Protein 5DQP (pdb70)

Sequence (838 aa):
RRMYLVSWWLNSSGVLPNSWNEGRGNRARIFDLENYIRSAEIARRGRIDAFFLADQPQLTPNPKVRPEYPFDPIVLAAAITGRVPDIGGIVTASTSFSLPYTLARQIASVNLLSGGRIGWNAVTTANPAVAANYGAAIATHDNRYERAEEFLEVVHGLWNSWKFPWDEAIGPNPNPFGEVMPINHEGKYFKVAGPLNVPLPPYGPPVVVQAGGSDQGKRLASRFGEIIYAFLGSKPAGRRFVAEARAAARAQGRPEGSTLVLPSFVPLIGSTEAEVKRLVAEYEAGLDPAEQRIEALSKQLGIDLERINVDQVLQEKDFNLPKESATPIGILKSMVDVALDEKLSLRQLALRMRLIAGTPDQVADRLIDWWQDEAADGFVINAPLLPDALEIFVDQVVPILQSRGVFPRSYTESTLRERLGLPRNPLGRRMYLVSWLNSSGVLPNSWNEGRGNRARIFDLENYIRSAEIARRGRIDAFFLADQPQLTPNPKVRPEYPFDPIVLAAAITGRVPDIGGIVTASTSFSLPYTLARQIASVNLLSGGRIGWNAVTTANPAVAANYGAAIATHDNRYERAEEFLEVVHGLWNSWKFPWDEAIGPNPNPFGEVMPINHEGKYFKVAGPLNVPLPPYGPPVVVQAGGSDQGKRLASRFGEIIYAFLGSKPAGRRFVAEARAAARAQGRPEGSTLVLPSFVPLIGSTEAEVKRLVAEYEAGLDPAQRIEALSKQLVLQEKDFNLPKTPIGILKSMVDVALDELSLRQLALRMRLIAGTPDQVADRLIDWWQDEAADGFVINAPLLPDALEIFVDQVVPILQSRGVFPRSYTESTLRERLGLPRNPLG

Structure (mmCIF, N/CA/C/O backbone):
data_5DQP
#
_entry.id   5DQP
#
_cell.length_a   87.332
_cell.length_b   87.332
_cell.length_c   262.704
_cell.angle_alpha   90.00
_cell.angle_beta   90.00
_cell.angle_gamma   90.00
#
_symmetry.space_group_name_H-M   'P 43 2 2'
#
loop_
_entity.id
_entity.type
_entity.pdbx_description
1 polymer 'EDTA monooxygenase'
2 non-polymer 2-{2-[2-(2-{2-[2-(2-ETHOXY-ETHOXY)-ETHOXY]-ETHOXY}-ETHOXY)-ETHOXY]-ETHOXY}-ETHANOL
3 non-polymer 'SULFATE ION'
4 water water
#
loop_
_atom_site.group_PDB
_atom_site.id
_atom_site.type_symbol
_atom_site.label_atom_id
_atom_site.label_alt_id
_atom_site.label_comp_id
_atom_site.label_asym_id
_atom_site.label_entity_id
_atom_site.label_seq_id
_atom_site.pdbx_PDB_ins_code
_atom_site.Cartn_x
_atom_site.Cartn_y
_atom_site.Cartn_z
_atom_site.occupancy
_atom_site.B_iso_or_equiv
_atom_site.auth_seq_id
_atom_site.auth_comp_id
_atom_site.auth_asym_id
_atom_site.auth_atom_id
_atom_site.pdbx_PDB_model_num
ATOM 1 N N . ARG A 1 4 ? 3.590 173.282 21.473 1.00 35.96 4 ARG A N 1
ATOM 2 C CA . ARG A 1 4 ? 4.630 173.582 20.494 1.00 38.64 4 ARG A CA 1
ATOM 3 C C . ARG A 1 4 ? 4.491 175.028 19.997 1.00 38.97 4 ARG A C 1
ATOM 4 O O . ARG A 1 4 ? 3.393 175.486 19.642 1.00 36.13 4 ARG A O 1
ATOM 12 N N . ARG A 1 5 ? 5.603 175.758 19.985 1.00 29.80 5 ARG A N 1
ATOM 13 C CA . ARG A 1 5 ? 5.608 177.127 19.495 1.00 26.90 5 ARG A CA 1
ATOM 14 C C . ARG A 1 5 ? 6.845 177.343 18.620 1.00 22.45 5 ARG A C 1
ATOM 15 O O . ARG A 1 5 ? 7.773 176.535 18.609 1.00 23.33 5 ARG A O 1
ATOM 23 N N . MET A 1 6 ? 6.837 178.444 17.875 1.00 23.77 6 MET A N 1
ATOM 24 C CA . MET A 1 6 ? 7.906 178.791 16.942 1.00 27.90 6 MET A CA 1
ATOM 25 C C . MET A 1 6 ? 9.086 179.435 17.673 1.00 21.61 6 MET A C 1
ATOM 26 O O . MET A 1 6 ? 8.889 180.284 18.547 1.00 22.30 6 MET A O 1
ATOM 31 N N . TYR A 1 7 ? 10.307 179.055 17.294 1.00 18.15 7 TYR A N 1
ATOM 32 C CA . TYR A 1 7 ? 11.517 179.678 17.838 1.00 21.57 7 TYR A CA 1
ATOM 33 C C . TYR A 1 7 ? 12.123 180.633 16.812 1.00 20.10 7 TYR A C 1
ATOM 34 O O . TYR A 1 7 ? 12.041 180.399 15.607 1.00 21.80 7 TYR A O 1
ATOM 43 N N . LEU A 1 8 ? 12.729 181.717 17.297 1.00 17.38 8 LEU A N 1
ATOM 44 C CA . LEU A 1 8 ? 13.336 182.726 16.434 1.00 17.86 8 LEU A CA 1
ATOM 45 C C . LEU A 1 8 ? 14.725 183.105 16.929 1.00 19.15 8 LEU A C 1
ATOM 46 O O . LEU A 1 8 ? 14.918 183.367 18.122 1.00 18.43 8 LEU A O 1
ATOM 51 N N . VAL A 1 9 ? 15.679 183.167 16.009 1.00 17.60 9 VAL A N 1
ATOM 52 C CA . VAL A 1 9 ? 17.047 183.576 16.306 1.00 17.11 9 VAL A CA 1
ATOM 53 C C . VAL A 1 9 ? 17.443 184.665 15.321 1.00 21.79 9 VAL A C 1
ATOM 54 O O . VAL A 1 9 ? 17.095 184.587 14.139 1.00 19.65 9 VAL A O 1
ATOM 58 N N . SER A 1 10 ? 18.181 185.673 15.789 1.00 19.83 10 SER A N 1
ATOM 59 C CA . SER A 1 10 ? 18.528 186.823 14.954 1.00 19.44 10 SER A CA 1
ATOM 60 C C . SER A 1 10 ? 20.038 186.914 14.766 1.00 20.04 10 SER A C 1
ATOM 61 O O . SER A 1 10 ? 20.776 187.048 15.747 1.00 18.87 10 SER A O 1
ATOM 64 N N A TRP A 1 11 ? 20.483 186.866 13.510 0.44 21.42 11 TRP A N 1
ATOM 65 N N B TRP A 1 11 ? 20.490 186.835 13.514 0.56 22.42 11 TRP A N 1
ATOM 66 C CA A TRP A 1 11 ? 21.873 187.138 13.139 0.44 30.87 11 TRP A CA 1
ATOM 67 C CA B TRP A 1 11 ? 21.880 187.155 13.226 0.56 25.88 11 TRP A CA 1
ATOM 68 C C A TRP A 1 11 ? 22.258 188.554 13.576 0.44 22.60 11 TRP A C 1
ATOM 69 C C B TRP A 1 11 ? 22.188 188.537 13.768 0.56 22.56 11 TRP A C 1
ATOM 70 O O A TRP A 1 11 ? 21.547 189.516 13.269 0.44 21.98 11 TRP A O 1
ATOM 71 O O B TRP A 1 11 ? 21.371 189.459 13.676 0.56 22.19 11 TRP A O 1
ATOM 92 N N . LEU A 1 12 ? 23.388 188.697 14.289 1.00 23.89 12 LEU A N 1
ATOM 93 C CA . LEU A 1 12 ? 23.779 189.983 14.850 1.00 22.26 12 LEU A CA 1
ATOM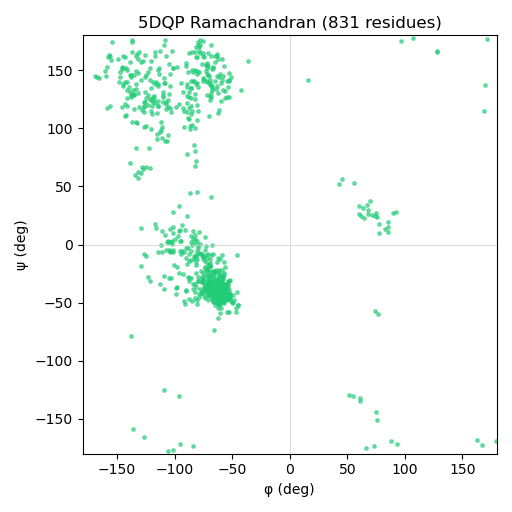 94 C C . LEU A 1 12 ? 25.097 190.541 14.324 1.00 18.91 12 LEU A C 1
ATOM 95 O O . LEU A 1 12 ? 25.512 191.615 14.772 1.00 22.32 12 LEU A O 1
ATOM 100 N N . ASN A 1 13 ? 25.734 189.889 13.362 1.00 19.05 13 ASN A N 1
ATOM 101 C CA . ASN A 1 13 ? 27.065 190.317 12.925 1.00 21.35 13 ASN A CA 1
ATOM 102 C C . ASN A 1 13 ? 27.081 191.710 12.301 1.00 22.28 13 ASN A C 1
ATOM 103 O O . ASN A 1 13 ? 26.271 192.036 11.423 1.00 19.30 13 ASN A O 1
ATOM 108 N N . SER A 1 14 ? 28.054 192.509 12.722 1.00 18.73 14 SER A N 1
ATOM 109 C CA . SER A 1 14 ? 28.535 193.675 11.955 1.00 20.43 14 SER A CA 1
ATOM 110 C C . SER A 1 14 ? 27.362 194.597 11.630 1.00 19.06 14 SER A C 1
ATOM 111 O O . SER A 1 14 ? 26.598 194.960 12.538 1.00 22.91 14 SER A O 1
ATOM 114 N N . SER A 1 15 ? 27.187 195.023 10.373 1.00 22.99 15 SER A N 1
ATOM 115 C CA . SER A 1 15 ? 26.229 196.063 10.018 1.00 20.47 15 SER A CA 1
ATOM 116 C C . SER A 1 15 ? 24.983 195.514 9.346 1.00 19.82 15 SER A C 1
ATOM 117 O O . SER A 1 15 ? 24.099 196.289 8.978 1.00 19.89 15 SER A O 1
ATOM 120 N N . GLY A 1 16 ? 24.882 194.203 9.202 1.00 17.32 16 GLY A N 1
ATOM 121 C CA . GLY A 1 16 ? 23.855 193.589 8.383 1.00 23.20 16 GLY A CA 1
ATOM 122 C C . GLY A 1 16 ? 24.470 192.625 7.388 1.00 25.74 16 GLY A C 1
ATOM 123 O O . GLY A 1 16 ? 25.674 192.626 7.145 1.00 22.19 16 GLY A O 1
ATOM 124 N N . VAL A 1 17 ? 23.589 191.798 6.795 1.00 23.25 17 VAL A N 1
ATOM 125 C CA . VAL A 1 17 ? 24.041 190.782 5.850 1.00 25.07 17 VAL A CA 1
ATOM 126 C C . VAL A 1 17 ? 24.385 191.384 4.485 1.00 25.07 17 VAL A C 1
ATOM 127 O O . VAL A 1 17 ? 25.266 190.869 3.792 1.00 26.03 17 VAL A O 1
ATOM 131 N N . LEU A 1 18 ? 23.743 192.472 4.069 1.00 23.42 18 LEU A N 1
ATOM 132 C CA . LEU A 1 18 ? 24.075 193.016 2.760 1.00 21.92 18 LEU A CA 1
ATOM 133 C C . LEU A 1 18 ? 25.484 193.623 2.762 1.00 23.29 18 LEU A C 1
ATOM 134 O O . LEU A 1 18 ? 25.884 194.281 3.729 1.00 21.36 18 LEU A O 1
ATOM 139 N N . PRO A 1 19 ? 26.249 193.450 1.675 1.00 20.39 19 PRO A N 1
ATOM 140 C CA . PRO A 1 19 ? 27.662 193.874 1.694 1.00 20.09 19 PRO A CA 1
ATOM 141 C C . PRO A 1 19 ? 27.872 195.371 1.865 1.00 23.43 19 PRO A C 1
ATOM 142 O O . PRO A 1 19 ? 28.902 195.784 2.418 1.00 20.61 19 PRO A O 1
ATOM 146 N N . ASN A 1 20 ? 26.959 196.206 1.385 1.00 22.71 20 ASN A N 1
ATOM 147 C CA . ASN A 1 20 ? 27.107 197.638 1.580 1.00 23.60 20 ASN A CA 1
ATOM 148 C C . ASN A 1 20 ? 26.420 198.145 2.855 1.00 22.41 20 ASN A C 1
ATOM 149 O O . ASN A 1 20 ? 26.266 199.358 3.018 1.00 21.25 20 ASN A O 1
ATOM 154 N N . SER A 1 21 ? 26.003 197.245 3.756 1.00 22.65 21 SER A N 1
ATOM 155 C CA . SER A 1 21 ? 25.145 197.659 4.861 1.00 21.67 21 SER A CA 1
ATOM 156 C C . SER A 1 21 ? 25.834 198.677 5.752 1.00 23.48 21 SER A C 1
ATOM 157 O O . SER A 1 21 ? 25.162 199.512 6.362 1.00 16.99 21 SER A O 1
ATOM 160 N N . TRP A 1 22 ? 27.170 198.667 5.814 1.00 18.72 22 TRP A N 1
ATOM 161 C CA . TRP A 1 22 ? 27.794 199.608 6.734 1.00 19.31 22 TRP A CA 1
ATOM 162 C C . TRP A 1 22 ? 27.785 201.041 6.228 1.00 20.27 22 TRP A C 1
ATOM 163 O O . TRP A 1 22 ? 28.122 201.949 6.997 1.00 19.63 22 TRP A O 1
ATOM 174 N N . ASN A 1 23 ? 27.438 201.266 4.964 1.00 23.15 23 ASN A N 1
ATOM 175 C CA . ASN A 1 23 ? 27.206 202.596 4.428 1.00 19.46 23 ASN A CA 1
ATOM 176 C C . ASN A 1 23 ? 25.723 203.003 4.453 1.00 23.87 23 ASN A C 1
ATOM 177 O O . ASN A 1 23 ? 25.395 204.098 3.998 1.00 20.67 23 ASN A O 1
ATOM 182 N N . GLU A 1 24 ? 24.835 202.163 4.993 1.00 23.26 24 GLU A N 1
ATOM 183 C CA . GLU A 1 24 ? 23.402 202.413 5.061 1.00 26.82 24 GLU A CA 1
ATOM 184 C C . GLU A 1 24 ? 23.025 202.889 6.467 1.00 25.82 24 GLU A C 1
ATOM 185 O O . GLU A 1 24 ? 23.876 203.032 7.346 1.00 27.43 24 GLU A O 1
ATOM 191 N N . GLY A 1 25 ? 21.724 203.099 6.692 1.00 25.54 25 GLY A N 1
ATOM 192 C CA . GLY A 1 25 ? 21.313 203.693 7.951 1.00 30.56 25 GLY A CA 1
ATOM 193 C C . GLY A 1 25 ? 21.938 205.071 8.074 1.00 28.15 25 GLY A C 1
ATOM 194 O O . GLY A 1 25 ? 21.902 205.875 7.141 1.00 27.88 25 GLY A O 1
ATOM 195 N N . ARG A 1 26 ? 22.533 205.365 9.229 1.00 28.29 26 ARG A N 1
ATOM 196 C CA . ARG A 1 26 ? 23.183 206.662 9.364 1.00 26.59 26 ARG A CA 1
ATOM 197 C C . ARG A 1 26 ? 24.566 206.702 8.702 1.00 27.97 26 ARG A C 1
ATOM 198 O O . ARG A 1 26 ? 25.212 207.756 8.700 1.00 24.16 26 ARG A O 1
ATOM 206 N N . GLY A 1 27 ? 25.037 205.585 8.148 1.00 25.30 27 GLY A N 1
ATOM 207 C CA . GLY A 1 27 ? 26.195 205.587 7.272 1.00 20.69 27 GLY A CA 1
ATOM 208 C C . GLY A 1 27 ? 27.554 205.696 7.931 1.00 26.15 27 GLY A C 1
ATOM 209 O O . GLY A 1 27 ? 28.525 206.028 7.249 1.00 25.72 27 GLY A O 1
ATOM 210 N N . ASN A 1 28 ? 27.662 205.436 9.236 1.00 19.53 28 ASN A N 1
ATOM 211 C CA . ASN A 1 28 ? 28.948 205.498 9.937 1.00 22.46 28 ASN A CA 1
ATOM 212 C C . ASN A 1 28 ? 29.579 204.111 9.914 1.00 17.00 28 ASN A C 1
ATOM 213 O O . ASN A 1 28 ? 29.231 203.235 10.707 1.00 20.37 28 ASN A O 1
ATOM 218 N N . ARG A 1 29 ? 30.536 203.901 9.020 1.00 20.36 29 ARG A N 1
ATOM 219 C CA . ARG A 1 29 ? 31.106 202.566 8.909 1.00 18.93 29 ARG A CA 1
ATOM 220 C C . ARG A 1 29 ? 31.731 202.102 10.219 1.00 20.52 29 ARG A C 1
ATOM 221 O O . ARG A 1 29 ? 31.799 200.894 10.479 1.00 18.80 29 ARG A O 1
ATOM 229 N N . ALA A 1 30 ? 32.213 203.033 11.044 1.00 18.18 30 ALA A N 1
ATOM 230 C CA . ALA A 1 30 ? 32.911 202.666 12.273 1.00 20.57 30 ALA A CA 1
ATOM 231 C C . ALA A 1 30 ? 31.978 202.139 13.371 1.00 22.47 30 ALA A C 1
ATOM 232 O O . ALA A 1 30 ? 32.476 201.724 14.426 1.00 19.89 30 ALA A O 1
ATOM 234 N N . ARG A 1 31 ? 30.652 202.141 13.175 1.00 20.93 31 ARG A N 1
ATOM 235 C CA . ARG A 1 31 ? 29.770 201.630 14.222 1.00 19.71 31 ARG A CA 1
ATOM 236 C C . ARG A 1 31 ? 29.881 200.124 14.399 1.00 23.61 31 ARG A C 1
ATOM 237 O O . ARG A 1 31 ? 29.454 199.617 15.439 1.00 23.10 31 ARG A O 1
ATOM 245 N N . ILE A 1 32 ? 30.424 199.387 13.422 1.00 15.14 32 ILE A N 1
ATOM 246 C CA . ILE A 1 32 ? 30.579 197.950 13.637 1.00 18.95 32 ILE A CA 1
ATOM 247 C C . ILE A 1 32 ? 31.671 197.634 14.646 1.00 19.83 32 ILE A C 1
ATOM 248 O O . ILE A 1 32 ? 31.827 196.470 15.044 1.00 20.94 32 ILE A O 1
ATOM 253 N N . PHE A 1 33 ? 32.435 198.634 15.071 1.00 22.50 33 PHE A N 1
ATOM 254 C CA . PHE A 1 33 ? 33.447 198.453 16.098 1.00 18.84 33 PHE A CA 1
ATOM 255 C C . PHE A 1 33 ? 33.020 199.010 17.449 1.00 18.65 33 PHE A C 1
ATOM 256 O O . PHE A 1 33 ? 33.854 199.140 18.350 1.00 20.96 33 PHE A O 1
ATOM 264 N N . ASP A 1 34 ? 31.740 199.321 17.615 1.00 20.53 34 ASP A N 1
ATOM 265 C CA . ASP A 1 34 ? 31.217 199.945 18.820 1.00 22.86 34 ASP A CA 1
ATOM 266 C C . ASP A 1 34 ? 30.277 198.967 19.518 1.00 21.55 34 ASP A C 1
ATOM 267 O O . ASP A 1 34 ? 29.299 198.508 18.921 1.00 20.82 34 ASP A O 1
ATOM 272 N N . LEU A 1 35 ? 30.565 198.661 20.781 1.00 20.77 35 LEU A N 1
ATOM 273 C CA . LEU A 1 35 ? 29.715 197.747 21.533 1.00 23.24 35 LEU A CA 1
ATOM 274 C C . LEU A 1 35 ? 28.250 198.187 21.495 1.00 24.21 35 LEU A C 1
ATOM 275 O O . LEU A 1 35 ? 27.340 197.349 21.391 1.00 18.94 35 LEU A O 1
ATOM 280 N N . GLU A 1 36 ? 28.000 199.496 21.574 1.00 21.87 36 GLU A N 1
ATOM 281 C CA . GLU A 1 36 ? 26.622 199.980 21.599 1.00 24.23 36 GLU A CA 1
ATOM 282 C C . GLU A 1 36 ? 25.873 199.626 20.323 1.00 24.90 36 GLU A C 1
ATOM 283 O O . GLU A 1 36 ? 24.650 199.447 20.356 1.00 26.96 36 GLU A O 1
ATOM 289 N N . ASN A 1 37 ? 26.575 199.508 19.195 1.00 22.68 37 ASN A N 1
ATOM 290 C CA . ASN A 1 37 ? 25.931 199.008 17.987 1.00 22.68 37 ASN A CA 1
ATOM 291 C C . ASN A 1 37 ? 25.302 197.639 18.231 1.00 21.59 37 ASN A C 1
ATOM 292 O O . ASN A 1 37 ? 24.224 197.344 17.714 1.00 23.79 37 ASN A O 1
ATOM 297 N N . TYR A 1 38 ? 25.972 196.778 18.989 1.00 19.47 38 TYR A N 1
ATOM 298 C CA . TYR A 1 38 ? 25.420 195.449 19.236 1.00 21.82 38 TYR A CA 1
ATOM 299 C C . TYR A 1 38 ? 24.429 195.457 20.387 1.00 21.89 38 TYR A C 1
ATOM 300 O O . TYR A 1 38 ? 23.442 194.718 20.349 1.00 19.91 38 TYR A O 1
ATOM 309 N N . ILE A 1 39 ? 24.654 196.297 21.400 1.00 20.59 39 ILE A N 1
ATOM 310 C CA . ILE A 1 39 ? 23.665 196.426 22.466 1.00 24.83 39 ILE A CA 1
ATOM 311 C C . ILE A 1 39 ? 22.330 196.843 21.873 1.00 22.82 39 ILE A C 1
ATOM 312 O O . ILE A 1 39 ? 21.280 196.276 22.201 1.00 22.05 39 ILE A O 1
ATOM 317 N N . ARG A 1 40 ? 22.352 197.865 21.008 1.00 22.17 40 ARG A N 1
ATOM 318 C CA . ARG A 1 40 ? 21.122 198.338 20.392 1.00 26.17 40 ARG A CA 1
ATOM 319 C C . ARG A 1 40 ? 20.378 197.190 19.716 1.00 25.73 40 ARG A C 1
ATOM 320 O O . ARG A 1 40 ? 19.169 197.015 19.912 1.00 21.20 40 ARG A O 1
ATOM 328 N N . SER A 1 41 ? 21.095 196.369 18.946 1.00 19.51 41 SER A N 1
ATOM 329 C CA . SER A 1 41 ? 20.423 195.278 18.249 1.00 20.83 41 SER A CA 1
ATOM 330 C C . SER A 1 41 ? 19.960 194.203 19.212 1.00 21.00 41 SER A C 1
ATOM 331 O O . SER A 1 41 ? 18.896 193.602 19.011 1.00 19.96 41 SER A O 1
ATOM 334 N N . ALA A 1 42 ? 20.756 193.914 20.252 1.00 20.06 42 ALA A N 1
ATOM 335 C CA . ALA A 1 42 ? 20.341 192.849 21.159 1.00 20.76 42 ALA A CA 1
ATOM 336 C C . ALA A 1 42 ? 19.141 193.286 21.992 1.00 20.76 42 ALA A C 1
ATOM 337 O O . ALA A 1 42 ? 18.275 192.463 22.300 1.00 17.19 42 ALA A O 1
ATOM 339 N N . GLU A 1 43 ? 19.079 194.573 22.360 1.00 20.67 43 GLU A N 1
ATOM 340 C CA . GLU A 1 43 ? 17.922 195.099 23.091 1.00 21.68 43 GLU A CA 1
ATOM 341 C C . GLU A 1 43 ? 16.670 195.146 22.208 1.00 22.27 43 GLU A C 1
ATOM 342 O O . GLU A 1 43 ? 15.551 194.984 22.709 1.00 22.05 43 GLU A O 1
ATOM 348 N N . ILE A 1 44 ? 16.824 195.365 20.899 1.00 15.66 44 ILE A N 1
ATOM 349 C CA . ILE A 1 44 ? 15.675 195.235 20.006 1.00 20.22 44 ILE A CA 1
ATOM 350 C C . ILE A 1 44 ? 15.180 193.788 19.977 1.00 18.63 44 ILE A C 1
ATOM 351 O O . ILE A 1 44 ? 13.978 193.527 20.082 1.00 20.13 44 ILE A O 1
ATOM 356 N N . ALA A 1 45 ? 16.093 192.824 19.832 1.00 19.37 45 ALA A N 1
ATOM 357 C CA . ALA A 1 45 ? 15.668 191.425 19.831 1.00 19.92 45 ALA A CA 1
ATOM 358 C C . ALA A 1 45 ? 15.048 191.041 21.173 1.00 17.69 45 ALA A C 1
ATOM 359 O O . ALA A 1 45 ? 14.066 190.290 21.223 1.00 20.27 45 ALA A O 1
ATOM 361 N N . ARG A 1 46 ? 15.593 191.562 22.273 1.00 20.39 46 ARG A N 1
ATOM 362 C CA . ARG A 1 46 ? 15.026 191.274 23.594 1.00 22.70 46 ARG A CA 1
ATOM 363 C C . ARG A 1 46 ? 13.593 191.784 23.709 1.00 21.75 46 ARG A C 1
ATOM 364 O O . ARG A 1 46 ? 12.710 191.079 24.219 1.00 19.35 46 ARG A O 1
ATOM 372 N N . ARG A 1 47 ? 13.345 193.003 23.223 1.00 18.49 47 ARG A N 1
ATOM 373 C CA . ARG A 1 47 ? 11.988 193.554 23.207 1.00 24.97 47 ARG A CA 1
ATOM 374 C C . ARG A 1 47 ? 11.027 192.681 22.390 1.00 23.37 47 ARG A C 1
ATOM 375 O O . ARG A 1 47 ? 9.855 192.540 22.761 1.00 23.52 47 ARG A O 1
ATOM 383 N N . GLY A 1 48 ? 11.506 192.051 21.318 1.00 18.63 48 GLY A N 1
ATOM 384 C CA . GLY A 1 48 ? 10.702 191.097 20.578 1.00 17.51 48 GLY A CA 1
ATOM 385 C C . GLY A 1 48 ? 10.591 189.711 21.171 1.00 23.19 48 GLY A C 1
ATOM 386 O O . GLY A 1 48 ? 9.880 188.868 20.606 1.00 21.03 48 GLY A O 1
ATOM 387 N N . ARG A 1 49 ? 11.252 189.448 22.304 1.00 18.32 49 ARG A N 1
ATOM 388 C CA . ARG A 1 49 ? 11.354 188.097 22.870 1.00 18.81 49 ARG A CA 1
ATOM 389 C C . ARG A 1 49 ? 12.038 187.109 21.924 1.00 20.61 49 ARG A C 1
ATOM 390 O O . ARG A 1 49 ? 11.776 185.901 21.972 1.00 14.22 49 ARG A O 1
ATOM 398 N N . ILE A 1 50 ? 12.902 187.592 21.031 1.00 20.62 50 ILE A N 1
ATOM 399 C CA . ILE A 1 50 ? 13.701 186.660 20.248 1.00 17.04 50 ILE A CA 1
ATOM 400 C C . ILE A 1 50 ? 14.404 185.716 21.211 1.00 19.44 50 ILE A C 1
ATOM 401 O O . ILE A 1 50 ? 14.817 186.118 22.303 1.00 17.74 50 ILE A O 1
ATOM 406 N N . ASP A 1 51 ? 14.510 184.434 20.835 1.00 17.76 51 ASP A N 1
ATOM 407 C CA . ASP A 1 51 ? 15.086 183.477 21.771 1.00 19.59 51 ASP A CA 1
ATOM 408 C C . ASP A 1 51 ? 16.588 183.683 21.941 1.00 19.71 51 ASP A C 1
ATOM 409 O O . ASP A 1 51 ? 17.100 183.577 23.060 1.00 18.50 51 ASP A O 1
ATOM 414 N N . ALA A 1 52 ? 17.311 183.987 20.862 1.00 16.72 52 ALA A N 1
ATOM 415 C CA . ALA A 1 52 ? 18.751 184.211 20.984 1.00 16.74 52 ALA A CA 1
ATOM 416 C C . ALA A 1 52 ? 19.248 185.030 19.799 1.00 18.78 52 ALA A C 1
ATOM 417 O O . ALA A 1 52 ? 18.651 184.996 18.719 1.00 21.07 52 ALA A O 1
ATOM 419 N N . PHE A 1 53 ? 20.342 185.772 20.010 1.00 14.78 53 PHE A N 1
ATOM 420 C CA . PHE A 1 53 ? 21.065 186.291 18.866 1.00 16.30 53 PHE A CA 1
ATOM 421 C C . PHE A 1 53 ? 22.077 185.239 18.416 1.00 18.44 53 PHE A C 1
ATOM 422 O O . PHE A 1 53 ? 22.367 184.267 19.118 1.00 16.02 53 PHE A O 1
ATOM 430 N N . PHE A 1 54 ? 22.596 185.427 17.214 1.00 16.46 54 PHE A N 1
ATOM 431 C CA . PHE A 1 54 ? 23.594 184.533 16.665 1.00 19.25 54 PHE A CA 1
ATOM 432 C C . PHE A 1 54 ? 24.730 185.340 16.053 1.00 15.96 54 PHE A C 1
ATOM 433 O O . PHE A 1 54 ? 24.499 186.337 15.359 1.00 19.74 54 PHE A O 1
ATOM 441 N N . LEU A 1 55 ? 25.950 184.886 16.295 1.00 14.63 55 LEU A N 1
ATOM 442 C CA . LEU A 1 55 ? 27.151 185.473 15.726 1.00 20.58 55 LEU A CA 1
ATOM 443 C C . LEU A 1 55 ? 27.867 184.412 14.907 1.00 17.86 55 LEU A C 1
ATOM 444 O O . LEU A 1 55 ? 28.311 183.397 15.449 1.00 19.23 55 LEU A O 1
ATOM 449 N N . ALA A 1 56 ? 27.941 184.629 13.602 1.00 21.46 56 ALA A N 1
ATOM 450 C CA . ALA A 1 56 ? 28.813 183.838 12.748 1.00 18.42 56 ALA A CA 1
ATOM 451 C C . ALA A 1 56 ? 30.253 184.285 12.980 1.00 21.42 56 ALA A C 1
ATOM 452 O O . ALA A 1 56 ? 30.506 185.362 13.523 1.00 19.09 56 ALA A O 1
ATOM 454 N N . ASP A 1 57 ? 31.206 183.441 12.593 1.00 19.70 57 ASP A N 1
ATOM 455 C CA . ASP A 1 57 ? 32.597 183.842 12.735 1.00 22.41 57 ASP A CA 1
ATOM 456 C C . ASP A 1 57 ? 33.507 183.034 11.817 1.00 26.32 57 ASP A C 1
ATOM 457 O O . ASP A 1 57 ? 33.278 181.851 11.573 1.00 26.90 57 ASP A O 1
ATOM 462 N N . GLN A 1 58 ? 34.549 183.700 11.320 1.00 25.41 58 GLN A N 1
ATOM 463 C CA . GLN A 1 58 ? 35.713 183.056 10.732 1.00 23.61 58 GLN A CA 1
ATOM 464 C C . GLN A 1 58 ? 36.888 183.897 11.202 1.00 25.96 58 GLN A C 1
ATOM 465 O O . GLN A 1 58 ? 36.812 185.133 11.148 1.00 23.67 58 GLN A O 1
ATOM 471 N N . PRO A 1 59 ? 37.954 183.281 11.687 1.00 24.82 59 PRO A N 1
ATOM 472 C CA . PRO A 1 59 ? 39.166 184.060 12.043 1.00 21.45 59 PRO A CA 1
ATOM 473 C C . PRO A 1 59 ? 40.025 184.369 10.817 1.00 22.75 59 PRO A C 1
ATOM 474 O O . PRO A 1 59 ? 41.084 183.784 10.592 1.00 20.88 59 PRO A O 1
ATOM 478 N N . GLN A 1 60 ? 39.522 185.279 9.983 1.00 20.47 60 GLN A N 1
ATOM 479 C CA . GLN A 1 60 ? 40.267 185.912 8.898 1.00 25.07 60 GLN A CA 1
ATOM 480 C C . GLN A 1 60 ? 39.626 187.264 8.591 1.00 23.81 60 GLN A C 1
ATOM 481 O O . GLN A 1 60 ? 38.460 187.504 8.924 1.00 19.95 60 GLN A O 1
ATOM 487 N N . LEU A 1 61 ? 40.412 188.148 7.970 1.00 13.88 61 LEU A N 1
ATOM 488 C CA . LEU A 1 61 ? 39.928 189.397 7.399 1.00 20.74 61 LEU A CA 1
ATOM 489 C C . LEU A 1 61 ? 39.865 189.301 5.876 1.00 25.12 61 LEU A C 1
ATOM 490 O O . LEU A 1 61 ? 40.848 188.925 5.231 1.00 18.12 61 LEU A O 1
ATOM 495 N N . THR A 1 62 ? 38.723 189.674 5.297 1.00 25.25 62 THR A N 1
ATOM 496 C CA . THR A 1 62 ? 38.615 189.788 3.843 1.00 24.37 62 THR A CA 1
ATOM 497 C C . THR A 1 62 ? 38.422 191.247 3.472 1.00 24.63 62 THR A C 1
ATOM 498 O O . THR A 1 62 ? 37.290 191.754 3.500 1.00 31.69 62 THR A O 1
ATOM 502 N N . PRO A 1 63 ? 39.465 191.950 3.108 1.00 23.34 63 PRO A N 1
ATOM 503 C CA . PRO A 1 63 ? 39.359 193.404 2.966 1.00 24.66 63 PRO A CA 1
ATOM 504 C C . PRO A 1 63 ? 38.875 193.852 1.587 1.00 25.95 63 PRO A C 1
ATOM 505 O O . PRO A 1 63 ? 39.410 194.798 1.000 1.00 25.21 63 PRO A O 1
ATOM 509 N N . ASN A 1 64 ? 37.855 193.186 1.077 1.00 26.53 64 ASN A N 1
ATOM 510 C CA . ASN A 1 64 ? 37.156 193.576 -0.145 1.00 24.81 64 ASN A CA 1
ATOM 511 C C . ASN A 1 64 ? 36.507 194.946 0.059 1.00 24.89 64 ASN A C 1
ATOM 512 O O . ASN A 1 64 ? 35.565 195.070 0.847 1.00 27.72 64 ASN A O 1
ATOM 517 N N . PRO A 1 65 ? 36.963 195.989 -0.643 1.00 28.28 65 PRO A N 1
ATOM 518 C CA . PRO A 1 65 ? 36.379 197.332 -0.444 1.00 27.61 65 PRO A CA 1
ATOM 519 C C . PRO A 1 65 ? 34.873 197.403 -0.659 1.00 32.84 65 PRO A C 1
ATOM 520 O O . PRO A 1 65 ? 34.238 198.365 -0.212 1.00 32.91 65 PRO A O 1
ATOM 524 N N . LYS A 1 66 ? 34.283 196.449 -1.354 1.00 26.68 66 LYS A N 1
ATOM 525 C CA . LYS A 1 66 ? 32.854 196.476 -1.611 1.00 32.75 66 LYS A CA 1
ATOM 526 C C . LYS A 1 66 ? 32.040 195.673 -0.601 1.00 31.34 66 LYS A C 1
ATOM 527 O O . LYS A 1 66 ? 30.822 195.548 -0.777 1.00 30.02 66 LYS A O 1
ATOM 533 N N . VAL A 1 67 ? 32.666 195.096 0.425 1.00 26.77 67 VAL A N 1
ATOM 534 C CA . VAL A 1 67 ? 31.962 194.180 1.325 1.00 24.18 67 VAL A CA 1
ATOM 535 C C . VAL A 1 67 ? 32.328 194.507 2.761 1.00 25.08 67 VAL A C 1
ATOM 536 O O . VAL A 1 67 ? 33.493 194.387 3.156 1.00 22.65 67 VAL A O 1
ATOM 540 N N . ARG A 1 68 ? 31.339 194.916 3.536 1.00 23.83 68 ARG A N 1
ATOM 541 C CA . ARG A 1 68 ? 31.570 195.149 4.946 1.00 16.53 68 ARG A CA 1
ATOM 542 C C . ARG A 1 68 ? 32.250 193.926 5.569 1.00 24.45 68 ARG A C 1
ATOM 543 O O . ARG A 1 68 ? 31.982 192.782 5.155 1.00 21.88 68 ARG A O 1
ATOM 551 N N . PRO A 1 69 ? 33.164 194.123 6.526 1.00 20.57 69 PRO A N 1
ATOM 552 C CA . PRO A 1 69 ? 33.742 192.969 7.238 1.00 20.15 69 PRO A CA 1
ATOM 553 C C . PRO A 1 69 ? 32.678 192.315 8.112 1.00 23.37 69 PRO A C 1
ATOM 554 O O . PRO A 1 69 ? 32.003 192.987 8.889 1.00 23.30 69 PRO A O 1
ATOM 558 N N . GLU A 1 70 ? 32.502 191.007 7.946 1.00 20.92 70 GLU A N 1
ATOM 559 C CA . GLU A 1 70 ? 31.420 190.311 8.637 1.00 26.83 70 GLU A CA 1
ATOM 560 C C . GLU A 1 70 ? 31.767 189.993 10.087 1.00 23.33 70 GLU A C 1
ATOM 561 O O . GLU A 1 70 ? 30.872 189.924 10.937 1.00 25.09 70 GLU A O 1
ATOM 567 N N . TYR A 1 71 ? 33.055 189.823 10.386 1.00 20.78 71 TYR A N 1
ATOM 568 C CA . TYR A 1 71 ? 33.523 189.340 11.678 1.00 24.79 71 TYR A CA 1
ATOM 569 C C . TYR A 1 71 ? 34.452 190.357 12.337 1.00 23.32 71 TYR A C 1
ATOM 570 O O . TYR A 1 71 ? 35.642 190.085 12.541 1.00 25.87 71 TYR A O 1
ATOM 579 N N . PRO A 1 72 ? 33.944 191.536 12.711 1.00 27.46 72 PRO A N 1
ATOM 580 C CA . PRO A 1 72 ? 34.846 192.540 13.301 1.00 31.68 72 PRO A CA 1
ATOM 581 C C . PRO A 1 72 ? 35.378 192.168 14.697 1.00 25.66 72 PRO A C 1
ATOM 582 O O . PRO A 1 72 ? 36.371 192.772 15.125 1.00 26.33 72 PRO A O 1
ATOM 586 N N . PHE A 1 73 ? 34.786 191.194 15.399 1.00 20.89 73 PHE A N 1
ATOM 587 C CA . PHE A 1 73 ? 35.189 190.836 16.757 1.00 20.72 73 PHE A CA 1
ATOM 588 C C . PHE A 1 73 ? 35.113 189.331 16.975 1.00 25.14 73 PHE A C 1
ATOM 589 O O . PHE A 1 73 ? 34.277 188.639 16.381 1.00 21.40 73 PHE A O 1
ATOM 597 N N . ASP A 1 74 ? 35.954 188.838 17.882 1.00 22.51 74 ASP A N 1
ATOM 598 C CA . ASP A 1 74 ? 35.785 187.481 18.383 1.00 17.77 74 ASP A CA 1
ATOM 599 C C . ASP A 1 74 ? 34.384 187.324 18.963 1.00 20.21 74 ASP A C 1
ATOM 600 O O . ASP A 1 74 ? 33.945 188.173 19.751 1.00 20.02 74 ASP A O 1
ATOM 605 N N . PRO A 1 75 ? 33.664 186.271 18.612 1.00 22.37 75 PRO A N 1
ATOM 606 C CA . PRO A 1 75 ? 32.247 186.182 18.994 1.00 20.56 75 PRO A CA 1
ATOM 607 C C . PRO A 1 75 ? 32.040 185.819 20.454 1.00 19.12 75 PRO A C 1
ATOM 608 O O . PRO A 1 75 ? 31.054 186.255 21.049 1.00 22.14 75 PRO A O 1
ATOM 612 N N . ILE A 1 76 ? 32.940 185.028 21.041 1.00 23.77 76 ILE A N 1
ATOM 613 C CA . ILE A 1 76 ? 32.834 184.707 22.467 1.00 21.73 76 ILE A CA 1
ATOM 614 C C . ILE A 1 76 ? 32.971 185.980 23.299 1.00 22.78 76 ILE A C 1
ATOM 615 O O . ILE A 1 76 ? 32.168 186.237 24.204 1.00 20.72 76 ILE A O 1
ATOM 620 N N . VAL A 1 77 ? 33.968 186.819 22.973 1.00 21.95 77 VAL A N 1
ATOM 621 C CA . VAL A 1 77 ? 34.167 188.108 23.657 1.00 18.06 77 VAL A CA 1
ATOM 622 C C . VAL A 1 77 ? 32.952 189.018 23.479 1.00 19.26 77 VAL A C 1
ATOM 623 O O . VAL A 1 77 ? 32.411 189.564 24.453 1.00 16.62 77 VAL A O 1
ATOM 627 N N . LEU A 1 78 ? 32.497 189.192 22.229 1.00 17.66 78 LEU A N 1
ATOM 628 C CA . LEU A 1 78 ? 31.310 190.014 21.980 1.00 15.75 78 LEU A CA 1
ATOM 629 C C . LEU A 1 78 ? 30.096 189.485 22.750 1.00 17.29 78 LEU A C 1
ATOM 630 O O . LEU A 1 78 ? 29.380 190.254 23.399 1.00 17.13 78 LEU A O 1
ATOM 635 N N . ALA A 1 79 ? 29.840 188.173 22.700 1.00 17.88 79 ALA A N 1
ATOM 636 C CA . ALA A 1 79 ? 28.672 187.655 23.411 1.00 19.05 79 ALA A CA 1
ATOM 637 C C . ALA A 1 79 ? 28.781 187.858 24.930 1.00 20.11 79 ALA A C 1
ATOM 638 O O . ALA A 1 79 ? 27.764 188.053 25.612 1.00 19.34 79 ALA A O 1
ATOM 640 N N . ALA A 1 80 ? 29.996 187.811 25.478 1.00 16.05 80 ALA A N 1
ATOM 641 C CA . ALA A 1 80 ? 30.176 188.099 26.903 1.00 19.48 80 ALA A CA 1
ATOM 642 C C . ALA A 1 80 ? 29.838 189.549 27.234 1.00 17.14 80 ALA A C 1
ATOM 643 O O . ALA A 1 80 ? 29.229 189.826 28.272 1.00 16.86 80 ALA A O 1
ATOM 645 N N . ALA A 1 81 ? 30.258 190.495 26.387 1.00 19.93 81 ALA A N 1
ATOM 646 C CA . ALA A 1 81 ? 29.993 191.909 26.670 1.00 17.98 81 ALA A CA 1
ATOM 647 C C . ALA A 1 81 ? 28.519 192.230 26.489 1.00 20.01 81 ALA A C 1
ATOM 648 O O . ALA A 1 81 ? 27.908 192.890 27.338 1.00 20.89 81 ALA A O 1
ATOM 650 N N . ILE A 1 82 ? 27.922 191.742 25.405 1.00 15.96 82 ILE A N 1
ATOM 651 C CA . ILE A 1 82 ? 26.486 191.925 25.197 1.00 17.14 82 ILE A CA 1
ATOM 652 C C . ILE A 1 82 ? 25.689 191.418 26.396 1.00 23.18 82 ILE A C 1
ATOM 653 O O . ILE A 1 82 ? 24.859 192.140 26.961 1.00 21.60 82 ILE A O 1
ATOM 658 N N . THR A 1 83 ? 25.852 190.137 26.741 1.00 19.95 83 THR A N 1
ATOM 659 C CA . THR A 1 83 ? 24.992 189.578 27.782 1.00 22.89 83 THR A CA 1
ATOM 660 C C . THR A 1 83 ? 25.368 190.068 29.171 1.00 23.97 83 THR A C 1
ATOM 661 O O . THR A 1 83 ? 24.523 190.018 30.073 1.00 26.33 83 THR A O 1
ATOM 665 N N . GLY A 1 84 ? 26.586 190.583 29.358 1.00 26.36 84 GLY A N 1
ATOM 666 C CA . GLY A 1 84 ? 26.867 191.313 30.582 1.00 21.27 84 GLY A CA 1
ATOM 667 C C . GLY A 1 84 ? 25.928 192.484 30.783 1.00 28.02 84 GLY A C 1
ATOM 668 O O . GLY A 1 84 ? 25.665 192.881 31.917 1.00 29.83 84 GLY A O 1
ATOM 669 N N . ARG A 1 85 ? 25.390 193.029 29.689 1.00 24.98 85 ARG A N 1
ATOM 670 C CA . ARG A 1 85 ? 24.601 194.253 29.672 1.00 27.77 85 ARG A CA 1
ATOM 671 C C . ARG A 1 85 ? 23.121 194.026 29.389 1.00 27.80 85 ARG A C 1
ATOM 672 O O . ARG A 1 85 ? 22.272 194.698 29.977 1.00 35.06 85 ARG A O 1
ATOM 680 N N . VAL A 1 86 ? 22.779 193.105 28.504 1.00 22.30 86 VAL A N 1
ATOM 681 C CA . VAL A 1 86 ? 21.401 192.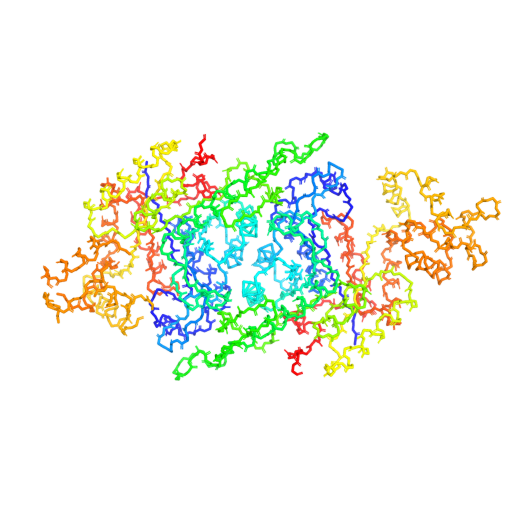859 28.088 1.00 25.66 86 VAL A CA 1
ATOM 682 C C . VAL A 1 86 ? 20.935 191.554 28.731 1.00 21.98 86 VAL A C 1
ATOM 683 O O . VAL A 1 86 ? 21.511 190.500 28.450 1.00 22.16 86 VAL A O 1
ATOM 687 N N . PRO A 1 87 ? 19.906 191.573 29.575 1.00 26.04 87 PRO A N 1
ATOM 688 C CA . PRO A 1 87 ? 19.392 190.333 30.172 1.00 25.21 87 PRO A CA 1
ATOM 689 C C . PRO A 1 87 ? 18.511 189.539 29.208 1.00 22.59 87 PRO A C 1
ATOM 690 O O . PRO A 1 87 ? 18.200 189.975 28.102 1.00 23.17 87 PRO A O 1
ATOM 694 N N . ASP A 1 88 ? 18.158 188.322 29.642 1.00 17.99 88 ASP A N 1
ATOM 695 C CA . ASP A 1 88 ? 17.123 187.493 29.025 1.00 25.74 88 ASP A CA 1
ATOM 696 C C . ASP A 1 88 ? 17.552 186.814 27.728 1.00 21.40 88 ASP A C 1
ATOM 697 O O . ASP A 1 88 ? 17.492 185.594 27.609 1.00 19.05 88 ASP A O 1
ATOM 702 N N . ILE A 1 89 ? 17.936 187.590 26.725 1.00 21.65 89 ILE A N 1
ATOM 703 C CA . ILE A 1 89 ? 18.093 187.005 25.408 1.00 19.49 89 ILE A CA 1
ATOM 704 C C . ILE A 1 89 ? 19.293 186.076 25.390 1.00 16.11 89 ILE A C 1
ATOM 705 O O . ILE A 1 89 ? 20.352 186.382 25.953 1.00 22.32 89 ILE A O 1
ATOM 710 N N . GLY A 1 90 ? 19.129 184.926 24.753 1.00 18.78 90 GLY A N 1
ATOM 711 C CA . GLY A 1 90 ? 20.238 184.021 24.567 1.00 18.23 90 GLY A CA 1
ATOM 712 C C . GLY A 1 90 ? 21.198 184.496 23.492 1.00 19.86 90 GLY A C 1
ATOM 713 O O . GLY A 1 90 ? 20.976 185.486 22.788 1.00 20.41 90 GLY A O 1
ATOM 714 N N . GLY A 1 91 ? 22.290 183.755 23.360 1.00 19.21 91 GLY A N 1
ATOM 715 C CA . GLY A 1 91 ? 23.269 184.048 22.340 1.00 14.27 91 GLY A CA 1
ATOM 716 C C . GLY A 1 91 ? 23.904 182.766 21.860 1.00 22.21 91 GLY A C 1
ATOM 717 O O . GLY A 1 91 ? 24.089 181.832 22.639 1.00 21.45 91 GLY A O 1
ATOM 718 N N . ILE A 1 92 ? 24.214 182.702 20.571 1.00 15.31 92 ILE A N 1
ATOM 719 C CA . ILE A 1 92 ? 24.839 181.544 19.957 1.00 14.40 92 ILE A CA 1
ATOM 720 C C . ILE A 1 92 ? 26.080 182.055 19.263 1.00 18.67 92 ILE A C 1
ATOM 721 O O . ILE A 1 92 ? 25.985 182.940 18.405 1.00 20.94 92 ILE A O 1
ATOM 726 N N . VAL A 1 93 ? 27.235 181.505 19.621 1.00 15.89 93 VAL A N 1
ATOM 727 C CA . VAL A 1 93 ? 28.513 181.961 19.088 1.00 18.37 93 VAL A CA 1
ATOM 728 C C . VAL A 1 93 ? 29.173 180.854 18.267 1.00 16.01 93 VAL A C 1
ATOM 729 O O . VAL A 1 93 ? 29.123 179.670 18.624 1.00 19.82 93 VAL A O 1
ATOM 733 N N . THR A 1 94 ? 29.771 181.247 17.151 1.00 18.31 94 THR A N 1
ATOM 734 C CA . THR A 1 94 ? 30.485 180.328 16.281 1.00 19.21 94 THR A CA 1
ATOM 735 C C . THR A 1 94 ? 31.932 180.191 16.726 1.00 21.24 94 THR A C 1
ATOM 736 O O . THR A 1 94 ? 32.626 181.198 16.909 1.00 20.62 94 THR A O 1
ATOM 740 N N . ALA A 1 95 ? 32.402 178.948 16.852 1.00 14.75 95 ALA A N 1
ATOM 741 C CA . ALA A 1 95 ? 33.841 178.742 16.945 1.00 17.67 95 ALA A CA 1
ATOM 742 C C . ALA A 1 95 ? 34.212 177.408 16.300 1.00 22.89 95 ALA A C 1
ATOM 743 O O . ALA A 1 95 ? 33.445 176.444 16.352 1.00 20.10 95 ALA A O 1
ATOM 745 N N . SER A 1 96 ? 35.416 177.360 15.731 1.00 25.21 96 SER A N 1
ATOM 746 C CA . SER A 1 96 ? 35.850 176.260 14.880 1.00 24.98 96 SER A CA 1
ATOM 747 C C . SER A 1 96 ? 36.435 175.100 15.684 1.00 25.17 96 SER A C 1
ATOM 748 O O . SER A 1 96 ? 37.179 175.300 16.643 1.00 26.38 96 SER A O 1
ATOM 751 N N . THR A 1 97 ? 36.127 173.876 15.271 1.00 21.21 97 THR A N 1
ATOM 752 C CA . THR A 1 97 ? 36.837 172.734 15.839 1.00 24.47 97 THR A CA 1
ATOM 753 C C . THR A 1 97 ? 38.200 172.513 15.181 1.00 29.37 97 THR A C 1
ATOM 754 O O . THR A 1 97 ? 38.991 171.690 15.666 1.00 21.06 97 THR A O 1
ATOM 758 N N . SER A 1 98 ? 38.480 173.213 14.081 1.00 22.27 98 SER A N 1
ATOM 759 C CA . SER A 1 98 ? 39.709 172.983 13.327 1.00 28.59 98 SER A CA 1
ATOM 760 C C . SER A 1 98 ? 40.885 173.724 13.937 1.00 27.23 98 SER A C 1
ATOM 761 O O . SER A 1 98 ? 42.000 173.200 13.975 1.00 29.27 98 SER A O 1
ATOM 764 N N . PHE A 1 99 ? 40.656 174.933 14.374 1.00 23.85 99 PHE A N 1
ATOM 765 C CA . PHE A 1 99 ? 41.680 175.774 14.913 1.00 31.85 99 PHE A CA 1
ATOM 766 C C . PHE A 1 99 ? 41.209 176.383 16.218 1.00 43.02 99 PHE A C 1
ATOM 767 O O . PHE A 1 99 ? 41.101 177.571 16.371 1.00 33.76 99 PHE A O 1
ATOM 775 N N . SER A 1 100 ? 40.953 175.516 17.154 1.00 28.42 100 SER A N 1
ATOM 776 C CA . SER A 1 100 ? 40.747 175.860 18.545 1.00 30.68 100 SER A CA 1
ATOM 777 C C . SER A 1 100 ? 41.411 174.781 19.391 1.00 24.20 100 SER A C 1
ATOM 778 O O . SER A 1 100 ? 41.532 173.632 18.965 1.00 29.56 100 SER A O 1
ATOM 781 N N . LEU A 1 101 ? 41.870 175.166 20.569 1.00 22.77 101 LEU A N 1
ATOM 782 C CA . LEU A 1 101 ? 42.267 174.184 21.574 1.00 23.07 101 LEU A CA 1
ATOM 783 C C . LEU A 1 101 ? 41.041 173.757 22.383 1.00 20.30 101 LEU A C 1
ATOM 784 O O . LEU A 1 101 ? 40.344 174.619 22.928 1.00 21.17 101 LEU A O 1
ATOM 789 N N . PRO A 1 102 ? 40.748 172.451 22.475 1.00 19.73 102 PRO A N 1
ATOM 790 C CA . PRO A 1 102 ? 39.510 172.009 23.154 1.00 16.48 102 PRO A CA 1
ATOM 791 C C . PRO A 1 102 ? 39.373 172.466 24.594 1.00 22.56 102 PRO A C 1
ATOM 792 O O . PRO A 1 102 ? 38.252 172.692 25.072 1.00 16.87 102 PRO A O 1
ATOM 796 N N . TYR A 1 103 ? 40.465 172.513 25.348 1.00 21.63 103 TYR A N 1
ATOM 797 C CA . TYR A 1 103 ? 40.302 172.893 26.744 1.00 19.58 103 TYR A CA 1
ATOM 798 C C . TYR A 1 103 ? 39.968 174.373 26.842 1.00 22.11 103 TYR A C 1
ATOM 799 O O . TYR A 1 103 ? 39.072 174.776 27.598 1.00 18.45 103 TYR A O 1
ATOM 808 N N . THR A 1 104 ? 40.636 175.188 26.029 1.00 20.70 104 THR A N 1
ATOM 809 C CA . THR A 1 104 ? 40.315 176.604 25.971 1.00 22.11 104 THR A CA 1
ATOM 810 C C . THR A 1 104 ? 38.875 176.831 25.518 1.00 21.08 104 THR A C 1
ATOM 811 O O . THR A 1 104 ? 38.118 177.563 26.165 1.00 23.98 104 THR A O 1
ATOM 815 N N . LEU A 1 105 ? 38.465 176.194 24.427 1.00 17.59 105 LEU A N 1
ATOM 816 C CA . LEU A 1 105 ? 37.104 176.403 23.936 1.00 21.78 105 LEU A CA 1
ATOM 817 C C . LEU A 1 105 ? 36.061 175.918 24.941 1.00 18.43 105 LEU A C 1
ATOM 818 O O . LEU A 1 105 ? 35.076 176.617 25.212 1.00 20.63 105 LEU A O 1
ATOM 823 N N . ALA A 1 106 ? 36.245 174.712 25.495 1.00 22.10 106 ALA A N 1
ATOM 824 C CA . ALA A 1 106 ? 35.307 174.206 26.505 1.00 19.48 106 ALA A CA 1
ATOM 825 C C . ALA A 1 106 ? 35.134 175.217 27.640 1.00 22.99 106 ALA A C 1
ATOM 826 O O . ALA A 1 106 ? 34.015 175.524 28.083 1.00 20.24 106 ALA A O 1
ATOM 828 N N . ARG A 1 107 ? 36.258 175.750 28.104 1.00 18.64 107 ARG A N 1
ATOM 829 C CA . ARG A 1 107 ? 36.297 176.641 29.247 1.00 20.16 107 ARG A CA 1
ATOM 830 C C . ARG A 1 107 ? 35.703 178.013 28.924 1.00 21.63 107 ARG A C 1
ATOM 831 O O . ARG A 1 107 ? 35.033 178.624 29.766 1.00 18.47 107 ARG A O 1
ATOM 839 N N . GLN A 1 108 ? 35.917 178.503 27.704 1.00 21.32 108 GLN A N 1
ATOM 840 C CA . GLN A 1 108 ? 35.410 179.822 27.352 1.00 21.88 108 GLN A CA 1
ATOM 841 C C . GLN A 1 108 ? 33.904 179.794 27.072 1.00 16.87 108 GLN A C 1
ATOM 842 O O . GLN A 1 108 ? 33.173 180.676 27.532 1.00 20.13 108 GLN A O 1
ATOM 848 N N . ILE A 1 109 ? 33.410 178.775 26.372 1.00 18.67 109 ILE A N 1
ATOM 849 C CA . ILE A 1 109 ? 31.957 178.651 26.214 1.00 19.94 109 ILE A CA 1
ATOM 850 C C . ILE A 1 109 ? 31.286 178.386 27.566 1.00 17.66 109 ILE A C 1
ATOM 851 O O . ILE A 1 109 ? 30.209 178.918 27.853 1.00 17.55 109 ILE A O 1
ATOM 856 N N . ALA A 1 110 ? 31.888 177.537 28.397 1.00 16.45 110 ALA A N 1
ATOM 857 C CA . ALA A 1 110 ? 31.277 177.226 29.690 1.00 20.39 110 ALA A CA 1
ATOM 858 C C . ALA A 1 110 ? 31.287 178.438 30.604 1.00 18.33 110 ALA A C 1
ATOM 859 O O . ALA A 1 110 ? 30.344 178.645 31.379 1.00 23.45 110 ALA A O 1
ATOM 861 N N . SER A 1 111 ? 32.333 179.261 30.518 1.00 19.59 111 SER A N 1
ATOM 862 C CA . SER A 1 111 ? 32.377 180.477 31.315 1.00 17.53 111 SER A CA 1
ATOM 863 C C . SER A 1 111 ? 31.288 181.439 30.886 1.00 18.90 111 SER A C 1
ATOM 864 O O . SER A 1 111 ? 30.614 182.033 31.729 1.00 21.06 111 SER A O 1
ATOM 867 N N . VAL A 1 112 ? 31.141 181.662 29.575 1.00 16.71 112 VAL A N 1
ATOM 868 C CA . VAL A 1 112 ? 30.215 182.698 29.172 1.00 19.34 112 VAL A CA 1
ATOM 869 C C . VAL A 1 112 ? 28.800 182.224 29.429 1.00 21.78 112 VAL A C 1
ATOM 870 O O . VAL A 1 112 ? 27.918 183.025 29.778 1.00 21.81 112 VAL A O 1
ATOM 874 N N . ASN A 1 113 ? 28.567 180.917 29.303 1.00 18.75 113 ASN A N 1
ATOM 875 C CA . ASN A 1 113 ? 27.249 180.366 29.593 1.00 14.77 113 ASN A CA 1
ATOM 876 C C . ASN A 1 113 ? 26.886 180.588 31.053 1.00 22.41 113 ASN A C 1
ATOM 877 O O . ASN A 1 113 ? 25.831 181.161 31.373 1.00 22.92 113 ASN A O 1
ATOM 882 N N . LEU A 1 114 ? 27.765 180.131 31.949 1.00 16.72 114 LEU A N 1
ATOM 883 C CA . LEU A 1 114 ? 27.559 180.259 33.389 1.00 23.39 114 LEU A CA 1
ATOM 884 C C . LEU A 1 114 ? 27.470 181.726 33.804 1.00 21.99 114 LEU A C 1
ATOM 885 O O . LEU A 1 114 ? 26.547 182.123 34.526 1.00 21.11 114 LEU A O 1
ATOM 890 N N . LEU A 1 115 ? 28.389 182.561 33.310 1.00 22.50 115 LEU A N 1
ATOM 891 C CA . LEU A 1 115 ? 28.360 183.972 33.673 1.00 20.03 115 LEU A CA 1
ATOM 892 C C . LEU A 1 115 ? 27.085 184.658 33.219 1.00 23.41 115 LEU A C 1
ATOM 893 O O . LEU A 1 115 ? 26.632 185.606 33.878 1.00 24.21 115 LEU A O 1
ATOM 898 N N . SER A 1 116 ? 26.502 184.239 32.086 1.00 21.14 116 SER A N 1
ATOM 899 C CA . SER A 1 116 ? 25.283 184.884 31.616 1.00 24.23 116 SER A CA 1
ATOM 900 C C . SER A 1 116 ? 24.024 184.311 32.255 1.00 21.98 116 SER A C 1
ATOM 901 O O . SER A 1 116 ? 22.925 184.753 31.919 1.00 23.23 116 SER A O 1
ATOM 904 N N . GLY A 1 117 ? 24.143 183.327 33.135 1.00 24.13 117 GLY A N 1
ATOM 905 C CA . GLY A 1 117 ? 22.953 182.676 33.640 1.00 20.57 117 GLY A CA 1
ATOM 906 C C . GLY A 1 117 ? 22.432 181.556 32.769 1.00 20.68 117 GLY A C 1
ATOM 907 O O . GLY A 1 117 ? 21.266 181.171 32.911 1.00 22.54 117 GLY A O 1
ATOM 908 N N . GLY A 1 118 ? 23.259 180.997 31.888 1.00 16.79 118 GLY A N 1
ATOM 909 C CA . GLY A 1 118 ? 22.831 179.881 31.053 1.00 15.64 118 GLY A CA 1
ATOM 910 C C . GLY A 1 118 ? 22.272 180.292 29.712 1.00 19.12 118 GLY A C 1
ATOM 911 O O . GLY A 1 118 ? 21.432 179.573 29.135 1.00 16.45 118 GLY A O 1
ATOM 912 N N . ARG A 1 119 ? 22.715 181.429 29.187 1.00 17.84 119 ARG A N 1
ATOM 913 C CA . ARG A 1 119 ? 22.131 181.993 27.987 1.00 16.09 119 ARG A CA 1
ATOM 914 C C . ARG A 1 119 ? 22.943 181.779 26.705 1.00 14.83 119 ARG A C 1
ATOM 915 O O . ARG A 1 119 ? 22.522 182.271 25.665 1.00 19.80 119 ARG A O 1
ATOM 923 N N . ILE A 1 120 ? 24.071 181.059 26.720 1.00 21.57 120 ILE A N 1
ATOM 924 C CA . ILE A 1 120 ? 24.989 181.031 25.573 1.00 20.15 120 ILE A CA 1
ATOM 925 C C . ILE A 1 120 ? 25.101 179.614 25.002 1.00 22.40 120 ILE A C 1
ATOM 926 O O . ILE A 1 120 ? 25.417 178.673 25.734 1.00 25.21 120 ILE A O 1
ATOM 931 N N . GLY A 1 121 ? 24.886 179.472 23.689 1.00 13.17 121 GLY A N 1
ATOM 932 C CA . GLY A 1 121 ? 25.191 178.252 22.971 1.00 16.75 121 GLY A CA 1
ATOM 933 C C . GLY A 1 121 ? 26.404 178.398 22.039 1.00 23.58 121 GLY A C 1
ATOM 934 O O . GLY A 1 121 ? 26.983 179.474 21.866 1.00 20.73 121 GLY A O 1
ATOM 935 N N . TRP A 1 122 ? 26.775 177.279 21.420 1.00 18.24 122 TRP A N 1
ATOM 936 C CA . TRP A 1 122 ? 27.973 177.211 20.594 1.00 21.41 122 TRP A CA 1
ATOM 937 C C . TRP A 1 122 ? 27.636 176.567 19.256 1.00 21.56 122 TRP A C 1
ATOM 938 O O . TRP A 1 122 ? 27.214 175.410 19.212 1.00 18.95 122 TRP A O 1
ATOM 949 N N . ASN A 1 123 ? 27.817 177.323 18.172 1.00 21.90 123 ASN A N 1
ATOM 950 C CA . ASN A 1 123 ? 27.718 176.808 16.805 1.00 18.64 123 ASN A CA 1
ATOM 951 C C . ASN A 1 123 ? 29.075 176.209 16.449 1.00 21.57 123 ASN A C 1
ATOM 952 O O . ASN A 1 123 ? 30.030 176.932 16.181 1.00 21.06 123 ASN A O 1
ATOM 957 N N . ALA A 1 124 ? 29.188 174.885 16.473 1.00 24.29 124 ALA A N 1
ATOM 958 C CA . ALA A 1 124 ? 30.481 174.233 16.297 1.00 19.82 124 ALA A CA 1
ATOM 959 C C . ALA A 1 124 ? 30.693 173.986 14.809 1.00 24.46 124 ALA A C 1
ATOM 960 O O . ALA A 1 124 ? 29.949 173.223 14.200 1.00 27.47 124 ALA A O 1
ATOM 962 N N . VAL A 1 125 ? 31.677 174.651 14.210 1.00 24.03 125 VAL A N 1
ATOM 963 C CA . VAL A 1 125 ? 31.884 174.552 12.770 1.00 23.42 125 VAL A CA 1
ATOM 964 C C . VAL A 1 125 ? 33.252 173.923 12.502 1.00 22.86 125 VAL A C 1
ATOM 965 O O . VAL A 1 125 ? 34.087 173.796 13.392 1.00 20.68 125 VAL A O 1
ATOM 969 N N . THR A 1 126 ? 33.456 173.493 11.263 1.00 26.59 126 THR A N 1
ATOM 970 C CA . THR A 1 126 ? 34.790 173.155 10.794 1.00 31.07 126 THR A CA 1
ATOM 971 C C . THR A 1 126 ? 35.254 174.231 9.828 1.00 30.89 126 THR A C 1
ATOM 972 O O . THR A 1 126 ? 34.454 175.001 9.295 1.00 31.90 126 THR A O 1
ATOM 976 N N . THR A 1 127 ? 36.556 174.278 9.589 1.00 31.54 127 THR A N 1
ATOM 977 C CA . THR A 1 127 ? 37.134 175.332 8.771 1.00 32.68 127 THR A CA 1
ATOM 978 C C . THR A 1 127 ? 37.546 174.770 7.421 1.00 32.41 127 THR A C 1
ATOM 979 O O . THR A 1 127 ? 38.368 173.853 7.345 1.00 34.04 127 THR A O 1
ATOM 983 N N . ALA A 1 128 ? 37.000 175.343 6.364 1.00 34.27 128 ALA A N 1
ATOM 984 C CA . ALA A 1 128 ? 37.443 175.035 5.021 1.00 33.05 128 ALA A CA 1
ATOM 985 C C . ALA A 1 128 ? 38.097 176.222 4.331 1.00 32.71 128 ALA A C 1
ATOM 986 O O . ALA A 1 128 ? 38.632 176.056 3.231 1.00 32.58 128 ALA A O 1
ATOM 988 N N . ASN A 1 129 ? 38.078 177.407 4.935 1.00 31.96 129 ASN A N 1
ATOM 989 C CA . ASN A 1 129 ? 38.668 178.576 4.296 1.00 28.47 129 ASN A CA 1
ATOM 990 C C . ASN A 1 129 ? 40.190 178.558 4.478 1.00 27.61 129 ASN A C 1
ATOM 991 O O . ASN A 1 129 ? 40.683 178.666 5.610 1.00 27.59 129 ASN A O 1
ATOM 996 N N . PRO A 1 130 ? 40.969 178.421 3.399 1.00 28.48 130 PRO A N 1
ATOM 997 C CA . PRO A 1 130 ? 42.438 178.365 3.560 1.00 27.30 130 PRO A CA 1
ATOM 998 C C . PRO A 1 130 ? 43.064 179.644 4.106 1.00 27.25 130 PRO A C 1
ATOM 999 O O . PRO A 1 130 ? 44.189 179.579 4.618 1.00 24.94 130 PRO A O 1
ATOM 1003 N N . ALA A 1 131 ? 42.397 180.798 3.980 1.00 23.21 131 ALA A N 1
ATOM 1004 C CA . ALA A 1 131 ? 42.863 182.014 4.646 1.00 26.86 131 ALA A CA 1
ATOM 1005 C C . ALA A 1 131 ? 42.861 181.851 6.168 1.00 26.22 131 ALA A C 1
ATOM 1006 O O . ALA A 1 131 ? 43.789 182.299 6.859 1.00 20.31 131 ALA A O 1
ATOM 1008 N N . VAL A 1 132 ? 41.829 181.200 6.705 1.00 23.74 132 VAL A N 1
ATOM 1009 C CA . VAL A 1 132 ? 41.802 180.900 8.130 1.00 23.46 132 VAL A CA 1
ATOM 1010 C C . VAL A 1 132 ? 42.959 179.982 8.498 1.00 26.22 132 VAL A C 1
ATOM 1011 O O . VAL A 1 132 ? 43.718 180.257 9.436 1.00 22.96 132 VAL A O 1
ATOM 1015 N N . ALA A 1 133 ? 43.113 178.873 7.765 1.00 24.54 133 ALA A N 1
ATOM 1016 C CA . ALA A 1 133 ? 44.152 177.901 8.110 1.00 19.60 133 ALA A CA 1
ATOM 1017 C C . ALA A 1 133 ? 45.544 178.528 8.096 1.00 23.09 133 ALA A C 1
ATOM 1018 O O . ALA A 1 133 ? 46.398 178.145 8.904 1.00 25.35 133 ALA A O 1
ATOM 1020 N N . ALA A 1 134 ? 45.775 179.540 7.244 1.00 22.55 134 ALA A N 1
ATOM 1021 C CA . ALA A 1 134 ? 47.085 180.193 7.179 1.00 23.13 134 ALA A CA 1
ATOM 1022 C C . ALA A 1 134 ? 47.369 181.078 8.390 1.00 22.80 134 ALA A C 1
ATOM 1023 O O . ALA A 1 134 ? 48.539 181.373 8.680 1.00 18.37 134 ALA A O 1
ATOM 1025 N N . ASN A 1 135 ? 46.332 181.535 9.082 1.00 19.02 135 ASN A N 1
ATOM 1026 C CA . ASN A 1 135 ? 46.512 182.286 10.322 1.00 18.53 135 ASN A CA 1
ATOM 1027 C C . ASN A 1 135 ? 46.904 181.386 11.478 1.00 17.05 135 ASN A C 1
ATOM 1028 O O . ASN A 1 135 ? 47.338 181.891 12.517 1.00 19.44 135 ASN A O 1
ATOM 1033 N N . TYR A 1 136 ? 46.804 180.065 11.299 1.00 19.96 136 TYR A N 1
ATOM 1034 C CA . TYR A 1 136 ? 47.250 179.082 12.278 1.00 23.01 136 TYR A CA 1
ATOM 1035 C C . TYR A 1 136 ? 48.374 178.211 11.750 1.00 23.80 136 TYR A C 1
ATOM 1036 O O . TYR A 1 136 ? 48.618 177.135 12.295 1.00 27.09 136 TYR A O 1
ATOM 1045 N N . GLY A 1 137 ? 49.048 178.644 10.689 1.00 24.78 137 GLY A N 1
ATOM 1046 C CA . GLY A 1 137 ? 50.195 177.909 10.203 1.00 26.94 137 GLY A CA 1
ATOM 1047 C C . GLY A 1 137 ? 49.877 176.562 9.610 1.00 33.99 137 GLY A C 1
ATOM 1048 O O . GLY A 1 137 ? 50.724 175.665 9.655 1.00 36.82 137 GLY A O 1
ATOM 1049 N N . ALA A 1 138 ? 48.683 176.389 9.030 1.00 30.08 138 ALA A N 1
ATOM 1050 C CA . ALA A 1 138 ? 48.285 175.076 8.538 1.00 30.15 138 ALA A CA 1
ATOM 1051 C C . ALA A 1 138 ? 47.626 175.191 7.169 1.00 32.77 138 ALA A C 1
ATOM 1052 O O . ALA A 1 138 ? 47.431 176.278 6.613 1.00 30.80 138 ALA A O 1
ATOM 1054 N N . ALA A 1 139 ? 47.303 174.038 6.609 1.00 35.97 139 ALA A N 1
ATOM 1055 C CA . ALA A 1 139 ? 46.480 173.980 5.420 1.00 32.61 139 ALA A CA 1
ATOM 1056 C C . ALA A 1 139 ? 45.150 173.332 5.788 1.00 31.78 139 ALA A C 1
ATOM 1057 O O . ALA A 1 139 ? 44.978 172.786 6.881 1.00 36.23 139 ALA A O 1
ATOM 1059 N N . ILE A 1 140 ? 44.185 173.450 4.880 1.00 32.35 140 ILE A N 1
ATOM 1060 C CA . ILE A 1 140 ? 42.891 172.828 5.094 1.00 30.90 140 ILE A CA 1
ATOM 1061 C C . ILE A 1 140 ? 43.039 171.314 5.008 1.00 31.89 140 ILE A C 1
ATOM 1062 O O . ILE A 1 140 ? 43.770 170.790 4.157 1.00 38.44 140 ILE A O 1
ATOM 1067 N N . ALA A 1 141 ? 42.366 170.605 5.904 1.00 28.91 141 ALA A N 1
ATOM 1068 C CA . ALA A 1 141 ? 42.301 169.156 5.823 1.00 31.75 141 ALA A CA 1
ATOM 1069 C C . ALA A 1 141 ? 41.214 168.731 4.833 1.00 31.54 141 ALA A C 1
ATOM 1070 O O . ALA A 1 141 ? 40.359 169.520 4.426 1.00 33.66 141 ALA A O 1
ATOM 1072 N N . THR A 1 142 ? 41.239 167.461 4.446 1.00 32.49 142 THR A N 1
ATOM 1073 C CA . THR A 1 142 ? 40.149 166.959 3.623 1.00 32.08 142 THR A CA 1
ATOM 1074 C C . THR A 1 142 ? 38.833 167.033 4.389 1.00 36.75 142 THR A C 1
ATOM 1075 O O . THR A 1 142 ? 38.798 167.101 5.622 1.00 35.35 142 THR A O 1
ATOM 1079 N N . HIS A 1 143 ? 37.739 166.963 3.632 1.00 35.89 143 HIS A N 1
ATOM 1080 C CA . HIS A 1 143 ? 36.397 166.941 4.204 1.00 38.44 143 HIS A CA 1
ATOM 1081 C C . HIS A 1 143 ? 36.245 165.862 5.284 1.00 39.84 143 HIS A C 1
ATOM 1082 O O . HIS A 1 143 ? 35.696 166.118 6.363 1.00 38.75 143 HIS A O 1
ATOM 1089 N N . ASP A 1 144 ? 36.735 164.649 5.018 1.00 39.01 144 ASP A N 1
ATOM 1090 C CA . ASP A 1 144 ? 36.565 163.565 5.981 1.00 37.45 144 ASP A CA 1
ATOM 1091 C C . ASP A 1 144 ? 37.379 163.792 7.251 1.00 37.46 144 ASP A C 1
ATOM 1092 O O . ASP A 1 144 ? 36.930 163.436 8.346 1.00 39.23 144 ASP A O 1
ATOM 1097 N N . ASN A 1 145 ? 38.592 164.344 7.135 1.00 36.42 145 ASN A N 1
ATOM 1098 C CA . ASN A 1 145 ? 39.412 164.527 8.336 1.00 36.72 145 ASN A CA 1
ATOM 1099 C C . ASN A 1 145 ? 38.899 165.689 9.175 1.00 30.58 145 ASN A C 1
ATOM 1100 O O . ASN A 1 145 ? 38.945 165.634 10.406 1.00 30.15 145 ASN A O 1
ATOM 1105 N N . ARG A 1 146 ? 38.443 166.757 8.521 1.00 31.39 146 ARG A N 1
ATOM 1106 C CA . ARG A 1 146 ? 37.728 167.838 9.194 1.00 33.68 146 ARG A CA 1
ATOM 1107 C C . ARG A 1 146 ? 36.683 167.309 10.159 1.00 27.65 146 ARG A C 1
ATOM 1108 O O . ARG A 1 146 ? 36.625 167.707 11.326 1.00 24.69 146 ARG A O 1
ATOM 1116 N N . TYR A 1 147 ? 35.824 166.427 9.672 1.00 29.61 147 TYR A N 1
ATOM 1117 C CA . TYR A 1 147 ? 34.696 165.996 10.469 1.00 31.41 147 TYR A CA 1
ATOM 1118 C C . TYR A 1 147 ? 35.095 164.939 11.489 1.00 30.97 147 TYR A C 1
ATOM 1119 O O . TYR A 1 147 ? 34.546 164.912 12.598 1.00 29.84 147 TYR A O 1
ATOM 1128 N N . GLU A 1 148 ? 36.084 164.111 11.173 1.00 29.37 148 GLU A N 1
ATOM 1129 C CA . GLU A 1 148 ? 36.585 163.184 12.178 1.00 30.72 148 GLU A CA 1
ATOM 1130 C C . GLU A 1 148 ? 37.252 163.934 13.330 1.00 30.26 148 GLU A C 1
ATOM 1131 O O . GLU A 1 148 ? 37.107 163.563 14.501 1.00 28.47 148 GLU A O 1
ATOM 1137 N N . ARG A 1 149 ? 38.002 164.984 13.016 1.00 27.97 149 ARG A N 1
ATOM 1138 C CA . ARG A 1 149 ? 38.558 165.822 14.070 1.00 28.45 149 ARG A CA 1
ATOM 1139 C C . ARG A 1 149 ? 37.451 166.475 14.881 1.00 24.41 149 ARG A C 1
ATOM 1140 O O . ARG A 1 149 ? 37.511 166.507 16.119 1.00 21.78 149 ARG A O 1
ATOM 1148 N N . ALA A 1 150 ? 36.431 167.013 14.191 1.00 25.82 150 ALA A N 1
ATOM 1149 C CA . ALA A 1 150 ? 35.340 167.693 14.875 1.00 26.61 150 ALA A CA 1
ATOM 1150 C C . ALA A 1 150 ? 34.636 166.753 15.835 1.00 28.03 150 ALA A C 1
ATOM 1151 O O . ALA A 1 150 ? 34.229 167.159 16.931 1.00 24.93 150 ALA A O 1
ATOM 1153 N N . GLU A 1 151 ? 34.458 165.500 15.419 1.00 24.31 151 GLU A N 1
ATOM 1154 C CA . GLU A 1 151 ? 33.798 164.522 16.255 1.00 25.80 151 GLU A CA 1
ATOM 1155 C C . GLU A 1 151 ? 34.596 164.272 17.535 1.00 29.86 151 GLU A C 1
ATOM 1156 O O . GLU A 1 151 ? 34.025 164.219 18.626 1.00 25.01 151 GLU A O 1
ATOM 1162 N N . GLU A 1 152 ? 35.917 164.148 17.431 1.00 30.59 152 GLU A N 1
ATOM 1163 C CA . GLU A 1 152 ? 36.723 163.950 18.634 1.00 25.84 152 GLU A CA 1
ATOM 1164 C C . GLU A 1 152 ? 36.736 165.203 19.508 1.00 23.91 152 GLU A C 1
ATOM 1165 O O . GLU A 1 152 ? 36.663 165.118 20.743 1.00 25.93 152 GLU A O 1
ATOM 1171 N N . PHE A 1 153 ? 36.824 166.373 18.877 1.00 21.38 153 PHE A N 1
ATOM 1172 C CA . PHE A 1 153 ? 36.745 167.646 19.585 1.00 24.89 153 PHE A CA 1
ATOM 1173 C C . PHE A 1 153 ? 35.466 167.739 20.421 1.00 22.35 153 PHE A C 1
ATOM 1174 O O . PHE A 1 153 ? 35.493 168.176 21.573 1.00 24.39 153 PHE A O 1
ATOM 1182 N N . LEU A 1 154 ? 34.329 167.364 19.837 1.00 21.31 154 LEU A N 1
ATOM 1183 C CA . LEU A 1 154 ? 33.064 167.449 20.554 1.00 23.65 154 LEU A CA 1
ATOM 1184 C C . LEU A 1 154 ? 33.015 166.467 21.714 1.00 25.62 154 LEU A C 1
ATOM 1185 O O . LEU A 1 154 ? 32.475 166.793 22.778 1.00 26.02 154 LEU A O 1
ATOM 1190 N N . GLU A 1 155 ? 33.579 165.261 21.539 1.00 24.88 155 GLU A N 1
ATOM 1191 C CA . GLU A 1 155 ? 33.675 164.331 22.662 1.00 28.98 155 GLU A CA 1
ATOM 1192 C C . GLU A 1 155 ? 34.525 164.912 23.790 1.00 25.62 155 GLU A C 1
ATOM 1193 O O . GLU A 1 155 ? 34.177 164.783 24.970 1.00 26.31 155 GLU A O 1
ATOM 1199 N N . VAL A 1 156 ? 35.669 165.505 23.453 1.00 21.71 156 VAL A N 1
ATOM 1200 C CA . VAL A 1 156 ? 36.503 166.097 24.485 1.00 24.42 156 VAL A CA 1
ATOM 1201 C C . VAL A 1 156 ? 35.720 167.175 25.207 1.00 24.12 156 VAL A C 1
ATOM 1202 O O . VAL A 1 156 ? 35.608 167.168 26.434 1.00 19.93 156 VAL A O 1
ATOM 1206 N N . VAL A 1 157 ? 35.097 168.076 24.445 1.00 23.51 157 VAL A N 1
ATOM 1207 C CA . VAL A 1 157 ? 34.419 169.204 25.065 1.00 20.56 157 VAL A CA 1
ATOM 1208 C C . VAL A 1 157 ? 33.290 168.726 25.979 1.00 23.78 157 VAL A C 1
ATOM 1209 O O . VAL A 1 157 ? 33.174 169.179 27.120 1.00 24.18 157 VAL A O 1
ATOM 1213 N N . HIS A 1 158 ? 32.433 167.811 25.501 1.00 22.27 158 HIS A N 1
ATOM 1214 C CA . HIS A 1 158 ? 31.367 167.323 26.375 1.00 24.28 158 HIS A CA 1
ATOM 1215 C C . HIS A 1 158 ? 31.941 166.643 27.612 1.00 24.97 158 HIS A C 1
ATOM 1216 O O . HIS A 1 158 ? 31.441 166.836 28.730 1.00 24.61 158 HIS A O 1
ATOM 1223 N N . GLY A 1 159 ? 33.013 165.865 27.435 1.00 22.18 159 GLY A N 1
ATOM 1224 C CA . GLY A 1 159 ? 33.692 165.282 28.579 1.00 21.53 159 GLY A CA 1
ATOM 1225 C C . GLY A 1 159 ? 34.183 166.324 29.569 1.00 22.85 159 GLY A C 1
ATOM 1226 O O . GLY A 1 159 ? 34.028 166.158 30.779 1.00 22.05 159 GLY A O 1
ATOM 1227 N N . LEU A 1 160 ? 34.753 167.425 29.069 1.00 20.76 160 LEU A N 1
ATOM 1228 C CA . LEU A 1 160 ? 35.212 168.498 29.952 1.00 18.13 160 LEU A CA 1
ATOM 1229 C C . LEU A 1 160 ? 34.057 169.163 30.682 1.00 19.22 160 LEU A C 1
ATOM 1230 O O . LEU A 1 160 ? 34.147 169.445 31.884 1.00 19.22 160 LEU A O 1
ATOM 1235 N N . TRP A 1 161 ? 32.981 169.477 29.966 1.00 19.79 161 TRP A N 1
ATOM 1236 C CA . TRP A 1 161 ? 31.837 170.088 30.626 1.00 23.02 161 TRP A CA 1
ATOM 1237 C C . TRP A 1 161 ? 31.346 169.245 31.801 1.00 24.71 161 TRP A C 1
ATOM 1238 O O . TRP A 1 161 ? 30.939 169.790 32.830 1.00 23.71 161 TRP A O 1
ATOM 1249 N N . ASN A 1 162 ? 31.405 167.917 31.687 1.00 21.04 162 ASN A N 1
ATOM 1250 C CA . ASN A 1 162 ? 30.859 167.070 32.739 1.00 21.91 162 ASN A CA 1
ATOM 1251 C C . ASN A 1 162 ? 31.847 166.747 33.828 1.00 20.25 162 ASN A C 1
ATOM 1252 O O . ASN A 1 162 ? 31.461 166.079 34.785 1.00 25.49 162 ASN A O 1
ATOM 1257 N N . SER A 1 163 ? 33.103 167.198 33.712 1.00 24.67 163 SER A N 1
ATOM 1258 C CA . SER A 1 163 ? 34.171 166.730 34.585 1.00 24.09 163 SER A CA 1
ATOM 1259 C C . SER A 1 163 ? 34.216 167.442 35.937 1.00 27.42 163 SER A C 1
ATOM 1260 O O . SER A 1 163 ? 34.973 166.998 36.812 1.00 26.94 163 SER A O 1
ATOM 1263 N N . TRP A 1 164 ? 33.462 168.534 36.129 1.00 25.20 164 TRP A N 1
ATOM 1264 C CA . TRP A 1 164 ? 33.380 169.204 37.429 1.00 21.60 164 TRP A CA 1
ATOM 1265 C C . TRP A 1 164 ? 31.916 169.490 37.715 1.00 24.75 164 TRP A C 1
ATOM 1266 O O . TRP A 1 164 ? 31.338 170.406 37.128 1.00 27.35 164 TRP A O 1
ATOM 1277 N N . LYS A 1 165 ? 31.325 168.711 38.618 1.00 24.53 165 LYS A N 1
ATOM 1278 C CA . LYS A 1 165 ? 29.953 168.919 39.061 1.00 28.76 165 LYS A CA 1
ATOM 1279 C C . LYS A 1 165 ? 30.021 169.512 40.469 1.00 28.75 165 LYS A C 1
ATOM 1280 O O . LYS A 1 165 ? 30.151 168.791 41.453 1.00 26.55 165 LYS A O 1
ATOM 1286 N N . PHE A 1 166 ? 29.978 170.844 40.534 1.00 26.60 166 PHE A N 1
ATOM 1287 C CA . PHE A 1 166 ? 30.029 171.569 41.799 1.00 26.23 166 PHE A CA 1
ATOM 1288 C C . PHE A 1 166 ? 28.685 171.439 42.523 1.00 24.41 166 PHE A C 1
ATOM 1289 O O . PHE A 1 166 ? 27.636 171.425 41.883 1.00 26.85 166 PHE A O 1
ATOM 1297 N N . PRO A 1 167 ? 28.682 171.305 43.976 1.00 24.03 167 PRO A N 1
ATOM 1298 C CA . PRO A 1 167 ? 27.412 171.073 44.725 1.00 33.21 167 PRO A CA 1
ATOM 1299 C C . PRO A 1 167 ? 26.596 172.334 45.021 1.00 23.03 167 PRO A C 1
ATOM 1300 O O . PRO A 1 167 ? 26.608 172.918 46.102 1.00 24.13 167 PRO A O 1
ATOM 1304 N N . TRP A 1 168 ? 25.844 172.770 44.006 1.00 22.71 168 TRP A N 1
ATOM 1305 C CA . TRP A 1 168 ? 25.085 174.018 44.088 1.00 26.93 168 TRP A CA 1
ATOM 1306 C C . TRP A 1 168 ? 24.168 174.079 45.303 1.00 25.32 168 TRP A C 1
ATOM 1307 O O . TRP A 1 168 ? 23.925 175.165 45.836 1.00 28.70 168 TRP A O 1
ATOM 1318 N N . ASP A 1 169 ? 23.633 172.941 45.748 1.00 28.37 169 ASP A N 1
ATOM 1319 C CA . ASP A 1 169 ? 22.767 172.911 46.930 1.00 28.53 169 ASP A CA 1
ATOM 1320 C C . ASP A 1 169 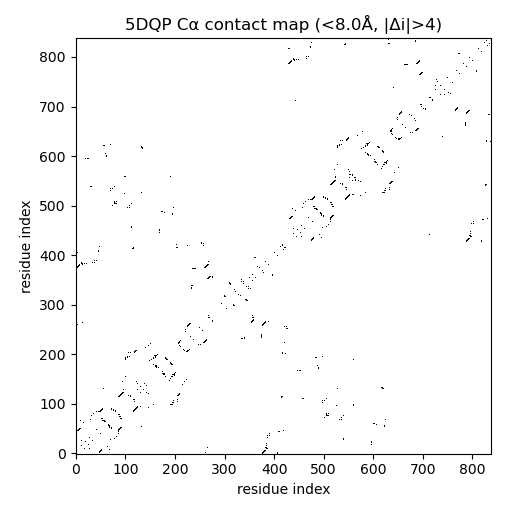? 23.538 172.796 48.251 1.00 31.54 169 ASP A C 1
ATOM 1321 O O . ASP A 1 169 ? 22.917 172.811 49.317 1.00 30.07 169 ASP A O 1
ATOM 1323 N N . GLU A 1 170 ? 24.840 172.628 48.202 1.00 30.52 170 GLU A N 1
ATOM 1324 C CA . GLU A 1 170 ? 25.640 172.561 49.395 1.00 29.99 170 GLU A CA 1
ATOM 1325 C C . GLU A 1 170 ? 26.848 173.457 49.302 1.00 24.97 170 GLU A C 1
ATOM 1326 O O . GLU A 1 170 ? 27.950 173.048 49.482 1.00 25.45 170 GLU A O 1
ATOM 1332 N N . ALA A 1 171 ? 26.583 174.715 49.073 1.00 21.22 171 ALA A N 1
ATOM 1333 C CA . ALA A 1 171 ? 27.625 175.713 48.882 1.00 25.22 171 ALA A CA 1
ATOM 1334 C C . ALA A 1 171 ? 27.805 176.632 50.085 1.00 24.15 171 ALA A C 1
ATOM 1335 O O . ALA A 1 171 ? 28.633 177.548 50.028 1.00 23.77 171 ALA A O 1
ATOM 1337 N N . ILE A 1 172 ? 27.072 176.398 51.175 1.00 27.76 172 ILE A N 1
ATOM 1338 C CA . ILE A 1 172 ? 27.125 177.235 52.372 1.00 25.09 172 ILE A CA 1
ATOM 1339 C C . ILE A 1 172 ? 27.272 176.345 53.596 1.00 25.22 172 ILE A C 1
ATOM 1340 O O . ILE A 1 172 ? 26.495 175.402 53.773 1.00 25.47 172 ILE A O 1
ATOM 1345 N N . GLY A 1 173 ? 28.237 176.660 54.453 1.00 25.98 173 GLY A N 1
ATOM 1346 C CA . GLY A 1 173 ? 28.420 175.915 55.674 1.00 29.96 173 GLY A CA 1
ATOM 1347 C C . GLY A 1 173 ? 29.327 174.707 55.524 1.00 39.83 173 GLY A C 1
ATOM 1348 O O . GLY A 1 173 ? 30.001 174.524 54.503 1.00 31.70 173 GLY A O 1
ATOM 1349 N N . PRO A 1 174 ? 29.355 173.851 56.552 1.00 38.70 174 PRO A N 1
ATOM 1350 C CA . PRO A 1 174 ? 30.303 172.730 56.554 1.00 33.76 174 PRO A CA 1
ATOM 1351 C C . PRO A 1 174 ? 29.959 171.727 55.464 1.00 37.69 174 PRO A C 1
ATOM 1352 O O . PRO A 1 174 ? 28.795 171.389 55.232 1.00 35.87 174 PRO A O 1
ATOM 1356 N N . ASN A 1 175 ? 30.977 171.280 54.785 1.00 34.71 175 ASN A N 1
ATOM 1357 C CA . ASN A 1 175 ? 30.852 170.326 53.695 1.00 36.59 175 ASN A CA 1
ATOM 1358 C C . ASN A 1 175 ? 32.235 169.714 53.574 1.00 35.43 175 ASN A C 1
ATOM 1359 O O . ASN A 1 175 ? 33.205 170.441 53.344 1.00 35.44 175 ASN A O 1
ATOM 1364 N N . PRO A 1 176 ? 32.393 168.412 53.798 1.00 35.11 176 PRO A N 1
ATOM 1365 C CA . PRO A 1 176 ? 33.731 167.826 53.653 1.00 34.05 176 PRO A CA 1
ATOM 1366 C C . PRO A 1 176 ? 34.194 167.791 52.205 1.00 33.22 176 PRO A C 1
ATOM 1367 O O . PRO A 1 176 ? 35.398 167.721 51.956 1.00 32.93 176 PRO A O 1
ATOM 1371 N N . ASN A 1 177 ? 33.294 167.903 51.238 1.00 29.55 177 ASN A N 1
ATOM 1372 C CA . ASN A 1 177 ? 33.649 167.809 49.823 1.00 29.93 177 ASN A CA 1
ATOM 1373 C C . ASN A 1 177 ? 33.087 169.010 49.071 1.00 28.69 177 ASN A C 1
ATOM 1374 O O . ASN A 1 177 ? 32.198 168.872 48.218 1.00 22.08 177 ASN A O 1
ATOM 1379 N N . PRO A 1 178 ? 33.591 170.213 49.355 1.00 23.50 178 PRO A N 1
ATOM 1380 C CA . PRO A 1 178 ? 32.941 171.405 48.804 1.00 25.73 178 PRO A CA 1
ATOM 1381 C C . PRO A 1 178 ? 33.113 171.557 47.291 1.00 24.89 178 PRO A C 1
ATOM 1382 O O . PRO A 1 178 ? 32.362 172.340 46.694 1.00 25.68 178 PRO A O 1
ATOM 1386 N N . PHE A 1 179 ? 34.071 170.861 46.659 1.00 21.47 179 PHE A N 1
ATOM 1387 C CA . PHE A 1 179 ? 34.182 170.887 45.202 1.00 22.31 179 PHE A CA 1
ATOM 1388 C C . PHE A 1 179 ? 33.201 169.946 44.515 1.00 26.06 179 PHE A C 1
ATOM 1389 O O . PHE A 1 179 ? 33.028 170.052 43.297 1.00 25.53 179 PHE A O 1
ATOM 1397 N N . GLY A 1 180 ? 32.556 169.035 45.248 1.00 24.56 180 GLY A N 1
ATOM 1398 C CA . GLY A 1 180 ? 31.623 168.121 44.611 1.00 25.42 180 GLY A CA 1
ATOM 1399 C C . GLY A 1 180 ? 32.347 167.032 43.827 1.00 35.90 180 GLY A C 1
ATOM 1400 O O . GLY A 1 180 ? 33.413 166.552 44.218 1.00 31.61 180 GLY A O 1
ATOM 1401 N N . GLU A 1 181 ? 31.764 166.638 42.696 1.00 30.24 181 GLU A N 1
ATOM 1402 C CA . GLU A 1 181 ? 32.288 165.544 41.882 1.00 32.66 181 GLU A CA 1
ATOM 1403 C C . GLU A 1 181 ? 33.241 166.104 40.830 1.00 29.27 181 GLU A C 1
ATOM 1404 O O . GLU A 1 181 ? 32.829 166.831 39.918 1.00 27.68 181 GLU A O 1
ATOM 1410 N N . VAL A 1 182 ? 34.510 165.737 40.947 1.00 28.69 182 VAL A N 1
ATOM 1411 C CA . VAL A 1 182 ? 35.574 166.187 40.060 1.00 29.11 182 VAL A CA 1
ATOM 1412 C C . VAL A 1 182 ? 36.213 164.943 39.472 1.00 36.56 182 VAL A C 1
ATOM 1413 O O . VAL A 1 182 ? 36.713 164.092 40.214 1.00 35.16 182 VAL A O 1
ATOM 1417 N N . MET A 1 183 ? 36.184 164.821 38.161 1.00 34.28 183 MET A N 1
ATOM 1418 C CA . MET A 1 183 ? 36.790 163.633 37.579 1.00 36.12 183 MET A CA 1
ATOM 1419 C C . MET A 1 183 ? 37.476 163.975 36.263 1.00 34.92 183 MET A C 1
ATOM 1420 O O . MET A 1 183 ? 36.813 164.445 35.324 1.00 29.75 183 MET A O 1
ATOM 1425 N N . PRO A 1 184 ? 38.787 163.733 36.149 1.00 34.67 184 PRO A N 1
ATOM 1426 C CA . PRO A 1 184 ? 39.472 163.970 34.876 1.00 29.18 184 PRO A CA 1
ATOM 1427 C C . PRO A 1 184 ? 38.908 163.083 33.780 1.00 31.52 184 PRO A C 1
ATOM 1428 O O . PRO A 1 184 ? 38.255 162.073 34.039 1.00 29.82 184 PRO A O 1
ATOM 1432 N N . ILE A 1 185 ? 39.130 163.492 32.531 1.00 30.55 185 ILE A N 1
ATOM 1433 C CA . ILE A 1 185 ? 38.682 162.676 31.405 1.00 32.88 185 ILE A CA 1
ATOM 1434 C C . ILE A 1 185 ? 39.796 161.791 30.861 1.00 26.53 185 ILE A C 1
ATOM 1435 O O . ILE A 1 185 ? 39.498 160.752 30.259 1.00 27.27 185 ILE A O 1
ATOM 1440 N N . ASN A 1 186 ? 41.055 162.158 31.057 1.00 29.01 186 ASN A N 1
ATOM 1441 C CA . ASN A 1 186 ? 42.188 161.386 30.546 1.00 29.76 186 ASN A CA 1
ATOM 1442 C C . ASN A 1 186 ? 41.911 160.916 29.130 1.00 30.77 186 ASN A C 1
ATOM 1443 O O . ASN A 1 186 ? 42.015 159.739 28.804 1.00 32.26 186 ASN A O 1
ATOM 1448 N N . HIS A 1 187 ? 41.540 161.866 28.280 1.00 32.28 187 HIS A N 1
ATOM 1449 C CA . HIS A 1 187 ? 41.284 161.562 26.884 1.00 32.27 187 HIS A CA 1
ATOM 1450 C C . HIS A 1 187 ? 42.597 161.467 26.123 1.00 32.03 187 HIS A C 1
ATOM 1451 O O . HIS A 1 187 ? 43.501 162.295 26.294 1.00 29.40 187 HIS A O 1
ATOM 1458 N N . GLU A 1 188 ? 42.707 160.443 25.285 1.00 31.04 188 GLU A N 1
ATOM 1459 C CA . GLU A 1 188 ? 43.803 160.354 24.326 1.00 37.44 188 GLU A CA 1
ATOM 1460 C C . GLU A 1 188 ? 43.244 159.739 23.054 1.00 43.92 188 GLU A C 1
ATOM 1461 O O . GLU A 1 188 ? 42.890 158.558 23.040 1.00 37.38 188 GLU A O 1
ATOM 1467 N N . GLY A 1 189 ? 43.145 160.539 21.998 1.00 35.05 189 GLY A N 1
ATOM 1468 C CA . GLY A 1 189 ? 42.610 160.047 20.749 1.00 30.96 189 GLY A CA 1
ATOM 1469 C C . GLY A 1 189 ? 43.540 160.307 19.581 1.00 31.91 189 GLY A C 1
ATOM 1470 O O . GLY A 1 189 ? 44.705 160.653 19.771 1.00 35.04 189 GLY A O 1
ATOM 1471 N N . LYS A 1 190 ? 43.040 160.162 18.360 1.00 25.75 190 LYS A N 1
ATOM 1472 C CA . LYS A 1 190 ? 43.900 160.406 17.214 1.00 31.67 190 LYS A CA 1
ATOM 1473 C C . LYS A 1 190 ? 44.351 161.858 17.156 1.00 34.30 190 LYS A C 1
ATOM 1474 O O . LYS A 1 190 ? 45.468 162.144 16.717 1.00 32.34 190 LYS A O 1
ATOM 1480 N N . TYR A 1 191 ? 43.500 162.795 17.570 1.00 33.09 191 TYR A N 1
ATOM 1481 C CA . TYR A 1 191 ? 43.812 164.203 17.384 1.00 31.69 191 TYR A CA 1
ATOM 1482 C C . TYR A 1 191 ? 44.151 164.941 18.664 1.00 29.71 191 TYR A C 1
ATOM 1483 O O . TYR A 1 191 ? 44.856 165.946 18.597 1.00 31.22 191 TYR A O 1
ATOM 1492 N N . PHE A 1 192 ? 43.648 164.502 19.819 1.00 30.14 192 PHE A N 1
ATOM 1493 C CA . PHE A 1 192 ? 43.737 165.304 21.029 1.00 27.18 192 PHE A CA 1
ATOM 1494 C C . PHE A 1 192 ? 44.157 164.423 22.192 1.00 26.11 192 PHE A C 1
ATOM 1495 O O . PHE A 1 192 ? 43.808 163.245 22.267 1.00 28.40 192 PHE A O 1
ATOM 1503 N N . LYS A 1 193 ? 44.935 165.020 23.089 1.00 29.90 193 LYS A N 1
ATOM 1504 C CA . LYS A 1 193 ? 45.293 164.445 24.377 1.00 29.24 193 LYS A CA 1
ATOM 1505 C C . LYS A 1 193 ? 44.974 165.505 25.422 1.00 26.72 193 LYS A C 1
ATOM 1506 O O . LYS A 1 193 ? 45.565 166.587 25.404 1.00 27.38 193 LYS A O 1
ATOM 1512 N N . VAL A 1 194 ? 44.028 165.212 26.314 1.00 26.30 194 VAL A N 1
ATOM 1513 C CA . VAL A 1 194 ? 43.528 166.208 27.258 1.00 26.09 194 VAL A CA 1
ATOM 1514 C C . VAL A 1 194 ? 43.182 165.527 28.576 1.00 26.43 194 VAL A C 1
ATOM 1515 O O . VAL A 1 194 ? 42.297 164.673 28.617 1.00 24.45 194 VAL A O 1
ATOM 1519 N N . ALA A 1 195 ? 43.847 165.915 29.669 1.00 25.43 195 ALA A N 1
ATOM 1520 C CA . ALA A 1 195 ? 43.601 165.260 30.946 1.00 21.52 195 ALA A CA 1
ATOM 1521 C C . ALA A 1 195 ? 42.317 165.754 31.609 1.00 28.10 195 ALA A C 1
ATOM 1522 O O . ALA A 1 195 ? 41.517 164.943 32.087 1.00 26.18 195 ALA A O 1
ATOM 1524 N N . GLY A 1 196 ? 42.088 167.073 31.634 1.00 21.86 196 GLY A N 1
ATOM 1525 C CA . GLY A 1 196 ? 41.020 167.624 32.449 1.00 20.91 196 GLY A CA 1
ATOM 1526 C C . GLY A 1 196 ? 41.377 167.391 33.919 1.00 25.71 196 GLY A C 1
ATOM 1527 O O . GLY A 1 196 ? 42.467 166.912 34.192 1.00 25.32 196 GLY A O 1
ATOM 1528 N N . PRO A 1 197 ? 40.482 167.726 34.870 1.00 25.26 197 PRO A N 1
ATOM 1529 C CA . PRO A 1 197 ? 39.147 168.320 34.707 1.00 19.42 197 PRO A CA 1
ATOM 1530 C C . PRO A 1 197 ? 39.167 169.770 34.207 1.00 20.61 197 PRO A C 1
ATOM 1531 O O . PRO A 1 197 ? 40.198 170.457 34.259 1.00 16.37 197 PRO A O 1
ATOM 1535 N N . LEU A 1 198 ? 38.010 170.202 33.702 1.00 19.14 198 LEU A N 1
ATOM 1536 C CA . LEU A 1 198 ? 37.758 171.601 33.414 1.00 17.05 198 LEU A CA 1
ATOM 1537 C C . LEU A 1 198 ? 37.634 172.379 34.714 1.00 20.77 198 LEU A C 1
ATOM 1538 O O . LEU A 1 198 ? 37.118 171.869 35.706 1.00 21.82 198 LEU A O 1
ATOM 1543 N N . ASN A 1 199 ? 38.111 173.631 34.703 1.00 19.97 199 ASN A N 1
ATOM 1544 C CA . ASN A 1 199 ? 37.988 174.528 35.846 1.00 19.31 199 ASN A CA 1
ATOM 1545 C C . ASN A 1 199 ? 36.785 175.477 35.734 1.00 18.86 199 ASN A C 1
ATOM 1546 O O . ASN A 1 199 ? 36.823 176.605 36.230 1.00 22.29 199 ASN A O 1
ATOM 1551 N N . VAL A 1 200 ? 35.699 175.030 35.123 1.00 21.65 200 VAL A N 1
ATOM 1552 C CA . VAL A 1 200 ? 34.428 175.747 35.135 1.00 20.62 200 VAL A CA 1
ATOM 1553 C C . VAL A 1 200 ? 33.389 174.679 35.426 1.00 19.40 200 VAL A C 1
ATOM 1554 O O . VAL A 1 200 ? 33.383 173.650 34.750 1.00 21.18 200 VAL A O 1
ATOM 1558 N N . PRO A 1 201 ? 32.512 174.852 36.408 1.00 23.67 201 PRO A N 1
ATOM 1559 C CA . PRO A 1 201 ? 31.631 173.746 36.797 1.00 23.42 201 PRO A CA 1
ATOM 1560 C C . PRO A 1 201 ? 30.377 173.654 35.937 1.00 23.91 201 PRO A C 1
ATOM 1561 O O . PRO A 1 201 ? 29.858 174.652 35.433 1.00 18.38 201 PRO A O 1
ATOM 1565 N N . LEU A 1 202 ? 29.884 172.424 35.796 1.00 26.57 202 LEU A N 1
ATOM 1566 C CA . LEU A 1 202 ? 28.620 172.188 35.119 1.00 20.67 202 LEU A CA 1
ATOM 1567 C C . LEU A 1 202 ? 27.508 172.882 35.895 1.00 23.39 202 LEU A C 1
ATOM 1568 O O . LEU A 1 202 ? 27.421 172.721 37.117 1.00 25.50 202 LEU A O 1
ATOM 1573 N N . PRO A 1 203 ? 26.665 173.663 35.244 1.00 25.98 203 PRO A N 1
ATOM 1574 C CA . PRO A 1 203 ? 25.544 174.282 35.944 1.00 24.31 203 PRO A CA 1
ATOM 1575 C C . PRO A 1 203 ? 24.467 173.251 36.215 1.00 25.55 203 PRO A C 1
ATOM 1576 O O . PRO A 1 203 ? 24.435 172.203 35.560 1.00 24.17 203 PRO A O 1
ATOM 1580 N N . PRO A 1 204 ? 23.550 173.529 37.146 1.00 26.66 204 PRO A N 1
ATOM 1581 C CA . PRO A 1 204 ? 22.478 172.569 37.427 1.00 27.12 204 PRO A CA 1
ATOM 1582 C C . PRO A 1 204 ? 21.476 172.432 36.298 1.00 31.00 204 PRO A C 1
ATOM 1583 O O . PRO A 1 204 ? 20.760 171.427 36.236 1.00 32.21 204 PRO A O 1
ATOM 1587 N N . TYR A 1 205 ? 21.407 173.382 35.383 1.00 26.40 205 TYR A N 1
ATOM 1588 C CA . TYR A 1 205 ? 20.492 173.259 34.257 1.00 27.87 205 TYR A CA 1
ATOM 1589 C C . TYR A 1 205 ? 21.172 172.712 32.990 1.00 29.39 205 TYR A C 1
ATOM 1590 O O . TYR A 1 205 ? 20.547 172.677 31.926 1.00 25.30 205 TYR A O 1
ATOM 1599 N N . GLY A 1 206 ? 22.426 172.279 33.077 1.00 28.91 206 GLY A N 1
ATOM 1600 C CA . GLY A 1 206 ? 23.029 171.526 32.002 1.00 25.88 206 GLY A CA 1
ATOM 1601 C C . GLY A 1 206 ? 24.061 172.306 31.217 1.00 23.13 206 GLY A C 1
ATOM 1602 O O . GLY A 1 206 ? 24.274 173.499 31.441 1.00 24.48 206 GLY A O 1
ATOM 1603 N N . PRO A 1 207 ? 24.680 171.644 30.239 1.00 22.13 207 PRO A N 1
ATOM 1604 C CA . PRO A 1 207 ? 25.798 172.243 29.489 1.00 19.26 207 PRO A CA 1
ATOM 1605 C C . PRO A 1 207 ? 25.320 173.220 28.420 1.00 23.47 207 PRO A C 1
ATOM 1606 O O . PRO A 1 207 ? 24.116 173.316 28.126 1.00 22.60 207 PRO A O 1
ATOM 1610 N N . PRO A 1 208 ? 26.240 173.980 27.812 1.00 23.64 208 PRO A N 1
ATOM 1611 C CA . PRO A 1 208 ? 25.846 174.879 26.726 1.00 18.44 208 PRO A CA 1
ATOM 1612 C C . PRO A 1 208 ? 25.181 174.131 25.588 1.00 22.07 208 PRO A C 1
ATOM 1613 O O . PRO A 1 208 ? 25.537 172.993 25.277 1.00 21.98 208 PRO A O 1
ATOM 1617 N N . VAL A 1 209 ? 24.207 174.797 24.963 1.00 19.24 209 VAL A N 1
ATOM 1618 C CA . VAL A 1 209 ? 23.545 174.265 23.771 1.00 19.83 209 VAL A CA 1
ATOM 1619 C C . VAL A 1 209 ? 24.524 174.246 22.603 1.00 18.41 209 VAL A C 1
ATOM 1620 O O . VAL A 1 209 ? 25.292 175.192 22.397 1.00 21.96 209 VAL A O 1
ATOM 1624 N N . VAL A 1 210 ? 24.518 173.165 21.831 1.00 21.30 210 VAL A N 1
ATOM 1625 C CA . VAL A 1 210 ? 25.437 173.011 20.702 1.00 16.99 210 VAL A CA 1
ATOM 1626 C C . VAL A 1 210 ? 24.640 173.111 19.411 1.00 19.35 210 VAL A C 1
ATOM 1627 O O . VAL A 1 210 ? 23.639 172.409 19.234 1.00 18.95 210 VAL A O 1
ATOM 1631 N N . VAL A 1 211 ? 25.105 173.967 18.507 1.00 22.74 211 VAL A N 1
ATOM 1632 C CA . VAL A 1 211 ? 24.438 174.279 17.256 1.00 18.80 211 VAL A CA 1
ATOM 1633 C C . VAL A 1 211 ? 25.309 173.770 16.123 1.00 18.12 211 VAL A C 1
ATOM 1634 O O . VAL A 1 211 ? 26.540 173.748 16.230 1.00 23.45 211 VAL A O 1
ATOM 1638 N N . GLN A 1 212 ? 24.661 173.330 15.038 1.00 23.69 212 GLN A N 1
ATOM 1639 C CA . GLN A 1 212 ? 25.348 172.774 13.878 1.00 23.30 212 GLN A CA 1
ATOM 1640 C C . GLN A 1 212 ? 24.713 173.296 12.593 1.00 27.36 212 GLN A C 1
ATOM 1641 O O . GLN A 1 212 ? 23.519 173.605 12.546 1.00 27.43 212 GLN A O 1
ATOM 1647 N N . ALA A 1 213 ? 25.546 173.513 11.599 1.00 31.42 213 ALA A N 1
ATOM 1648 C CA . ALA A 1 213 ? 25.160 173.993 10.280 1.00 34.59 213 ALA A CA 1
ATOM 1649 C C . ALA A 1 213 ? 26.007 173.305 9.209 1.00 37.86 213 ALA A C 1
ATOM 1650 O O . ALA A 1 213 ? 27.180 173.556 9.095 1.00 43.16 213 ALA A O 1
ATOM 1652 N N . GLY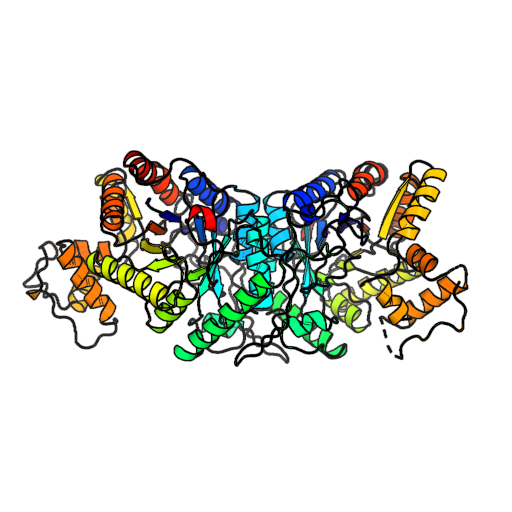 A 1 214 ? 25.404 172.466 8.409 1.00 39.80 214 GLY A N 1
ATOM 1653 C CA . GLY A 1 214 ? 26.100 171.791 7.324 1.00 43.97 214 GLY A CA 1
ATOM 1654 C C . GLY A 1 214 ? 25.351 170.669 6.656 1.00 44.53 214 GLY A C 1
ATOM 1655 O O . GLY A 1 214 ? 25.107 169.671 7.279 1.00 43.86 214 GLY A O 1
ATOM 1656 N N . GLY A 1 215 ? 25.018 170.819 5.386 1.00 46.66 215 GLY A N 1
ATOM 1657 C CA . GLY A 1 215 ? 24.167 169.868 4.698 1.00 41.69 215 GLY A CA 1
ATOM 1658 C C . GLY A 1 215 ? 24.838 168.604 4.200 1.00 46.62 215 GLY A C 1
ATOM 1659 O O . GLY A 1 215 ? 24.134 167.694 3.746 1.00 52.15 215 GLY A O 1
ATOM 1660 N N . SER A 1 216 ? 26.167 168.514 4.267 1.00 40.57 216 SER A N 1
ATOM 1661 C CA . SER A 1 216 ? 26.844 167.306 3.828 1.00 36.82 216 SER A CA 1
ATOM 1662 C C . SER A 1 216 ? 26.461 166.132 4.719 1.00 37.14 216 SER A C 1
ATOM 1663 O O . SER A 1 216 ? 25.965 166.292 5.836 1.00 37.51 216 SER A O 1
ATOM 1666 N N . ASP A 1 217 ? 26.718 164.929 4.220 1.00 39.28 217 ASP A N 1
ATOM 1667 C CA . ASP A 1 217 ? 26.385 163.753 5.008 1.00 39.62 217 ASP A CA 1
ATOM 1668 C C . ASP A 1 217 ? 27.223 163.674 6.280 1.00 37.35 217 ASP A C 1
ATOM 1669 O O . ASP A 1 217 ? 26.712 163.240 7.316 1.00 29.70 217 ASP A O 1
ATOM 1674 N N . GLN A 1 218 ? 28.494 164.091 6.226 1.00 33.26 218 GLN A N 1
ATOM 1675 C CA . GLN A 1 218 ? 29.323 164.146 7.432 1.00 34.76 218 GLN A CA 1
ATOM 1676 C C . GLN A 1 218 ? 28.813 165.191 8.421 1.00 35.22 218 GLN A C 1
ATOM 1677 O O . GLN A 1 218 ? 28.835 164.966 9.640 1.00 28.09 218 GLN A O 1
ATOM 1683 N N . GLY A 1 219 ? 28.389 166.351 7.920 1.00 33.39 219 GLY A N 1
ATOM 1684 C CA . GLY A 1 219 ? 27.737 167.323 8.779 1.00 29.46 219 GLY A CA 1
ATOM 1685 C C . GLY A 1 219 ? 26.483 166.763 9.414 1.00 32.06 219 GLY A C 1
ATOM 1686 O O . GLY A 1 219 ? 26.278 166.884 10.627 1.00 29.31 219 GLY A O 1
ATOM 1687 N N . LYS A 1 220 ? 25.634 166.116 8.604 1.00 30.50 220 LYS A N 1
ATOM 1688 C CA . LYS A 1 220 ? 24.424 165.508 9.150 1.00 31.49 220 LYS A CA 1
ATOM 1689 C C . LYS A 1 220 ? 24.747 164.496 10.240 1.00 30.48 220 LYS A C 1
ATOM 1690 O O . LYS A 1 220 ? 23.988 164.385 11.209 1.00 28.81 220 LYS A O 1
ATOM 1696 N N . ARG A 1 221 ? 25.877 163.780 10.121 1.00 27.17 221 ARG A N 1
ATOM 1697 C CA . ARG A 1 221 ? 26.260 162.819 11.149 1.00 27.65 221 ARG A CA 1
ATOM 1698 C C . ARG A 1 221 ? 26.705 163.516 12.422 1.00 27.96 221 ARG A C 1
ATOM 1699 O O . ARG A 1 221 ? 26.278 163.150 13.525 1.00 29.24 221 ARG A O 1
ATOM 1707 N N . LEU A 1 222 ? 27.581 164.518 12.296 1.00 27.40 222 LEU A N 1
ATOM 1708 C CA . LEU A 1 222 ? 27.930 165.324 13.458 1.00 29.57 222 LEU A CA 1
ATOM 1709 C C . LEU A 1 222 ? 26.667 165.845 14.145 1.00 25.01 222 LEU A C 1
ATOM 1710 O O . LEU A 1 222 ? 26.520 165.749 15.371 1.00 24.10 222 LEU A O 1
ATOM 1715 N N . ALA A 1 223 ? 25.728 166.373 13.359 1.00 23.53 223 ALA A N 1
ATOM 1716 C CA . ALA A 1 223 ? 24.518 166.945 13.936 1.00 22.36 223 ALA A CA 1
ATOM 1717 C C . ALA A 1 223 ? 23.706 165.897 14.679 1.00 21.46 223 ALA A C 1
ATOM 1718 O O . ALA A 1 223 ? 23.150 166.181 15.747 1.00 23.88 223 ALA A O 1
ATOM 1720 N N . SER A 1 224 ? 23.627 164.673 14.135 1.00 24.13 224 SER A N 1
ATOM 1721 C CA . SER A 1 224 ? 22.809 163.647 14.779 1.00 23.59 224 SER A CA 1
ATOM 1722 C C . SER A 1 224 ? 23.387 163.259 16.135 1.00 25.46 224 SER A C 1
ATOM 1723 O O . SER A 1 224 ? 22.639 162.836 17.024 1.00 23.72 224 SER A O 1
ATOM 1726 N N . ARG A 1 225 ? 24.707 163.429 16.320 1.00 25.74 225 ARG A N 1
ATOM 1727 C CA . ARG A 1 225 ? 25.411 163.066 17.553 1.00 28.39 225 ARG A CA 1
ATOM 1728 C C . ARG A 1 225 ? 25.461 164.206 18.562 1.00 28.12 225 ARG A C 1
ATOM 1729 O O . ARG A 1 225 ? 25.316 163.973 19.766 1.00 31.32 225 ARG A O 1
ATOM 1737 N N . PHE A 1 226 ? 25.664 165.437 18.094 1.00 24.98 226 PHE A N 1
ATOM 1738 C CA . PHE A 1 226 ? 25.935 166.572 18.965 1.00 24.80 226 PHE A CA 1
ATOM 1739 C C . PHE A 1 226 ? 25.062 167.797 18.738 1.00 24.62 226 PHE A C 1
ATOM 1740 O O . PHE A 1 226 ? 25.003 168.640 19.630 1.00 25.88 226 PHE A O 1
ATOM 1748 N N . GLY A 1 227 ? 24.396 167.934 17.595 1.00 22.32 227 GLY A N 1
ATOM 1749 C CA . GLY A 1 227 ? 23.665 169.158 17.308 1.00 25.44 227 GLY A CA 1
ATOM 1750 C C . GLY A 1 227 ? 22.301 169.145 17.972 1.00 24.74 227 GLY A C 1
ATOM 1751 O O . GLY A 1 227 ? 21.557 168.167 17.875 1.00 29.86 227 GLY A O 1
ATOM 1752 N N . GLU A 1 228 ? 21.985 170.218 18.683 1.00 26.38 228 GLU A N 1
ATOM 1753 C CA . GLU A 1 228 ? 20.655 170.371 19.254 1.00 23.98 228 GLU A CA 1
ATOM 1754 C C . GLU A 1 228 ? 19.839 171.367 18.472 1.00 24.58 228 GLU A C 1
ATOM 1755 O O . GLU A 1 228 ? 18.609 171.268 18.438 1.00 27.24 228 GLU A O 1
ATOM 1761 N N . ILE A 1 229 ? 20.517 172.329 17.854 1.00 23.97 229 ILE A N 1
ATOM 1762 C CA . ILE A 1 229 ? 19.925 173.200 16.857 1.00 20.63 229 ILE A CA 1
ATOM 1763 C C . ILE A 1 229 ? 20.695 173.023 15.562 1.00 19.18 229 ILE A C 1
ATOM 1764 O O . ILE A 1 229 ? 21.933 173.002 15.552 1.00 21.75 229 ILE A O 1
ATOM 1769 N N . ILE A 1 230 ? 19.954 172.899 14.473 1.00 19.11 230 ILE A N 1
ATOM 1770 C CA . ILE A 1 230 ? 20.514 172.791 13.139 1.00 16.30 230 ILE A CA 1
ATOM 1771 C C . ILE A 1 230 ? 19.959 173.945 12.316 1.00 18.55 230 ILE A C 1
ATOM 1772 O O . ILE A 1 230 ? 18.734 174.126 12.237 1.00 17.75 230 ILE A O 1
ATOM 1777 N N . TYR A 1 231 ? 20.858 174.729 11.725 1.00 16.74 231 TYR A N 1
ATOM 1778 C CA . TYR A 1 231 ? 20.487 175.740 10.742 1.00 20.88 231 TYR A CA 1
ATOM 1779 C C . TYR A 1 231 ? 20.340 175.097 9.377 1.00 25.64 231 TYR A C 1
ATOM 1780 O O . TYR A 1 231 ? 21.124 174.224 9.007 1.00 21.41 231 TYR A O 1
ATOM 1789 N N . ALA A 1 232 ? 19.332 175.539 8.625 1.00 25.07 232 ALA A N 1
ATOM 1790 C CA . ALA A 1 232 ? 19.024 174.948 7.335 1.00 26.64 232 ALA A CA 1
ATOM 1791 C C . ALA A 1 232 ? 18.837 176.030 6.284 1.00 20.70 232 ALA A C 1
ATOM 1792 O O . ALA A 1 232 ? 18.584 177.204 6.582 1.00 24.04 232 ALA A O 1
ATOM 1794 N N . PHE A 1 233 ? 18.972 175.600 5.041 1.00 24.15 233 PHE A N 1
ATOM 1795 C CA . PHE A 1 233 ? 18.726 176.438 3.885 1.00 25.90 233 PHE A CA 1
ATOM 1796 C C . PHE A 1 233 ? 17.220 176.595 3.701 1.00 23.11 233 PHE A C 1
ATOM 1797 O O . PHE A 1 233 ? 16.445 175.660 3.924 1.00 23.44 233 PHE A O 1
ATOM 1805 N N . LEU A 1 234 ? 16.796 177.799 3.338 1.00 21.63 234 LEU A N 1
ATOM 1806 C CA . LEU A 1 234 ? 15.380 178.031 3.073 1.00 24.28 234 LEU A CA 1
ATOM 1807 C C . LEU A 1 234 ? 15.130 177.748 1.592 1.00 24.44 234 LEU A C 1
ATOM 1808 O O . LEU A 1 234 ? 15.039 178.645 0.754 1.00 23.43 234 LEU A O 1
ATOM 1813 N N . GLY A 1 235 ? 15.054 176.454 1.269 1.00 22.76 235 GLY A N 1
ATOM 1814 C CA . GLY A 1 235 ? 14.836 176.018 -0.098 1.00 19.34 235 GLY A CA 1
ATOM 1815 C C . GLY A 1 235 ? 13.359 175.758 -0.251 1.00 22.73 235 GLY A C 1
ATOM 1816 O O . GLY A 1 235 ? 12.533 176.589 0.157 1.00 22.31 235 GLY A O 1
ATOM 1817 N N . SER A 1 236 ? 12.998 174.598 -0.784 1.00 19.76 236 SER A N 1
ATOM 1818 C CA . SER A 1 236 ? 11.583 174.323 -0.962 1.00 20.11 236 SER A CA 1
ATOM 1819 C C . SER A 1 236 ? 10.984 173.854 0.354 1.00 18.80 236 SER A C 1
ATOM 1820 O O . SER A 1 236 ? 11.669 173.272 1.188 1.00 20.81 236 SER A O 1
ATOM 1823 N N . LYS A 1 237 ? 9.701 174.153 0.546 1.00 21.44 237 LYS A N 1
ATOM 1824 C CA . LYS A 1 237 ? 8.996 173.646 1.716 1.00 19.49 237 LYS A CA 1
ATOM 1825 C C . LYS A 1 237 ? 8.996 172.122 1.783 1.00 21.83 237 LYS A C 1
ATOM 1826 O O . LYS A 1 237 ? 9.210 171.586 2.884 1.00 23.25 237 LYS A O 1
ATOM 1832 N N . PRO A 1 238 ? 8.747 171.374 0.693 1.00 24.99 238 PRO A N 1
ATOM 1833 C CA . PRO A 1 238 ? 8.862 169.902 0.785 1.00 19.92 238 PRO A CA 1
ATOM 1834 C C . PRO A 1 238 ? 10.249 169.428 1.174 1.00 23.95 238 PRO A C 1
ATOM 1835 O O . PRO A 1 238 ? 10.386 168.557 2.038 1.00 25.44 238 PRO A O 1
ATOM 1839 N N . ALA A 1 239 ? 11.295 169.970 0.559 1.00 20.71 239 ALA A N 1
ATOM 1840 C CA . ALA A 1 239 ? 12.630 169.632 1.019 1.00 23.60 239 ALA A CA 1
ATOM 1841 C C . ALA A 1 239 ? 12.861 170.118 2.451 1.00 25.10 239 ALA A C 1
ATOM 1842 O O . ALA A 1 239 ? 13.693 169.555 3.162 1.00 26.77 239 ALA A O 1
ATOM 1844 N N . GLY A 1 240 ? 12.128 171.134 2.901 1.00 20.05 240 GLY A N 1
ATOM 1845 C CA . GLY A 1 240 ? 12.216 171.521 4.301 1.00 22.43 240 GLY A CA 1
ATOM 1846 C C . GLY A 1 240 ? 11.669 170.447 5.223 1.00 23.17 240 GLY A C 1
ATOM 1847 O O . GLY A 1 240 ? 12.285 170.106 6.234 1.00 19.60 240 GLY A O 1
ATOM 1848 N N . ARG A 1 241 ? 10.483 169.922 4.896 1.00 24.81 241 ARG A N 1
ATOM 1849 C CA . ARG A 1 241 ? 9.875 168.867 5.700 1.00 20.86 241 ARG A CA 1
ATOM 1850 C C . ARG A 1 241 ? 10.726 167.608 5.694 1.00 21.60 241 ARG A C 1
ATOM 1851 O O . ARG A 1 241 ? 10.906 166.966 6.736 1.00 23.65 241 ARG A O 1
ATOM 1859 N N . ARG A 1 242 ? 11.236 167.231 4.521 1.00 21.94 242 ARG A N 1
ATOM 1860 C CA . ARG A 1 242 ? 12.159 166.109 4.405 1.00 26.84 242 ARG A CA 1
ATOM 1861 C C . ARG A 1 242 ? 13.356 166.282 5.333 1.00 26.10 242 ARG A C 1
ATOM 1862 O O . ARG A 1 242 ? 13.761 165.347 6.039 1.00 28.82 242 ARG A O 1
ATOM 1870 N N . PHE A 1 243 ? 13.952 167.475 5.329 1.00 21.81 243 PHE A N 1
ATOM 1871 C CA . PHE A 1 243 ? 15.170 167.691 6.101 1.00 22.95 243 PHE A CA 1
ATOM 1872 C C . PHE A 1 243 ? 14.891 167.582 7.599 1.00 23.87 243 PHE A C 1
ATOM 1873 O O . PHE A 1 243 ? 15.651 166.937 8.325 1.00 22.89 243 PHE A O 1
ATOM 1881 N N . VAL A 1 244 ? 13.775 168.157 8.064 1.00 21.53 244 VAL A N 1
ATOM 1882 C CA . VAL A 1 244 ? 13.379 168.027 9.466 1.00 22.00 244 VAL A CA 1
ATOM 1883 C C . VAL A 1 244 ? 13.163 166.562 9.823 1.00 25.61 244 VAL A C 1
ATOM 1884 O O . VAL A 1 244 ? 13.667 166.077 10.840 1.00 23.80 244 VAL A O 1
ATOM 1888 N N . ALA A 1 245 ? 12.392 165.838 9.001 1.00 27.03 245 ALA A N 1
ATOM 1889 C CA . ALA A 1 245 ? 12.101 164.445 9.324 1.00 24.77 245 ALA A CA 1
ATOM 1890 C C . ALA A 1 245 ? 13.384 163.626 9.423 1.00 26.84 245 ALA A C 1
ATOM 1891 O O . ALA A 1 245 ? 13.531 162.808 10.337 1.00 25.53 245 ALA A O 1
ATOM 1893 N N . GLU A 1 246 ? 14.315 163.824 8.480 1.00 24.62 246 GLU A N 1
ATOM 1894 C CA . GLU A 1 246 ? 15.600 163.119 8.497 1.00 28.67 246 GLU A CA 1
ATOM 1895 C C . GLU A 1 246 ? 16.494 163.546 9.654 1.00 25.69 246 GLU A C 1
ATOM 1896 O O . GLU A 1 246 ? 17.268 162.725 10.157 1.00 26.61 246 GLU A O 1
ATOM 1902 N N . ALA A 1 247 ? 16.433 164.813 10.073 1.00 26.10 247 ALA A N 1
ATOM 1903 C CA . ALA A 1 247 ? 17.193 165.232 11.252 1.00 27.75 247 ALA A CA 1
ATOM 1904 C C . ALA A 1 247 ? 16.669 164.531 12.493 1.00 23.38 247 ALA A C 1
ATOM 1905 O O . ALA A 1 247 ? 17.442 163.987 13.293 1.00 22.41 247 ALA A O 1
ATOM 1907 N N . ARG A 1 248 ? 15.349 164.538 12.670 1.00 21.08 248 ARG A N 1
ATOM 1908 C CA . ARG A 1 248 ? 14.769 163.898 13.844 1.00 24.55 248 ARG A CA 1
ATOM 1909 C C . ARG A 1 248 ? 15.059 162.409 13.851 1.00 24.97 248 ARG A C 1
ATOM 1910 O O . ARG A 1 248 ? 15.334 161.831 14.906 1.00 27.05 248 ARG A O 1
ATOM 1918 N N . ALA A 1 249 ? 14.986 161.767 12.681 1.00 23.38 249 ALA A N 1
ATOM 1919 C CA . ALA A 1 249 ? 15.227 160.330 12.615 1.00 27.72 249 ALA A CA 1
ATOM 1920 C C . ALA A 1 249 ? 16.687 160.009 12.885 1.00 27.99 249 ALA A C 1
ATOM 1921 O O . ALA A 1 249 ? 16.995 159.015 13.552 1.00 29.61 249 ALA A O 1
ATOM 1923 N N . ALA A 1 250 ? 17.605 160.837 12.379 1.00 25.42 250 ALA A N 1
ATOM 1924 C CA . ALA A 1 250 ? 19.023 160.578 12.603 1.00 27.56 250 ALA A CA 1
ATOM 1925 C C . ALA A 1 250 ? 19.379 160.732 14.081 1.00 28.00 250 ALA A C 1
ATOM 1926 O O . ALA A 1 250 ? 20.181 159.961 14.626 1.00 29.79 250 ALA A O 1
ATOM 1928 N N . ALA A 1 251 ? 18.773 161.708 14.750 1.00 26.32 251 ALA A N 1
ATOM 1929 C CA . ALA A 1 251 ? 19.039 161.908 16.164 1.00 29.49 251 ALA A CA 1
ATOM 1930 C C . ALA A 1 251 ? 18.514 160.733 16.979 1.00 33.22 251 ALA A C 1
ATOM 1931 O O . ALA A 1 251 ? 19.228 160.170 17.818 1.00 30.35 251 ALA A O 1
ATOM 1933 N N . ARG A 1 252 ? 17.262 160.348 16.741 1.00 29.64 252 ARG A N 1
ATOM 1934 C CA . ARG A 1 252 ? 16.704 159.196 17.438 1.00 36.24 252 ARG A CA 1
ATOM 1935 C C . ARG A 1 252 ? 17.505 157.925 17.149 1.00 35.89 252 ARG A C 1
ATOM 1936 O O . ARG A 1 252 ? 17.738 157.113 18.053 1.00 35.62 252 ARG A O 1
ATOM 1944 N N . ALA A 1 253 ? 17.974 157.753 15.905 1.00 30.17 253 ALA A N 1
ATOM 1945 C CA . ALA A 1 253 ? 18.760 156.570 15.569 1.00 31.76 253 ALA A CA 1
ATOM 1946 C C . ALA A 1 253 ? 20.016 156.454 16.423 1.00 36.33 253 ALA A C 1
ATOM 1947 O O . ALA A 1 253 ? 20.506 155.341 16.645 1.00 37.42 253 ALA A O 1
ATOM 1949 N N . GLN A 1 254 ? 20.564 157.582 16.891 1.00 34.30 254 GLN A N 1
ATOM 1950 C CA . GLN A 1 254 ? 21.748 157.594 17.749 1.00 35.50 254 GLN A CA 1
ATOM 1951 C C . GLN A 1 254 ? 21.409 157.343 19.211 1.00 34.42 254 GLN A C 1
ATOM 1952 O O . GLN A 1 254 ? 22.318 157.344 20.055 1.00 36.65 254 GLN A O 1
ATOM 1958 N N . GLY A 1 255 ? 20.137 157.128 19.522 1.00 34.23 255 GLY A N 1
ATOM 1959 C CA . GLY A 1 255 ? 19.687 156.908 20.884 1.00 35.16 255 GLY A CA 1
ATOM 1960 C C . GLY A 1 255 ? 19.400 158.155 21.694 1.00 38.99 255 GLY A C 1
ATOM 1961 O O . GLY A 1 255 ? 19.212 158.045 22.912 1.00 39.23 255 GLY A O 1
ATOM 1962 N N . ARG A 1 256 ? 19.356 159.339 21.067 1.00 38.49 256 ARG A N 1
ATOM 1963 C CA . ARG A 1 256 ? 19.124 160.573 21.812 1.00 36.65 256 ARG A CA 1
ATOM 1964 C C . ARG A 1 256 ? 17.656 160.705 22.196 1.00 36.33 256 ARG A C 1
ATOM 1965 O O . ARG A 1 256 ? 16.783 160.099 21.570 1.00 34.14 256 ARG A O 1
ATOM 1973 N N . PRO A 1 257 ? 17.361 161.451 23.262 1.00 39.14 257 PRO A N 1
ATOM 1974 C CA . PRO A 1 257 ? 15.968 161.570 23.711 1.00 37.57 257 PRO A CA 1
ATOM 1975 C C . PRO A 1 257 ? 15.137 162.328 22.701 1.00 38.42 257 PRO A C 1
ATOM 1976 O O . PRO A 1 257 ? 15.641 163.187 21.975 1.00 39.03 257 PRO A O 1
ATOM 1980 N N . GLU A 1 258 ? 13.847 162.010 22.664 1.00 39.68 258 GLU A N 1
ATOM 1981 C CA . GLU A 1 258 ? 12.933 162.781 21.837 1.00 45.92 258 GLU A CA 1
ATOM 1982 C C . GLU A 1 258 ? 12.993 164.255 22.232 1.00 42.28 258 GLU A C 1
ATOM 1983 O O . GLU A 1 258 ? 13.302 164.603 23.376 1.00 34.49 258 GLU A O 1
ATOM 1989 N N . GLY A 1 259 ? 12.673 165.127 21.276 1.00 40.44 259 GLY A N 1
ATOM 1990 C CA . GLY A 1 259 ? 12.801 166.555 21.509 1.00 36.50 259 GLY A CA 1
ATOM 1991 C C . GLY A 1 259 ? 14.236 167.026 21.652 1.00 30.06 259 GLY A C 1
ATOM 1992 O O . GLY A 1 259 ? 14.495 168.031 22.310 1.00 32.12 259 GLY A O 1
ATOM 1993 N N . SER A 1 260 ? 15.180 166.310 21.066 1.00 33.56 260 SER A N 1
ATOM 1994 C CA . SER A 1 260 ? 16.587 166.647 21.184 1.00 29.73 260 SER A CA 1
ATOM 1995 C C . SER A 1 260 ? 17.055 167.676 20.155 1.00 30.13 260 SER A C 1
ATOM 1996 O O . SER A 1 260 ? 18.150 168.218 20.312 1.00 29.86 260 SER A O 1
ATOM 1999 N N . THR A 1 261 ? 16.258 167.955 19.117 1.00 26.41 261 THR A N 1
ATOM 2000 C CA . THR A 1 261 ? 16.716 168.604 17.893 1.00 26.88 261 THR A CA 1
ATOM 2001 C C . THR A 1 261 ? 15.672 169.592 17.376 1.00 24.56 261 THR A C 1
ATOM 2002 O O . THR A 1 261 ? 14.509 169.235 17.162 1.00 25.84 261 THR A O 1
ATOM 2006 N N . LEU A 1 262 ? 16.101 170.827 17.168 1.00 26.86 262 LEU A N 1
ATOM 2007 C CA . LEU A 1 262 ? 15.325 171.854 16.494 1.00 24.37 262 LEU A CA 1
ATOM 2008 C C . LEU A 1 262 ? 16.025 172.202 15.187 1.00 21.92 262 LEU A C 1
ATOM 2009 O O . LEU A 1 262 ? 17.257 172.290 15.149 1.00 20.11 262 LEU A O 1
ATOM 2014 N N . VAL A 1 263 ? 15.239 172.362 14.113 1.00 20.57 263 VAL A N 1
ATOM 2015 C CA . VAL A 1 263 ? 15.725 172.802 12.807 1.00 16.66 263 VAL A CA 1
ATOM 2016 C C . VAL A 1 263 ? 15.216 174.217 12.533 1.00 17.47 263 VAL A C 1
ATOM 2017 O O . VAL A 1 263 ? 14.003 174.479 12.590 1.00 21.22 263 VAL A O 1
ATOM 2021 N N . LEU A 1 264 ? 16.134 175.119 12.200 1.00 19.04 264 LEU A N 1
ATOM 2022 C CA . LEU A 1 264 ? 15.810 176.523 11.931 1.00 16.03 264 LEU A CA 1
ATOM 2023 C C . LEU A 1 264 ? 16.375 176.920 10.571 1.00 17.35 264 LEU A C 1
ATOM 2024 O O . LEU A 1 264 ? 17.586 177.176 10.461 1.00 16.80 264 LEU A O 1
ATOM 2029 N N . PRO A 1 265 ? 15.540 176.973 9.525 1.00 17.82 265 PRO A N 1
ATOM 2030 C CA . PRO A 1 265 ? 15.981 177.554 8.252 1.00 21.43 265 PRO A CA 1
ATOM 2031 C C . PRO A 1 265 ? 16.310 179.029 8.418 1.00 19.99 265 PRO A C 1
ATOM 2032 O O . PRO A 1 265 ? 15.685 179.739 9.204 1.00 18.38 265 PRO A O 1
ATOM 2036 N N . SER A 1 266 ? 17.313 179.476 7.675 1.00 19.42 266 SER A N 1
ATOM 2037 C CA . SER A 1 266 ? 17.853 180.817 7.775 1.00 19.20 266 SER A CA 1
ATOM 2038 C C . SER A 1 266 ? 17.441 181.580 6.531 1.00 18.11 266 SER A C 1
ATOM 2039 O O . SER A 1 266 ? 17.467 181.029 5.429 1.00 21.78 266 SER A O 1
ATOM 2042 N N . PHE A 1 267 ? 17.060 182.842 6.697 1.00 18.62 267 PHE A N 1
ATOM 2043 C CA . PHE A 1 267 ? 16.689 183.616 5.520 1.00 23.77 267 PHE A CA 1
ATOM 2044 C C . PHE A 1 267 ? 16.830 185.106 5.804 1.00 23.55 267 PHE A C 1
ATOM 2045 O O . PHE A 1 267 ? 16.899 185.544 6.962 1.00 17.30 267 PHE A O 1
ATOM 2053 N N . VAL A 1 268 ? 16.860 185.876 4.718 1.00 20.12 268 VAL A N 1
ATOM 2054 C CA . VAL A 1 268 ? 17.001 187.328 4.760 1.00 20.16 268 VAL A CA 1
ATOM 2055 C C . VAL A 1 268 ? 15.628 187.942 4.499 1.00 22.98 268 VAL A C 1
ATOM 2056 O O . VAL A 1 268 ? 15.106 187.797 3.388 1.00 21.38 268 VAL A O 1
ATOM 2060 N N . PRO A 1 269 ? 15.021 188.616 5.455 1.00 21.15 269 PRO A N 1
ATOM 2061 C CA . PRO A 1 269 ? 13.755 189.298 5.153 1.00 24.97 269 PRO A CA 1
ATOM 2062 C C . PRO A 1 269 ? 13.973 190.692 4.571 1.00 25.75 269 PRO A C 1
ATOM 2063 O O . PRO A 1 269 ? 14.776 191.467 5.097 1.00 25.13 269 PRO A O 1
ATOM 2067 N N . LEU A 1 270 ? 13.245 191.033 3.511 1.00 24.40 270 LEU A N 1
ATOM 2068 C CA . LEU A 1 270 ? 13.208 192.389 2.963 1.00 17.49 270 LEU A CA 1
ATOM 2069 C C . LEU A 1 270 ? 11.783 192.889 3.164 1.00 22.61 270 LEU A C 1
ATOM 2070 O O . LEU A 1 270 ? 10.895 192.670 2.330 1.00 21.26 270 LEU A O 1
ATOM 2075 N N . ILE A 1 271 ? 11.550 193.530 4.295 1.00 22.15 271 ILE A N 1
ATOM 2076 C CA . ILE A 1 271 ? 10.203 193.813 4.746 1.00 23.94 271 ILE A CA 1
ATOM 2077 C C . ILE A 1 271 ? 9.909 195.282 4.532 1.00 20.38 271 ILE A C 1
ATOM 2078 O O . ILE A 1 271 ? 10.650 196.139 5.013 1.00 19.79 271 ILE A O 1
ATOM 2083 N N . GLY A 1 272 ? 8.834 195.556 3.797 1.00 24.03 272 GLY A N 1
ATOM 2084 C CA . GLY A 1 272 ? 8.278 196.890 3.699 1.00 30.97 272 GLY A CA 1
ATOM 2085 C C . GLY A 1 272 ? 6.842 196.847 4.178 1.00 29.00 272 GLY A C 1
ATOM 2086 O O . GLY A 1 272 ? 6.177 195.810 4.103 1.00 26.20 272 GLY A O 1
ATOM 2087 N N . SER A 1 273 ? 6.374 197.976 4.700 1.00 28.11 273 SER A N 1
ATOM 2088 C CA . SER A 1 273 ? 5.056 197.984 5.314 1.00 35.93 273 SER A CA 1
ATOM 2089 C C . SER A 1 273 ? 3.945 197.883 4.280 1.00 35.87 273 SER A C 1
ATOM 2090 O O . SER A 1 273 ? 2.843 197.438 4.630 1.00 35.49 273 SER A O 1
ATOM 2093 N N . THR A 1 274 ? 4.228 198.243 3.021 1.00 39.38 274 THR A N 1
ATOM 2094 C CA . THR A 1 274 ? 3.315 198.097 1.891 1.00 43.79 274 THR A CA 1
ATOM 2095 C C . THR A 1 274 ? 4.068 197.576 0.673 1.00 37.07 274 THR A C 1
ATOM 2096 O O . THR A 1 274 ? 5.287 197.433 0.679 1.00 35.16 274 THR A O 1
ATOM 2100 N N . GLU A 1 275 ? 3.314 197.299 -0.386 1.00 45.22 275 GLU A N 1
ATOM 2101 C CA . GLU A 1 275 ? 3.927 196.918 -1.655 1.00 46.75 275 GLU A CA 1
ATOM 2102 C C . GLU A 1 275 ? 4.756 198.052 -2.223 1.00 47.57 275 GLU A C 1
ATOM 2103 O O . GLU A 1 275 ? 5.866 197.830 -2.723 1.00 52.19 275 GLU A O 1
ATOM 2109 N N . ALA A 1 276 ? 4.224 199.272 -2.185 1.00 45.53 276 ALA A N 1
ATOM 2110 C CA . ALA A 1 276 ? 5.025 200.411 -2.594 1.00 43.17 276 ALA A CA 1
ATOM 2111 C C . ALA A 1 276 ? 6.396 200.327 -1.959 1.00 44.67 276 ALA A C 1
ATOM 2112 O O . ALA A 1 276 ? 7.419 200.329 -2.653 1.00 45.57 276 ALA A O 1
ATOM 2114 N N . GLU A 1 277 ? 6.438 200.205 -0.628 1.00 41.74 277 GLU A N 1
ATOM 2115 C CA . GLU A 1 277 ? 7.732 200.165 0.040 1.00 41.79 277 GLU A CA 1
ATOM 2116 C C . GLU A 1 277 ? 8.483 198.886 -0.295 1.00 36.35 277 GLU A C 1
ATOM 2117 O O . GLU A 1 277 ? 9.707 198.906 -0.439 1.00 39.03 277 GLU A O 1
ATOM 2123 N N . VAL A 1 278 ? 7.776 197.764 -0.423 1.00 29.10 278 VAL A N 1
ATOM 2124 C CA . VAL A 1 278 ? 8.452 196.538 -0.828 1.00 36.73 278 VAL A CA 1
ATOM 2125 C C . VAL A 1 278 ? 9.042 196.714 -2.222 1.00 36.96 278 VAL A C 1
ATOM 2126 O O . VAL A 1 278 ? 10.226 196.439 -2.456 1.00 30.69 278 VAL A O 1
ATOM 2130 N N . LYS A 1 279 ? 8.235 197.220 -3.160 1.00 35.91 279 LYS A N 1
ATOM 2131 C CA . LYS A 1 279 ? 8.747 197.393 -4.514 1.00 38.55 279 LYS A CA 1
ATOM 2132 C C . LYS A 1 279 ? 9.906 198.372 -4.523 1.00 37.25 279 LYS A C 1
ATOM 2133 O O . LYS A 1 279 ? 10.898 198.158 -5.228 1.00 39.47 279 LYS A O 1
ATOM 2139 N N . ARG A 1 280 ? 9.830 199.420 -3.704 1.00 38.20 280 ARG A N 1
ATOM 2140 C CA . ARG A 1 280 ? 10.946 200.350 -3.612 1.00 38.17 280 ARG A CA 1
ATOM 2141 C C . ARG A 1 280 ? 12.180 199.679 -3.026 1.00 39.04 280 ARG A C 1
ATOM 2142 O O . ARG A 1 280 ? 13.286 199.830 -3.558 1.00 38.75 280 ARG A O 1
ATOM 2150 N N . LEU A 1 281 ? 12.026 198.958 -1.906 1.00 38.94 281 LEU A N 1
ATOM 2151 C CA . LEU A 1 281 ? 13.191 198.315 -1.297 1.00 34.73 281 LEU A CA 1
ATOM 2152 C C . LEU A 1 281 ? 13.820 197.319 -2.260 1.00 31.37 281 LEU A C 1
ATOM 2153 O O . LEU A 1 281 ? 15.048 197.190 -2.317 1.00 34.01 281 LEU A O 1
ATOM 2158 N N . VAL A 1 282 ? 12.997 196.594 -3.022 1.00 31.81 282 VAL A N 1
ATOM 2159 C CA . VAL A 1 282 ? 13.565 195.631 -3.958 1.00 36.13 282 VAL A CA 1
ATOM 2160 C C . VAL A 1 282 ? 14.356 196.360 -5.036 1.00 35.32 282 VAL A C 1
ATOM 2161 O O . VAL A 1 282 ? 15.402 195.883 -5.488 1.00 29.89 282 VAL A O 1
ATOM 2165 N N . ALA A 1 283 ? 13.869 197.529 -5.462 1.00 37.03 283 ALA A N 1
ATOM 2166 C CA . ALA A 1 283 ? 14.601 198.302 -6.458 1.00 36.10 283 ALA A CA 1
ATOM 2167 C C . ALA A 1 283 ? 15.943 198.757 -5.902 1.00 38.75 283 ALA A C 1
ATOM 2168 O O . ALA A 1 283 ? 16.970 198.625 -6.573 1.00 42.77 283 ALA A O 1
ATOM 2170 N N . GLU A 1 284 ? 15.962 199.250 -4.660 1.00 39.46 284 GLU A N 1
ATOM 2171 C CA . GLU A 1 284 ? 17.222 199.632 -4.030 1.00 37.10 284 GLU A CA 1
ATOM 2172 C C . GLU A 1 284 ? 18.186 198.454 -3.969 1.00 38.85 284 GLU A C 1
ATOM 2173 O O . GLU A 1 284 ? 19.370 198.580 -4.300 1.00 42.77 284 GLU A O 1
ATOM 2179 N N . TYR A 1 285 ? 17.704 197.306 -3.500 1.00 37.22 285 TYR A N 1
ATOM 2180 C CA . TYR A 1 285 ? 18.572 196.139 -3.401 1.00 35.93 285 TYR A CA 1
ATOM 2181 C C . TYR A 1 285 ? 19.103 195.739 -4.773 1.00 37.47 285 TYR A C 1
ATOM 2182 O O . TYR A 1 285 ? 20.295 195.446 -4.926 1.00 39.41 285 TYR A O 1
ATOM 2191 N N . GLU A 1 286 ? 18.237 195.733 -5.787 1.00 36.33 286 GLU A N 1
ATOM 2192 C CA . GLU A 1 286 ? 18.681 195.343 -7.120 1.00 43.60 286 GLU A CA 1
ATOM 2193 C C . GLU A 1 286 ? 19.624 196.383 -7.717 1.00 43.92 286 GLU A C 1
ATOM 2194 O O . GLU A 1 286 ? 20.602 196.031 -8.386 1.00 41.98 286 GLU A O 1
ATOM 2200 N N . ALA A 1 287 ? 19.366 197.668 -7.464 1.00 47.38 287 ALA A N 1
ATOM 2201 C CA . ALA A 1 287 ? 20.301 198.703 -7.883 1.00 42.24 287 ALA A CA 1
ATOM 2202 C C . ALA A 1 287 ? 21.676 198.538 -7.240 1.00 49.14 287 ALA A C 1
ATOM 2203 O O . ALA A 1 287 ? 22.633 199.178 -7.689 1.00 44.05 287 ALA A O 1
ATOM 2205 N N . GLY A 1 288 ? 21.806 197.693 -6.221 1.00 45.60 288 GLY A N 1
ATOM 2206 C CA . GLY A 1 288 ? 23.094 197.350 -5.658 1.00 40.69 288 GLY A CA 1
ATOM 2207 C C . GLY A 1 288 ? 23.699 196.081 -6.213 1.00 45.67 288 GLY A C 1
ATOM 2208 O O . GLY A 1 288 ? 24.699 195.597 -5.668 1.00 43.33 288 GLY A O 1
ATOM 2209 N N . LEU A 1 289 ? 23.133 195.595 -7.297 1.00 45.93 289 LEU A N 1
ATOM 2210 C CA . LEU A 1 289 ? 23.504 194.380 -7.978 1.00 59.67 289 LEU A CA 1
ATOM 2211 C C . LEU A 1 289 ? 23.644 194.671 -9.490 1.00 74.37 289 LEU A C 1
ATOM 2212 O O . LEU A 1 289 ? 23.202 195.706 -10.001 1.00 64.25 289 LEU A O 1
ATOM 2217 N N . ASP A 1 290 ? 24.258 193.749 -10.216 1.00 81.83 290 ASP A N 1
ATOM 2218 C CA . ASP A 1 290 ? 24.297 193.909 -11.659 1.00 84.26 290 ASP A CA 1
ATOM 2219 C C . ASP A 1 290 ? 22.882 193.791 -12.236 1.00 83.09 290 ASP A C 1
ATOM 2220 O O . ASP A 1 290 ? 22.025 193.105 -11.665 1.00 70.23 290 ASP A O 1
ATOM 2225 N N . PRO A 1 291 ? 22.615 194.458 -13.383 1.00 88.05 291 PRO A N 1
ATOM 2226 C CA . PRO A 1 291 ? 21.231 194.596 -13.876 1.00 82.40 291 PRO A CA 1
ATOM 2227 C C . PRO A 1 291 ? 20.390 193.330 -13.768 1.00 76.07 291 PRO A C 1
ATOM 2228 O O . PRO A 1 291 ? 20.834 192.237 -14.140 1.00 72.22 291 PRO A O 1
ATOM 2232 N N . ALA A 1 292 ? 19.164 193.479 -13.250 1.00 80.37 292 ALA A N 1
ATOM 2233 C CA . ALA A 1 292 ? 18.264 192.337 -13.103 1.00 75.87 292 ALA A CA 1
ATOM 2234 C C . ALA A 1 292 ? 17.945 191.696 -14.448 1.00 73.96 292 ALA A C 1
ATOM 2235 O O . ALA A 1 292 ? 17.595 190.511 -14.503 1.00 63.47 292 ALA A O 1
ATOM 2237 N N . GLU A 1 293 ? 18.033 192.467 -15.536 1.00 76.11 293 GLU A N 1
ATOM 2238 C CA . GLU A 1 293 ? 18.024 191.868 -16.865 1.00 75.86 293 GLU A CA 1
ATOM 2239 C C . GLU A 1 293 ? 19.226 190.946 -17.042 1.00 70.44 293 GLU A C 1
ATOM 2240 O O . GLU A 1 293 ? 19.104 189.850 -17.603 1.00 67.18 293 GLU A O 1
ATOM 2246 N N . GLN A 1 294 ? 20.399 191.378 -16.561 1.00 66.48 294 GLN A N 1
ATOM 2247 C CA . GLN A 1 294 ? 21.573 190.511 -16.546 1.00 63.76 294 GLN A CA 1
ATOM 2248 C C . GLN A 1 294 ? 21.363 189.328 -15.607 1.00 57.24 294 GLN A C 1
ATOM 2249 O O . GLN A 1 294 ? 21.615 188.174 -15.975 1.00 49.93 294 GLN A O 1
ATOM 2255 N N . ARG A 1 295 ? 20.905 189.606 -14.409 1.00 52.56 295 ARG A N 1
ATOM 2256 C CA . ARG A 1 295 ? 20.785 188.542 -13.456 1.00 52.93 295 ARG A CA 1
ATOM 2257 C C . ARG A 1 295 ? 19.759 187.500 -13.893 1.00 47.99 295 ARG A C 1
ATOM 2258 O O . ARG A 1 295 ? 19.934 186.327 -13.661 1.00 42.18 295 ARG A O 1
ATOM 2266 N N . ILE A 1 296 ? 18.670 187.946 -14.491 1.00 47.36 296 ILE A N 1
ATOM 2267 C CA . ILE A 1 296 ? 17.597 187.030 -14.864 1.00 43.51 296 ILE A CA 1
ATOM 2268 C C . ILE A 1 296 ? 18.003 186.193 -16.075 1.00 38.32 296 ILE A C 1
ATOM 2269 O O . ILE A 1 296 ? 17.714 184.993 -16.133 1.00 35.78 296 ILE A O 1
ATOM 2274 N N . GLU A 1 297 ? 18.712 186.788 -17.045 1.00 40.16 297 GLU A N 1
ATOM 2275 C CA . GLU A 1 297 ? 19.252 185.965 -18.125 1.00 40.79 297 GLU A CA 1
ATOM 2276 C C . GLU A 1 297 ? 20.300 184.988 -17.587 1.00 36.25 297 GLU A C 1
ATOM 2277 O O . GLU A 1 297 ? 20.310 183.811 -17.960 1.00 34.38 297 GLU A O 1
ATOM 2283 N N . ALA A 1 298 ? 21.163 185.441 -16.679 1.00 34.52 298 ALA A N 1
ATOM 2284 C CA . ALA A 1 298 ? 22.102 184.514 -16.058 1.00 37.31 298 ALA A CA 1
ATOM 2285 C C . ALA A 1 298 ? 21.382 183.305 -15.458 1.00 32.94 298 ALA A C 1
ATOM 2286 O O . ALA A 1 298 ? 21.817 182.162 -15.626 1.00 25.23 298 ALA A O 1
ATOM 2288 N N . LEU A 1 299 ? 20.273 183.533 -14.756 1.00 35.90 299 LEU A N 1
ATOM 2289 C CA . LEU A 1 299 ? 19.586 182.421 -14.106 1.00 29.70 299 LEU A CA 1
ATOM 2290 C C . LEU A 1 299 ? 18.947 181.477 -15.124 1.00 27.41 299 LEU A C 1
ATOM 2291 O O . LEU A 1 299 ? 18.982 180.249 -14.953 1.00 23.03 299 LEU A O 1
ATOM 2296 N N . SER A 1 300 ? 18.345 182.024 -16.183 1.00 30.14 300 SER A N 1
ATOM 2297 C CA . SER A 1 300 ? 17.662 181.168 -17.148 1.00 29.19 300 SER A CA 1
ATOM 2298 C C . SER A 1 300 ? 18.647 180.237 -17.840 1.00 26.72 300 SER A C 1
ATOM 2299 O O . SER A 1 300 ? 18.320 179.087 -18.146 1.00 25.95 300 SER A O 1
ATOM 2302 N N . LYS A 1 301 ? 19.857 180.718 -18.107 1.00 27.58 301 LYS A N 1
ATOM 2303 C CA . LYS A 1 301 ? 20.874 179.834 -18.659 1.00 31.90 301 LYS A CA 1
ATOM 2304 C C . LYS A 1 301 ? 21.244 178.748 -17.654 1.00 27.61 301 LYS A C 1
ATOM 2305 O O . LYS A 1 301 ? 21.347 177.565 -18.006 1.00 27.33 301 LYS A O 1
ATOM 2311 N N . GLN A 1 302 ? 21.420 179.119 -16.392 1.00 26.70 302 GLN A N 1
ATOM 2312 C CA . GLN A 1 302 ? 21.819 178.116 -15.412 1.00 31.09 302 GLN A CA 1
ATOM 2313 C C . GLN A 1 302 ? 20.796 176.999 -15.300 1.00 29.34 302 GLN A C 1
ATOM 2314 O O . GLN A 1 302 ? 21.159 175.844 -15.035 1.00 27.40 302 GLN A O 1
ATOM 2320 N N . LEU A 1 303 ? 19.521 177.315 -15.516 1.00 27.56 303 LEU A N 1
ATOM 2321 C CA . LEU A 1 303 ? 18.456 176.342 -15.380 1.00 22.40 303 LEU A CA 1
ATOM 2322 C C . LEU A 1 303 ? 17.983 175.832 -16.725 1.00 28.69 303 LEU A C 1
ATOM 2323 O O . LEU A 1 303 ? 17.066 175.009 -16.765 1.00 30.45 303 LEU A O 1
ATOM 2328 N N . GLY A 1 304 ? 18.577 176.313 -17.818 1.00 25.78 304 GLY A N 1
ATOM 2329 C CA . GLY A 1 304 ? 18.198 175.868 -19.151 1.00 28.44 304 GLY A CA 1
ATOM 2330 C C . GLY A 1 304 ? 16.802 176.283 -19.562 1.00 32.69 304 GLY A C 1
ATOM 2331 O O . GLY A 1 304 ? 16.118 175.532 -20.261 1.00 32.84 304 GLY A O 1
ATOM 2332 N N . ILE A 1 305 ? 16.347 177.448 -19.121 1.00 28.68 305 ILE A N 1
ATOM 2333 C CA . ILE A 1 305 ? 15.056 177.988 -19.529 1.00 31.27 305 ILE A CA 1
ATOM 2334 C C . ILE A 1 305 ? 15.249 178.830 -20.787 1.00 35.59 305 ILE A C 1
ATOM 2335 O O . ILE A 1 305 ? 16.009 179.808 -20.781 1.00 34.51 305 ILE A O 1
ATOM 2340 N N . ASP A 1 306 ? 14.545 178.470 -21.862 1.00 36.08 306 ASP A N 1
ATOM 2341 C CA . ASP A 1 306 ? 14.689 179.146 -23.158 1.00 39.60 306 ASP A CA 1
ATOM 2342 C C . ASP A 1 306 ? 13.849 180.424 -23.178 1.00 36.09 306 ASP A C 1
ATOM 2343 O O . ASP A 1 306 ? 12.642 180.387 -23.414 1.00 34.39 306 ASP A O 1
ATOM 2348 N N . LEU A 1 307 ? 14.481 181.566 -22.967 1.00 40.44 307 LEU A N 1
ATOM 2349 C CA . LEU A 1 307 ? 13.701 182.805 -22.873 1.00 41.34 307 LEU A CA 1
ATOM 2350 C C . LEU A 1 307 ? 13.161 183.291 -24.196 1.00 49.47 307 LEU A C 1
ATOM 2351 O O . LEU A 1 307 ? 12.651 184.425 -24.224 1.00 43.49 307 LEU A O 1
ATOM 2356 N N . GLU A 1 308 ? 13.290 182.551 -25.272 1.00 50.16 308 GLU A N 1
ATOM 2357 C CA . GLU A 1 308 ? 12.546 182.865 -26.475 1.00 52.16 308 GLU A CA 1
ATOM 2358 C C . GLU A 1 308 ? 11.168 182.243 -26.521 1.00 47.57 308 GLU A C 1
ATOM 2359 O O . GLU A 1 308 ? 10.307 182.760 -27.165 1.00 49.73 308 GLU A O 1
ATOM 2365 N N . ARG A 1 309 ? 10.994 181.115 -25.868 1.00 40.87 309 ARG A N 1
ATOM 2366 C CA . ARG A 1 309 ? 9.708 180.462 -25.740 1.00 45.78 309 ARG A CA 1
ATOM 2367 C C . ARG A 1 309 ? 9.019 180.757 -24.413 1.00 45.71 309 ARG A C 1
ATOM 2368 O O . ARG A 1 309 ? 7.799 180.578 -24.319 1.00 42.91 309 ARG A O 1
ATOM 2376 N N . ILE A 1 310 ? 9.762 181.201 -23.397 1.00 40.47 310 ILE A N 1
ATOM 2377 C CA . ILE A 1 310 ? 9.251 181.355 -22.038 1.00 38.95 310 ILE A CA 1
ATOM 2378 C C . ILE A 1 310 ? 9.409 182.819 -21.642 1.00 36.48 310 ILE A C 1
ATOM 2379 O O . ILE A 1 310 ? 10.515 183.368 -21.703 1.00 35.60 310 ILE A O 1
ATOM 2384 N N . ASN A 1 311 ? 8.302 183.447 -21.253 1.00 28.57 311 ASN A N 1
ATOM 2385 C CA . ASN A 1 311 ? 8.330 184.788 -20.682 1.00 31.43 311 ASN A CA 1
ATOM 2386 C C . ASN A 1 311 ? 8.848 184.732 -19.247 1.00 31.47 311 ASN A C 1
ATOM 2387 O O . ASN A 1 311 ? 8.556 183.788 -18.507 1.00 24.84 311 ASN A O 1
ATOM 2392 N N . VAL A 1 312 ? 9.616 185.748 -18.842 1.00 26.12 312 VAL A N 1
ATOM 2393 C CA . VAL A 1 312 ? 10.129 185.768 -17.473 1.00 29.58 312 VAL A CA 1
ATOM 2394 C C . VAL A 1 312 ? 9.041 185.967 -16.428 1.00 28.59 312 VAL A C 1
ATOM 2395 O O . VAL A 1 312 ? 9.312 185.802 -15.234 1.00 27.25 312 VAL A O 1
ATOM 2399 N N . ASP A 1 313 ? 7.814 186.286 -16.833 1.00 25.53 313 ASP A N 1
ATOM 2400 C CA . ASP A 1 313 ? 6.731 186.467 -15.879 1.00 27.99 313 ASP A CA 1
ATOM 2401 C C . ASP A 1 313 ? 5.752 185.304 -15.846 1.00 26.97 313 ASP A C 1
ATOM 2402 O O . ASP A 1 313 ? 4.852 185.288 -14.996 1.00 24.02 313 ASP A O 1
ATOM 2407 N N . GLN A 1 314 ? 5.914 184.321 -16.715 1.00 25.13 314 GLN A N 1
ATOM 2408 C CA . GLN A 1 314 ? 4.963 183.236 -16.714 1.00 29.00 314 GLN A CA 1
ATOM 2409 C C . GLN A 1 314 ? 5.315 182.182 -15.666 1.00 24.27 314 GLN A C 1
ATOM 2410 O O . GLN A 1 314 ? 6.484 181.942 -15.344 1.00 21.14 314 GLN A O 1
ATOM 2416 N N . VAL A 1 315 ? 4.278 181.553 -15.123 1.00 26.06 315 VAL A N 1
ATOM 2417 C CA . VAL A 1 315 ? 4.485 180.479 -14.166 1.00 22.25 315 VAL A CA 1
ATOM 2418 C C . VAL A 1 315 ? 5.287 179.377 -14.832 1.00 28.03 315 VAL A C 1
ATOM 2419 O O . VAL A 1 315 ? 4.872 178.820 -15.859 1.00 24.69 315 VAL A O 1
ATOM 2423 N N . LEU A 1 316 ? 6.422 179.039 -14.228 1.00 25.33 316 LEU A N 1
ATOM 2424 C CA . LEU A 1 316 ? 7.298 178.001 -14.752 1.00 27.10 316 LEU A CA 1
ATOM 2425 C C . LEU A 1 316 ? 6.687 176.617 -14.575 1.00 28.27 316 LEU A C 1
ATOM 2426 O O . LEU A 1 316 ? 5.999 176.331 -13.588 1.00 24.52 316 LEU A O 1
ATOM 2431 N N . GLN A 1 317 ? 6.966 175.752 -15.541 1.00 23.48 317 GLN A N 1
ATOM 2432 C CA . GLN A 1 317 ? 6.530 174.368 -15.523 1.00 32.57 317 GLN A CA 1
ATOM 2433 C C . GLN A 1 317 ? 7.744 173.461 -15.574 1.00 30.60 317 GLN A C 1
ATOM 2434 O O . GLN A 1 317 ? 8.821 173.849 -16.043 1.00 30.46 317 GLN A O 1
ATOM 2440 N N . GLU A 1 318 ? 7.536 172.232 -15.107 1.00 28.21 318 GLU A N 1
ATOM 2441 C CA . GLU A 1 318 ? 8.590 171.223 -15.117 1.00 37.33 318 GLU A CA 1
ATOM 2442 C C . GLU A 1 318 ? 9.269 171.138 -16.480 1.00 36.49 318 GLU A C 1
ATOM 2443 O O . GLU A 1 318 ? 10.502 171.135 -16.576 1.00 38.19 318 GLU A O 1
ATOM 2449 N N . LYS A 1 319 ? 8.474 171.081 -17.548 1.00 34.09 319 LYS A N 1
ATOM 2450 C CA . LYS A 1 319 ? 9.018 170.964 -18.900 1.00 40.09 319 LYS A CA 1
ATOM 2451 C C . LYS A 1 319 ? 9.858 172.169 -19.315 1.00 37.09 319 LYS A C 1
ATOM 2452 O O . LYS A 1 319 ? 10.557 172.096 -20.325 1.00 38.63 319 LYS A O 1
ATOM 2458 N N . ASP A 1 320 ? 9.773 173.293 -18.604 1.00 35.25 320 ASP A N 1
ATOM 2459 C CA . ASP A 1 320 ? 10.529 174.467 -19.019 1.00 32.91 320 ASP A CA 1
ATOM 2460 C C . ASP A 1 320 ? 12.004 174.364 -18.666 1.00 32.14 320 ASP A C 1
ATOM 2461 O O . ASP A 1 320 ? 12.822 175.046 -19.285 1.00 31.37 320 ASP A O 1
ATOM 2466 N N . PHE A 1 321 ? 12.358 173.542 -17.681 1.00 30.12 321 PHE A N 1
ATOM 2467 C CA . PHE A 1 321 ? 13.726 173.473 -17.178 1.00 33.69 321 PHE A CA 1
ATOM 2468 C C . PHE A 1 321 ? 14.542 172.445 -17.946 1.00 34.08 321 PHE A C 1
ATOM 2469 O O . PHE A 1 321 ? 14.059 171.349 -18.238 1.00 34.27 321 PHE A O 1
ATOM 2477 N N . ASN A 1 322 ? 15.795 172.796 -18.258 1.00 31.95 322 ASN A N 1
ATOM 2478 C CA . ASN A 1 322 ? 16.741 171.849 -18.860 1.00 33.02 322 ASN A CA 1
ATOM 2479 C C . ASN A 1 322 ? 18.054 171.998 -18.090 1.00 33.79 322 ASN A C 1
ATOM 2480 O O . ASN A 1 322 ? 18.955 172.741 -18.489 1.00 28.28 322 ASN A O 1
ATOM 2485 N N . LEU A 1 323 ? 18.144 171.317 -16.955 1.00 32.41 323 LEU A N 1
ATOM 2486 C CA . LEU A 1 323 ? 19.290 171.518 -16.084 1.00 33.81 323 LEU A CA 1
ATOM 2487 C C . LEU A 1 323 ? 20.539 170.950 -16.746 1.00 36.53 323 LEU A C 1
ATOM 2488 O O . LEU A 1 323 ? 20.543 169.783 -17.156 1.00 36.20 323 LEU A O 1
ATOM 2493 N N . PRO A 1 324 ? 21.609 171.725 -16.859 1.00 36.08 324 PRO A N 1
ATOM 2494 C CA . PRO A 1 324 ? 22.842 171.183 -17.441 1.00 41.39 324 PRO A CA 1
ATOM 2495 C C . PRO A 1 324 ? 23.350 169.989 -16.641 1.00 46.80 324 PRO A C 1
ATOM 2496 O O . PRO A 1 324 ? 23.299 169.974 -15.408 1.00 45.60 324 PRO A O 1
ATOM 2500 N N . LYS A 1 325 ? 23.812 168.966 -17.370 1.00 54.96 325 LYS A N 1
ATOM 2501 C CA . LYS A 1 325 ? 24.372 167.770 -16.745 1.00 52.11 325 LYS A CA 1
ATOM 2502 C C . LYS A 1 325 ? 25.459 168.144 -15.750 1.00 57.66 325 LYS A C 1
ATOM 2503 O O . LYS A 1 325 ? 25.388 167.806 -14.563 1.00 55.42 325 LYS A O 1
ATOM 2505 N N . GLU A 1 326 ? 26.482 168.844 -16.231 1.00 60.75 326 GLU A N 1
ATOM 2506 C CA . GLU A 1 326 ? 27.508 169.424 -15.385 1.00 61.30 326 GLU A CA 1
ATOM 2507 C C . GLU A 1 326 ? 27.584 170.921 -15.638 1.00 55.02 326 GLU A C 1
ATOM 2508 O O . GLU A 1 326 ? 27.271 171.401 -16.731 1.00 65.64 326 GLU A O 1
ATOM 2514 N N . SER A 1 327 ? 27.929 171.656 -14.594 1.00 53.62 327 SER A N 1
ATOM 2515 C CA . SER A 1 327 ? 27.984 173.101 -14.617 1.00 48.17 327 SER A CA 1
ATOM 2516 C C . SER A 1 327 ? 28.889 173.577 -13.509 1.00 42.71 327 SER A C 1
ATOM 2517 O O . SER A 1 327 ? 29.094 172.870 -12.588 1.00 43.45 327 SER A O 1
ATOM 2520 N N . ALA A 1 328 ? 29.368 174.808 -13.587 1.00 39.68 328 ALA A N 1
ATOM 2521 C CA . ALA A 1 328 ? 30.102 175.415 -12.481 1.00 39.29 328 ALA A CA 1
ATOM 2522 C C . ALA A 1 328 ? 29.221 175.670 -11.257 1.00 43.24 328 ALA A C 1
ATOM 2523 O O . ALA A 1 328 ? 29.717 176.208 -10.259 1.00 46.70 328 ALA A O 1
ATOM 2525 N N . THR A 1 329 ? 27.937 175.335 -11.308 1.00 39.19 329 THR A N 1
ATOM 2526 C CA . THR A 1 329 ? 27.076 175.519 -10.148 1.00 41.12 329 THR A CA 1
ATOM 2527 C C . THR A 1 329 ? 26.564 174.153 -9.711 1.00 43.65 329 THR A C 1
ATOM 2528 O O . THR A 1 329 ? 25.974 173.423 -10.525 1.00 39.11 329 THR A O 1
ATOM 2532 N N . PRO A 1 330 ? 26.762 173.766 -8.453 1.00 45.45 330 PRO A N 1
ATOM 2533 C CA . PRO A 1 330 ? 26.411 172.405 -8.028 1.00 45.79 330 PRO A CA 1
ATOM 2534 C C . PRO A 1 330 ? 24.966 172.049 -8.369 1.00 44.66 330 PRO A C 1
ATOM 2535 O O . PRO A 1 330 ? 24.040 172.834 -8.155 1.00 45.66 330 PRO A O 1
ATOM 2539 N N . ILE A 1 331 ? 24.792 170.837 -8.896 1.00 42.09 331 ILE A N 1
ATOM 2540 C CA . ILE A 1 331 ? 23.489 170.352 -9.339 1.00 42.84 331 ILE A CA 1
ATOM 2541 C C . ILE A 1 331 ? 22.448 170.480 -8.234 1.00 47.77 331 ILE A C 1
ATOM 2542 O O . ILE A 1 331 ? 21.278 170.782 -8.498 1.00 49.36 331 ILE A O 1
ATOM 2547 N N . GLY A 1 332 ? 22.846 170.231 -6.985 1.00 43.59 332 GLY A N 1
ATOM 2548 C CA . GLY A 1 332 ? 21.901 170.294 -5.883 1.00 39.83 332 GLY A CA 1
ATOM 2549 C C . GLY A 1 332 ? 21.293 171.668 -5.693 1.00 40.29 332 GLY A C 1
ATOM 2550 O O . GLY A 1 332 ? 20.128 171.786 -5.308 1.00 37.13 332 GLY A O 1
ATOM 2551 N N . ILE A 1 333 ? 22.067 172.725 -5.943 1.00 35.93 333 ILE A N 1
ATOM 2552 C CA . ILE A 1 333 ? 21.504 174.070 -5.903 1.00 35.61 333 ILE A CA 1
ATOM 2553 C C . ILE A 1 333 ? 20.456 174.227 -6.999 1.00 34.55 333 ILE A C 1
ATOM 2554 O O . ILE A 1 333 ? 19.336 174.692 -6.755 1.00 28.49 333 ILE A O 1
ATOM 2559 N N . LEU A 1 334 ? 20.813 173.837 -8.231 1.00 31.24 334 LEU A N 1
ATOM 2560 C CA . LEU A 1 334 ? 19.900 173.970 -9.366 1.00 30.46 334 LEU A CA 1
ATOM 2561 C C . LEU A 1 334 ? 18.613 173.201 -9.111 1.00 28.18 334 LEU A C 1
ATOM 2562 O O . LEU A 1 334 ? 17.514 173.705 -9.350 1.00 24.20 334 LEU A O 1
ATOM 2567 N N . LYS A 1 335 ? 18.729 171.975 -8.615 1.00 26.16 335 LYS A N 1
ATOM 2568 C CA . LYS A 1 335 ? 17.527 171.194 -8.362 1.00 32.78 335 LYS A CA 1
ATOM 2569 C C . LYS A 1 335 ? 16.676 171.827 -7.262 1.00 31.65 335 LYS A C 1
ATOM 2570 O O . LYS A 1 335 ? 15.440 171.770 -7.314 1.00 27.43 335 LYS A O 1
ATOM 2576 N N . SER A 1 336 ? 17.313 172.466 -6.285 1.00 26.98 336 SER A N 1
ATOM 2577 C CA . SER A 1 336 ? 16.556 173.142 -5.242 1.00 30.51 336 SER A CA 1
ATOM 2578 C C . SER A 1 336 ? 15.748 174.288 -5.827 1.00 29.13 336 SER A C 1
ATOM 2579 O O . SER A 1 336 ? 14.588 174.500 -5.461 1.00 26.28 336 SER A O 1
ATOM 2582 N N . MET A 1 337 ? 16.354 175.035 -6.744 1.00 24.02 337 MET A N 1
ATOM 2583 C CA . MET A 1 337 ? 15.655 176.135 -7.379 1.00 27.52 337 MET A CA 1
ATOM 2584 C C . MET A 1 337 ? 14.459 175.640 -8.172 1.00 27.43 337 MET A C 1
ATOM 2585 O O . MET A 1 337 ? 13.429 176.315 -8.219 1.00 20.28 337 MET A O 1
ATOM 2590 N N . VAL A 1 338 ? 14.570 174.468 -8.799 1.00 21.10 338 VAL A N 1
ATOM 2591 C CA . VAL A 1 338 ? 13.428 173.925 -9.529 1.00 23.15 338 VAL A CA 1
ATOM 2592 C C . VAL A 1 338 ? 12.301 173.584 -8.565 1.00 24.80 338 VAL A C 1
ATOM 2593 O O . VAL A 1 338 ? 11.135 173.934 -8.799 1.00 23.21 338 VAL A O 1
ATOM 2597 N N . ASP A 1 339 ? 12.640 172.934 -7.451 1.00 23.00 339 ASP A N 1
ATOM 2598 C CA . ASP A 1 339 ? 11.638 172.568 -6.450 1.00 27.36 339 ASP A CA 1
ATOM 2599 C C . ASP A 1 339 ? 10.941 173.807 -5.885 1.00 23.63 339 ASP A C 1
ATOM 2600 O O . ASP A 1 339 ? 9.717 173.822 -5.725 1.00 26.93 339 ASP A O 1
ATOM 2605 N N . VAL A 1 340 ? 11.704 174.857 -5.589 1.00 20.87 340 VAL A N 1
ATOM 2606 C CA . VAL A 1 340 ? 11.113 176.111 -5.120 1.00 23.19 340 VAL A CA 1
ATOM 2607 C C . VAL A 1 340 ? 10.149 176.670 -6.156 1.00 25.17 340 VAL A C 1
ATOM 2608 O O . VAL A 1 340 ? 9.018 177.048 -5.835 1.00 19.26 340 VAL A O 1
ATOM 2612 N N . ALA A 1 341 ? 10.585 176.740 -7.418 1.00 20.48 341 ALA A N 1
ATOM 2613 C CA . ALA A 1 341 ? 9.738 177.364 -8.428 1.00 19.96 341 ALA A CA 1
ATOM 2614 C C . ALA A 1 341 ? 8.433 176.597 -8.605 1.00 23.25 341 ALA A C 1
ATOM 2615 O O . ALA A 1 341 ? 7.365 177.202 -8.756 1.00 21.62 341 ALA A O 1
ATOM 2617 N N . LEU A 1 342 ? 8.496 175.263 -8.595 1.00 21.28 342 LEU A N 1
ATOM 2618 C CA . LEU A 1 342 ? 7.281 174.481 -8.791 1.00 26.60 342 LEU A CA 1
ATOM 2619 C C . LEU A 1 342 ? 6.402 174.497 -7.550 1.00 25.86 342 LEU A C 1
ATOM 2620 O O . LEU A 1 342 ? 5.182 174.681 -7.660 1.00 24.26 342 LEU A O 1
ATOM 2625 N N . ASP A 1 343 ? 6.997 174.313 -6.359 1.00 22.27 343 ASP A N 1
ATOM 2626 C CA . ASP A 1 343 ? 6.192 174.274 -5.140 1.00 24.92 343 ASP A CA 1
ATOM 2627 C C . ASP A 1 343 ? 5.440 175.578 -4.918 1.00 27.07 343 ASP A C 1
ATOM 2628 O O . ASP A 1 343 ? 4.305 175.559 -4.431 1.00 24.34 343 ASP A O 1
ATOM 2633 N N . GLU A 1 344 ? 6.080 176.718 -5.206 1.00 23.78 344 GLU A N 1
ATOM 2634 C CA . GLU A 1 344 ? 5.508 178.033 -4.937 1.00 26.74 344 GLU A CA 1
ATOM 2635 C C . GLU A 1 344 ? 4.883 178.668 -6.185 1.00 26.70 344 GLU A C 1
ATOM 2636 O O . GLU A 1 344 ? 4.328 179.773 -6.098 1.00 26.59 344 GLU A O 1
ATOM 2642 N N . LYS A 1 345 ? 4.845 177.948 -7.293 1.00 23.07 345 LYS A N 1
ATOM 2643 C CA . LYS A 1 345 ? 4.246 178.417 -8.534 1.00 25.58 345 LYS A CA 1
ATOM 2644 C C . LYS A 1 345 ? 4.817 179.739 -9.038 1.00 20.38 345 LYS A C 1
ATOM 2645 O O . LYS A 1 345 ? 4.099 180.644 -9.260 1.00 20.54 345 LYS A O 1
ATOM 2651 N N . LEU A 1 346 ? 6.135 179.814 -9.176 1.00 22.23 346 LEU A N 1
ATOM 2652 C CA . LEU A 1 346 ? 6.816 181.070 -9.438 1.00 19.91 346 LEU A CA 1
ATOM 2653 C C . LEU A 1 346 ? 7.121 181.241 -10.919 1.00 25.48 346 LEU A C 1
ATOM 2654 O O . LEU A 1 346 ? 7.246 180.267 -11.675 1.00 17.59 346 LEU A O 1
ATOM 2659 N N . SER A 1 347 ? 7.205 182.509 -11.326 1.00 20.45 347 SER A N 1
ATOM 2660 C CA . SER A 1 347 ? 7.847 182.896 -12.563 1.00 20.77 347 SER A CA 1
ATOM 2661 C C . SER A 1 347 ? 9.357 182.960 -12.350 1.00 22.68 347 SER A C 1
ATOM 2662 O O . SER A 1 347 ? 9.861 182.899 -11.223 1.00 23.09 347 SER A O 1
ATOM 2665 N N . LEU A 1 348 ? 10.089 183.097 -13.450 1.00 19.65 348 LEU A N 1
ATOM 2666 C CA . LEU A 1 348 ? 11.538 183.216 -13.337 1.00 22.34 348 LEU A CA 1
ATOM 2667 C C . LEU A 1 348 ? 11.937 184.477 -12.582 1.00 24.13 348 LEU A C 1
ATOM 2668 O O . LEU A 1 348 ? 12.857 184.452 -11.758 1.00 19.26 348 LEU A O 1
ATOM 2673 N N . ARG A 1 349 ? 11.265 185.593 -12.866 1.00 21.76 349 ARG A N 1
ATOM 2674 C CA . ARG A 1 349 ? 11.563 186.852 -12.191 1.00 23.52 349 ARG A CA 1
ATOM 2675 C C . ARG A 1 349 ? 11.354 186.729 -10.692 1.00 27.25 349 ARG A C 1
ATOM 2676 O O . ARG A 1 349 ? 12.118 187.292 -9.902 1.00 23.80 349 ARG A O 1
ATOM 2684 N N . GLN A 1 350 ? 10.299 186.023 -10.283 1.00 25.08 350 GLN A N 1
ATOM 2685 C CA . GLN A 1 350 ? 10.061 185.829 -8.863 1.00 26.79 350 GLN A CA 1
ATOM 2686 C C . GLN A 1 350 ? 11.122 184.919 -8.269 1.00 21.73 350 GLN A C 1
ATOM 2687 O O . GLN A 1 350 ? 11.636 185.183 -7.183 1.00 26.19 350 GLN A O 1
ATOM 2693 N N . LEU A 1 351 ? 11.449 183.838 -8.967 1.00 23.24 351 LEU A N 1
ATOM 2694 C CA . LEU A 1 351 ? 12.439 182.902 -8.460 1.00 25.91 351 LEU A CA 1
ATOM 2695 C C . LEU A 1 351 ? 13.798 183.576 -8.242 1.00 23.59 351 LEU A C 1
ATOM 2696 O O . LEU A 1 351 ? 14.470 183.300 -7.248 1.00 27.76 351 LEU A O 1
ATOM 2701 N N . ALA A 1 352 ? 14.209 184.469 -9.149 1.00 21.42 352 ALA A N 1
ATOM 2702 C CA . ALA A 1 352 ? 15.497 185.156 -9.016 1.00 24.66 352 ALA A CA 1
ATOM 2703 C C . ALA A 1 352 ? 15.636 185.870 -7.679 1.00 29.27 352 ALA A C 1
ATOM 2704 O O . ALA A 1 352 ? 16.732 185.936 -7.106 1.00 28.04 352 ALA A O 1
ATOM 2706 N N . LEU A 1 353 ? 14.547 186.467 -7.203 1.00 24.77 353 LEU A N 1
ATOM 2707 C CA . LEU A 1 353 ? 14.537 187.185 -5.934 1.00 25.68 353 LEU A CA 1
ATOM 2708 C C . LEU A 1 353 ? 14.398 186.215 -4.759 1.00 25.24 353 LEU A C 1
ATOM 2709 O O . LEU A 1 353 ? 15.169 186.276 -3.797 1.00 24.50 353 LEU A O 1
ATOM 2714 N N . ARG A 1 354 ? 13.444 185.283 -4.858 1.00 25.86 354 ARG A N 1
ATOM 2715 C CA . ARG A 1 354 ? 13.121 184.359 -3.770 1.00 23.26 354 ARG A CA 1
ATOM 2716 C C . ARG A 1 354 ? 14.326 183.537 -3.329 1.00 26.22 354 ARG A C 1
ATOM 2717 O O . ARG A 1 354 ? 14.413 183.144 -2.159 1.00 30.39 354 ARG A O 1
ATOM 2725 N N . MET A 1 355 ? 15.262 183.263 -4.241 1.00 26.20 355 MET A N 1
ATOM 2726 C CA . MET A 1 355 ? 16.440 182.488 -3.876 1.00 27.48 355 MET A CA 1
ATOM 2727 C C . MET A 1 355 ? 17.416 183.316 -3.050 1.00 31.40 355 MET A C 1
ATOM 2728 O O . MET A 1 355 ? 18.164 182.762 -2.240 1.00 41.02 355 MET A O 1
ATOM 2733 N N . ARG A 1 356 ? 17.405 184.631 -3.222 1.00 29.10 356 ARG A N 1
ATOM 2734 C CA . ARG A 1 356 ? 18.261 185.538 -2.468 1.00 28.15 356 ARG A CA 1
ATOM 2735 C C . ARG A 1 356 ? 17.631 185.985 -1.144 1.00 32.06 356 ARG A C 1
ATOM 2736 O O . ARG A 1 356 ? 18.293 185.952 -0.101 1.00 32.90 356 ARG A O 1
ATOM 2744 N N . LEU A 1 357 ? 16.359 186.392 -1.155 1.00 24.12 357 LEU A N 1
ATOM 2745 C CA . LEU A 1 357 ? 15.734 186.911 0.056 1.00 27.21 357 LEU A CA 1
ATOM 2746 C C . LEU A 1 357 ? 14.219 186.708 0.006 1.00 25.94 357 LEU A C 1
ATOM 2747 O O . LEU A 1 357 ? 13.661 186.245 -0.985 1.00 28.34 357 LEU A O 1
ATOM 2752 N N . ILE A 1 358 ? 13.558 187.032 1.108 1.00 23.46 358 ILE A N 1
ATOM 2753 C CA . ILE A 1 358 ? 12.115 186.926 1.227 1.00 25.21 358 ILE A CA 1
ATOM 2754 C C . ILE A 1 358 ? 11.581 188.354 1.329 1.00 26.71 358 ILE A C 1
ATOM 2755 O O . ILE A 1 358 ? 11.621 188.977 2.394 1.00 26.55 358 ILE A O 1
ATOM 2760 N N . ALA A 1 359 ? 11.102 188.898 0.222 1.00 20.87 359 ALA A N 1
ATOM 2761 C CA . ALA A 1 359 ? 10.551 190.242 0.218 1.00 26.53 359 ALA A CA 1
ATOM 2762 C C . ALA A 1 359 ? 9.041 190.173 0.402 1.00 25.11 359 ALA A C 1
ATOM 2763 O O . ALA A 1 359 ? 8.383 189.300 -0.166 1.00 27.71 359 ALA A O 1
ATOM 2765 N N . GLY A 1 360 ? 8.495 191.084 1.204 1.00 25.01 360 GLY A N 1
ATOM 2766 C CA . GLY A 1 360 ? 7.056 191.100 1.418 1.00 24.63 360 GLY A CA 1
ATOM 2767 C C . GLY A 1 360 ? 6.673 192.071 2.512 1.00 26.29 360 GLY A C 1
ATOM 2768 O O . GLY A 1 360 ? 7.529 192.694 3.144 1.00 19.39 360 GLY A O 1
ATOM 2769 N N . THR A 1 361 ? 5.358 192.195 2.727 1.00 22.45 361 THR A N 1
ATOM 2770 C CA . THR A 1 361 ? 4.873 192.960 3.872 1.00 22.57 361 THR A CA 1
ATOM 2771 C C . THR A 1 361 ? 4.979 192.123 5.149 1.00 21.45 361 THR A C 1
ATOM 2772 O O . THR A 1 361 ? 5.191 190.913 5.108 1.00 21.13 361 THR A O 1
ATOM 2776 N N . PRO A 1 362 ? 4.842 192.753 6.323 1.00 22.75 362 PRO A N 1
ATOM 2777 C CA . PRO A 1 362 ? 4.901 191.975 7.574 1.00 23.21 362 PRO A CA 1
ATOM 2778 C C . PRO A 1 362 ? 3.947 190.785 7.589 1.00 24.52 362 PRO A C 1
ATOM 2779 O O . PRO A 1 362 ? 4.326 189.684 8.019 1.00 21.03 362 PRO A O 1
ATOM 2783 N N . ASP A 1 363 ? 2.715 190.970 7.107 1.00 22.22 363 ASP A N 1
ATOM 2784 C CA . ASP A 1 363 ? 1.755 189.867 7.096 1.00 23.65 363 ASP A CA 1
ATOM 2785 C C . ASP A 1 363 ? 2.197 188.740 6.171 1.00 23.94 363 ASP A C 1
ATOM 2786 O O . ASP A 1 363 ? 1.994 187.565 6.488 1.00 23.97 363 ASP A O 1
ATOM 2791 N N . GLN A 1 364 ? 2.793 189.080 5.016 1.00 21.94 364 GLN A N 1
ATOM 2792 C CA . GLN A 1 364 ? 3.225 188.051 4.072 1.00 22.28 364 GLN A CA 1
ATOM 2793 C C . GLN A 1 364 ? 4.357 187.230 4.658 1.00 18.94 364 GLN A C 1
ATOM 2794 O O . GLN A 1 364 ? 4.406 186.005 4.496 1.00 23.55 364 GLN A O 1
ATOM 2800 N N . VAL A 1 365 ? 5.273 187.881 5.365 1.00 23.97 365 VAL A N 1
ATOM 2801 C CA . VAL A 1 365 ? 6.365 187.144 5.989 1.00 20.32 365 VAL A CA 1
ATOM 2802 C C . VAL A 1 365 ? 5.839 186.244 7.105 1.00 20.70 365 VAL A C 1
ATOM 2803 O O . VAL A 1 365 ? 6.193 185.057 7.182 1.00 20.58 365 VAL A O 1
ATOM 2807 N N . ALA A 1 366 ? 4.974 186.789 7.976 1.00 17.50 366 ALA A N 1
ATOM 2808 C CA . ALA A 1 366 ? 4.409 185.994 9.063 1.00 21.47 366 ALA A CA 1
ATOM 2809 C C . ALA A 1 366 ? 3.649 184.801 8.517 1.00 21.94 366 ALA A C 1
ATOM 2810 O O . ALA A 1 366 ? 3.768 183.689 9.042 1.00 22.78 366 ALA A O 1
ATOM 2812 N N . ASP A 1 367 ? 2.848 185.021 7.464 1.00 21.34 367 ASP A N 1
ATOM 2813 C CA . ASP A 1 367 ? 2.120 183.925 6.830 1.00 26.82 367 ASP A CA 1
ATOM 2814 C C . ASP A 1 367 ? 3.065 182.857 6.314 1.00 19.72 367 ASP A C 1
ATOM 2815 O O . ASP A 1 367 ? 2.799 181.667 6.477 1.00 24.10 367 ASP A O 1
ATOM 2820 N N . ARG A 1 368 ? 4.171 183.256 5.683 1.00 23.36 368 ARG A N 1
ATOM 2821 C CA . ARG A 1 368 ? 5.138 182.255 5.233 1.00 22.92 368 ARG A CA 1
ATOM 2822 C C . ARG A 1 368 ? 5.792 181.535 6.415 1.00 20.48 368 ARG A C 1
ATOM 2823 O O . ARG A 1 368 ? 5.914 180.304 6.411 1.00 22.32 368 ARG A O 1
ATOM 2831 N N . LEU A 1 369 ? 6.202 182.272 7.450 1.00 18.77 369 LEU A N 1
ATOM 2832 C CA . LEU A 1 369 ? 6.789 181.605 8.614 1.00 19.05 369 LEU A CA 1
ATOM 2833 C C . LEU A 1 369 ? 5.824 180.589 9.212 1.00 17.47 369 LEU A C 1
ATOM 2834 O O . LEU A 1 369 ? 6.207 179.453 9.501 1.00 16.32 369 LEU A O 1
ATOM 2839 N N . ILE A 1 370 ? 4.571 180.996 9.433 1.00 19.41 370 ILE A N 1
ATOM 2840 C CA . ILE A 1 370 ? 3.594 180.112 10.061 1.00 15.72 370 ILE A CA 1
ATOM 2841 C C . ILE A 1 370 ? 3.306 178.930 9.155 1.00 22.00 370 ILE A C 1
ATOM 2842 O O . ILE A 1 370 ? 3.078 177.807 9.624 1.00 20.07 370 ILE A O 1
ATOM 2847 N N . ASP A 1 371 ? 3.299 179.164 7.844 1.00 20.30 371 ASP A N 1
ATOM 2848 C CA . ASP A 1 371 ? 3.063 178.076 6.909 1.00 21.88 371 ASP A CA 1
ATOM 2849 C C . ASP A 1 371 ? 4.132 177.002 7.048 1.00 24.05 371 ASP A C 1
ATOM 2850 O O . ASP A 1 371 ? 3.823 175.809 7.177 1.00 21.81 371 ASP A O 1
ATOM 2855 N N . TRP A 1 372 ? 5.406 177.408 7.044 1.00 21.36 372 TRP A N 1
ATOM 2856 C CA . TRP A 1 372 ? 6.480 176.429 7.200 1.00 18.73 372 TRP A CA 1
ATOM 2857 C C . TRP A 1 372 ? 6.414 175.758 8.559 1.00 24.12 372 TRP A C 1
ATOM 2858 O O . TRP A 1 372 ? 6.516 174.526 8.669 1.00 20.40 372 TRP A O 1
ATOM 2869 N N . TRP A 1 373 ? 6.255 176.569 9.613 1.00 16.86 373 TRP A N 1
ATOM 2870 C CA . TRP A 1 373 ? 6.365 176.066 10.978 1.00 20.59 373 TRP A CA 1
ATOM 2871 C C . TRP A 1 373 ? 5.315 175.006 11.273 1.00 22.14 373 TRP A C 1
ATOM 2872 O O . TRP A 1 373 ? 5.626 173.960 11.861 1.00 21.05 373 TRP A O 1
ATOM 2883 N N . GLN A 1 374 ? 4.067 175.251 10.857 1.00 20.66 374 GLN A N 1
ATOM 2884 C CA . GLN A 1 374 ? 2.980 174.336 11.187 1.00 28.31 374 GLN A CA 1
ATOM 2885 C C . GLN A 1 374 ? 3.020 173.057 10.362 1.00 28.99 374 GLN A C 1
ATOM 2886 O O . GLN A 1 374 ? 2.586 172.002 10.832 1.00 32.77 374 GLN A O 1
ATOM 2892 N N . ASP A 1 375 ? 3.497 173.134 9.137 1.00 20.04 375 ASP A N 1
ATOM 2893 C CA . ASP A 1 375 ? 3.678 171.955 8.318 1.00 27.24 375 ASP A CA 1
ATOM 2894 C C . ASP A 1 375 ? 4.992 171.244 8.630 1.00 31.13 375 ASP A C 1
ATOM 2895 O O . ASP A 1 375 ? 5.397 170.344 7.886 1.00 27.44 375 ASP A O 1
ATOM 2900 N N . GLU A 1 376 ? 5.684 171.675 9.685 1.00 26.16 376 GLU A N 1
ATOM 2901 C CA . GLU A 1 376 ? 6.875 170.996 10.170 1.00 21.02 376 GLU A CA 1
ATOM 2902 C C . GLU A 1 376 ? 7.999 171.005 9.148 1.00 25.79 376 GLU A C 1
ATOM 2903 O O . GLU A 1 376 ? 8.784 170.052 9.065 1.00 23.19 376 GLU A O 1
ATOM 2909 N N . ALA A 1 377 ? 8.066 172.051 8.330 1.00 24.00 377 ALA A N 1
ATOM 2910 C CA . ALA A 1 377 ? 9.266 172.301 7.550 1.00 21.64 377 ALA A CA 1
ATOM 2911 C C . ALA A 1 377 ? 10.289 173.100 8.338 1.00 21.02 377 ALA A C 1
ATOM 2912 O O . ALA A 1 377 ? 11.364 173.405 7.808 1.00 22.32 377 ALA A O 1
ATOM 2914 N N . ALA A 1 378 ? 9.983 173.417 9.594 1.00 22.59 378 ALA A N 1
ATOM 2915 C CA . ALA A 1 378 ? 10.809 174.269 10.443 1.00 19.48 378 ALA A CA 1
ATOM 2916 C C . ALA A 1 378 ? 10.292 174.177 11.870 1.00 24.83 378 ALA A C 1
ATOM 2917 O O . ALA A 1 378 ? 9.085 174.062 12.088 1.00 23.22 378 ALA A O 1
ATOM 2919 N N . ASP A 1 379 ? 11.206 174.234 12.840 1.00 20.26 379 ASP A N 1
ATOM 2920 C CA . ASP A 1 379 ? 10.800 174.493 14.218 1.00 21.52 379 ASP A CA 1
ATOM 2921 C C . ASP A 1 379 ? 10.873 175.977 14.585 1.00 17.12 379 ASP A C 1
ATOM 2922 O O . ASP A 1 379 ? 10.473 176.352 15.694 1.00 22.38 379 ASP A O 1
ATOM 2927 N N . GLY A 1 380 ? 11.383 176.800 13.682 1.00 19.25 380 GLY A N 1
ATOM 2928 C CA . GLY A 1 380 ? 11.592 178.211 13.912 1.00 15.76 380 GLY A CA 1
ATOM 2929 C C . GLY A 1 380 ? 12.553 178.681 12.843 1.00 20.12 380 GLY A C 1
ATOM 2930 O O . GLY A 1 380 ? 12.823 177.956 11.895 1.00 18.27 380 GLY A O 1
ATOM 2931 N N . PHE A 1 381 ? 13.076 179.901 13.013 1.00 14.82 381 PHE A N 1
ATOM 2932 C CA . PHE A 1 381 ? 13.855 180.495 11.933 1.00 16.34 381 PHE A CA 1
ATOM 2933 C C . PHE A 1 381 ? 14.999 181.335 12.471 1.00 18.95 381 PHE A C 1
ATOM 2934 O O . PHE A 1 381 ? 14.926 181.880 13.571 1.00 19.08 381 PHE A O 1
ATOM 2942 N N . VAL A 1 382 ? 16.060 181.417 11.672 1.00 16.28 382 VAL A N 1
ATOM 2943 C CA . VAL A 1 382 ? 17.139 182.378 11.864 1.00 18.98 382 VAL A CA 1
ATOM 2944 C C . VAL A 1 382 ? 16.877 183.547 10.923 1.00 21.80 382 VAL A C 1
ATOM 2945 O O . VAL A 1 382 ? 16.865 183.376 9.698 1.00 24.72 382 VAL A O 1
ATOM 2949 N N . ILE A 1 383 ? 16.680 184.722 11.502 1.00 18.26 383 ILE A N 1
ATOM 2950 C CA . ILE A 1 383 ? 16.407 185.964 10.782 1.00 21.20 383 ILE A CA 1
ATOM 2951 C C . ILE A 1 383 ? 17.727 186.688 10.539 1.00 21.83 383 ILE A C 1
ATOM 2952 O O . ILE A 1 383 ? 18.414 187.085 11.489 1.00 21.34 383 ILE A O 1
ATOM 2957 N N . ASN A 1 384 ? 18.079 186.863 9.277 1.00 21.59 384 ASN A N 1
ATOM 2958 C CA . ASN A 1 384 ? 19.351 187.451 8.867 1.00 15.49 384 ASN A CA 1
ATOM 2959 C C . ASN A 1 384 ? 19.032 188.839 8.307 1.00 22.23 384 ASN A C 1
ATOM 2960 O O . ASN A 1 384 ? 18.811 189.002 7.109 1.00 22.64 384 ASN A O 1
ATOM 2965 N N . ALA A 1 385 ? 19.023 189.840 9.175 1.00 20.14 385 ALA A N 1
ATOM 2966 C CA . ALA A 1 385 ? 18.530 191.161 8.773 1.00 20.65 385 ALA A CA 1
ATOM 2967 C C . ALA A 1 385 ? 19.463 191.790 7.747 1.00 21.87 385 ALA A C 1
ATOM 2968 O O . ALA A 1 385 ? 20.689 191.779 7.937 1.00 23.48 385 ALA A O 1
ATOM 2970 N N . PRO A 1 386 ? 18.931 192.342 6.647 1.00 22.00 386 PRO A N 1
ATOM 2971 C CA . PRO A 1 386 ? 19.812 192.960 5.640 1.00 26.63 386 PRO A CA 1
ATOM 2972 C C . PRO A 1 386 ? 20.545 194.182 6.158 1.00 24.18 386 PRO A C 1
ATOM 2973 O O . PRO A 1 386 ? 21.656 194.468 5.697 1.00 24.81 386 PRO A O 1
ATOM 2977 N N . LEU A 1 387 ? 19.950 194.918 7.084 1.00 25.83 387 LEU A N 1
ATOM 2978 C CA . LEU A 1 387 ? 20.577 196.077 7.710 1.00 21.06 387 LEU A CA 1
ATOM 2979 C C . LEU A 1 387 ? 20.329 195.998 9.208 1.00 23.60 387 LEU A C 1
ATOM 2980 O O . LEU A 1 387 ? 19.183 195.808 9.629 1.00 21.47 387 LEU A O 1
ATOM 2985 N N . LEU A 1 388 ? 21.400 196.130 10.000 1.00 20.40 388 LEU A N 1
ATOM 2986 C CA . LEU A 1 388 ? 21.296 196.207 11.466 1.00 27.14 388 LEU A CA 1
ATOM 2987 C C . LEU A 1 388 ? 21.609 197.621 11.951 1.00 26.60 388 LEU A C 1
ATOM 2988 O O . LEU A 1 388 ? 22.529 198.261 11.444 1.00 22.53 388 LEU A O 1
ATOM 2993 N N . PRO A 1 389 ? 20.846 198.118 12.941 1.00 23.40 389 PRO A N 1
ATOM 2994 C CA . PRO A 1 389 ? 19.690 197.464 13.561 1.00 27.02 389 PRO A CA 1
ATOM 2995 C C . PRO A 1 389 ? 18.373 197.636 12.805 1.00 27.41 389 PRO A C 1
ATOM 2996 O O . PRO A 1 389 ? 17.401 196.950 13.155 1.00 25.18 389 PRO A O 1
ATOM 3000 N N . ASP A 1 390 ? 18.364 198.517 11.791 1.00 24.43 390 ASP A N 1
ATOM 3001 C CA . ASP A 1 390 ? 17.114 199.047 11.242 1.00 26.03 390 ASP A CA 1
ATOM 3002 C C . ASP A 1 390 ? 16.153 197.940 10.828 1.00 20.49 390 ASP A C 1
ATOM 3003 O O . ASP A 1 390 ? 14.963 197.998 11.155 1.00 24.80 390 ASP A O 1
ATOM 3008 N N . ALA A 1 391 ? 16.639 196.930 10.084 1.00 19.09 391 ALA A N 1
ATOM 3009 C CA . ALA A 1 391 ? 15.722 195.911 9.560 1.00 19.97 391 ALA A CA 1
ATOM 3010 C C . ALA A 1 391 ? 15.296 194.928 10.634 1.00 22.28 391 ALA A C 1
ATOM 3011 O O . ALA A 1 391 ? 14.190 194.382 10.569 1.00 21.81 391 ALA A O 1
ATOM 3013 N N . LEU A 1 392 ? 16.131 194.699 11.644 1.00 19.77 392 LEU A N 1
ATOM 3014 C CA . LEU A 1 392 ? 15.648 193.881 12.743 1.00 22.09 392 LEU A CA 1
ATOM 3015 C C . LEU A 1 392 ? 14.589 194.634 13.527 1.00 18.04 392 LEU A C 1
ATOM 3016 O O . LEU A 1 392 ? 13.640 194.031 14.027 1.00 19.79 392 LEU A O 1
ATOM 3021 N N . GLU A 1 393 ? 14.731 195.950 13.639 1.00 22.47 393 GLU A N 1
ATOM 3022 C CA . GLU A 1 393 ? 13.709 196.748 14.313 1.00 23.87 393 GLU A CA 1
ATOM 3023 C C . GLU A 1 393 ? 12.355 196.618 13.602 1.00 23.84 393 GLU A C 1
ATOM 3024 O O . GLU A 1 393 ? 11.309 196.439 14.246 1.00 17.78 393 GLU A O 1
ATOM 3030 N N . ILE A 1 394 ? 12.365 196.660 12.269 1.00 23.81 394 ILE A N 1
ATOM 3031 C CA . ILE A 1 394 ? 11.146 196.429 11.490 1.00 17.80 394 ILE A CA 1
ATOM 3032 C C . ILE A 1 394 ? 10.586 195.038 11.764 1.00 18.76 394 ILE A C 1
ATOM 3033 O O . ILE A 1 394 ? 9.377 194.866 11.954 1.00 21.47 394 ILE A O 1
ATOM 3038 N N . PHE A 1 395 ? 11.437 194.007 11.699 1.00 19.26 395 PHE A N 1
ATOM 3039 C CA . PHE A 1 395 ? 10.946 192.660 11.962 1.00 20.21 395 PHE A CA 1
ATOM 3040 C C . PHE A 1 395 ? 10.317 192.570 13.357 1.00 18.81 395 PHE A C 1
ATOM 3041 O O . PHE A 1 395 ? 9.182 192.103 13.516 1.00 21.86 395 PHE A O 1
ATOM 3049 N N . VAL A 1 396 ? 11.018 193.063 14.376 1.00 20.47 396 VAL A N 1
ATOM 3050 C CA . VAL A 1 396 ? 10.508 192.971 15.746 1.00 17.21 396 VAL A CA 1
ATOM 3051 C C . VAL A 1 396 ? 9.258 193.837 15.946 1.00 20.93 396 VAL A C 1
ATOM 3052 O O . VAL A 1 396 ? 8.350 193.479 16.708 1.00 18.53 396 VAL A O 1
ATOM 3056 N N . ASP A 1 397 ? 9.207 195.008 15.315 1.00 19.84 397 ASP A N 1
ATOM 3057 C CA . ASP A 1 397 ? 8.063 195.890 15.509 1.00 21.26 397 ASP A CA 1
ATOM 3058 C C . ASP A 1 397 ? 6.828 195.419 14.756 1.00 22.43 397 ASP A C 1
ATOM 3059 O O . ASP A 1 397 ? 5.710 195.716 15.173 1.00 19.17 397 ASP A O 1
ATOM 3064 N N . GLN A 1 398 ? 6.993 194.750 13.621 1.00 15.85 398 GLN A N 1
ATOM 3065 C CA . GLN A 1 398 ? 5.851 194.517 12.746 1.00 18.99 398 GLN A CA 1
ATOM 3066 C C . GLN A 1 398 ? 5.580 193.054 12.437 1.00 16.58 398 GLN A C 1
ATOM 3067 O O . GLN A 1 398 ? 4.436 192.712 12.180 1.00 22.13 398 GLN A O 1
ATOM 3073 N N . VAL A 1 399 ? 6.577 192.183 12.456 1.00 19.36 399 VAL A N 1
ATOM 3074 C CA . VAL A 1 399 ? 6.312 190.767 12.207 1.00 17.07 399 VAL A CA 1
ATOM 3075 C C . VAL A 1 399 ? 6.031 190.025 13.508 1.00 19.29 399 VAL A C 1
ATOM 3076 O O . VAL A 1 399 ? 5.022 189.331 13.643 1.00 17.69 399 VAL A O 1
ATOM 3080 N N . VAL A 1 400 ? 6.918 190.179 14.496 1.00 19.23 400 VAL A N 1
ATOM 3081 C CA . VAL A 1 400 ? 6.739 189.501 15.774 1.00 15.30 400 VAL A CA 1
ATOM 3082 C C . VAL A 1 400 ? 5.334 189.706 16.365 1.00 14.00 400 VAL A C 1
ATOM 3083 O O . VAL A 1 400 ? 4.713 188.717 16.767 1.00 18.07 400 VAL A O 1
ATOM 3087 N N . PRO A 1 401 ? 4.792 190.920 16.455 1.00 19.70 401 PRO A N 1
ATOM 3088 C CA . PRO A 1 401 ? 3.457 191.052 17.059 1.00 18.47 401 PRO A CA 1
ATOM 3089 C C . PRO A 1 401 ? 2.372 190.285 16.296 1.00 20.43 401 PRO A C 1
ATOM 3090 O O . PRO A 1 401 ? 1.412 189.803 16.915 1.00 22.48 401 PRO A O 1
ATOM 3094 N N . ILE A 1 402 ? 2.514 190.138 14.977 1.00 17.51 402 ILE A N 1
ATOM 3095 C CA . ILE A 1 402 ? 1.614 189.271 14.232 1.00 16.95 402 ILE A CA 1
ATOM 3096 C C . ILE A 1 402 ? 1.756 187.844 14.728 1.00 18.53 402 ILE A C 1
ATOM 3097 O O . ILE A 1 402 ? 0.766 187.186 15.069 1.00 21.30 402 ILE A O 1
ATOM 3102 N N . LEU A 1 403 ? 3.001 187.360 14.814 1.00 15.24 403 LEU A N 1
ATOM 3103 C CA . LEU A 1 403 ? 3.228 186.006 15.286 1.00 18.42 403 LEU A CA 1
ATOM 3104 C C . LEU A 1 403 ? 2.687 185.820 16.683 1.00 17.06 403 LEU A C 1
ATOM 3105 O O . LEU A 1 403 ? 2.197 184.736 17.016 1.00 19.20 403 LEU A O 1
ATOM 3110 N N . GLN A 1 404 ? 2.803 186.846 17.535 1.00 13.94 404 GLN A N 1
ATOM 3111 C CA . GLN A 1 404 ? 2.272 186.710 18.889 1.00 20.70 404 GLN A CA 1
ATOM 3112 C C . GLN A 1 404 ? 0.738 186.702 18.882 1.00 18.26 404 GLN A C 1
ATOM 3113 O O . GLN A 1 404 ? 0.123 185.888 19.574 1.00 21.85 404 GLN A O 1
ATOM 3119 N N . SER A 1 405 ? 0.101 187.570 18.094 1.00 18.38 405 SER A N 1
ATOM 3120 C CA . SER A 1 405 ? -1.367 187.496 17.972 1.00 25.36 405 SER A CA 1
ATOM 3121 C C . SER A 1 405 ? -1.803 186.141 17.457 1.00 24.39 405 SER A C 1
ATOM 3122 O O . SER A 1 405 ? -2.811 185.578 17.905 1.00 25.39 405 SER A O 1
ATOM 3125 N N . ARG A 1 406 ? -1.079 185.627 16.466 1.00 21.29 406 ARG A N 1
ATOM 3126 C CA . ARG A 1 406 ? -1.408 184.333 15.907 1.00 20.35 406 ARG A CA 1
ATOM 3127 C C . ARG A 1 406 ? -1.304 183.206 16.929 1.00 21.44 406 ARG A C 1
ATOM 3128 O O . ARG A 1 406 ? -1.772 182.101 16.647 1.00 21.29 406 ARG A O 1
ATOM 3136 N N . GLY A 1 407 ? -0.719 183.448 18.100 1.00 20.48 407 GLY A N 1
ATOM 3137 C CA . GLY A 1 407 ? -0.613 182.390 19.090 1.00 17.79 407 GLY A CA 1
ATOM 3138 C C . GLY A 1 407 ? 0.556 181.442 18.911 1.00 24.47 407 GLY A C 1
ATOM 3139 O O . GLY A 1 407 ? 0.596 180.400 19.568 1.00 24.90 407 GLY A O 1
ATOM 3140 N N . VAL A 1 408 ? 1.526 181.775 18.063 1.00 22.47 408 VAL A N 1
ATOM 3141 C CA . VAL A 1 408 ? 2.616 180.859 17.739 1.00 22.52 408 VAL A CA 1
ATOM 3142 C C . VAL A 1 408 ? 3.955 181.325 18.285 1.00 25.08 408 VAL A C 1
ATOM 3143 O O . VAL A 1 408 ? 4.965 180.633 18.072 1.00 23.20 408 VAL A O 1
ATOM 3147 N N . PHE A 1 409 ? 4.004 182.480 18.965 1.00 20.76 409 PHE A N 1
ATOM 3148 C CA . PHE A 1 409 ? 5.240 183.056 19.478 1.00 23.27 409 PHE A CA 1
ATOM 3149 C C . PHE A 1 409 ? 5.012 183.766 20.808 1.00 21.63 409 PHE A C 1
ATOM 3150 O O . PHE A 1 409 ? 4.057 184.535 20.936 1.00 21.98 409 PHE A O 1
ATOM 3158 N N . PRO A 1 410 ? 5.891 183.587 21.790 1.00 21.31 410 PRO A N 1
ATOM 3159 C CA . PRO A 1 410 ? 5.600 184.096 23.138 1.00 26.13 410 PRO A CA 1
ATOM 3160 C C . PRO A 1 410 ? 5.707 185.611 23.254 1.00 23.90 410 PRO A C 1
ATOM 3161 O O . PRO A 1 410 ? 6.459 186.275 22.529 1.00 22.54 410 PRO A O 1
ATOM 3165 N N . ARG A 1 411 ? 4.968 186.149 24.226 1.00 19.60 411 ARG A N 1
ATOM 3166 C CA . ARG A 1 411 ? 5.081 187.551 24.613 1.00 27.05 411 ARG A CA 1
ATOM 3167 C C . ARG A 1 411 ? 6.024 187.782 25.783 1.00 26.48 411 ARG A C 1
ATOM 3168 O O . ARG A 1 411 ? 6.322 188.942 26.093 1.00 25.29 411 ARG A O 1
ATOM 3176 N N . SER A 1 412 ? 6.508 186.725 26.430 1.00 30.20 412 SER A N 1
ATOM 3177 C CA . SER A 1 412 ? 7.309 186.880 27.637 1.00 25.17 412 SER A CA 1
ATOM 3178 C C . SER A 1 412 ? 8.477 185.914 27.610 1.00 24.43 412 SER A C 1
ATOM 3179 O O . SER A 1 412 ? 8.443 184.880 26.934 1.00 24.81 412 SER A O 1
ATOM 3182 N N . TYR A 1 413 ? 9.522 186.253 28.367 1.00 24.55 413 TYR A N 1
ATOM 3183 C CA . TYR A 1 413 ? 10.565 185.287 28.695 1.00 22.52 413 TYR A CA 1
ATOM 3184 C C . TYR A 1 413 ? 10.144 184.539 29.956 1.00 28.00 413 TYR A C 1
ATOM 3185 O O . TYR A 1 413 ? 10.182 185.098 31.054 1.00 31.38 413 TYR A O 1
ATOM 3194 N N . THR A 1 414 ? 9.762 183.270 29.808 1.00 27.93 414 THR A N 1
ATOM 3195 C CA . THR A 1 414 ? 9.335 182.464 30.952 1.00 28.42 414 THR A CA 1
ATOM 3196 C C . THR A 1 414 ? 10.388 181.457 31.421 1.00 30.85 414 THR A C 1
ATOM 3197 O O . THR A 1 414 ? 10.183 180.796 32.444 1.00 34.18 414 THR A O 1
ATOM 3201 N N . GLU A 1 415 ? 11.503 181.337 30.706 1.00 25.03 415 GLU A N 1
ATOM 3202 C CA . GLU A 1 415 ? 12.656 180.569 31.133 1.00 25.75 415 GLU A CA 1
ATOM 3203 C C . GLU A 1 415 ? 13.853 181.498 31.091 1.00 24.73 415 GLU A C 1
ATOM 3204 O O . GLU A 1 415 ? 13.939 182.383 30.238 1.00 25.01 415 GLU A O 1
ATOM 3210 N N . SER A 1 416 ? 14.777 181.315 32.014 1.00 25.15 416 SER A N 1
ATOM 3211 C CA . SER A 1 416 ? 15.937 182.183 32.009 1.00 25.07 416 SER A CA 1
ATOM 3212 C C . SER A 1 416 ? 17.171 181.533 31.400 1.00 23.86 416 SER A C 1
ATOM 3213 O O . SER A 1 416 ? 18.180 182.214 31.219 1.00 26.00 416 SER A O 1
ATOM 3216 N N . THR A 1 417 ? 17.135 180.253 31.071 1.00 21.59 417 THR A N 1
ATOM 3217 C CA . THR A 1 417 ? 18.293 179.660 30.412 1.00 23.41 417 THR A CA 1
ATOM 3218 C C . THR A 1 417 ? 17.904 179.267 28.988 1.00 23.91 417 THR A C 1
ATOM 3219 O O . THR A 1 417 ? 16.729 179.014 28.695 1.00 21.12 417 THR A O 1
ATOM 3223 N N . LEU A 1 418 ? 18.901 179.271 28.100 1.00 21.75 418 LEU A N 1
ATOM 3224 C CA . LEU A 1 418 ? 18.662 178.905 26.708 1.00 20.55 418 LEU A CA 1
ATOM 3225 C C . LEU A 1 418 ? 18.244 177.441 26.582 1.00 20.03 418 LEU A C 1
ATOM 3226 O O . LEU A 1 418 ? 17.268 177.118 25.892 1.00 21.66 418 LEU A O 1
ATOM 3231 N N . ARG A 1 419 ? 18.949 176.532 27.255 1.00 21.12 419 ARG A N 1
ATOM 3232 C CA . ARG A 1 419 ? 18.551 175.124 27.182 1.00 20.49 419 ARG A CA 1
ATOM 3233 C C . ARG A 1 419 ? 17.093 174.925 27.607 1.00 24.25 419 ARG A C 1
ATOM 3234 O O . ARG A 1 419 ? 16.349 174.168 26.966 1.00 25.44 419 ARG A O 1
ATOM 3242 N N . GLU A 1 420 ? 16.645 175.615 28.661 1.00 21.45 420 GLU A N 1
ATOM 3243 C CA . GLU A 1 420 ? 15.254 175.441 29.090 1.00 26.16 420 GLU A CA 1
ATOM 3244 C C . GLU A 1 420 ? 14.277 176.202 28.198 1.00 22.30 420 GLU A C 1
ATOM 3245 O O . GLU A 1 420 ? 13.181 175.711 27.910 1.00 22.38 420 GLU A O 1
ATOM 3251 N N . ARG A 1 421 ? 14.646 177.404 27.749 1.00 23.13 421 ARG A N 1
ATOM 3252 C CA . ARG A 1 421 ? 13.808 178.129 26.790 1.00 23.84 421 ARG A CA 1
ATOM 3253 C C . ARG A 1 421 ? 13.512 177.286 25.544 1.00 23.49 421 ARG A C 1
ATOM 3254 O O . ARG A 1 421 ? 12.379 177.260 25.039 1.00 23.70 421 ARG A O 1
ATOM 3262 N N . LEU A 1 422 ? 14.519 176.573 25.048 1.00 21.97 422 LEU A N 1
ATOM 3263 C CA . LEU A 1 422 ? 14.388 175.763 23.840 1.00 23.59 422 LEU A CA 1
ATOM 3264 C C . LEU A 1 422 ? 13.719 174.411 24.075 1.00 25.47 422 LEU A C 1
ATOM 3265 O O . LEU A 1 422 ? 13.488 173.687 23.105 1.00 25.79 422 LEU A O 1
ATOM 3270 N N . GLY A 1 423 ? 13.418 174.044 25.323 1.00 24.70 423 GLY A N 1
ATOM 3271 C CA . GLY A 1 423 ? 12.733 172.792 25.566 1.00 22.97 423 GLY A CA 1
ATOM 3272 C C . GLY A 1 423 ? 13.606 171.574 25.398 1.00 27.41 423 GLY A C 1
ATOM 3273 O O . GLY A 1 423 ? 13.090 170.493 25.135 1.00 31.71 423 GLY A O 1
ATOM 3274 N N . LEU A 1 424 ? 14.924 171.716 25.553 1.00 24.97 424 LEU A N 1
ATOM 3275 C CA . LEU A 1 424 ? 15.891 170.657 25.294 1.00 28.03 424 LEU A CA 1
ATOM 3276 C C . LEU A 1 424 ? 16.157 169.814 26.539 1.00 26.49 424 LEU A C 1
ATOM 3277 O O . LEU A 1 424 ? 15.953 170.267 27.667 1.00 26.04 424 LEU A O 1
ATOM 3282 N N . PRO A 1 425 ? 16.611 168.569 26.354 1.00 29.27 425 PRO A N 1
ATOM 3283 C CA . PRO A 1 425 ? 16.988 167.729 27.502 1.00 32.08 425 PRO A CA 1
ATOM 3284 C C . PRO A 1 425 ? 18.016 168.415 28.385 1.00 27.27 425 PRO A C 1
ATOM 3285 O O . PRO A 1 425 ? 18.958 169.041 27.894 1.00 28.26 425 PRO A O 1
ATOM 3289 N N . ARG A 1 426 ? 17.860 168.264 29.699 1.00 29.66 426 ARG A N 1
ATOM 3290 C CA . ARG A 1 426 ? 18.890 168.769 30.604 1.00 33.32 426 ARG A CA 1
ATOM 3291 C C . ARG A 1 426 ? 20.222 168.074 30.362 1.00 35.09 426 ARG A C 1
ATOM 3292 O O . ARG A 1 426 ? 21.287 168.687 30.508 1.00 29.13 426 ARG A O 1
ATOM 3300 N N . ASN A 1 427 ? 20.179 166.798 29.983 1.00 32.75 427 ASN A N 1
ATOM 3301 C CA . ASN A 1 427 ? 21.360 165.969 29.771 1.00 33.17 427 ASN A CA 1
ATOM 3302 C C . ASN A 1 427 ? 21.287 165.475 28.332 1.00 35.56 427 ASN A C 1
ATOM 3303 O O . ASN A 1 427 ? 20.833 164.354 28.069 1.00 40.50 427 ASN A O 1
ATOM 3308 N N . PRO A 1 428 ? 21.728 166.286 27.370 1.00 35.19 428 PRO A N 1
ATOM 3309 C CA . PRO A 1 428 ? 21.461 165.955 25.961 1.00 33.43 428 PRO A CA 1
ATOM 3310 C C . PRO A 1 428 ? 22.155 164.697 25.486 1.00 41.37 428 PRO A C 1
ATOM 3311 O O . PRO A 1 428 ? 21.695 164.084 24.513 1.00 41.72 428 PRO A O 1
ATOM 3315 N N . LEU A 1 429 ? 23.256 164.293 26.116 1.00 42.01 429 LEU A N 1
ATOM 3316 C CA . LEU A 1 429 ? 23.973 163.106 25.666 1.00 47.67 429 LEU A CA 1
ATOM 3317 C C . LEU A 1 429 ? 23.626 161.858 26.465 1.00 61.78 429 LEU A C 1
ATOM 3318 O O . LEU A 1 429 ? 23.548 160.770 25.885 1.00 56.37 429 LEU A O 1
ATOM 3323 N N . GLY A 1 430 ? 23.409 161.991 27.774 1.00 56.72 430 GLY A N 1
ATOM 3324 C CA . GLY A 1 430 ? 22.965 160.885 28.610 1.00 62.94 430 GLY A CA 1
ATOM 3325 C C . GLY A 1 430 ? 21.479 160.571 28.487 1.00 63.29 430 GLY A C 1
ATOM 3326 O O . GLY A 1 430 ? 20.888 160.678 27.405 1.00 57.57 430 GLY A O 1
ATOM 3327 N N . ARG B 1 4 ? 53.959 213.339 37.714 1.00 39.55 4 ARG B N 1
ATOM 3328 C CA . ARG B 1 4 ? 53.989 211.943 38.116 1.00 42.47 4 ARG B CA 1
ATOM 3329 C C . ARG B 1 4 ? 53.006 211.707 39.270 1.00 41.40 4 ARG B C 1
ATOM 3330 O O . ARG B 1 4 ? 52.949 212.517 40.196 1.00 39.93 4 ARG B O 1
ATOM 3338 N N . ARG B 1 5 ? 52.216 210.627 39.191 1.00 34.17 5 ARG B N 1
ATOM 3339 C CA . ARG B 1 5 ? 51.266 210.264 40.238 1.00 28.07 5 ARG B CA 1
ATOM 3340 C C . ARG B 1 5 ? 51.228 208.747 40.369 1.00 29.79 5 ARG B C 1
ATOM 3341 O O . ARG B 1 5 ? 51.684 208.016 39.489 1.00 27.82 5 ARG B O 1
ATOM 3349 N N . MET B 1 6 ? 50.718 208.276 41.506 1.00 25.09 6 MET B N 1
ATOM 3350 C CA . MET B 1 6 ? 50.714 206.850 41.812 1.00 20.02 6 MET B CA 1
ATOM 3351 C C . MET B 1 6 ? 49.559 206.126 41.113 1.00 20.58 6 MET B C 1
ATOM 3352 O O . MET B 1 6 ? 48.428 206.613 41.076 1.00 22.15 6 MET B O 1
ATOM 3357 N N . TYR B 1 7 ? 49.837 204.938 40.595 1.00 24.19 7 TYR B N 1
ATOM 3358 C CA . TYR B 1 7 ? 48.831 204.090 39.972 1.00 24.47 7 TYR B CA 1
ATOM 3359 C C . TYR B 1 7 ? 48.407 202.983 40.926 1.00 23.80 7 TYR B C 1
ATOM 3360 O O . TYR B 1 7 ? 49.192 202.538 41.761 1.00 28.93 7 TYR B O 1
ATOM 3369 N N . LEU B 1 8 ? 47.170 202.509 40.773 1.00 20.73 8 LEU B N 1
ATOM 3370 C CA . LEU B 1 8 ? 46.673 201.426 41.613 1.00 20.07 8 LEU B CA 1
ATOM 3371 C C . LEU B 1 8 ? 45.859 200.429 40.796 1.00 24.65 8 LEU B C 1
ATOM 3372 O O . LEU B 1 8 ? 44.949 200.810 40.050 1.00 21.69 8 LEU B O 1
ATOM 3377 N N . VAL B 1 9 ? 46.176 199.151 40.963 1.00 24.13 9 VAL B N 1
ATOM 3378 C CA . VAL B 1 9 ? 45.453 198.053 40.334 1.00 21.51 9 VAL B CA 1
ATOM 3379 C C . VAL B 1 9 ? 44.936 197.144 41.442 1.00 23.91 9 VAL B C 1
ATOM 3380 O O . VAL B 1 9 ? 45.649 196.914 42.425 1.00 17.54 9 VAL B O 1
ATOM 3384 N N . SER B 1 10 ? 43.710 196.612 41.286 1.00 18.37 10 SER B N 1
ATOM 3385 C CA . SER B 1 10 ? 43.118 195.705 42.281 1.00 22.42 10 SER B CA 1
ATOM 3386 C C . SER B 1 10 ? 42.931 194.294 41.714 1.00 22.39 10 SER B C 1
ATOM 3387 O O . SER B 1 10 ? 42.189 194.096 40.742 1.00 17.45 10 SER B O 1
ATOM 3390 N N . TRP B 1 11 ? 43.597 193.324 42.339 1.00 19.54 11 TRP B N 1
ATOM 3391 C CA . TRP B 1 11 ? 43.364 191.908 42.089 1.00 21.53 11 TRP B CA 1
ATOM 3392 C C . TRP B 1 11 ? 41.903 191.550 42.352 1.00 22.82 11 TRP B C 1
ATOM 3393 O O . TRP B 1 11 ? 41.333 191.930 43.377 1.00 23.87 11 TRP B O 1
ATOM 3404 N N . LEU B 1 12 ? 41.280 190.816 41.426 1.00 23.37 12 LEU B N 1
ATOM 3405 C CA . LEU B 1 12 ? 39.838 190.635 41.523 1.00 20.44 12 LEU B CA 1
ATOM 3406 C C . LEU B 1 12 ? 39.359 189.182 41.431 1.00 20.84 12 LEU B C 1
ATOM 3407 O O . LEU B 1 12 ? 38.151 188.961 41.278 1.00 26.12 12 LEU B O 1
ATOM 3412 N N . ASN B 1 13 ? 40.237 188.195 41.558 1.00 20.10 13 ASN B N 1
ATOM 3413 C CA . ASN B 1 13 ? 39.849 186.802 41.340 1.00 22.11 13 ASN B CA 1
ATOM 3414 C C . ASN B 1 13 ? 38.960 186.241 42.454 1.00 24.46 13 ASN B C 1
ATOM 3415 O O . ASN B 1 13 ? 39.197 186.466 43.645 1.00 24.37 13 ASN B O 1
ATOM 3420 N N . SER B 1 14 ? 37.951 185.462 42.052 1.00 18.71 14 SER B N 1
ATOM 3421 C CA . SER B 1 14 ? 37.247 184.529 42.939 1.00 21.53 14 SER B CA 1
ATOM 3422 C C . SER B 1 14 ? 36.799 185.258 44.211 1.00 24.49 14 SER B C 1
ATOM 3423 O O . SER B 1 14 ? 36.170 186.326 44.127 1.00 28.65 14 SER B O 1
ATOM 3426 N N . SER B 1 15 ? 37.088 184.737 45.398 1.00 20.50 15 SER B N 1
ATOM 3427 C CA . SER B 1 15 ? 36.514 185.240 46.643 1.00 21.92 15 SER B CA 1
ATOM 3428 C C . SER B 1 15 ? 37.488 186.087 47.442 1.00 22.57 15 SER B C 1
ATOM 3429 O O . SER B 1 15 ? 37.149 186.543 48.538 1.00 21.58 15 SER B O 1
ATOM 3432 N N . GLY B 1 16 ? 38.684 186.315 46.922 1.00 21.77 16 GLY B N 1
ATOM 3433 C CA . GLY B 1 16 ? 39.742 186.934 47.682 1.00 19.74 16 GLY B CA 1
ATOM 3434 C C . GLY B 1 16 ? 41.008 186.104 47.620 1.00 25.91 16 GLY B C 1
ATOM 3435 O O . GLY B 1 16 ? 41.015 184.946 47.209 1.00 23.89 16 GLY B O 1
ATOM 3436 N N . VAL B 1 17 ? 42.095 186.735 48.053 1.00 21.53 17 VAL B N 1
ATOM 3437 C CA . VAL B 1 17 ? 43.400 186.099 47.972 1.00 24.56 17 VAL B CA 1
ATOM 3438 C C . VAL B 1 17 ? 43.522 184.933 48.943 1.00 30.20 17 VAL B C 1
ATOM 3439 O O . VAL B 1 17 ? 44.273 183.980 48.685 1.00 28.85 17 VAL B O 1
ATOM 3443 N N . LEU B 1 18 ? 42.796 184.971 50.058 1.00 26.24 18 LEU B N 1
ATOM 3444 C CA . LEU B 1 18 ? 42.976 183.931 51.060 1.00 27.66 18 LEU B CA 1
ATOM 3445 C C . LEU B 1 18 ? 42.254 182.645 50.661 1.00 23.49 18 LEU B C 1
ATOM 3446 O O . LEU B 1 18 ? 41.185 182.691 50.043 1.00 23.98 18 LEU B O 1
ATOM 3451 N N . PRO B 1 19 ? 42.803 181.489 51.053 1.00 21.01 19 PRO B N 1
ATOM 3452 C CA . PRO B 1 19 ? 42.270 180.210 50.555 1.00 26.88 19 PRO B CA 1
ATOM 3453 C C . PRO B 1 19 ? 40.889 179.843 51.086 1.00 26.38 19 PRO B C 1
ATOM 3454 O O . PRO B 1 19 ? 40.129 179.180 50.370 1.00 26.35 19 PRO B O 1
ATOM 3458 N N . ASN B 1 20 ? 40.536 180.233 52.307 1.00 20.53 20 ASN B N 1
ATOM 3459 C CA . ASN B 1 20 ? 39.198 179.997 52.833 1.00 24.55 20 ASN B CA 1
ATOM 3460 C C . ASN B 1 20 ? 38.259 181.180 52.597 1.00 24.64 20 ASN B C 1
ATOM 3461 O O . ASN B 1 20 ? 37.204 181.268 53.236 1.00 20.39 20 ASN B O 1
ATOM 3466 N N . SER B 1 21 ? 38.613 182.097 51.696 1.00 22.88 21 SER B N 1
ATOM 3467 C CA . SER B 1 21 ? 37.829 183.321 51.565 1.00 19.77 21 SER B CA 1
ATOM 3468 C C . SER B 1 21 ? 36.409 183.053 51.056 1.00 26.41 21 SER B C 1
ATOM 3469 O O . SER B 1 21 ? 35.511 183.872 51.295 1.00 21.89 21 SER B O 1
ATOM 3472 N N . TRP B 1 22 ? 36.173 181.927 50.376 1.00 19.43 22 TRP B N 1
ATOM 3473 C CA . TRP B 1 22 ? 34.817 181.661 49.910 1.00 22.24 22 TRP B CA 1
ATOM 3474 C C . TRP B 1 22 ? 33.884 181.243 51.037 1.00 21.81 22 TRP B C 1
ATOM 3475 O O . TRP B 1 22 ? 32.667 181.235 50.824 1.00 22.67 22 TRP B O 1
ATOM 3486 N N . ASN B 1 23 ? 34.414 180.911 52.216 1.00 20.12 23 ASN B N 1
ATOM 3487 C CA . ASN B 1 23 ? 33.611 180.711 53.421 1.00 21.73 23 ASN B CA 1
ATOM 3488 C C . ASN B 1 23 ? 33.516 181.951 54.313 1.00 23.63 23 ASN B C 1
ATOM 3489 O O . ASN B 1 23 ? 32.784 181.926 55.312 1.00 25.99 23 ASN B O 1
ATOM 3494 N N . GLU B 1 24 ? 34.226 183.027 54.000 1.00 22.94 24 GLU B N 1
ATOM 3495 C CA . GLU B 1 24 ? 34.145 184.233 54.813 1.00 27.51 24 GLU B CA 1
ATOM 3496 C C . GLU B 1 24 ? 33.127 185.187 54.183 1.00 25.27 24 GLU B C 1
ATOM 3497 O O . GLU B 1 24 ? 32.402 184.823 53.249 1.00 22.92 24 GLU B O 1
ATOM 3503 N N . GLY B 1 25 ? 33.052 186.416 54.693 1.00 29.01 25 GLY B N 1
ATOM 3504 C CA . GLY B 1 25 ? 31.954 187.289 54.275 1.00 25.70 25 GLY B CA 1
ATOM 3505 C C . GLY B 1 25 ? 30.623 186.663 54.643 1.00 26.73 25 GLY B C 1
ATOM 3506 O O . GLY B 1 25 ? 30.454 186.125 55.736 1.00 24.44 25 GLY B O 1
ATOM 3507 N N . ARG B 1 26 ? 29.667 186.677 53.715 1.00 26.14 26 ARG B N 1
ATOM 3508 C CA . ARG B 1 26 ? 28.424 185.981 54.023 1.00 25.96 26 ARG B CA 1
ATOM 3509 C C . ARG B 1 26 ? 28.515 184.464 53.801 1.00 25.46 26 ARG B C 1
ATOM 3510 O O . ARG B 1 26 ? 27.515 183.766 53.984 1.00 24.88 26 ARG B O 1
ATOM 3518 N N . GLY B 1 27 ? 29.678 183.931 53.420 1.00 23.30 27 GLY B N 1
ATOM 3519 C CA . GLY B 1 27 ? 29.895 182.492 53.439 1.00 24.04 27 GLY B CA 1
ATOM 3520 C C . GLY B 1 27 ? 29.280 181.673 52.311 1.00 22.70 27 GLY B C 1
ATOM 3521 O O . GLY B 1 27 ? 29.288 180.438 52.395 1.00 22.53 27 GLY B O 1
ATOM 3522 N N . ASN B 1 28 ? 28.743 182.295 51.266 1.00 23.23 28 ASN B N 1
ATOM 3523 C CA . ASN B 1 28 ? 28.178 181.545 50.136 1.00 24.13 28 ASN B CA 1
ATOM 3524 C C . ASN B 1 28 ? 29.295 181.225 49.142 1.00 21.78 28 ASN B C 1
ATOM 3525 O O . ASN B 1 28 ? 29.694 182.079 48.349 1.00 24.03 28 ASN B O 1
ATOM 3530 N N . ARG B 1 29 ? 29.786 179.978 49.160 1.00 22.10 29 ARG B N 1
ATOM 3531 C CA . ARG B 1 29 ? 30.899 179.597 48.273 1.00 20.20 29 ARG B CA 1
ATOM 3532 C C . ARG B 1 29 ? 30.554 179.743 46.782 1.00 19.27 29 ARG B C 1
ATOM 3533 O O . ARG B 1 29 ? 31.455 179.882 45.946 1.00 18.08 29 ARG B O 1
ATOM 3541 N N . ALA B 1 30 ? 29.277 179.635 46.419 1.00 14.93 30 ALA B N 1
ATOM 3542 C CA . ALA B 1 30 ? 28.882 179.699 45.011 1.00 19.35 30 ALA B CA 1
ATOM 3543 C C . ALA B 1 30 ? 28.907 181.117 44.452 1.00 22.06 30 ALA B C 1
ATOM 3544 O O . ALA B 1 30 ? 28.731 181.288 43.236 1.00 22.40 30 ALA B O 1
ATOM 3546 N N . ARG B 1 31 ? 29.110 182.131 45.297 1.00 17.38 31 ARG B N 1
ATOM 3547 C CA . ARG B 1 31 ? 29.154 183.499 44.793 1.00 19.45 31 ARG B CA 1
ATOM 3548 C C . ARG B 1 31 ? 30.285 183.684 43.804 1.00 20.40 31 ARG B C 1
ATOM 3549 O O . ARG B 1 31 ? 30.213 184.588 42.967 1.00 22.95 31 ARG B O 1
ATOM 3557 N N . ILE B 1 32 ? 31.312 182.826 43.838 1.00 18.95 32 ILE B N 1
ATOM 3558 C CA . ILE B 1 32 ? 32.398 183.023 42.886 1.00 21.33 32 ILE B CA 1
ATOM 3559 C C . ILE B 1 32 ? 31.995 182.670 41.464 1.00 19.96 32 ILE B C 1
ATOM 3560 O O . ILE B 1 32 ? 32.737 182.978 40.529 1.00 22.60 32 ILE B O 1
ATOM 3565 N N . PHE B 1 33 ? 30.851 182.020 41.264 1.00 17.78 33 PHE B N 1
ATOM 3566 C CA . PHE B 1 33 ? 30.409 181.695 39.918 1.00 20.42 33 PHE B CA 1
ATOM 3567 C C . PHE B 1 33 ? 29.334 182.656 39.426 1.00 18.97 33 PHE B C 1
ATOM 3568 O O . PHE B 1 33 ? 28.689 182.381 38.408 1.00 23.29 33 PHE B O 1
ATOM 3576 N N . ASP B 1 34 ? 29.168 183.794 40.095 1.00 22.73 34 ASP B N 1
ATOM 3577 C CA . ASP B 1 34 ? 28.100 184.748 39.801 1.00 25.98 34 ASP B CA 1
ATOM 3578 C C . ASP B 1 34 ? 28.709 186.054 39.288 1.00 20.52 34 ASP B C 1
ATOM 3579 O O . ASP B 1 34 ? 29.437 186.731 40.021 1.00 22.25 34 ASP B O 1
ATOM 3584 N N . LEU B 1 35 ? 28.366 186.433 38.052 1.00 22.14 35 LEU B N 1
ATOM 3585 C CA . LEU B 1 35 ? 28.857 187.694 37.494 1.00 23.62 35 LEU B CA 1
ATOM 3586 C C . LEU B 1 35 ? 28.732 188.856 38.487 1.00 22.33 35 LEU B C 1
ATOM 3587 O O . LEU B 1 35 ? 29.637 189.692 38.584 1.00 21.25 35 LEU B O 1
ATOM 3592 N N . GLU B 1 36 ? 27.618 188.923 39.231 1.00 18.73 36 GLU B N 1
ATOM 3593 C CA . GLU B 1 36 ? 27.382 190.035 40.162 1.00 26.98 36 GLU B CA 1
ATOM 3594 C C . GLU B 1 36 ? 28.453 190.131 41.237 1.00 27.29 36 GLU B C 1
ATOM 3595 O O . GLU B 1 36 ? 28.779 191.238 41.683 1.00 23.98 36 GLU B O 1
ATOM 3601 N N . ASN B 1 37 ? 28.973 188.993 41.697 1.00 21.69 37 ASN B N 1
ATOM 3602 C CA . ASN B 1 37 ? 30.112 189.005 42.611 1.00 21.87 37 ASN B CA 1
ATOM 3603 C C . ASN B 1 37 ? 31.232 189.899 42.085 1.00 23.99 37 ASN B C 1
ATOM 3604 O O . ASN B 1 37 ? 31.823 190.678 42.840 1.00 21.78 37 ASN B O 1
ATOM 3609 N N . TYR B 1 38 ? 31.534 189.801 40.780 1.00 20.56 38 TYR B N 1
ATOM 3610 C CA . TYR B 1 38 ? 32.622 190.577 40.201 1.00 19.19 38 TYR B CA 1
ATOM 3611 C C . TYR B 1 38 ? 32.170 192.008 39.884 1.00 15.26 38 TYR B C 1
ATOM 3612 O O . TYR B 1 38 ? 32.942 192.952 40.059 1.00 21.02 38 TYR B O 1
ATOM 3621 N N . ILE B 1 39 ? 30.922 192.199 39.442 1.00 19.67 39 ILE B N 1
ATOM 3622 C CA . ILE B 1 39 ? 30.428 193.565 39.249 1.00 23.89 39 ILE B CA 1
ATOM 3623 C C . ILE B 1 39 ? 30.630 194.372 40.520 1.00 20.80 39 ILE B C 1
ATOM 3624 O O . ILE B 1 39 ? 31.043 195.537 40.479 1.00 19.80 39 ILE B O 1
ATOM 3629 N N . ARG B 1 40 ? 30.319 193.775 41.673 1.00 23.08 40 ARG B N 1
ATOM 3630 C CA . ARG B 1 40 ? 30.343 194.550 42.904 1.00 25.45 40 ARG B CA 1
ATOM 3631 C C . ARG B 1 40 ? 31.756 195.020 43.235 1.00 23.45 40 ARG B C 1
ATOM 3632 O O . ARG B 1 40 ? 31.970 196.184 43.601 1.00 24.19 40 ARG B O 1
ATOM 3640 N N . SER B 1 41 ? 32.739 194.125 43.130 1.00 21.81 41 SER B N 1
ATOM 3641 C CA . SER B 1 41 ? 34.115 194.540 43.419 1.00 17.87 41 SER B CA 1
ATOM 3642 C C . SER B 1 41 ? 34.623 195.540 42.390 1.00 19.31 41 SER B C 1
ATOM 3643 O O . SER B 1 41 ? 35.349 196.477 42.737 1.00 20.15 41 SER B O 1
ATOM 3646 N N . ALA B 1 42 ? 34.225 195.391 41.116 1.00 19.84 42 ALA B N 1
ATOM 3647 C CA . ALA B 1 42 ? 34.706 196.334 40.101 1.00 21.01 42 ALA B CA 1
ATOM 3648 C C . ALA B 1 42 ? 34.121 197.727 40.315 1.00 25.48 42 ALA B C 1
ATOM 3649 O O . ALA B 1 42 ? 34.798 198.733 40.064 1.00 21.99 42 ALA B O 1
ATOM 3651 N N . GLU B 1 43 ? 32.858 197.801 40.757 1.00 18.92 43 GLU B N 1
ATOM 3652 C CA . GLU B 1 43 ? 32.227 199.088 41.030 1.00 22.50 43 GLU B CA 1
ATOM 3653 C C . GLU B 1 43 ? 32.832 199.731 42.263 1.00 23.54 43 GLU B C 1
ATOM 3654 O O . GLU B 1 43 ? 32.921 200.965 42.364 1.00 22.77 43 GLU B O 1
ATOM 3660 N N . ILE B 1 44 ? 33.171 198.914 43.257 1.00 21.24 44 ILE B N 1
ATOM 3661 C CA . ILE B 1 44 ? 33.917 199.442 44.387 1.00 21.15 44 ILE B CA 1
ATOM 3662 C C . ILE B 1 44 ? 35.223 200.044 43.895 1.00 20.26 44 ILE B C 1
ATOM 3663 O O . ILE B 1 44 ? 35.547 201.191 44.200 1.00 21.01 44 ILE B O 1
ATOM 3668 N N . ALA B 1 45 ? 35.952 199.311 43.055 1.00 19.14 45 ALA B N 1
ATOM 3669 C CA . ALA B 1 45 ? 37.224 199.840 42.558 1.00 20.96 45 ALA B CA 1
ATOM 3670 C C . ALA B 1 45 ? 36.997 201.116 41.748 1.00 20.84 45 ALA B C 1
ATOM 3671 O O . ALA B 1 45 ? 37.729 202.104 41.904 1.00 20.58 45 ALA B O 1
ATOM 3673 N N . ARG B 1 46 ? 35.946 201.130 40.918 1.00 18.26 46 ARG B N 1
ATOM 3674 C CA . ARG B 1 46 ? 35.631 202.317 40.127 1.00 20.01 46 ARG B CA 1
ATOM 3675 C C . ARG B 1 46 ? 35.310 203.511 41.021 1.00 22.12 46 ARG B C 1
ATOM 3676 O O . ARG B 1 46 ? 35.671 204.652 40.708 1.00 20.30 46 ARG B O 1
ATOM 3684 N N . ARG B 1 47 ? 34.582 203.283 42.106 1.00 24.39 47 ARG B N 1
ATOM 3685 C CA . ARG B 1 47 ? 34.274 204.392 43.001 1.00 21.98 47 ARG B CA 1
ATOM 3686 C C . ARG B 1 47 ? 35.553 204.998 43.575 1.00 22.16 47 ARG B C 1
ATOM 3687 O O . ARG B 1 47 ? 35.646 206.216 43.762 1.00 19.33 47 ARG B O 1
ATOM 3695 N N . GLY B 1 48 ? 36.552 204.163 43.860 1.00 22.81 48 GLY B N 1
ATOM 3696 C CA . GLY B 1 48 ? 37.834 204.673 44.307 1.00 19.25 48 GLY B CA 1
ATOM 3697 C C . GLY B 1 48 ? 38.779 205.150 43.215 1.00 23.59 48 GLY B C 1
ATOM 3698 O O . GLY B 1 48 ? 39.914 205.499 43.539 1.00 22.33 48 GLY B O 1
ATOM 3699 N N . ARG B 1 49 ? 38.366 205.176 41.938 1.00 17.75 49 ARG B N 1
ATOM 3700 C CA . ARG B 1 49 ? 39.227 205.598 40.824 1.00 22.06 49 ARG B CA 1
ATOM 3701 C C . ARG B 1 49 ? 40.445 204.697 40.660 1.00 21.16 49 ARG B C 1
ATOM 3702 O O . ARG B 1 49 ? 41.485 205.133 40.156 1.00 26.66 49 ARG B O 1
ATOM 3710 N N . ILE B 1 50 ? 40.361 203.446 41.120 1.00 23.04 50 ILE B N 1
ATOM 3711 C CA . ILE B 1 50 ? 41.382 202.465 40.785 1.00 20.33 50 ILE B CA 1
ATOM 3712 C C . ILE B 1 50 ? 41.566 202.431 39.269 1.00 22.05 50 ILE B C 1
ATOM 3713 O O . ILE B 1 50 ? 40.595 202.498 38.514 1.00 20.52 50 ILE B O 1
ATOM 3718 N N . ASP B 1 51 ? 42.819 202.294 38.817 1.00 20.96 51 ASP B N 1
ATOM 3719 C CA . ASP B 1 51 ? 43.104 202.409 37.383 1.00 21.00 51 ASP B CA 1
ATOM 3720 C C . ASP B 1 51 ? 42.626 201.195 36.609 1.00 23.50 51 ASP B C 1
ATOM 3721 O O . ASP B 1 51 ? 42.149 201.330 35.478 1.00 22.14 51 ASP B O 1
ATOM 3726 N N . ALA B 1 52 ? 42.762 200.006 37.185 1.00 19.18 52 ALA B N 1
ATOM 3727 C CA . ALA B 1 52 ? 42.335 198.800 36.500 1.00 20.76 52 ALA B CA 1
ATOM 3728 C C . ALA B 1 52 ? 42.164 197.724 37.544 1.00 22.51 52 ALA B C 1
ATOM 3729 O O . ALA B 1 52 ? 42.851 197.734 38.565 1.00 24.05 52 ALA B O 1
ATOM 3731 N N . PHE B 1 53 ? 41.239 196.804 37.284 1.00 20.79 53 PHE B N 1
ATOM 3732 C CA . PHE B 1 53 ? 41.249 195.546 38.000 1.00 18.83 53 PHE B CA 1
ATOM 3733 C C . PHE B 1 53 ? 42.207 194.570 37.311 1.00 21.07 53 PHE B C 1
ATOM 3734 O O . PHE B 1 53 ? 42.625 194.777 36.173 1.00 19.35 53 PHE B O 1
ATOM 3742 N N . PHE B 1 54 ? 42.551 193.486 38.007 1.00 21.29 54 PHE B N 1
ATOM 3743 C CA . PHE B 1 54 ? 43.505 192.531 37.449 1.00 17.08 54 PHE B CA 1
ATOM 3744 C C . PHE B 1 54 ? 43.019 191.115 37.686 1.00 17.01 54 PHE B C 1
ATOM 3745 O O . PHE B 1 54 ? 42.594 190.783 38.798 1.00 17.73 54 PHE B O 1
ATOM 3753 N N . LEU B 1 55 ? 43.060 190.282 36.636 1.00 16.07 55 LEU B N 1
ATOM 3754 C CA . LEU B 1 55 ? 42.623 188.891 36.734 1.00 19.50 55 LEU B CA 1
ATOM 3755 C C . LEU B 1 55 ? 43.790 187.937 36.508 1.00 19.34 55 LEU B C 1
ATOM 3756 O O . LEU B 1 55 ? 44.315 187.846 35.395 1.00 17.53 55 LEU B O 1
ATOM 3761 N N . ALA B 1 56 ? 44.175 187.208 37.557 1.00 20.64 56 ALA B N 1
ATOM 3762 C CA . ALA B 1 56 ? 45.154 186.143 37.402 1.00 21.68 56 ALA B CA 1
ATOM 3763 C C . ALA B 1 56 ? 44.474 184.950 36.750 1.00 21.14 56 ALA B C 1
ATOM 3764 O O . ALA B 1 56 ? 43.246 184.862 36.714 1.00 22.46 56 ALA B O 1
ATOM 3766 N N . ASP B 1 57 ? 45.271 184.005 36.255 1.00 22.99 57 ASP B N 1
ATOM 3767 C CA . ASP B 1 57 ? 44.644 182.864 35.592 1.00 25.07 57 ASP B CA 1
ATOM 3768 C C . ASP B 1 57 ? 45.638 181.742 35.397 1.00 26.06 57 ASP B C 1
ATOM 3769 O O . ASP B 1 57 ? 46.826 181.978 35.160 1.00 23.72 57 ASP B O 1
ATOM 3774 N N . GLN B 1 58 ? 45.139 180.534 35.545 1.00 26.19 58 GLN B N 1
ATOM 3775 C CA . GLN B 1 58 ? 45.718 179.343 34.974 1.00 26.99 58 GLN B CA 1
ATOM 3776 C C . GLN B 1 58 ? 44.605 178.419 34.547 1.00 24.22 58 GLN B C 1
ATOM 3777 O O . GLN B 1 58 ? 43.673 178.246 35.277 1.00 22.81 58 GLN B O 1
ATOM 3783 N N . PRO B 1 59 ? 44.764 177.776 33.407 1.00 24.76 59 PRO B N 1
ATOM 3784 C CA . PRO B 1 59 ? 43.722 176.839 32.909 1.00 22.33 59 PRO B CA 1
ATOM 3785 C C . PRO B 1 59 ? 43.854 175.467 33.555 1.00 23.82 59 PRO B C 1
ATOM 3786 O O . PRO B 1 59 ? 44.216 174.458 32.926 1.00 28.32 59 PRO B O 1
ATOM 3790 N N . GLN B 1 60 ? 43.594 175.403 34.852 1.00 20.70 60 GLN B N 1
ATOM 3791 C CA . GLN B 1 60 ? 43.531 174.105 35.515 1.00 24.12 60 GLN B CA 1
ATOM 3792 C C . GLN B 1 60 ? 42.668 174.250 36.752 1.00 26.05 60 GLN B C 1
ATOM 3793 O O . GLN B 1 60 ? 42.421 175.366 37.224 1.00 24.79 60 GLN B O 1
ATOM 3799 N N . LEU B 1 61 ? 42.212 173.102 37.263 1.00 23.40 61 LEU B N 1
ATOM 3800 C CA . LEU B 1 61 ? 41.431 173.014 38.488 1.00 27.38 61 LEU B CA 1
ATOM 3801 C C . LEU B 1 61 ? 42.206 172.160 39.493 1.00 27.60 61 LEU B C 1
ATOM 3802 O O . LEU B 1 61 ? 42.543 171.012 39.203 1.00 30.15 61 LEU B O 1
ATOM 3807 N N . THR B 1 62 ? 42.486 172.721 40.666 1.00 28.39 62 THR B N 1
ATOM 3808 C CA . THR B 1 62 ? 43.050 171.969 41.783 1.00 30.66 62 THR B CA 1
ATOM 3809 C C . THR B 1 62 ? 42.009 171.841 42.883 1.00 27.38 62 THR B C 1
ATOM 3810 O O . THR B 1 62 ? 41.796 172.794 43.648 1.00 33.01 62 THR B O 1
ATOM 3814 N N . PRO B 1 63 ? 41.328 170.664 43.008 1.00 33.94 63 PRO B N 1
ATOM 3815 C CA . PRO B 1 63 ? 40.209 170.485 43.950 1.00 32.86 63 PRO B CA 1
ATOM 3816 C C . PRO B 1 63 ? 40.629 170.211 45.396 1.00 35.16 63 PRO B C 1
ATOM 3817 O O . PRO B 1 63 ? 40.096 169.319 46.057 1.00 37.63 63 PRO B O 1
ATOM 3821 N N . ASN B 1 64 ? 41.586 170.976 45.885 1.00 36.47 64 ASN B N 1
ATOM 3822 C CA . ASN B 1 64 ? 42.036 170.895 47.260 1.00 32.50 64 ASN B CA 1
ATOM 3823 C C . ASN B 1 64 ? 40.941 171.445 48.161 1.00 38.21 64 ASN B C 1
ATOM 3824 O O . ASN B 1 64 ? 40.702 172.659 48.150 1.00 38.97 64 ASN B O 1
ATOM 3829 N N . PRO B 1 65 ? 40.269 170.614 48.960 1.00 35.78 65 PRO B N 1
ATOM 3830 C CA . PRO B 1 65 ? 39.095 171.090 49.721 1.00 35.49 65 PRO B CA 1
ATOM 3831 C C . PRO B 1 65 ? 39.371 172.265 50.645 1.00 37.59 65 PRO B C 1
ATOM 3832 O O . PRO B 1 65 ? 38.417 172.886 51.136 1.00 36.26 65 PRO B O 1
ATOM 3836 N N . LYS B 1 66 ? 40.630 172.570 50.927 1.00 32.03 66 LYS B N 1
ATOM 3837 C CA . LYS B 1 66 ? 40.955 173.697 51.785 1.00 33.02 66 LYS B CA 1
ATOM 3838 C C . LYS B 1 66 ? 41.123 175.004 51.028 1.00 39.13 66 LYS B C 1
ATOM 3839 O O . LYS B 1 66 ? 41.085 176.068 51.657 1.00 39.43 66 LYS B O 1
ATOM 3845 N N . VAL B 1 67 ? 41.297 174.965 49.704 1.00 34.96 67 VAL B N 1
ATOM 3846 C CA . VAL B 1 67 ? 41.704 176.147 48.937 1.00 29.88 67 VAL B CA 1
ATOM 3847 C C . VAL B 1 67 ? 40.624 176.459 47.909 1.00 27.85 67 VAL B C 1
ATOM 3848 O O . VAL B 1 67 ? 40.412 175.689 46.963 1.00 28.65 67 VAL B O 1
ATOM 3852 N N . ARG B 1 68 ? 39.932 177.578 48.095 1.00 18.48 68 ARG B N 1
ATOM 3853 C CA . ARG B 1 68 ? 38.943 177.989 47.111 1.00 25.71 68 ARG B CA 1
ATOM 3854 C C . ARG B 1 68 ? 39.571 178.025 45.718 1.00 23.94 68 ARG B C 1
ATOM 3855 O O . ARG B 1 68 ? 40.766 178.314 45.577 1.00 26.75 68 ARG B O 1
ATOM 3863 N N . PRO B 1 69 ? 38.805 177.731 44.666 1.00 23.97 69 PRO B N 1
ATOM 3864 C CA . PRO B 1 69 ? 39.361 177.792 43.302 1.00 23.90 69 PRO B CA 1
ATOM 3865 C C . PRO B 1 69 ? 39.653 179.229 42.894 1.00 24.98 69 PRO B C 1
ATOM 3866 O O . PRO B 1 69 ? 38.793 180.105 42.990 1.00 24.43 69 PRO B O 1
ATOM 3870 N N . GLU B 1 70 ? 40.874 179.478 42.508 1.00 23.83 70 GLU B N 1
ATOM 3871 C CA . GLU B 1 70 ? 41.340 180.766 42.073 1.00 24.41 70 GLU B CA 1
ATOM 3872 C C . GLU B 1 70 ? 40.829 181.257 40.726 1.00 26.69 70 GLU B C 1
ATOM 3873 O O . GLU B 1 70 ? 40.725 182.411 40.503 1.00 24.05 70 GLU B O 1
ATOM 3879 N N . TYR B 1 71 ? 40.568 180.341 39.823 1.00 26.24 71 TYR B N 1
ATOM 3880 C CA . TYR B 1 71 ? 40.296 180.663 38.425 1.00 24.48 71 TYR B CA 1
ATOM 3881 C C . TYR B 1 71 ? 38.958 180.069 37.991 1.00 23.54 71 TYR B C 1
ATOM 3882 O O . TYR B 1 71 ? 38.909 179.185 37.128 1.00 25.55 71 TYR B O 1
ATOM 3891 N N . PRO B 1 72 ? 37.844 180.555 38.549 1.00 24.05 72 PRO B N 1
ATOM 3892 C CA . PRO B 1 72 ? 36.538 179.961 38.204 1.00 21.98 72 PRO B CA 1
ATOM 3893 C C . PRO B 1 72 ? 36.068 180.260 36.797 1.00 29.05 72 PRO B C 1
ATOM 3894 O O . PRO B 1 72 ? 35.151 179.576 36.323 1.00 29.84 72 PRO B O 1
ATOM 3898 N N . PHE B 1 73 ? 36.619 181.289 36.145 1.00 22.00 73 PHE B N 1
ATOM 3899 C CA . PHE B 1 73 ? 36.222 181.699 34.807 1.00 24.02 73 PHE B CA 1
ATOM 3900 C C . PHE B 1 73 ? 37.438 182.060 33.968 1.00 26.50 73 PHE B C 1
ATOM 3901 O O . PHE B 1 73 ? 38.420 182.612 34.470 1.00 25.10 73 PHE B O 1
ATOM 3909 N N . ASP B 1 74 ? 37.346 181.776 32.678 1.00 23.39 74 ASP B N 1
ATOM 3910 C CA . ASP B 1 74 ? 38.314 182.325 31.737 1.00 25.10 74 ASP B CA 1
ATOM 3911 C C . ASP B 1 74 ? 38.321 183.843 31.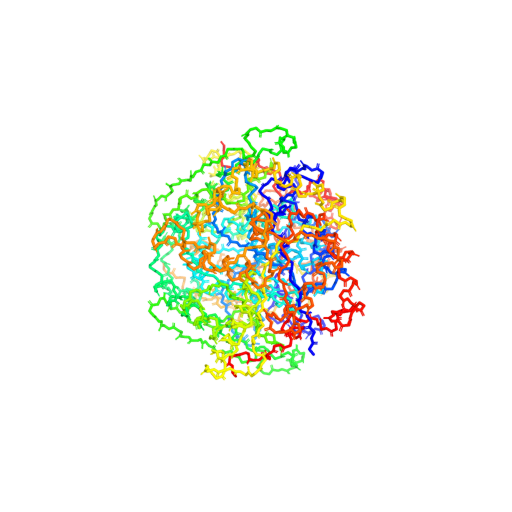865 1.00 20.37 74 ASP B C 1
ATOM 3912 O O . ASP B 1 74 ? 37.249 184.460 31.785 1.00 22.48 74 ASP B O 1
ATOM 3917 N N . PRO B 1 75 ? 39.486 184.478 32.098 1.00 22.01 75 PRO B N 1
ATOM 3918 C CA . PRO B 1 75 ? 39.488 185.915 32.450 1.00 20.34 75 PRO B CA 1
ATOM 3919 C C . PRO B 1 75 ? 39.151 186.843 31.290 1.00 17.55 75 PRO B C 1
ATOM 3920 O O . PRO B 1 75 ? 38.688 187.963 31.534 1.00 20.93 75 PRO B O 1
ATOM 3924 N N . ILE B 1 76 ? 39.401 186.433 30.048 1.00 18.56 76 ILE B N 1
ATOM 3925 C CA . ILE B 1 76 ? 39.000 187.243 28.900 1.00 17.29 76 ILE B CA 1
ATOM 3926 C C . ILE B 1 76 ? 37.482 187.383 28.851 1.00 22.19 76 ILE B C 1
ATOM 3927 O O . ILE B 1 76 ? 36.953 188.485 28.671 1.00 17.14 76 ILE B O 1
ATOM 3932 N N . VAL B 1 77 ? 36.770 186.260 28.992 1.00 18.94 77 VAL B N 1
ATOM 3933 C CA . VAL B 1 77 ? 35.305 186.267 29.067 1.00 20.21 77 VAL B CA 1
ATOM 3934 C C . VAL B 1 77 ? 34.828 187.102 30.252 1.00 18.82 77 VAL B C 1
ATOM 3935 O O . VAL B 1 77 ? 33.964 187.970 30.115 1.00 20.24 77 VAL B O 1
ATOM 3939 N N . LEU B 1 78 ? 35.394 186.857 31.433 1.00 21.09 78 LEU B N 1
ATOM 3940 C CA . LEU B 1 78 ? 34.992 187.591 32.626 1.00 19.36 78 LEU B CA 1
ATOM 3941 C C . LEU B 1 78 ? 35.237 189.091 32.464 1.00 19.08 78 LEU B C 1
ATOM 3942 O O . LEU B 1 78 ? 34.364 189.907 32.778 1.00 21.97 78 LEU B O 1
ATOM 3947 N N . ALA B 1 79 ? 36.411 189.477 31.937 1.00 20.48 79 ALA B N 1
ATOM 3948 C CA . ALA B 1 79 ? 36.687 190.899 31.715 1.00 19.22 79 ALA B CA 1
ATOM 3949 C C . ALA B 1 79 ? 35.726 191.511 30.699 1.00 21.90 79 ALA B C 1
ATOM 3950 O O . ALA B 1 79 ? 35.343 192.683 30.813 1.00 20.38 79 ALA B O 1
ATOM 3952 N N . ALA B 1 80 ? 35.377 190.758 29.659 1.00 15.99 80 ALA B N 1
ATOM 3953 C CA . ALA B 1 80 ? 34.428 191.279 28.691 1.00 19.30 80 ALA B CA 1
ATOM 3954 C C . ALA B 1 80 ? 33.080 191.554 29.361 1.00 19.88 80 ALA B C 1
ATOM 3955 O O . ALA B 1 80 ? 32.472 192.608 29.148 1.00 19.34 80 ALA B O 1
ATOM 3957 N N . ALA B 1 81 ? 32.617 190.619 30.193 1.00 19.32 81 ALA B N 1
ATOM 3958 C CA . ALA B 1 81 ? 31.340 190.786 30.878 1.00 21.53 81 ALA B CA 1
ATOM 3959 C C . ALA B 1 81 ? 31.373 191.965 31.841 1.00 20.97 81 ALA B C 1
ATOM 3960 O O . ALA B 1 81 ? 30.440 192.774 31.868 1.00 17.10 81 ALA B O 1
ATOM 3962 N N . ILE B 1 82 ? 32.436 192.070 32.656 1.00 21.73 82 ILE B N 1
ATOM 3963 C CA . ILE B 1 82 ? 32.534 193.154 33.639 1.00 19.44 82 ILE B CA 1
ATOM 3964 C C . ILE B 1 82 ? 32.547 194.515 32.951 1.00 23.84 82 ILE B C 1
ATOM 3965 O O . ILE B 1 82 ? 31.789 195.422 33.317 1.00 24.04 82 ILE B O 1
ATOM 3970 N N . THR B 1 83 ? 33.428 194.689 31.957 1.00 24.99 83 THR B N 1
ATOM 3971 C CA . THR B 1 83 ? 33.533 195.994 31.323 1.00 24.25 83 THR B CA 1
ATOM 3972 C C . THR B 1 83 ? 32.315 196.310 30.466 1.00 26.73 83 THR B C 1
ATOM 3973 O O . THR B 1 83 ? 32.056 197.484 30.207 1.00 26.86 83 THR B O 1
ATOM 3977 N N . GLY B 1 84 ? 31.567 195.299 30.021 1.00 23.39 84 GLY B N 1
ATOM 3978 C CA . GLY B 1 84 ? 30.295 195.578 29.373 1.00 22.39 84 GLY B CA 1
ATOM 3979 C C . GLY B 1 84 ? 29.309 196.261 30.302 1.00 28.04 84 GLY B C 1
ATOM 3980 O O . GLY B 1 84 ? 28.492 197.072 29.864 1.00 31.07 84 GLY B O 1
ATOM 3981 N N . ARG B 1 85 ? 29.392 195.973 31.600 1.00 29.85 85 ARG B N 1
ATOM 3982 C CA . ARG B 1 85 ? 28.465 196.515 32.585 1.00 30.36 85 ARG B CA 1
ATOM 3983 C C . ARG B 1 85 ? 29.024 197.721 33.346 1.00 36.17 85 ARG B C 1
ATOM 3984 O O . ARG B 1 85 ? 28.275 198.665 33.634 1.00 31.26 85 ARG B O 1
ATOM 3992 N N . VAL B 1 86 ? 30.314 197.720 33.666 1.00 21.51 86 VAL B N 1
ATOM 3993 C CA . VAL B 1 86 ? 30.946 198.714 34.530 1.00 25.99 86 VAL B CA 1
ATOM 3994 C C . VAL B 1 86 ? 31.810 199.637 33.670 1.00 23.34 86 VAL B C 1
ATOM 3995 O O . VAL B 1 86 ? 32.753 199.167 33.018 1.00 24.37 86 VAL B O 1
ATOM 3999 N N . PRO B 1 87 ? 31.554 200.945 33.673 1.00 19.73 87 PRO B N 1
ATOM 4000 C CA . PRO B 1 87 ? 32.364 201.895 32.893 1.00 22.98 87 PRO B CA 1
ATOM 4001 C C . PRO B 1 87 ? 33.681 202.263 33.577 1.00 23.98 87 PRO B C 1
ATOM 4002 O O . PRO B 1 87 ? 33.948 201.891 34.723 1.00 21.39 87 PRO B O 1
ATOM 4006 N N . ASP B 1 88 ? 34.529 202.986 32.818 1.00 22.71 88 ASP B N 1
ATOM 4007 C CA . ASP B 1 88 ? 35.715 203.677 33.330 1.00 21.98 88 ASP B CA 1
ATOM 4008 C C . ASP B 1 88 ? 36.877 202.761 33.681 1.00 22.93 88 ASP B C 1
ATOM 4009 O O . ASP B 1 88 ? 38.001 202.962 33.219 1.00 25.02 88 ASP B O 1
ATOM 4014 N N . ILE B 1 89 ? 36.647 201.797 34.562 1.00 24.63 89 ILE B N 1
ATOM 4015 C CA . ILE B 1 89 ? 37.780 201.113 35.159 1.00 22.51 89 ILE B CA 1
ATOM 4016 C C . ILE B 1 89 ? 38.435 200.215 34.117 1.00 22.81 89 ILE B C 1
ATOM 4017 O O . ILE B 1 89 ? 37.754 199.569 33.300 1.00 23.89 89 ILE B O 1
ATOM 4022 N N . GLY B 1 90 ? 39.764 200.172 34.129 1.00 17.16 90 GLY B N 1
ATOM 4023 C CA . GLY B 1 90 ? 40.468 199.290 33.223 1.00 19.08 90 GLY B CA 1
ATOM 4024 C C . GLY B 1 90 ? 40.447 197.864 33.713 1.00 17.07 90 GLY B C 1
ATOM 4025 O O . GLY B 1 90 ? 39.995 197.549 34.812 1.00 20.69 90 GLY B O 1
ATOM 4026 N N . GLY B 1 91 ? 41.005 196.991 32.894 1.00 18.64 91 GLY B N 1
ATOM 4027 C CA . GLY B 1 91 ? 41.090 195.579 33.207 1.00 19.55 91 GLY B CA 1
ATOM 4028 C C . GLY B 1 91 ? 42.337 194.958 32.608 1.00 20.09 91 GLY B C 1
ATOM 4029 O O . GLY B 1 91 ? 42.735 195.295 31.486 1.00 18.17 91 GLY B O 1
ATOM 4030 N N . ILE B 1 92 ? 42.979 194.070 33.357 1.00 20.91 92 ILE B N 1
ATOM 4031 C CA . ILE B 1 92 ? 44.182 193.369 32.906 1.00 16.49 92 ILE B CA 1
ATOM 4032 C C . ILE B 1 92 ? 43.926 191.883 33.077 1.00 19.70 92 ILE B C 1
ATOM 4033 O O . ILE B 1 92 ? 43.652 191.425 34.195 1.00 18.24 92 ILE B O 1
ATOM 4038 N N . VAL B 1 93 ? 44.033 191.124 31.983 1.00 17.10 93 VAL B N 1
ATOM 4039 C CA . VAL B 1 93 ? 43.693 189.706 31.976 1.00 21.51 93 VAL B CA 1
ATOM 4040 C C . VAL B 1 93 ? 44.950 188.875 31.717 1.00 20.19 93 VAL B C 1
ATOM 4041 O O . VAL B 1 93 ? 45.763 189.199 30.847 1.00 21.11 93 VAL B O 1
ATOM 4045 N N . THR B 1 94 ? 45.111 187.796 32.477 1.00 23.39 94 THR B N 1
ATOM 4046 C CA . THR B 1 94 ? 46.250 186.900 32.301 1.00 20.22 94 THR B CA 1
ATOM 4047 C C . THR B 1 94 ? 45.920 185.851 31.256 1.00 20.53 94 THR B C 1
ATOM 4048 O O . THR B 1 94 ? 44.888 185.184 31.354 1.00 24.25 94 THR B O 1
ATOM 4052 N N . ALA B 1 95 ? 46.787 185.716 30.254 1.00 19.98 95 ALA B N 1
ATOM 4053 C CA . ALA B 1 95 ? 46.715 184.586 29.338 1.00 22.90 95 ALA B CA 1
ATOM 4054 C C . ALA B 1 95 ? 48.124 184.118 28.986 1.00 22.37 95 ALA B C 1
ATOM 4055 O O . ALA B 1 95 ? 49.029 184.932 28.779 1.00 23.84 95 ALA B O 1
ATOM 4057 N N . SER B 1 96 ? 48.288 182.801 28.910 1.00 19.82 96 SER B N 1
ATOM 4058 C CA . SER B 1 96 ? 49.593 182.177 28.762 1.00 25.46 96 SER B CA 1
ATOM 4059 C C . SER B 1 96 ? 50.021 182.099 27.296 1.00 26.61 96 SER B C 1
ATOM 4060 O O . SER B 1 96 ? 49.251 181.674 26.437 1.00 27.38 96 SER B O 1
ATOM 4063 N N . THR B 1 97 ? 51.275 182.460 27.025 1.00 26.19 97 THR B N 1
ATOM 4064 C CA . THR B 1 97 ? 51.864 182.230 25.710 1.00 21.97 97 THR B CA 1
ATOM 4065 C C . THR B 1 97 ? 52.173 180.759 25.462 1.00 26.31 97 THR B C 1
ATOM 4066 O O . THR B 1 97 ? 52.387 180.370 24.315 1.00 25.99 97 THR B O 1
ATOM 4070 N N . SER B 1 98 ? 52.187 179.931 26.498 1.00 22.61 98 SER B N 1
ATOM 4071 C CA . SER B 1 98 ? 52.594 178.534 26.328 1.00 21.90 98 SER B CA 1
ATOM 4072 C C . SER B 1 98 ? 51.489 177.658 25.759 1.00 27.80 98 SER B C 1
ATOM 4073 O O . SER B 1 98 ? 51.771 176.637 25.120 1.00 27.09 98 SER B O 1
ATOM 4076 N N . PHE B 1 99 ? 50.261 177.996 26.069 1.00 27.73 99 PHE B N 1
ATOM 4077 C CA . PHE B 1 99 ? 49.149 177.184 25.654 1.00 38.19 99 PHE B CA 1
ATOM 4078 C C . PHE B 1 99 ? 48.038 178.060 25.086 1.00 31.55 99 PHE B C 1
ATOM 4079 O O . PHE B 1 99 ? 46.956 178.070 25.550 1.00 37.33 99 PHE B O 1
ATOM 4087 N N . SER B 1 100 ? 48.372 178.780 24.051 1.00 30.37 100 SER B N 1
ATOM 4088 C CA . SER B 1 100 ? 47.468 179.648 23.328 1.00 27.63 100 SER B CA 1
ATOM 4089 C C . SER B 1 100 ? 47.869 179.618 21.865 1.00 24.85 100 SER B C 1
ATOM 4090 O O . SER B 1 100 ? 49.043 179.429 21.534 1.00 24.40 100 SER B O 1
ATOM 4093 N N . LEU B 1 101 ? 46.910 179.813 21.011 1.00 24.31 101 LEU B N 1
ATOM 4094 C CA . LEU B 1 101 ? 47.227 180.088 19.613 1.00 24.81 101 LEU B CA 1
ATOM 4095 C C . LEU B 1 101 ? 47.388 181.597 19.424 1.00 20.70 101 LEU B C 1
ATOM 4096 O O . LEU B 1 101 ? 46.511 182.362 19.840 1.00 20.73 101 LEU B O 1
ATOM 4101 N N . PRO B 1 102 ? 48.487 182.078 18.843 1.00 19.69 102 PRO B N 1
ATOM 4102 C CA . PRO B 1 102 ? 48.693 183.542 18.806 1.00 16.47 102 PRO B CA 1
ATOM 4103 C C . PRO B 1 102 ? 47.585 184.317 18.102 1.00 19.41 102 PRO B C 1
ATOM 4104 O O . PRO B 1 102 ? 47.244 185.420 18.542 1.00 17.39 102 PRO B O 1
ATOM 4108 N N . TYR B 1 103 ? 47.047 183.805 16.988 1.00 19.45 103 TYR B N 1
ATOM 4109 C CA . TYR B 1 103 ? 46.021 184.552 16.256 1.00 22.54 103 TYR B CA 1
ATOM 4110 C C . TYR B 1 103 ? 44.751 184.707 17.085 1.00 17.03 103 TYR B C 1
ATOM 4111 O O . TYR B 1 103 ? 44.128 185.778 17.091 1.00 17.71 103 TYR B O 1
ATOM 4120 N N . THR B 1 104 ? 44.320 183.631 17.740 1.00 19.16 104 THR B N 1
ATOM 4121 C CA . THR B 1 104 ? 43.128 183.707 18.579 1.00 20.84 104 THR B CA 1
ATOM 4122 C C . THR B 1 104 ? 43.339 184.675 19.734 1.00 19.82 104 THR B C 1
ATOM 4123 O O . THR B 1 104 ? 42.498 185.548 19.999 1.00 20.14 104 THR B O 1
ATOM 4127 N N . LEU B 1 105 ? 44.465 184.538 20.436 1.00 19.97 105 LEU B N 1
ATOM 4128 C CA . LEU B 1 105 ? 44.724 185.405 21.575 1.00 19.09 105 LEU B CA 1
ATOM 4129 C C . LEU B 1 105 ? 44.812 186.859 21.144 1.00 19.91 105 LEU B C 1
ATOM 4130 O O . LEU B 1 105 ? 44.276 187.749 21.815 1.00 20.00 105 LEU B O 1
ATOM 4135 N N . ALA B 1 106 ? 45.533 187.120 20.040 1.00 20.79 106 ALA B N 1
ATOM 4136 C CA . ALA B 1 106 ? 45.631 188.475 19.518 1.00 17.24 106 ALA B CA 1
ATOM 4137 C C . ALA B 1 106 ? 44.243 189.032 19.252 1.00 15.45 106 ALA B C 1
ATOM 4138 O O . ALA B 1 106 ? 43.945 190.183 19.593 1.00 18.26 106 ALA B O 1
ATOM 4140 N N . ARG B 1 107 ? 43.359 188.200 18.705 1.00 20.41 107 ARG B N 1
ATOM 4141 C CA . ARG B 1 107 ? 42.029 188.668 18.325 1.00 18.58 107 ARG B CA 1
ATOM 4142 C C . ARG B 1 107 ? 41.132 188.889 19.538 1.00 18.27 107 ARG B C 1
ATOM 4143 O O . ARG B 1 107 ? 40.385 189.876 19.602 1.00 18.89 107 ARG B O 1
ATOM 4151 N N . GLN B 1 108 ? 41.194 187.988 20.513 1.00 17.85 108 GLN B N 1
ATOM 4152 C CA . GLN B 1 108 ? 40.355 188.141 21.699 1.00 18.82 108 GLN B CA 1
ATOM 4153 C C . GLN B 1 108 ? 40.783 189.349 22.535 1.00 16.32 108 GLN B C 1
ATOM 4154 O O . GLN B 1 108 ? 39.935 190.124 22.980 1.00 18.41 108 GLN B O 1
ATOM 4160 N N . ILE B 1 109 ? 42.086 189.555 22.732 1.00 17.73 109 ILE B N 1
ATOM 4161 C CA . ILE B 1 109 ? 42.541 190.713 23.511 1.00 15.63 109 ILE B CA 1
ATOM 4162 C C . ILE B 1 109 ? 42.201 192.022 22.798 1.00 17.40 109 ILE B C 1
ATOM 4163 O O . ILE B 1 109 ? 41.695 192.969 23.414 1.00 17.62 109 ILE B O 1
ATOM 4168 N N . ALA B 1 110 ? 42.509 192.107 21.499 1.00 16.01 110 ALA B N 1
ATOM 4169 C CA . ALA B 1 110 ? 42.127 193.273 20.705 1.00 15.63 110 ALA B CA 1
ATOM 4170 C C . ALA B 1 110 ? 40.613 193.500 20.722 1.00 18.26 110 ALA B C 1
ATOM 4171 O O . ALA B 1 110 ? 40.144 194.647 20.793 1.00 21.03 110 ALA B O 1
ATOM 4173 N N . SER B 1 111 ? 39.833 192.421 20.650 1.00 14.84 111 SER B N 1
ATOM 4174 C CA . SER B 1 111 ? 38.377 192.544 20.674 1.00 17.63 111 SER B CA 1
ATOM 4175 C C . SER B 1 111 ? 37.905 193.095 22.009 1.00 18.69 111 SER B C 1
ATOM 4176 O O . SER B 1 111 ? 37.180 194.092 22.058 1.00 15.12 111 SER B O 1
ATOM 4179 N N . VAL B 1 112 ? 38.333 192.484 23.115 1.00 16.31 112 VAL B N 1
ATOM 4180 C CA . VAL B 1 112 ? 37.812 192.980 24.387 1.00 16.74 112 VAL B CA 1
ATOM 4181 C C . VAL B 1 112 ? 38.335 194.379 24.668 1.00 20.83 112 VAL B C 1
ATOM 4182 O O . VAL B 1 112 ? 37.646 195.202 25.284 1.00 22.27 112 VAL B O 1
ATOM 4186 N N . ASN B 1 113 ? 39.546 194.684 24.221 1.00 14.64 113 ASN B N 1
ATOM 4187 C CA . ASN B 1 113 ? 40.049 196.027 24.400 1.00 17.68 113 ASN B CA 1
ATOM 4188 C C . ASN B 1 113 ? 39.224 197.039 23.603 1.00 19.18 113 ASN B C 1
ATOM 4189 O O . ASN B 1 113 ? 38.799 198.073 24.128 1.00 21.92 113 ASN B O 1
ATOM 4194 N N . LEU B 1 114 ? 38.993 196.765 22.329 1.00 20.08 114 LEU B N 1
ATOM 4195 C CA . LEU B 1 114 ? 38.253 197.721 21.510 1.00 15.80 114 LEU B CA 1
ATOM 4196 C C . LEU B 1 114 ? 36.786 197.802 21.930 1.00 18.95 114 LEU B C 1
ATOM 4197 O O . LEU B 1 114 ? 36.208 198.893 21.980 1.00 19.43 114 LEU B O 1
ATOM 4202 N N . LEU B 1 115 ? 36.161 196.666 22.252 1.00 22.05 115 LEU B N 1
ATOM 4203 C CA . LEU B 1 115 ? 34.776 196.694 22.734 1.00 18.23 115 LEU B CA 1
ATOM 4204 C C . LEU B 1 115 ? 34.608 197.529 24.006 1.00 25.64 115 LEU B C 1
ATOM 4205 O O . LEU B 1 115 ? 33.551 198.143 24.205 1.00 22.47 115 LEU B O 1
ATOM 4210 N N . SER B 1 116 ? 35.605 197.545 24.894 1.00 21.07 116 SER B N 1
ATOM 4211 C CA . SER B 1 116 ? 35.474 198.281 26.149 1.00 21.32 116 SER B CA 1
ATOM 4212 C C . SER B 1 116 ? 35.848 199.750 26.010 1.00 19.95 116 SER B C 1
ATOM 4213 O O . SER B 1 116 ? 35.944 200.450 27.019 1.00 25.96 116 SER B O 1
ATOM 4216 N N . GLY B 1 117 ? 36.099 200.223 24.796 1.00 22.55 117 GLY B N 1
ATOM 4217 C CA . GLY B 1 117 ? 36.623 201.561 24.644 1.00 21.63 117 GLY B CA 1
ATOM 4218 C C . GLY B 1 117 ? 38.085 201.714 25.009 1.00 22.83 117 GLY B C 1
ATOM 4219 O O . GLY B 1 117 ? 38.498 202.807 25.396 1.00 24.78 117 GLY B O 1
ATOM 4220 N N . GLY B 1 118 ? 38.883 200.646 24.897 1.00 17.40 118 GLY B N 1
ATOM 4221 C CA . GLY B 1 118 ? 40.310 200.745 25.133 1.00 15.70 118 GLY B CA 1
ATOM 4222 C C . GLY B 1 118 ? 40.733 200.516 26.570 1.00 22.22 118 GLY B C 1
ATOM 4223 O O . GLY B 1 118 ? 41.784 201.016 26.996 1.00 21.86 118 GLY B O 1
ATOM 4224 N N . ARG B 1 119 ? 39.963 199.757 27.332 1.00 20.70 119 ARG B N 1
ATOM 4225 C CA . ARG B 1 119 ? 40.208 199.612 28.758 1.00 22.30 119 ARG B CA 1
ATOM 4226 C C . ARG B 1 119 ? 40.920 198.303 29.166 1.00 20.33 119 ARG B C 1
ATOM 4227 O O . ARG B 1 119 ? 41.009 198.014 30.361 1.00 23.19 119 ARG B O 1
ATOM 4235 N N . ILE B 1 120 ? 41.439 197.498 28.240 1.00 17.26 120 ILE B N 1
ATOM 4236 C CA . ILE B 1 120 ? 41.844 196.135 28.598 1.00 21.98 120 ILE B CA 1
ATOM 4237 C C . ILE B 1 120 ? 43.297 195.900 28.224 1.00 24.68 120 ILE B C 1
ATOM 4238 O O . ILE B 1 120 ? 43.675 196.074 27.060 1.00 28.43 120 ILE B O 1
ATOM 4243 N N . GLY B 1 121 ? 44.098 195.460 29.202 1.00 20.89 121 GLY B N 1
ATOM 4244 C CA . GLY B 1 121 ? 45.450 195.002 28.965 1.00 17.27 121 GLY B CA 1
ATOM 4245 C C . GLY B 1 121 ? 45.597 193.494 29.146 1.00 18.72 121 GLY B C 1
ATOM 4246 O O . GLY B 1 121 ? 44.692 192.805 29.612 1.00 21.47 121 GLY B O 1
ATOM 4247 N N . TRP B 1 122 ? 46.778 192.995 28.779 1.00 16.95 122 TRP B N 1
ATOM 4248 C CA . TRP B 1 122 ? 47.070 191.563 28.721 1.00 20.89 122 TRP B CA 1
ATOM 4249 C C . TRP B 1 122 ? 48.323 191.259 29.529 1.00 20.48 122 TRP B C 1
ATOM 4250 O O . TRP B 1 122 ? 49.407 191.749 29.203 1.00 22.69 122 TRP B O 1
ATOM 4261 N N . ASN B 1 123 ? 48.183 190.447 30.568 1.00 18.69 123 ASN B N 1
ATOM 4262 C CA . ASN B 1 123 ? 49.323 189.973 31.340 1.00 19.47 123 ASN B CA 1
ATOM 4263 C C . ASN B 1 123 ? 49.861 188.716 30.652 1.00 22.73 123 ASN B C 1
ATOM 4264 O O . ASN B 1 123 ? 49.312 187.619 30.807 1.00 17.95 123 ASN B O 1
ATOM 4269 N N . ALA B 1 124 ? 50.929 188.870 29.873 1.00 20.28 124 ALA B N 1
ATOM 4270 C CA . ALA B 1 124 ? 51.456 187.770 29.066 1.00 22.93 124 ALA B CA 1
ATOM 4271 C C . ALA B 1 124 ? 52.393 186.931 29.930 1.00 25.34 124 ALA B C 1
ATOM 4272 O O . ALA B 1 124 ? 53.425 187.425 30.388 1.00 28.86 124 ALA B O 1
ATOM 4274 N N . VAL B 1 125 ? 52.013 185.680 30.184 1.00 23.45 125 VAL B N 1
ATOM 4275 C CA . VAL B 1 125 ? 52.732 184.826 31.115 1.00 25.02 125 VAL B CA 1
ATOM 4276 C C . VAL B 1 125 ? 53.101 183.532 30.402 1.00 30.07 125 VAL B C 1
ATOM 4277 O O . VAL B 1 125 ? 52.579 183.214 29.332 1.00 27.49 125 VAL B O 1
ATOM 4281 N N . THR B 1 126 ? 54.046 182.805 30.990 1.00 28.07 126 THR B N 1
ATOM 4282 C CA . THR B 1 126 ? 54.328 181.430 30.603 1.00 25.93 126 THR B CA 1
ATOM 4283 C C . THR B 1 126 ? 53.701 180.467 31.625 1.00 29.03 126 THR B C 1
ATOM 4284 O O . THR B 1 126 ? 53.285 180.858 32.719 1.00 29.03 126 THR B O 1
ATOM 4288 N N . THR B 1 127 ? 53.636 179.192 31.253 1.00 29.17 127 THR B N 1
ATOM 4289 C CA . THR B 1 127 ? 53.073 178.140 32.094 1.00 33.12 127 THR B CA 1
ATOM 4290 C C . THR B 1 127 ? 54.179 177.210 32.572 1.00 35.13 127 THR B C 1
ATOM 4291 O O . THR B 1 127 ? 54.857 176.587 31.748 1.00 35.40 127 THR B O 1
ATOM 4295 N N . ALA B 1 128 ? 54.312 177.062 33.893 1.00 33.27 128 ALA B N 1
ATOM 4296 C CA . ALA B 1 128 ? 55.175 176.034 34.471 1.00 37.05 128 ALA B CA 1
ATOM 4297 C C . ALA B 1 128 ? 54.416 174.915 35.178 1.00 34.23 128 ALA B C 1
ATOM 4298 O O . ALA B 1 128 ? 55.041 173.946 35.613 1.00 37.88 128 ALA B O 1
ATOM 4300 N N . ASN B 1 129 ? 53.109 175.021 35.319 1.00 31.79 129 ASN B N 1
ATOM 4301 C CA . ASN B 1 129 ? 52.353 174.040 36.076 1.00 29.26 129 ASN B CA 1
ATOM 4302 C C . ASN B 1 129 ? 52.072 172.800 35.226 1.00 37.25 129 ASN B C 1
ATOM 4303 O O . ASN B 1 129 ? 51.397 172.907 34.201 1.00 27.06 129 ASN B O 1
ATOM 4308 N N . PRO B 1 130 ? 52.530 171.615 35.627 1.00 32.90 130 PRO B N 1
ATOM 4309 C CA . PRO B 1 130 ? 52.325 170.432 34.779 1.00 30.44 130 PRO B CA 1
ATOM 4310 C C . PRO B 1 130 ? 50.868 170.040 34.618 1.00 28.42 130 PRO B C 1
ATOM 4311 O O . PRO B 1 130 ? 50.537 169.346 33.652 1.00 26.63 130 PRO B O 1
ATOM 4315 N N . ALA B 1 131 ? 49.990 170.419 35.545 1.00 29.62 131 ALA B N 1
ATOM 4316 C CA . ALA B 1 131 ? 48.571 170.139 35.352 1.00 27.08 131 ALA B CA 1
ATOM 4317 C C . ALA B 1 131 ? 48.007 170.942 34.185 1.00 24.28 131 ALA B C 1
ATOM 4318 O O . ALA B 1 131 ? 47.192 170.424 33.415 1.00 27.52 131 ALA B O 1
ATOM 4320 N N . VAL B 1 132 ? 48.441 172.193 34.017 1.00 21.53 132 VAL B N 1
ATOM 4321 C CA . VAL B 1 132 ? 47.998 172.964 32.856 1.00 24.46 132 VAL B CA 1
ATOM 4322 C C . VAL B 1 132 ? 48.443 172.276 31.576 1.00 27.11 132 VAL B C 1
ATOM 4323 O O . VAL B 1 132 ? 47.628 172.004 30.689 1.00 25.62 132 VAL B O 1
ATOM 4327 N N . ALA B 1 133 ? 49.739 171.962 31.471 1.00 24.21 133 ALA B N 1
ATOM 4328 C CA . ALA B 1 133 ? 50.249 171.361 30.245 1.00 24.60 133 ALA B CA 1
ATOM 4329 C C . ALA B 1 133 ? 49.503 170.077 29.912 1.00 25.72 133 ALA B C 1
ATOM 4330 O O . ALA B 1 133 ? 49.174 169.827 28.748 1.00 30.37 133 ALA B O 1
ATOM 4332 N N . ALA B 1 134 ? 49.179 169.271 30.925 1.00 23.40 134 ALA B N 1
ATOM 4333 C CA . ALA B 1 134 ? 48.394 168.061 30.686 1.00 23.67 134 ALA B CA 1
ATOM 4334 C C . ALA B 1 134 ? 46.988 168.343 30.130 1.00 26.42 134 ALA B C 1
ATOM 4335 O O . ALA B 1 134 ? 46.376 167.463 29.518 1.00 22.43 134 ALA B O 1
ATOM 4337 N N . ASN B 1 135 ? 46.429 169.522 30.357 1.00 20.67 135 ASN B N 1
ATOM 4338 C CA . ASN B 1 135 ? 45.137 169.772 29.748 1.00 22.30 135 ASN B CA 1
ATOM 4339 C C . ASN B 1 135 ? 45.256 170.113 28.282 1.00 24.81 135 ASN B C 1
ATOM 4340 O O . ASN B 1 135 ? 44.228 170.257 27.614 1.00 25.56 135 ASN B O 1
ATOM 4345 N N . TYR B 1 136 ? 46.485 170.289 27.793 1.00 23.01 136 TYR B N 1
ATOM 4346 C CA . TYR B 1 136 ? 46.766 170.538 26.390 1.00 25.27 136 TYR B CA 1
ATOM 4347 C C . TYR B 1 136 ? 47.579 169.414 25.773 1.00 29.93 136 TYR B C 1
ATOM 4348 O O . TYR B 1 136 ? 48.076 169.562 24.657 1.00 33.65 136 TYR B O 1
ATOM 4357 N N . GLY B 1 137 ? 47.673 168.274 26.440 1.00 26.50 137 GLY B N 1
ATOM 4358 C CA . GLY B 1 137 ? 48.376 167.158 25.842 1.00 32.04 137 GLY B CA 1
ATOM 4359 C C . GLY B 1 137 ? 49.871 167.343 25.771 1.00 34.98 137 GLY B C 1
ATOM 4360 O O . GLY B 1 137 ? 50.524 166.730 24.928 1.00 35.32 137 GLY B O 1
ATOM 4361 N N . ALA B 1 138 ? 50.439 168.161 26.648 1.00 35.00 138 ALA B N 1
ATOM 4362 C CA . ALA B 1 138 ? 51.832 168.544 26.522 1.00 35.65 138 ALA B CA 1
ATOM 4363 C C . ALA B 1 138 ? 52.555 168.401 27.852 1.00 34.98 138 ALA B C 1
ATOM 4364 O O . ALA B 1 138 ? 51.947 168.292 28.919 1.00 37.55 138 ALA B O 1
ATOM 4366 N N . ALA B 1 139 ? 53.872 168.396 27.762 1.00 38.70 139 ALA B N 1
ATOM 4367 C CA . ALA B 1 139 ? 54.742 168.461 28.918 1.00 39.56 139 ALA B CA 1
ATOM 4368 C C . ALA B 1 139 ? 55.252 169.886 29.047 1.00 38.10 139 ALA B C 1
ATOM 4369 O O . ALA B 1 139 ? 55.359 170.612 28.055 1.00 40.13 139 ALA B O 1
ATOM 4371 N N . ILE B 1 140 ? 55.551 170.292 30.281 1.00 30.25 140 ILE B N 1
ATOM 4372 C CA . ILE B 1 140 ? 56.077 171.635 30.487 1.00 35.97 140 ILE B CA 1
ATOM 4373 C C . ILE B 1 140 ? 57.424 171.768 29.783 1.00 38.80 140 ILE B C 1
ATOM 4374 O O . ILE B 1 140 ? 58.271 170.865 29.826 1.00 36.01 140 ILE B O 1
ATOM 4379 N N . ALA B 1 141 ? 57.619 172.890 29.103 1.00 32.26 141 ALA B N 1
ATOM 4380 C CA . ALA B 1 141 ? 58.883 173.136 28.437 1.00 33.52 141 ALA B CA 1
ATOM 4381 C C . ALA B 1 141 ? 59.914 173.646 29.440 1.00 35.38 141 ALA B C 1
ATOM 4382 O O . ALA B 1 141 ? 59.578 174.124 30.526 1.00 31.53 141 ALA B O 1
ATOM 4384 N N . THR B 1 142 ? 61.186 173.541 29.064 1.00 36.91 142 THR B N 1
ATOM 4385 C CA . THR B 1 142 ? 62.236 174.124 29.880 1.00 34.53 142 THR B CA 1
ATOM 4386 C C . THR B 1 142 ? 62.002 175.627 30.029 1.00 34.30 142 THR B C 1
ATOM 4387 O O . THR B 1 142 ? 61.286 176.259 29.243 1.00 30.52 142 THR B O 1
ATOM 4391 N N . HIS B 1 143 ? 62.618 176.203 31.063 1.00 32.86 143 HIS B N 1
ATOM 4392 C CA . HIS B 1 143 ? 62.521 177.644 31.273 1.00 35.25 143 HIS B CA 1
ATOM 4393 C C . HIS B 1 143 ? 62.915 178.415 30.018 1.00 33.45 143 HIS B C 1
ATOM 4394 O O . HIS B 1 143 ? 62.244 179.374 29.622 1.00 36.24 143 HIS B O 1
ATOM 4401 N N . ASP B 1 144 ? 64.017 178.012 29.394 1.00 33.89 144 ASP B N 1
ATOM 4402 C CA . ASP B 1 144 ? 64.517 178.691 28.207 1.00 36.23 144 ASP B CA 1
ATOM 4403 C C . ASP B 1 144 ? 63.492 178.675 27.086 1.00 31.73 144 ASP B C 1
ATOM 4404 O O . ASP B 1 144 ? 63.170 179.717 26.499 1.00 35.63 144 ASP B O 1
ATOM 4409 N N . ASN B 1 145 ? 63.028 177.479 26.728 1.00 31.94 145 ASN B N 1
ATOM 4410 C CA . ASN B 1 145 ? 62.080 177.330 25.637 1.00 31.60 145 ASN B CA 1
ATOM 4411 C C . ASN B 1 145 ? 60.779 178.046 25.938 1.00 28.47 145 ASN B C 1
ATOM 4412 O O . ASN B 1 145 ? 60.136 178.559 25.017 1.00 26.32 145 ASN B O 1
ATOM 4417 N N . ARG B 1 146 ? 60.390 178.106 27.218 1.00 22.77 146 ARG B N 1
ATOM 4418 C CA . ARG B 1 146 ? 59.179 178.825 27.600 1.00 25.55 146 ARG B CA 1
ATOM 4419 C C . ARG B 1 146 ? 59.286 180.288 27.205 1.00 28.50 146 ARG B C 1
ATOM 4420 O O . ARG B 1 146 ? 58.339 180.882 26.665 1.00 26.44 146 ARG B O 1
ATOM 4428 N N . TYR B 1 147 ? 60.439 180.889 27.468 1.00 27.42 147 TYR B N 1
ATOM 4429 C CA . TYR B 1 147 ? 60.607 182.283 27.121 1.00 26.92 147 TYR B CA 1
ATOM 4430 C C . TYR B 1 147 ? 60.965 182.486 25.666 1.00 26.86 147 TYR B C 1
ATOM 4431 O O . TYR B 1 147 ? 60.695 183.568 25.128 1.00 24.58 147 TYR B O 1
ATOM 4440 N N . GLU B 1 148 ? 61.554 181.481 25.012 1.00 26.90 148 GLU B N 1
ATOM 4441 C CA . GLU B 1 148 ? 61.712 181.570 23.566 1.00 30.32 148 GLU B CA 1
ATOM 4442 C C . GLU B 1 148 ? 60.351 181.634 22.897 1.00 23.73 148 GLU B C 1
ATOM 4443 O O . GLU B 1 148 ? 60.119 182.460 22.012 1.00 26.49 148 GLU B O 1
ATOM 4449 N N . ARG B 1 149 ? 59.447 180.737 23.303 1.00 23.12 149 ARG B N 1
ATOM 4450 C CA . ARG B 1 149 ? 58.111 180.721 22.745 1.00 23.91 149 ARG B CA 1
ATOM 4451 C C . ARG B 1 149 ? 57.374 182.010 23.080 1.00 22.34 149 ARG B C 1
ATOM 4452 O O . ARG B 1 149 ? 56.767 182.624 22.199 1.00 24.01 149 ARG B O 1
ATOM 4460 N N . ALA B 1 150 ? 57.483 182.478 24.328 1.00 23.26 150 ALA B N 1
ATOM 4461 C CA . ALA B 1 150 ? 56.810 183.707 24.735 1.00 20.94 150 ALA B CA 1
ATOM 4462 C C . ALA B 1 150 ? 57.220 184.872 23.860 1.00 23.65 150 ALA B C 1
ATOM 4463 O O . ALA B 1 150 ? 56.384 185.690 23.456 1.00 23.69 150 ALA B O 1
ATOM 4465 N N . GLU B 1 151 ? 58.518 185.004 23.608 1.00 23.58 151 GLU B N 1
ATOM 4466 C CA . GLU B 1 151 ? 58.997 186.168 22.871 1.00 25.32 151 GLU B CA 1
ATOM 4467 C C . GLU B 1 151 ? 58.546 186.132 21.409 1.00 22.96 151 GLU B C 1
ATOM 4468 O O . GLU B 1 151 ? 58.220 187.176 20.837 1.00 19.66 151 GLU B O 1
ATOM 4474 N N . GLU B 1 152 ? 58.540 184.948 20.784 1.00 19.36 152 GLU B N 1
ATOM 4475 C CA . GLU B 1 152 ? 57.979 184.821 19.440 1.00 25.70 152 GLU B CA 1
ATOM 4476 C C . GLU B 1 152 ? 56.476 185.099 19.431 1.00 18.23 152 GLU B C 1
ATOM 4477 O O . GLU B 1 152 ? 55.949 185.714 18.494 1.00 20.86 152 GLU B O 1
ATOM 4483 N N . PHE B 1 153 ? 55.779 184.640 20.461 1.00 18.52 153 PHE B N 1
ATOM 4484 C CA . PHE B 1 153 ? 54.344 184.877 20.592 1.00 22.11 153 PHE B CA 1
ATOM 4485 C C . PHE B 1 153 ? 54.050 186.377 20.624 1.00 21.60 153 PHE B C 1
ATOM 4486 O O . PHE B 1 153 ? 53.216 186.882 19.858 1.00 20.84 153 PHE B O 1
ATOM 4494 N N . LEU B 1 154 ? 54.801 187.114 21.453 1.00 20.86 154 LEU B N 1
ATOM 4495 C CA . LEU B 1 154 ? 54.621 188.555 21.589 1.00 22.81 154 LEU B CA 1
ATOM 4496 C C . LEU B 1 154 ? 54.926 189.298 20.293 1.00 22.63 154 LEU B C 1
ATOM 4497 O O . LEU B 1 154 ? 54.229 190.262 19.959 1.00 22.76 154 LEU B O 1
ATOM 4502 N N . GLU B 1 155 ? 55.982 188.902 19.565 1.00 18.06 155 GLU B N 1
ATOM 4503 C CA . GLU B 1 155 ? 56.238 189.529 18.266 1.00 23.46 155 GLU B CA 1
ATOM 4504 C C . GLU B 1 155 ? 55.102 189.255 17.278 1.00 17.89 155 GLU B C 1
ATOM 4505 O O . GLU B 1 155 ? 54.693 190.154 16.536 1.00 22.84 155 GLU B O 1
ATOM 4511 N N . VAL B 1 156 ? 54.564 188.027 17.272 1.00 19.73 156 VAL B N 1
ATOM 4512 C CA . VAL B 1 156 ? 53.409 187.719 16.424 1.00 17.52 156 VAL B CA 1
ATOM 4513 C C . VAL B 1 156 ? 52.214 188.594 16.786 1.00 23.48 156 VAL B C 1
ATOM 4514 O O . VAL B 1 156 ? 51.586 189.204 15.909 1.00 22.49 156 VAL B O 1
ATOM 4518 N N . VAL B 1 157 ? 51.868 188.652 18.083 1.00 17.39 157 VAL B N 1
ATOM 4519 C CA . VAL B 1 157 ? 50.675 189.376 18.510 1.00 19.70 157 VAL B CA 1
ATOM 4520 C C . VAL B 1 157 ? 50.804 190.858 18.163 1.00 20.54 157 VAL B C 1
ATOM 4521 O O . VAL B 1 157 ? 49.866 191.473 17.639 1.00 21.57 157 VAL B O 1
ATOM 4525 N N . HIS B 1 158 ? 51.971 191.450 18.425 1.00 21.39 158 HIS B N 1
ATOM 4526 C CA . HIS B 1 158 ? 52.146 192.868 18.136 1.00 20.61 158 HIS B CA 1
ATOM 4527 C C . HIS B 1 158 ? 52.064 193.150 16.643 1.00 21.22 158 HIS B C 1
ATOM 4528 O O . HIS B 1 158 ? 51.483 194.163 16.236 1.00 22.71 158 HIS B O 1
ATOM 4535 N N . GLY B 1 159 ? 52.689 192.299 15.821 1.00 23.16 159 GLY B N 1
ATOM 4536 C CA . GLY B 1 159 ? 52.526 192.411 14.374 1.00 19.56 159 GLY B CA 1
ATOM 4537 C C . GLY B 1 159 ? 51.073 192.265 13.948 1.00 22.69 159 GLY B C 1
ATOM 4538 O O . GLY B 1 159 ? 50.601 192.998 13.082 1.00 21.44 159 GLY B O 1
ATOM 4539 N N . LEU B 1 160 ? 50.333 191.342 14.578 1.00 19.32 160 LEU B N 1
ATOM 4540 C CA . LEU B 1 160 ? 48.929 191.173 14.209 1.00 15.88 160 LEU B CA 1
ATOM 4541 C C . LEU B 1 160 ? 48.117 192.402 14.570 1.00 17.54 160 LEU B C 1
ATOM 4542 O O . LEU B 1 160 ? 47.335 192.907 13.754 1.00 20.19 160 LEU B O 1
ATOM 4547 N N . TRP B 1 161 ? 48.271 192.890 15.796 1.00 19.34 161 TRP B N 1
ATOM 4548 C CA . TRP B 1 161 ? 47.582 194.119 16.184 1.00 22.21 161 TRP B CA 1
ATOM 4549 C C . TRP B 1 161 ? 47.836 195.269 15.224 1.00 22.82 161 TRP B C 1
ATOM 4550 O O . TRP B 1 161 ? 46.973 196.143 15.064 1.00 25.15 161 TRP B O 1
ATOM 4561 N N . ASN B 1 162 ? 49.006 195.312 14.600 1.00 19.63 162 ASN B N 1
ATOM 4562 C CA . ASN B 1 162 ? 49.333 196.410 13.699 1.00 24.80 162 ASN B CA 1
ATOM 4563 C C . ASN B 1 162 ? 48.923 196.145 12.256 1.00 24.09 162 ASN B C 1
ATOM 4564 O O . ASN B 1 162 ? 49.097 197.025 11.413 1.00 24.26 162 ASN B O 1
ATOM 4569 N N . SER B 1 163 ? 48.380 194.969 11.956 1.00 19.88 163 SER B N 1
ATOM 4570 C CA . SER B 1 163 ? 48.223 194.543 10.575 1.00 20.72 163 SER B CA 1
ATOM 4571 C C . SER B 1 163 ? 46.976 195.104 9.911 1.00 22.63 163 SER B C 1
ATOM 4572 O O . SER B 1 163 ? 46.833 194.968 8.696 1.00 19.87 163 SER B O 1
ATOM 4575 N N . TRP B 1 164 ? 46.054 195.692 10.668 1.00 22.06 164 TRP B N 1
ATOM 4576 C CA . TRP B 1 164 ? 44.849 196.294 10.105 1.00 19.93 164 TRP B CA 1
ATOM 4577 C C . TRP B 1 164 ? 44.659 197.676 10.712 1.00 20.02 164 TRP B C 1
ATOM 4578 O O . TRP B 1 164 ? 44.188 197.798 11.844 1.00 25.29 164 TRP B O 1
ATOM 4589 N N . LYS B 1 165 ? 44.965 198.707 9.948 1.00 19.95 165 LYS B N 1
ATOM 4590 C CA . LYS B 1 165 ? 44.810 200.090 10.404 1.00 26.49 165 LYS B CA 1
ATOM 4591 C C . LYS B 1 165 ? 43.607 200.691 9.690 1.00 22.19 165 LYS B C 1
ATOM 4592 O O . LYS B 1 165 ? 43.732 201.281 8.621 1.00 22.50 165 LYS B O 1
ATOM 4598 N N . PHE B 1 166 ? 42.441 200.520 10.300 1.00 29.44 166 PHE B N 1
ATOM 4599 C CA . PHE B 1 166 ? 41.204 201.087 9.805 1.00 19.38 166 PHE B CA 1
ATOM 4600 C C . PHE B 1 166 ? 41.264 202.613 9.850 1.00 26.44 166 PHE B C 1
ATOM 4601 O O . PHE B 1 166 ? 41.765 203.177 10.823 1.00 27.96 166 PHE B O 1
ATOM 4609 N N . PRO B 1 167 ? 40.719 203.320 8.836 1.00 23.00 167 PRO B N 1
ATOM 4610 C CA . PRO B 1 167 ? 40.810 204.792 8.829 1.00 25.04 167 PRO B CA 1
ATOM 4611 C C . PRO B 1 167 ? 39.735 205.467 9.677 1.00 28.54 167 PRO B C 1
ATOM 4612 O O . PRO B 1 167 ? 38.684 205.878 9.167 1.00 23.82 167 PRO B O 1
ATOM 4616 N N . TRP B 1 168 ? 40.007 205.599 10.983 1.00 25.34 168 TRP B N 1
ATOM 4617 C CA . TRP B 1 168 ? 38.990 206.075 11.918 1.00 24.43 168 TRP B CA 1
ATOM 4618 C C . TRP B 1 168 ? 38.463 207.452 11.554 1.00 29.07 168 TRP B C 1
ATOM 4619 O O . TRP B 1 168 ? 37.317 207.782 11.895 1.00 29.08 168 TRP B O 1
ATOM 4630 N N . ASP B 1 169 ? 39.283 208.266 10.879 1.00 30.78 169 ASP B N 1
ATOM 4631 C CA . ASP B 1 169 ? 38.924 209.607 10.429 1.00 34.48 169 ASP B CA 1
ATOM 4632 C C . ASP B 1 169 ? 38.117 209.629 9.137 1.00 30.76 169 ASP B C 1
ATOM 4633 O O . ASP B 1 169 ? 37.587 210.680 8.784 1.00 28.56 169 ASP B O 1
ATOM 4638 N N . GLU B 1 170 ? 38.112 208.563 8.381 1.00 26.56 170 GLU B N 1
ATOM 4639 C CA . GLU B 1 170 ? 37.365 208.555 7.143 1.00 35.08 170 GLU B CA 1
ATOM 4640 C C . GLU B 1 170 ? 36.466 207.320 7.056 1.00 28.32 170 GLU B C 1
ATOM 4641 O O . GLU B 1 170 ? 36.600 206.512 6.188 1.00 22.53 170 GLU B O 1
ATOM 4647 N N . ALA B 1 171 ? 35.553 207.232 7.998 1.00 25.46 171 ALA B N 1
ATOM 4648 C CA . ALA B 1 171 ? 34.625 206.117 8.096 1.00 23.63 171 ALA B CA 1
ATOM 4649 C C . ALA B 1 171 ? 33.206 206.492 7.676 1.00 22.40 171 ALA B C 1
ATOM 4650 O O . ALA B 1 171 ? 32.317 205.645 7.741 1.00 20.94 171 ALA B O 1
ATOM 4652 N N . ILE B 1 172 ? 32.973 207.728 7.242 1.00 23.23 172 ILE B N 1
ATOM 4653 C CA . ILE B 1 172 ? 31.647 208.201 6.850 1.00 26.66 172 ILE B CA 1
ATOM 4654 C C . ILE B 1 172 ? 31.750 208.779 5.446 1.00 24.94 172 ILE B C 1
ATOM 4655 O O . ILE B 1 172 ? 32.510 209.722 5.221 1.00 25.41 172 ILE B O 1
ATOM 4660 N N . GLY B 1 173 ? 31.012 208.195 4.500 1.00 25.34 173 GLY B N 1
ATOM 4661 C CA . GLY B 1 173 ? 30.879 208.753 3.180 1.00 25.71 173 GLY B CA 1
ATOM 4662 C C . GLY B 1 173 ? 31.895 208.201 2.198 1.00 31.26 173 GLY B C 1
ATOM 4663 O O . GLY B 1 173 ? 32.643 207.262 2.505 1.00 27.87 173 GLY B O 1
ATOM 4664 N N . PRO B 1 174 ? 31.954 208.799 1.005 1.00 36.69 174 PRO B N 1
ATOM 4665 C CA . PRO B 1 174 ? 32.775 208.228 -0.080 1.00 37.45 174 PRO B CA 1
ATOM 4666 C C . PRO B 1 174 ? 34.210 207.982 0.357 1.00 31.72 174 PRO B C 1
ATOM 4667 O O . PRO B 1 174 ? 34.855 208.821 0.994 1.00 33.54 174 PRO B O 1
ATOM 4671 N N . ASN B 1 175 ? 34.672 206.772 0.162 1.00 35.98 175 ASN B N 1
ATOM 4672 C CA . ASN B 1 175 ? 36.043 206.386 0.381 1.00 32.72 175 ASN B CA 1
ATOM 4673 C C . ASN B 1 175 ? 36.263 205.187 -0.486 1.00 32.86 175 ASN B C 1
ATOM 4674 O O . ASN B 1 175 ? 35.643 204.198 -0.263 1.00 34.46 175 ASN B O 1
ATOM 4679 N N . PRO B 1 176 ? 37.177 205.242 -1.438 1.00 35.52 176 PRO B N 1
ATOM 4680 C CA . PRO B 1 176 ? 37.501 204.046 -2.234 1.00 37.27 176 PRO B CA 1
ATOM 4681 C C . PRO B 1 176 ? 38.342 203.031 -1.479 1.00 33.92 176 PRO B C 1
ATOM 4682 O O . PRO B 1 176 ? 38.545 201.921 -1.986 1.00 32.23 176 PRO B O 1
ATOM 4686 N N . ASN B 1 177 ? 38.852 203.385 -0.299 1.00 28.24 177 ASN B N 1
ATOM 4687 C CA . ASN B 1 177 ? 39.683 202.496 0.510 1.00 26.26 177 ASN B CA 1
ATOM 4688 C C . ASN B 1 177 ? 39.120 202.412 1.929 1.00 25.98 177 ASN B C 1
ATOM 4689 O O . ASN B 1 177 ? 39.753 202.858 2.887 1.00 23.99 177 ASN B O 1
ATOM 4694 N N . PRO B 1 178 ? 37.912 201.867 2.098 1.00 25.25 178 PRO B N 1
ATOM 4695 C CA . PRO B 1 178 ? 37.283 201.900 3.429 1.00 22.05 178 PRO B CA 1
ATOM 4696 C C . PRO B 1 178 ? 37.979 201.043 4.475 1.00 23.63 178 PRO B C 1
ATOM 4697 O O . PRO B 1 178 ? 37.809 201.314 5.672 1.00 23.07 178 PRO B O 1
ATOM 4701 N N . PHE B 1 179 ? 38.749 200.024 4.085 1.00 16.93 179 PHE B N 1
ATOM 4702 C CA . PHE B 1 179 ? 39.439 199.221 5.086 1.00 19.94 179 PHE B CA 1
ATOM 4703 C C . PHE B 1 179 ? 40.733 199.844 5.587 1.00 17.26 179 PHE B C 1
ATOM 4704 O O . PHE B 1 179 ? 41.244 199.396 6.628 1.00 22.70 179 PHE B O 1
ATOM 4712 N N . GLY B 1 180 ? 41.278 200.849 4.893 1.00 19.02 180 GLY B N 1
ATOM 4713 C CA . GLY B 1 180 ? 42.559 201.402 5.308 1.00 22.82 180 GLY B CA 1
ATOM 4714 C C . GLY B 1 180 ? 43.717 200.478 4.936 1.00 25.72 180 GLY B C 1
ATOM 4715 O O . GLY B 1 180 ? 43.647 199.716 3.977 1.00 25.20 180 GLY B O 1
ATOM 4716 N N . GLU B 1 181 ? 44.786 200.529 5.724 1.00 26.10 181 GLU B N 1
ATOM 4717 C CA . GLU B 1 181 ? 45.993 199.764 5.420 1.00 26.40 181 GLU B CA 1
ATOM 4718 C C . GLU B 1 181 ? 45.875 198.369 6.019 1.00 26.77 181 GLU B C 1
ATOM 4719 O O . GLU B 1 181 ? 45.789 198.213 7.243 1.00 23.44 181 GLU B O 1
ATOM 4725 N N . VAL B 1 182 ? 45.880 197.360 5.161 1.00 19.26 182 VAL B N 1
ATOM 4726 C CA . VAL B 1 182 ? 45.788 195.977 5.585 1.00 19.63 182 VAL B CA 1
ATOM 4727 C C . VAL B 1 182 ? 47.054 195.276 5.132 1.00 27.33 182 VAL B C 1
ATOM 4728 O O . VAL B 1 182 ? 47.414 195.336 3.952 1.00 25.37 182 VAL B O 1
ATOM 4732 N N . MET B 1 183 ? 47.735 194.613 6.056 1.00 21.29 183 MET B N 1
ATOM 4733 C CA . MET B 1 183 ? 48.876 193.853 5.574 1.00 28.28 183 MET B CA 1
ATOM 4734 C C . MET B 1 183 ? 49.071 192.551 6.337 1.00 21.25 183 MET B C 1
ATOM 4735 O O . MET B 1 183 ? 48.971 192.540 7.569 1.00 29.58 183 MET B O 1
ATOM 4740 N N . PRO B 1 184 ? 49.380 191.454 5.652 1.00 24.70 184 PRO B N 1
ATOM 4741 C CA . PRO B 1 184 ? 49.776 190.238 6.370 1.00 23.14 184 PRO B CA 1
ATOM 4742 C C . PRO B 1 184 ? 51.082 190.463 7.115 1.00 27.87 184 PRO B C 1
ATOM 4743 O O . PRO B 1 184 ? 51.877 191.347 6.783 1.00 23.64 184 PRO B O 1
ATOM 4747 N N . ILE B 1 185 ? 51.297 189.656 8.153 1.00 24.52 185 ILE B N 1
ATOM 4748 C CA . ILE B 1 185 ? 52.611 189.623 8.778 1.00 25.06 185 ILE B CA 1
ATOM 4749 C C . ILE B 1 185 ? 53.509 188.536 8.191 1.00 27.59 185 ILE B C 1
ATOM 4750 O O . ILE B 1 185 ? 54.740 188.678 8.236 1.00 25.00 185 ILE B O 1
ATOM 4755 N N . ASN B 1 186 ? 52.936 187.477 7.625 1.00 23.16 186 ASN B N 1
ATOM 4756 C CA . ASN B 1 186 ? 53.694 186.378 7.026 1.00 25.86 186 ASN B CA 1
ATOM 4757 C C . ASN B 1 186 ? 54.839 185.949 7.936 1.00 29.81 186 ASN B C 1
ATOM 4758 O O . ASN B 1 186 ? 56.008 185.935 7.555 1.00 24.61 186 ASN B O 1
ATOM 4763 N N . HIS B 1 187 ? 54.483 185.585 9.160 1.00 26.57 187 HIS B N 1
ATOM 4764 C CA . HIS B 1 187 ? 55.489 185.230 10.140 1.00 24.55 187 HIS B CA 1
ATOM 4765 C C . HIS B 1 187 ? 55.810 183.747 10.055 1.00 21.80 187 HIS B C 1
ATOM 4766 O O . HIS B 1 187 ? 54.919 182.902 9.972 1.00 23.99 187 HIS B O 1
ATOM 4773 N N . GLU B 1 188 ? 57.090 183.426 10.101 1.00 26.19 188 GLU B N 1
ATOM 4774 C CA . GLU B 1 188 ? 57.487 182.040 10.274 1.00 28.76 188 GLU B CA 1
ATOM 4775 C C . GLU B 1 188 ? 58.688 182.017 11.195 1.00 29.60 188 GLU B C 1
ATOM 4776 O O . GLU B 1 188 ? 59.723 182.601 10.872 1.00 33.65 188 GLU B O 1
ATOM 4782 N N . GLY B 1 189 ? 58.550 181.350 12.333 1.00 28.87 189 GLY B N 1
ATOM 4783 C CA . GLY B 1 189 ? 59.643 181.232 13.278 1.00 28.90 189 GLY B CA 1
ATOM 4784 C C . GLY B 1 189 ? 59.780 179.827 13.825 1.00 29.18 189 GLY B C 1
ATOM 4785 O O . GLY B 1 189 ? 59.305 178.868 13.209 1.00 30.08 189 GLY B O 1
ATOM 4786 N N . LYS B 1 190 ? 60.421 179.678 14.984 1.00 26.81 190 LYS B N 1
ATOM 4787 C CA . LYS B 1 190 ? 60.574 178.335 15.537 1.00 24.69 190 LYS B CA 1
ATOM 4788 C C . LYS B 1 190 ? 59.225 177.723 15.878 1.00 30.28 190 LYS B C 1
ATOM 4789 O O . LYS B 1 190 ? 58.987 176.536 15.617 1.00 25.39 190 LYS B O 1
ATOM 4795 N N . TYR B 1 191 ? 58.334 178.512 16.474 1.00 20.97 191 TYR B N 1
ATOM 4796 C CA . TYR B 1 191 ? 57.135 177.957 17.080 1.00 26.10 191 TYR B CA 1
ATOM 4797 C C . TYR B 1 191 ? 55.879 178.151 16.245 1.00 26.73 191 TYR B C 1
ATOM 4798 O O . TYR B 1 191 ? 54.968 177.328 16.324 1.00 26.69 191 TYR B O 1
ATOM 4807 N N . PHE B 1 192 ? 55.811 179.205 15.445 1.00 27.20 192 PHE B N 1
ATOM 4808 C CA . PHE B 1 192 ? 54.559 179.638 14.849 1.00 22.97 192 PHE B CA 1
ATOM 4809 C C . PHE B 1 192 ? 54.787 180.017 13.396 1.00 24.78 192 PHE B C 1
ATOM 4810 O O . PHE B 1 192 ? 55.841 180.539 13.018 1.00 25.73 192 PHE B O 1
ATOM 4818 N N . LYS B 1 193 ? 53.778 179.748 12.594 1.00 24.51 193 LYS B N 1
ATOM 4819 C CA . LYS B 1 193 ? 53.682 180.226 11.225 1.00 26.36 193 LYS B CA 1
ATOM 4820 C C . LYS B 1 193 ? 52.326 180.923 11.152 1.00 21.88 193 LYS B C 1
ATOM 4821 O O . LYS B 1 193 ? 51.288 180.272 11.302 1.00 24.92 193 LYS B O 1
ATOM 4827 N N . VAL B 1 194 ? 52.315 182.236 10.954 1.00 21.02 194 VAL B N 1
ATOM 4828 C CA . VAL B 1 194 ? 51.060 182.983 10.960 1.00 23.38 194 VAL B CA 1
ATOM 4829 C C . VAL B 1 194 ? 51.071 183.995 9.833 1.00 21.95 194 VAL B C 1
ATOM 4830 O O . VAL B 1 194 ? 51.986 184.821 9.739 1.00 27.11 194 VAL B O 1
ATOM 4834 N N . ALA B 1 195 ? 50.038 183.957 8.997 1.00 18.75 195 ALA B N 1
ATOM 4835 C CA . ALA B 1 195 ? 50.022 184.882 7.878 1.00 23.73 195 ALA B CA 1
ATOM 4836 C C . ALA B 1 195 ? 49.440 186.229 8.279 1.00 19.79 195 ALA B C 1
ATOM 4837 O O . ALA B 1 195 ? 50.013 187.270 7.966 1.00 23.73 195 ALA B O 1
ATOM 4839 N N . GLY B 1 196 ? 48.289 186.230 8.953 1.00 21.83 196 GLY B N 1
ATOM 4840 C CA . GLY B 1 196 ? 47.568 187.468 9.201 1.00 16.40 196 GLY B CA 1
ATOM 4841 C C . GLY B 1 196 ? 46.967 187.858 7.872 1.00 19.86 196 GLY B C 1
ATOM 4842 O O . GLY B 1 196 ? 47.060 187.101 6.933 1.00 18.16 196 GLY B O 1
ATOM 4843 N N . PRO B 1 197 ? 46.358 189.044 7.776 1.00 21.77 197 PRO B N 1
ATOM 4844 C CA . PRO B 1 197 ? 46.168 190.045 8.828 1.00 18.56 197 PRO B CA 1
ATOM 4845 C C . PRO B 1 197 ? 45.132 189.622 9.918 1.00 18.01 197 PRO B C 1
ATOM 4846 O O . PRO B 1 197 ? 44.403 188.661 9.733 1.00 20.63 197 PRO B O 1
ATOM 4850 N N . LEU B 1 198 ? 45.149 190.324 11.054 1.00 18.85 198 LEU B N 1
ATOM 4851 C CA . LEU B 1 198 ? 44.144 190.189 12.099 1.00 20.61 198 LEU B CA 1
ATOM 4852 C C . LEU B 1 198 ? 42.827 190.816 11.657 1.00 19.18 198 LEU B C 1
ATOM 4853 O O . LEU B 1 198 ? 42.800 191.765 10.883 1.00 19.28 198 LEU B O 1
ATOM 4858 N N . ASN B 1 199 ? 41.713 190.273 12.144 1.00 18.10 199 ASN B N 1
ATOM 4859 C CA . ASN B 1 199 ? 40.429 190.821 11.745 1.00 16.42 199 ASN B CA 1
ATOM 4860 C C . ASN B 1 199 ? 39.842 191.717 12.823 1.00 20.16 199 ASN B C 1
ATOM 4861 O O . ASN B 1 199 ? 38.623 191.868 12.919 1.00 21.05 199 ASN B O 1
ATOM 4866 N N . VAL B 1 200 ? 40.709 192.332 13.624 1.00 16.72 200 VAL B N 1
ATOM 4867 C CA . VAL B 1 200 ? 40.327 193.401 14.536 1.00 19.66 200 VAL B CA 1
ATOM 4868 C C . VAL B 1 200 ? 41.239 194.588 14.241 1.00 17.59 200 VAL B C 1
ATOM 4869 O O . VAL B 1 200 ? 42.468 194.427 14.183 1.00 21.92 200 VAL B O 1
ATOM 4873 N N . PRO B 1 201 ? 40.702 195.787 14.078 1.00 17.93 201 PRO B N 1
ATOM 4874 C CA . PRO B 1 201 ? 41.542 196.921 13.699 1.00 17.56 201 PRO B CA 1
ATOM 4875 C C . PRO B 1 201 ? 42.258 197.541 14.886 1.00 22.62 201 PRO B C 1
ATOM 4876 O O . PRO B 1 201 ? 41.758 197.555 16.009 1.00 20.43 201 PRO B O 1
ATOM 4880 N N . LEU B 1 202 ? 43.430 198.101 14.611 1.00 19.15 202 LEU B N 1
ATOM 4881 C CA . LEU B 1 202 ? 44.155 198.836 15.638 1.00 21.44 202 LEU B CA 1
ATOM 4882 C C . LEU B 1 202 ? 43.391 200.111 15.984 1.00 25.44 202 LEU B C 1
ATOM 4883 O O . LEU B 1 202 ? 43.028 200.869 15.079 1.00 22.70 202 LEU B O 1
ATOM 4888 N N . PRO B 1 203 ? 43.145 200.391 17.264 1.00 25.35 203 PRO B N 1
ATOM 4889 C CA . PRO B 1 203 ? 42.371 201.576 17.639 1.00 16.46 203 PRO B CA 1
ATOM 4890 C C . PRO B 1 203 ? 43.166 202.845 17.413 1.00 20.61 203 PRO B C 1
ATOM 4891 O O . PRO B 1 203 ? 44.405 202.829 17.440 1.00 20.07 203 PRO B O 1
ATOM 4895 N N . PRO B 1 204 ? 42.491 203.976 17.235 1.00 23.79 204 PRO B N 1
ATOM 4896 C CA . PRO B 1 204 ? 43.228 205.234 17.093 1.00 23.58 204 PRO B CA 1
ATOM 4897 C C . PRO B 1 204 ? 44.109 205.536 18.286 1.00 26.89 204 PRO B C 1
ATOM 4898 O O . PRO B 1 204 ? 45.063 206.296 18.134 1.00 30.29 204 PRO B O 1
ATOM 4902 N N . TYR B 1 205 ? 43.840 204.967 19.463 1.00 26.60 205 TYR B N 1
ATOM 4903 C CA . TYR B 1 205 ? 44.644 205.242 20.653 1.00 22.98 205 TYR B CA 1
ATOM 4904 C C . TYR B 1 205 ? 45.729 204.190 20.909 1.00 25.74 205 TYR B C 1
ATOM 4905 O O . TYR B 1 205 ? 46.324 204.189 21.982 1.00 27.08 205 TYR B O 1
ATOM 4914 N N . GLY B 1 206 ? 46.009 203.300 19.959 1.00 27.82 206 GLY B N 1
ATOM 4915 C CA . GLY B 1 206 ? 47.086 202.345 20.126 1.00 17.66 206 GLY B CA 1
ATOM 4916 C C . GLY B 1 206 ? 46.634 200.983 20.625 1.00 21.98 206 GLY B C 1
ATOM 4917 O O . GLY B 1 206 ? 45.459 200.770 20.951 1.00 19.50 206 GLY B O 1
ATOM 4918 N N . PRO B 1 207 ? 47.567 200.032 20.693 1.00 18.05 207 PRO B N 1
ATOM 4919 C CA . PRO B 1 207 ? 47.197 198.629 20.964 1.00 16.45 207 PRO B CA 1
ATOM 4920 C C . PRO B 1 207 ? 46.941 198.399 22.441 1.00 16.97 207 PRO B C 1
ATOM 4921 O O . PRO B 1 207 ? 47.177 199.301 23.262 1.00 16.84 207 PRO B O 1
ATOM 4925 N N . PRO B 1 208 ? 46.487 197.196 22.813 1.00 18.04 208 PRO B N 1
ATOM 4926 C CA . PRO B 1 208 ? 46.289 196.875 24.240 1.00 17.21 208 PRO B CA 1
ATOM 4927 C C . PRO B 1 208 ? 47.588 196.963 25.028 1.00 17.36 208 PRO B C 1
ATOM 4928 O O . PRO B 1 208 ? 48.667 196.642 24.524 1.00 17.31 208 PRO B O 1
ATOM 4932 N N . VAL B 1 209 ? 47.474 197.381 26.295 1.00 18.24 209 VAL B N 1
ATOM 4933 C CA . VAL B 1 209 ? 48.651 197.441 27.170 1.00 16.62 209 VAL B CA 1
ATOM 4934 C C . VAL B 1 209 ? 49.141 196.027 27.457 1.00 21.66 209 VAL B C 1
ATOM 4935 O O . VAL B 1 209 ? 48.344 195.122 27.726 1.00 17.05 209 VAL B O 1
ATOM 4939 N N . VAL B 1 210 ? 50.460 195.807 27.361 1.00 19.84 210 VAL B N 1
ATOM 4940 C CA . VAL B 1 210 ? 51.018 194.495 27.672 1.00 21.80 210 VAL B CA 1
ATOM 4941 C C . VAL B 1 210 ? 51.688 194.553 29.040 1.00 23.72 210 VAL B C 1
ATOM 4942 O O . VAL B 1 210 ? 52.376 195.521 29.368 1.00 26.98 210 VAL B O 1
ATOM 4946 N N . VAL B 1 211 ? 51.457 193.527 29.850 1.00 23.57 211 VAL B N 1
ATOM 4947 C CA . VAL B 1 211 ? 51.963 193.451 31.212 1.00 21.62 211 VAL B CA 1
ATOM 4948 C C . VAL B 1 211 ? 52.898 192.254 31.288 1.00 27.22 211 VAL B C 1
ATOM 4949 O O . VAL B 1 211 ? 52.623 191.208 30.689 1.00 22.45 211 VAL B O 1
ATOM 4953 N N . GLN B 1 212 ? 54.029 192.425 31.972 1.00 27.06 212 GLN B N 1
ATOM 4954 C CA . GLN B 1 212 ? 54.988 191.345 32.177 1.00 31.92 212 GLN B CA 1
ATOM 4955 C C . GLN B 1 212 ? 55.270 191.178 33.662 1.00 32.79 212 GLN B C 1
ATOM 4956 O O . GLN B 1 212 ? 55.319 192.153 34.420 1.00 29.83 212 GLN B O 1
ATOM 4962 N N . ALA B 1 213 ? 55.460 189.925 34.061 1.00 32.08 213 ALA B N 1
ATOM 4963 C CA . ALA B 1 213 ? 55.708 189.568 35.446 1.00 40.17 213 ALA B CA 1
ATOM 4964 C C . ALA B 1 213 ? 56.970 188.727 35.672 1.00 47.56 213 ALA B C 1
ATOM 4965 O O . ALA B 1 213 ? 57.346 188.525 36.832 1.00 61.37 213 ALA B O 1
ATOM 4967 N N . GLY B 1 214 ? 57.636 188.244 34.625 1.00 48.25 214 GLY B N 1
ATOM 4968 C CA . GLY B 1 214 ? 58.818 187.413 34.794 1.00 57.70 214 GLY B CA 1
ATOM 4969 C C . GLY B 1 214 ? 59.992 188.073 35.502 1.00 57.68 214 GLY B C 1
ATOM 4970 O O . GLY B 1 214 ? 60.576 189.033 34.987 1.00 49.27 214 GLY B O 1
ATOM 4971 N N . GLY B 1 215 ? 60.363 187.554 36.674 1.00 55.50 215 GLY B N 1
ATOM 4972 C CA . GLY B 1 215 ? 61.478 188.095 37.435 1.00 47.94 215 GLY B CA 1
ATOM 4973 C C . GLY B 1 215 ? 62.826 187.501 37.064 1.00 54.67 215 GLY B C 1
ATOM 4974 O O . GLY B 1 215 ? 63.872 188.094 37.347 1.00 56.06 215 GLY B O 1
ATOM 4975 N N . SER B 1 216 ? 62.842 186.410 36.337 1.00 48.76 216 SER B N 1
ATOM 4976 C CA . SER B 1 216 ? 64.077 185.783 35.943 1.00 45.88 216 SER B CA 1
ATOM 4977 C C . SER B 1 216 ? 64.770 186.681 34.956 1.00 45.36 216 SER B C 1
ATOM 4978 O O . SER B 1 216 ? 64.225 187.662 34.541 1.00 41.92 216 SER B O 1
ATOM 4981 N N . ASP B 1 217 ? 65.991 186.342 34.614 1.00 44.76 217 ASP B N 1
ATOM 4982 C CA . ASP B 1 217 ? 66.751 187.155 33.665 1.00 50.46 217 ASP B CA 1
ATOM 4983 C C . ASP B 1 217 ? 66.110 187.162 32.278 1.00 43.90 217 ASP B C 1
ATOM 4984 O O . ASP B 1 217 ? 66.101 188.203 31.603 1.00 40.30 217 ASP B O 1
ATOM 4989 N N . GLN B 1 218 ? 65.575 186.019 31.829 1.00 45.06 218 GLN B N 1
ATOM 4990 C CA . GLN B 1 218 ? 64.822 186.014 30.574 1.00 46.11 218 GLN B CA 1
ATOM 4991 C C . GLN B 1 218 ? 63.525 186.799 30.710 1.00 39.25 218 GLN B C 1
ATOM 4992 O O . GLN B 1 218 ? 63.033 187.359 29.720 1.00 34.50 218 GLN B O 1
ATOM 4998 N N . GLY B 1 219 ? 62.967 186.859 31.921 1.00 35.03 219 GLY B N 1
ATOM 4999 C CA . GLY B 1 219 ? 61.790 187.682 32.137 1.00 38.32 219 GLY B CA 1
ATOM 5000 C C . GLY B 1 219 ? 62.072 189.164 31.973 1.00 35.94 219 GLY B C 1
ATOM 5001 O O . GLY B 1 219 ? 61.267 189.895 31.395 1.00 32.54 219 GLY B O 1
ATOM 5002 N N . LYS B 1 220 ? 63.222 189.624 32.477 1.00 35.15 220 LYS B N 1
ATOM 5003 C CA . LYS B 1 220 ? 63.582 191.034 32.357 1.00 32.08 220 LYS B CA 1
ATOM 5004 C C . LYS B 1 220 ? 63.937 191.400 30.921 1.00 31.86 220 LYS B C 1
ATOM 5005 O O . LYS B 1 220 ? 63.670 192.517 30.474 1.00 29.58 220 LYS B O 1
ATOM 5011 N N . ARG B 1 221 ? 64.562 190.482 30.187 1.00 35.97 221 ARG B N 1
ATOM 5012 C CA . ARG B 1 221 ? 64.799 190.715 28.766 1.00 36.90 221 ARG B CA 1
ATOM 5013 C C . ARG B 1 221 ? 63.481 190.876 28.017 1.00 33.85 221 ARG B C 1
ATOM 5014 O O . ARG B 1 221 ? 63.319 191.794 27.206 1.00 29.16 221 ARG B O 1
ATOM 5022 N N . LEU B 1 222 ? 62.540 189.958 28.256 1.00 30.03 222 LEU B N 1
ATOM 5023 C CA . LEU B 1 222 ? 61.227 190.046 27.623 1.00 30.99 222 LEU B CA 1
ATOM 5024 C C . LEU B 1 222 ? 60.512 191.331 28.010 1.00 29.39 222 LEU B C 1
ATOM 5025 O O . LEU B 1 222 ? 59.872 191.968 27.172 1.00 24.79 222 LEU B O 1
ATOM 5030 N N . ALA B 1 223 ? 60.618 191.733 29.279 1.00 27.29 223 ALA B N 1
ATOM 5031 C CA . ALA B 1 223 ? 59.936 192.944 29.714 1.00 25.77 223 ALA B CA 1
ATOM 5032 C C . ALA B 1 223 ? 60.581 194.188 29.120 1.00 26.72 223 ALA B C 1
ATOM 5033 O O . ALA B 1 223 ? 59.902 195.199 28.927 1.00 27.78 223 ALA B O 1
ATOM 5035 N N . SER B 1 224 ? 61.889 194.150 28.847 1.00 24.66 224 SER B N 1
ATOM 5036 C CA . SER B 1 224 ? 62.549 195.317 28.272 1.00 27.52 224 SER B CA 1
ATOM 5037 C C . SER B 1 224 ? 62.026 195.620 26.863 1.00 28.67 224 SER B C 1
ATOM 5038 O O . SER B 1 224 ? 62.010 196.783 26.433 1.00 28.43 224 SER B O 1
ATOM 5041 N N . ARG B 1 225 ? 61.576 194.599 26.143 1.00 21.98 225 ARG B N 1
ATOM 5042 C CA . ARG B 1 225 ? 60.980 194.788 24.823 1.00 29.83 225 ARG B CA 1
ATOM 5043 C C . ARG B 1 225 ? 59.471 195.000 24.859 1.00 30.40 225 ARG B C 1
ATOM 5044 O O . ARG B 1 225 ? 58.951 195.830 24.108 1.00 28.28 225 ARG B O 1
ATOM 5052 N N . PHE B 1 226 ? 58.754 194.270 25.720 1.00 24.45 226 PHE B N 1
ATOM 5053 C CA . PHE B 1 226 ? 57.296 194.241 25.669 1.00 28.41 226 PHE B CA 1
ATOM 5054 C C . PHE B 1 226 ? 56.604 194.615 26.966 1.00 29.65 226 PHE B C 1
ATOM 5055 O O . PHE B 1 226 ? 55.383 194.781 26.952 1.00 31.81 226 PHE B O 1
ATOM 5063 N N . GLY B 1 227 ? 57.319 194.745 28.078 1.00 27.17 227 GLY B N 1
ATOM 5064 C CA . GLY B 1 227 ? 56.646 195.062 29.319 1.00 28.48 227 GLY B CA 1
ATOM 5065 C C . GLY B 1 227 ? 56.336 196.539 29.458 1.00 30.50 227 GLY B C 1
ATOM 5066 O O . GLY B 1 227 ? 57.239 197.347 29.678 1.00 31.92 227 GLY B O 1
ATOM 5067 N N . GLU B 1 228 ? 55.069 196.917 29.327 1.00 22.76 228 GLU B N 1
ATOM 5068 C CA . GLU B 1 228 ? 54.696 198.291 29.639 1.00 26.19 228 GLU B CA 1
ATOM 5069 C C . GLU B 1 228 ? 54.364 198.450 31.106 1.00 24.68 228 GLU B C 1
ATOM 5070 O O . GLU B 1 228 ? 54.578 199.522 31.682 1.00 23.96 228 GLU B O 1
ATOM 5076 N N . ILE B 1 229 ? 53.844 197.392 31.706 1.00 25.78 229 ILE B N 1
ATOM 5077 C CA . ILE B 1 229 ? 53.733 197.257 33.144 1.00 22.72 229 ILE B CA 1
ATOM 5078 C C . ILE B 1 229 ? 54.559 196.050 33.530 1.00 26.24 229 ILE B C 1
ATOM 5079 O O . ILE B 1 229 ? 54.542 195.037 32.825 1.00 29.05 229 ILE B O 1
ATOM 5084 N N . ILE B 1 230 ? 55.278 196.156 34.637 1.00 25.77 230 ILE B N 1
ATOM 5085 C CA . ILE B 1 230 ? 56.017 195.036 35.195 1.00 27.09 230 ILE B CA 1
ATOM 5086 C C . ILE B 1 230 ? 55.471 194.777 36.591 1.00 26.14 230 ILE B C 1
AT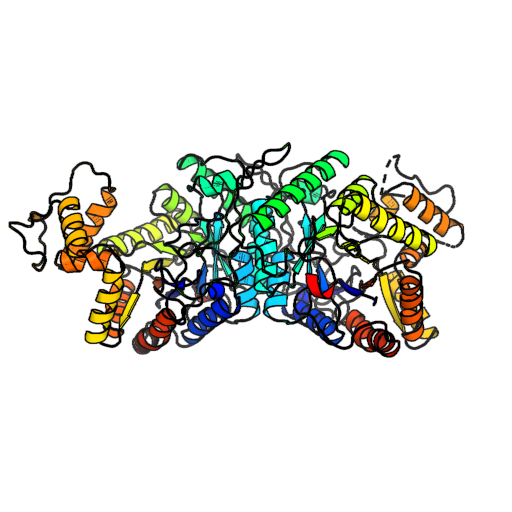OM 5087 O O . ILE B 1 230 ? 55.478 195.671 37.445 1.00 27.20 230 ILE B O 1
ATOM 5092 N N . TYR B 1 231 ? 54.935 193.583 36.801 1.00 27.89 231 TYR B N 1
ATOM 5093 C CA . TYR B 1 231 ? 54.633 193.120 38.148 1.00 30.69 231 TYR B CA 1
ATOM 5094 C C . TYR B 1 231 ? 55.913 192.582 38.738 1.00 33.29 231 TYR B C 1
ATOM 5095 O O . TYR B 1 231 ? 56.548 191.706 38.144 1.00 34.81 231 TYR B O 1
ATOM 5104 N N . ALA B 1 232 ? 56.302 193.083 39.893 1.00 36.05 232 ALA B N 1
ATOM 5105 C CA . ALA B 1 232 ? 57.557 192.632 40.462 1.00 41.39 232 ALA B CA 1
ATOM 5106 C C . ALA B 1 232 ? 57.369 192.311 41.930 1.00 41.72 232 ALA B C 1
ATOM 5107 O O . ALA B 1 232 ? 56.507 192.888 42.602 1.00 41.13 232 ALA B O 1
ATOM 5109 N N . PHE B 1 233 ? 58.154 191.339 42.396 1.00 39.76 233 PHE B N 1
ATOM 5110 C CA . PHE B 1 233 ? 58.400 191.137 43.819 1.00 50.28 233 PHE B CA 1
ATOM 5111 C C . PHE B 1 233 ? 59.564 192.043 44.221 1.00 50.26 233 PHE B C 1
ATOM 5112 O O . PHE B 1 233 ? 60.700 191.847 43.774 1.00 53.60 233 PHE B O 1
ATOM 5120 N N . LEU B 1 234 ? 59.281 193.053 45.031 1.00 48.01 234 LEU B N 1
ATOM 5121 C CA . LEU B 1 234 ? 60.308 193.955 45.543 1.00 60.75 234 LEU B CA 1
ATOM 5122 C C . LEU B 1 234 ? 60.435 193.716 47.049 1.00 57.60 234 LEU B C 1
ATOM 5123 O O . LEU B 1 234 ? 59.557 194.107 47.829 1.00 49.24 234 LEU B O 1
ATOM 5128 N N . GLY B 1 235 ? 61.518 193.045 47.447 1.00 55.44 235 GLY B N 1
ATOM 5129 C CA . GLY B 1 235 ? 61.769 192.754 48.845 1.00 52.98 235 GLY B CA 1
ATOM 5130 C C . GLY B 1 235 ? 61.943 194.003 49.681 1.00 47.67 235 GLY B C 1
ATOM 5131 O O . GLY B 1 235 ? 61.143 194.283 50.580 1.00 61.71 235 GLY B O 1
ATOM 5132 N N . SER B 1 236 ? 62.973 194.779 49.381 1.00 39.76 236 SER B N 1
ATOM 5133 C CA . SER B 1 236 ? 63.268 195.988 50.127 1.00 38.50 236 SER B CA 1
ATOM 5134 C C . SER B 1 236 ? 63.152 197.198 49.215 1.00 39.36 236 SER B C 1
ATOM 5135 O O . SER B 1 236 ? 63.167 197.095 47.982 1.00 41.45 236 SER B O 1
ATOM 5138 N N . LYS B 1 237 ? 63.030 198.351 49.854 1.00 33.37 237 LYS B N 1
ATOM 5139 C CA . LYS B 1 237 ? 62.881 199.596 49.111 1.00 33.72 237 LYS B CA 1
ATOM 5140 C C . LYS B 1 237 ? 64.104 199.894 48.259 1.00 35.18 237 LYS B C 1
ATOM 5141 O O . LYS B 1 237 ? 63.942 200.210 47.068 1.00 34.10 237 LYS B O 1
ATOM 5147 N N . PRO B 1 238 ? 65.334 199.803 48.771 1.00 36.45 238 PRO B N 1
ATOM 5148 C CA . PRO B 1 238 ? 66.495 199.944 47.875 1.00 35.94 238 PRO B CA 1
ATOM 5149 C C . PRO B 1 238 ? 66.529 198.915 46.749 1.00 29.39 238 PRO B C 1
ATOM 5150 O O . PRO B 1 238 ? 66.939 199.251 45.632 1.00 29.86 238 PRO B O 1
ATOM 5154 N N . ALA B 1 239 ? 66.148 197.661 47.006 1.00 31.12 239 ALA B N 1
ATOM 5155 C CA . ALA B 1 239 ? 66.089 196.706 45.905 1.00 33.77 239 ALA B CA 1
ATOM 5156 C C . ALA B 1 239 ? 65.066 197.151 44.874 1.00 38.25 239 ALA B C 1
ATOM 5157 O O . ALA B 1 239 ? 65.296 197.036 43.664 1.00 32.33 239 ALA B O 1
ATOM 5159 N N . GLY B 1 240 ? 63.934 197.680 45.340 1.00 32.47 240 GLY B N 1
ATOM 5160 C CA . GLY B 1 240 ? 62.937 198.193 44.421 1.00 30.64 240 GLY B CA 1
ATOM 5161 C C . GLY B 1 240 ? 63.453 199.359 43.611 1.00 30.67 240 GLY B C 1
ATOM 5162 O O . GLY B 1 240 ? 63.302 199.398 42.387 1.00 29.82 240 GLY B O 1
ATOM 5163 N N . ARG B 1 241 ? 64.066 200.333 44.282 1.00 28.58 241 ARG B N 1
ATOM 5164 C CA . ARG B 1 241 ? 64.646 201.451 43.549 1.00 27.37 241 ARG B CA 1
ATOM 5165 C C . ARG B 1 241 ? 65.588 200.969 42.452 1.00 29.38 241 ARG B C 1
ATOM 5166 O O . ARG B 1 241 ? 65.585 201.509 41.338 1.00 28.72 241 ARG B O 1
ATOM 5174 N N . ARG B 1 242 ? 66.412 199.953 42.747 1.00 30.01 242 ARG B N 1
ATOM 5175 C CA . ARG B 1 242 ? 67.322 199.427 41.729 1.00 31.96 242 ARG B CA 1
ATOM 5176 C C . ARG B 1 242 ? 66.557 198.750 40.596 1.00 27.43 242 ARG B C 1
ATOM 5177 O O . ARG B 1 242 ? 66.884 198.941 39.418 1.00 29.03 242 ARG B O 1
ATOM 5185 N N . PHE B 1 243 ? 65.556 197.934 40.936 1.00 30.71 243 PHE B N 1
ATOM 5186 C CA . PHE B 1 243 ? 64.744 197.274 39.918 1.00 31.20 243 PHE B CA 1
ATOM 5187 C C . PHE B 1 243 ? 64.110 198.302 38.979 1.00 22.26 243 PHE B C 1
ATOM 5188 O O . PHE B 1 243 ? 64.221 198.188 37.756 1.00 25.59 243 PHE B O 1
ATOM 5196 N N . VAL B 1 244 ? 63.487 199.346 39.531 1.00 22.96 244 VAL B N 1
ATOM 5197 C CA . VAL B 1 244 ? 62.857 200.353 38.681 1.00 30.03 244 VAL B CA 1
ATOM 5198 C C . VAL B 1 244 ? 63.889 201.004 37.763 1.00 28.21 244 VAL B C 1
ATOM 5199 O O . VAL B 1 244 ? 63.682 201.132 36.547 1.00 24.86 244 VAL B O 1
ATOM 5203 N N . ALA B 1 245 ? 65.010 201.448 38.336 1.00 31.35 245 ALA B N 1
ATOM 5204 C CA . ALA B 1 245 ? 66.032 202.107 37.532 1.00 26.55 245 ALA B CA 1
ATOM 5205 C C . ALA B 1 245 ? 66.558 201.173 36.455 1.00 24.22 245 ALA B C 1
ATOM 5206 O O . ALA B 1 245 ? 66.723 201.582 35.300 1.00 27.84 245 ALA B O 1
ATOM 5208 N N . GLU B 1 246 ? 66.775 199.895 36.789 1.00 26.44 246 GLU B N 1
ATOM 5209 C CA . GLU B 1 246 ? 67.220 198.956 35.754 1.00 31.55 246 GLU B CA 1
ATOM 5210 C C . GLU B 1 246 ? 66.150 198.731 34.685 1.00 28.33 246 GLU B C 1
ATOM 5211 O O . GLU B 1 246 ? 66.471 198.618 33.498 1.00 32.00 246 GLU B O 1
ATOM 5217 N N . ALA B 1 247 ? 64.875 198.667 35.072 1.00 25.51 247 ALA B N 1
ATOM 5218 C CA . ALA B 1 247 ? 63.847 198.396 34.074 1.00 27.46 247 ALA B CA 1
ATOM 5219 C C . ALA B 1 247 ? 63.702 199.562 33.102 1.00 30.35 247 ALA B C 1
ATOM 5220 O O . ALA B 1 247 ? 63.506 199.352 31.897 1.00 31.33 247 ALA B O 1
ATOM 5222 N N . ARG B 1 248 ? 63.783 200.797 33.604 1.00 27.42 248 ARG B N 1
ATOM 5223 C CA . ARG B 1 248 ? 63.728 201.952 32.716 1.00 26.47 248 ARG B CA 1
ATOM 5224 C C . ARG B 1 248 ? 64.919 201.972 31.770 1.00 33.01 248 ARG B C 1
ATOM 5225 O O . ARG B 1 248 ? 64.770 202.276 30.574 1.00 28.89 248 ARG B O 1
ATOM 5233 N N . ALA B 1 249 ? 66.113 201.650 32.287 1.00 31.06 249 ALA B N 1
ATOM 5234 C CA . ALA B 1 249 ? 67.308 201.618 31.441 1.00 30.77 249 ALA B CA 1
ATOM 5235 C C . ALA B 1 249 ? 67.197 200.548 30.361 1.00 29.89 249 ALA B C 1
ATOM 5236 O O . ALA B 1 249 ? 67.512 200.805 29.195 1.00 33.42 249 ALA B O 1
ATOM 5238 N N . ALA B 1 250 ? 66.741 199.342 30.721 1.00 29.72 250 ALA B N 1
ATOM 5239 C CA . ALA B 1 250 ? 66.634 198.280 29.729 1.00 25.81 250 ALA B CA 1
ATOM 5240 C C . ALA B 1 250 ? 65.581 198.601 28.675 1.00 30.16 250 ALA B C 1
ATOM 5241 O O . ALA B 1 250 ? 65.740 198.245 27.499 1.00 30.38 250 ALA B O 1
ATOM 5243 N N . ALA B 1 251 ? 64.505 199.273 29.061 1.00 26.02 251 ALA B N 1
ATOM 5244 C CA . ALA B 1 251 ? 63.540 199.691 28.053 1.00 27.69 251 ALA B CA 1
ATOM 5245 C C . ALA B 1 251 ? 64.142 200.754 27.139 1.00 31.60 251 ALA B C 1
ATOM 5246 O O . ALA B 1 251 ? 63.968 200.706 25.918 1.00 31.40 251 ALA B O 1
ATOM 5248 N N . ARG B 1 252 ? 64.859 201.717 27.715 1.00 33.86 252 ARG B N 1
ATOM 5249 C CA . ARG B 1 252 ? 65.518 202.741 26.910 1.00 33.19 252 ARG B CA 1
ATOM 5250 C C . ARG B 1 252 ? 66.451 202.111 25.891 1.00 34.93 252 ARG B C 1
ATOM 5251 O O . ARG B 1 252 ? 66.479 202.512 24.720 1.00 37.92 252 ARG B O 1
ATOM 5259 N N . ALA B 1 253 ? 67.211 201.102 26.316 1.00 35.42 253 ALA B N 1
ATOM 5260 C CA . ALA B 1 253 ? 68.167 200.467 25.422 1.00 34.17 253 ALA B CA 1
ATOM 5261 C C . ALA B 1 253 ? 67.482 199.807 24.233 1.00 38.38 253 ALA B C 1
ATOM 5262 O O . ALA B 1 253 ? 68.058 199.766 23.144 1.00 41.54 253 ALA B O 1
ATOM 5264 N N . GLN B 1 254 ? 66.266 199.275 24.417 1.00 38.61 254 GLN B N 1
ATOM 5265 C CA . GLN B 1 254 ? 65.501 198.705 23.311 1.00 36.32 254 GLN B CA 1
ATOM 5266 C C . GLN B 1 254 ? 64.830 199.771 22.455 1.00 33.58 254 GLN B C 1
ATOM 5267 O O . GLN B 1 254 ? 63.989 199.454 21.616 1.00 39.79 254 GLN B O 1
ATOM 5273 N N . GLY B 1 255 ? 65.174 201.032 22.664 1.00 34.71 255 GLY B N 1
ATOM 5274 C CA . GLY B 1 255 ? 64.649 202.082 21.831 1.00 36.79 255 GLY B CA 1
ATOM 5275 C C . GLY B 1 255 ? 63.223 202.469 22.112 1.00 40.16 255 GLY B C 1
ATOM 5276 O O . GLY B 1 255 ? 62.563 203.009 21.224 1.00 41.45 255 GLY B O 1
ATOM 5277 N N . ARG B 1 256 ? 62.727 202.216 23.310 1.00 38.28 256 ARG B N 1
ATOM 5278 C CA . ARG B 1 256 ? 61.365 202.599 23.644 1.00 40.59 256 ARG B CA 1
ATOM 5279 C C . ARG B 1 256 ? 61.351 203.998 24.227 1.00 53.59 256 ARG B C 1
ATOM 5280 O O . ARG B 1 256 ? 62.353 204.461 24.783 1.00 48.56 256 ARG B O 1
ATOM 5288 N N . PRO B 1 257 ? 60.232 204.707 24.090 1.00 45.99 257 PRO B N 1
ATOM 5289 C CA . PRO B 1 257 ? 60.182 206.098 24.541 1.00 44.13 257 PRO B CA 1
ATOM 5290 C C . PRO B 1 257 ? 60.381 206.208 26.040 1.00 50.98 257 PRO B C 1
ATOM 5291 O O . PRO B 1 257 ? 60.270 205.232 26.786 1.00 56.30 257 PRO B O 1
ATOM 5295 N N . GLU B 1 258 ? 60.683 207.425 26.482 1.00 51.35 258 GLU B N 1
ATOM 5296 C CA . GLU B 1 258 ? 60.768 207.673 27.912 1.00 51.27 258 GLU B CA 1
ATOM 5297 C C . GLU B 1 258 ? 59.364 207.640 28.503 1.00 48.63 258 GLU B C 1
ATOM 5298 O O . GLU B 1 258 ? 58.387 208.015 27.849 1.00 57.15 258 GLU B O 1
ATOM 5304 N N . GLY B 1 259 ? 59.265 207.165 29.740 1.00 42.11 259 GLY B N 1
ATOM 5305 C CA . GLY B 1 259 ? 57.967 207.028 30.387 1.00 47.47 259 GLY B CA 1
ATOM 5306 C C . GLY B 1 259 ? 57.111 205.929 29.791 1.00 42.25 259 GLY B C 1
ATOM 5307 O O . GLY B 1 259 ? 55.896 206.086 29.684 1.00 42.92 259 GLY B O 1
ATOM 5308 N N . SER B 1 260 ? 57.725 204.820 29.393 1.00 38.04 260 SER B N 1
ATOM 5309 C CA . SER B 1 260 ? 57.029 203.707 28.773 1.00 35.67 260 SER B CA 1
ATOM 5310 C C . SER B 1 260 ? 56.928 202.488 29.680 1.00 31.12 260 SER B C 1
ATOM 5311 O O . SER B 1 260 ? 56.490 201.437 29.211 1.00 28.14 260 SER B O 1
ATOM 5314 N N . THR B 1 261 ? 57.319 202.598 30.958 1.00 26.05 261 THR B N 1
ATOM 5315 C CA . THR B 1 261 ? 57.462 201.451 31.854 1.00 28.74 261 THR B CA 1
ATOM 5316 C C . THR B 1 261 ? 56.876 201.780 33.218 1.00 27.35 261 THR B C 1
ATOM 5317 O O . THR B 1 261 ? 57.221 202.806 33.803 1.00 29.63 261 THR B O 1
ATOM 5321 N N . LEU B 1 262 ? 56.005 200.910 33.730 1.00 28.33 262 LEU B N 1
ATOM 5322 C CA . LEU B 1 262 ? 55.477 201.038 35.082 1.00 27.67 262 LEU B CA 1
ATOM 5323 C C . LEU B 1 262 ? 55.782 199.771 35.870 1.00 26.84 262 LEU B C 1
ATOM 5324 O O . LEU B 1 262 ? 55.485 198.660 35.413 1.00 27.59 262 LEU B O 1
ATOM 5329 N N . VAL B 1 263 ? 56.374 199.931 37.049 1.00 24.71 263 VAL B N 1
ATOM 5330 C CA . VAL B 1 263 ? 56.669 198.795 37.922 1.00 21.97 263 VAL B CA 1
ATOM 5331 C C . VAL B 1 263 ? 55.709 198.834 39.099 1.00 23.88 263 VAL B C 1
ATOM 5332 O O . VAL B 1 263 ? 55.720 199.779 39.894 1.00 23.81 263 VAL B O 1
ATOM 5336 N N . LEU B 1 264 ? 54.879 197.806 39.203 1.00 20.44 264 LEU B N 1
ATOM 5337 C CA . LEU B 1 264 ? 53.844 197.716 40.233 1.00 24.69 264 LEU B CA 1
ATOM 5338 C C . LEU B 1 264 ? 54.074 196.476 41.080 1.00 26.24 264 LEU B C 1
ATOM 5339 O O . LEU B 1 264 ? 53.707 195.365 40.672 1.00 29.09 264 LEU B O 1
ATOM 5344 N N . PRO B 1 265 ? 54.670 196.597 42.255 1.00 31.88 265 PRO B N 1
ATOM 5345 C CA . PRO B 1 265 ? 54.638 195.480 43.200 1.00 26.93 265 PRO B CA 1
ATOM 5346 C C . PRO B 1 265 ? 53.240 195.315 43.785 1.00 27.54 265 PRO B C 1
ATOM 5347 O O . PRO B 1 265 ? 52.449 196.257 43.883 1.00 24.85 265 PRO B O 1
ATOM 5351 N N . SER B 1 266 ? 52.939 194.095 44.202 1.00 21.96 266 SER B N 1
ATOM 5352 C CA . SER B 1 266 ? 51.661 193.828 44.843 1.00 25.29 266 SER B CA 1
ATOM 5353 C C . SER B 1 266 ? 51.848 193.662 46.340 1.00 29.50 266 SER B C 1
ATOM 5354 O O . SER B 1 266 ? 52.922 193.285 46.826 1.00 34.62 266 SER B O 1
ATOM 5357 N N . PHE B 1 267 ? 50.772 193.921 47.068 1.00 25.03 267 PHE B N 1
ATOM 5358 C CA . PHE B 1 267 ? 50.770 193.763 48.512 1.00 28.03 267 PHE B CA 1
ATOM 5359 C C . PHE B 1 267 ? 49.365 193.375 48.948 1.00 28.21 267 PHE B C 1
ATOM 5360 O O . PHE B 1 267 ? 48.387 193.592 48.233 1.00 22.31 267 PHE B O 1
ATOM 5368 N N . VAL B 1 268 ? 49.276 192.796 50.131 1.00 27.39 268 VAL B N 1
ATOM 5369 C CA . VAL B 1 268 ? 48.009 192.434 50.754 1.00 24.91 268 VAL B CA 1
ATOM 5370 C C . VAL B 1 268 ? 47.728 193.454 51.851 1.00 29.42 268 VAL B C 1
ATOM 5371 O O . VAL B 1 268 ? 48.515 193.561 52.799 1.00 26.93 268 VAL B O 1
ATOM 5375 N N . PRO B 1 269 ? 46.644 194.226 51.769 1.00 30.56 269 PRO B N 1
ATOM 5376 C CA . PRO B 1 269 ? 46.370 195.203 52.822 1.00 27.34 269 PRO B CA 1
ATOM 5377 C C . PRO B 1 269 ? 45.716 194.544 54.025 1.00 28.38 269 PRO B C 1
ATOM 5378 O O . PRO B 1 269 ? 44.942 193.595 53.885 1.00 31.81 269 PRO B O 1
ATOM 5382 N N . LEU B 1 270 ? 46.034 195.068 55.213 1.00 27.05 270 LEU B N 1
ATOM 5383 C CA . LEU B 1 270 ? 45.405 194.684 56.485 1.00 33.33 270 LEU B CA 1
ATOM 5384 C C . LEU B 1 270 ? 45.161 195.976 57.252 1.00 37.21 270 LEU B C 1
ATOM 5385 O O . LEU B 1 270 ? 46.107 196.571 57.772 1.00 33.34 270 LEU B O 1
ATOM 5390 N N . ILE B 1 271 ? 43.916 196.428 57.319 1.00 31.80 271 ILE B N 1
ATOM 5391 C CA . ILE B 1 271 ? 43.624 197.779 57.775 1.00 34.82 271 ILE B CA 1
ATOM 5392 C C . ILE B 1 271 ? 42.794 197.715 59.049 1.00 46.67 271 ILE B C 1
ATOM 5393 O O . ILE B 1 271 ? 41.707 197.123 59.063 1.00 46.40 271 ILE B O 1
ATOM 5398 N N . GLY B 1 272 ? 43.315 198.324 60.116 1.00 37.77 272 GLY B N 1
ATOM 5399 C CA . GLY B 1 272 ? 42.579 198.452 61.350 1.00 43.29 272 GLY B CA 1
ATOM 5400 C C . GLY B 1 272 ? 42.547 199.900 61.803 1.00 44.93 272 GLY B C 1
ATOM 5401 O O . GLY B 1 272 ? 43.374 200.725 61.405 1.00 41.70 272 GLY B O 1
ATOM 5402 N N . SER B 1 273 ? 41.551 200.198 62.640 1.00 45.64 273 SER B N 1
ATOM 5403 C CA . SER B 1 273 ? 41.378 201.543 63.179 1.00 45.60 273 SER B CA 1
ATOM 5404 C C . SER B 1 273 ? 42.385 201.851 64.276 1.00 49.14 273 SER B C 1
ATOM 5405 O O . SER B 1 273 ? 42.797 203.007 64.423 1.00 50.03 273 SER B O 1
ATOM 5408 N N . THR B 1 274 ? 42.791 200.842 65.044 1.00 45.31 274 THR B N 1
ATOM 5409 C CA . THR B 1 274 ? 43.741 201.016 66.130 1.00 52.43 274 THR B CA 1
ATOM 5410 C C . THR B 1 274 ? 44.871 200.004 65.999 1.00 55.99 274 THR B C 1
ATOM 5411 O O . THR B 1 274 ? 44.716 198.943 65.388 1.00 57.95 274 THR B O 1
ATOM 5415 N N . GLU B 1 275 ? 46.018 200.346 66.601 1.00 59.80 275 GLU B N 1
ATOM 5416 C CA . GLU B 1 275 ? 47.127 199.399 66.687 1.00 57.58 275 GLU B CA 1
ATOM 5417 C C . GLU B 1 275 ? 46.677 198.070 67.269 1.00 53.22 275 GLU B C 1
ATOM 5418 O O . GLU B 1 275 ? 47.238 197.022 66.929 1.00 50.58 275 GLU B O 1
ATOM 5424 N N . ALA B 1 276 ? 45.669 198.096 68.149 1.00 56.36 276 ALA B N 1
ATOM 5425 C CA . ALA B 1 276 ? 45.202 196.876 68.793 1.00 55.81 276 ALA B CA 1
ATOM 5426 C C . ALA B 1 276 ? 44.419 196.020 67.813 1.00 51.02 276 ALA B C 1
ATOM 5427 O O . ALA B 1 276 ? 44.621 194.802 67.733 1.00 51.81 276 ALA B O 1
ATOM 5429 N N . GLU B 1 277 ? 43.503 196.637 67.066 1.00 52.73 277 GLU B N 1
ATOM 5430 C CA . GLU B 1 277 ? 42.806 195.890 66.025 1.00 52.60 277 GLU B CA 1
ATOM 5431 C C . GLU B 1 277 ? 43.787 195.351 64.985 1.00 47.25 277 GLU B C 1
ATOM 5432 O O . GLU B 1 277 ? 43.611 194.235 64.479 1.00 49.78 277 GLU B O 1
ATOM 5438 N N . VAL B 1 278 ? 44.851 196.107 64.680 1.00 41.51 278 VAL B N 1
ATOM 5439 C CA . VAL B 1 278 ? 45.828 195.625 63.702 1.00 45.20 278 VAL B CA 1
ATOM 5440 C C . VAL B 1 278 ? 46.469 194.330 64.189 1.00 44.08 278 VAL B C 1
ATOM 5441 O O . VAL B 1 278 ? 46.647 193.381 63.415 1.00 44.41 278 VAL B O 1
ATOM 5445 N N . LYS B 1 279 ? 46.802 194.258 65.480 1.00 47.27 279 LYS B N 1
ATOM 5446 C CA . LYS B 1 279 ? 47.309 193.009 66.049 1.00 49.65 279 LYS B CA 1
ATOM 5447 C C . LYS B 1 279 ? 46.283 191.892 65.922 1.00 48.75 279 LYS B C 1
ATOM 5448 O O . LYS B 1 279 ? 46.600 190.789 65.457 1.00 55.59 279 LYS B O 1
ATOM 5454 N N . ARG B 1 280 ? 45.048 192.150 66.363 1.00 47.27 280 ARG B N 1
ATOM 5455 C CA . ARG B 1 280 ? 43.959 191.201 66.153 1.00 47.58 280 ARG B CA 1
ATOM 5456 C C . ARG B 1 280 ? 43.967 190.682 64.719 1.00 56.65 280 ARG B C 1
ATOM 5457 O O . ARG B 1 280 ? 43.983 189.469 64.478 1.00 58.75 280 ARG B O 1
ATOM 5465 N N . LEU B 1 281 ? 44.000 191.597 63.749 1.00 50.52 281 LEU B N 1
ATOM 5466 C CA . LEU B 1 281 ? 43.870 191.194 62.357 1.00 50.93 281 LEU B CA 1
ATOM 5467 C C . LEU B 1 281 ? 45.120 190.493 61.850 1.00 51.36 281 LEU B C 1
ATOM 5468 O O . LEU B 1 281 ? 45.022 189.591 61.008 1.00 55.62 281 LEU B O 1
ATOM 5473 N N . VAL B 1 282 ? 46.303 190.892 62.328 1.00 47.91 282 VAL B N 1
ATOM 5474 C CA . VAL B 1 282 ? 47.517 190.212 61.884 1.00 49.61 282 VAL B CA 1
ATOM 5475 C C . VAL B 1 282 ? 47.529 188.773 62.391 1.00 51.06 282 VAL B C 1
ATOM 5476 O O . VAL B 1 282 ? 47.981 187.860 61.692 1.00 53.29 282 VAL B O 1
ATOM 5480 N N . ALA B 1 283 ? 47.016 188.542 63.604 1.00 50.32 283 ALA B N 1
ATOM 5481 C CA . ALA B 1 283 ? 46.920 187.176 64.111 1.00 56.15 283 ALA B CA 1
ATOM 5482 C C . ALA B 1 283 ? 45.906 186.359 63.315 1.00 56.13 283 ALA B C 1
ATOM 5483 O O . ALA B 1 283 ? 46.148 185.186 63.005 1.00 53.53 283 ALA B O 1
ATOM 5485 N N . GLU B 1 284 ? 44.773 186.966 62.964 1.00 60.17 284 GLU B N 1
ATOM 5486 C CA . GLU B 1 284 ? 43.764 186.272 62.172 1.00 58.14 284 GLU B CA 1
ATOM 5487 C C . GLU B 1 284 ? 44.335 185.845 60.826 1.00 59.53 284 GLU B C 1
ATOM 5488 O O . GLU B 1 284 ? 44.359 184.655 60.492 1.00 68.96 284 GLU B O 1
ATOM 5494 N N . TYR B 1 285 ? 44.805 186.815 60.037 1.00 56.54 285 TYR B N 1
ATOM 5495 C CA . TYR B 1 285 ? 45.429 186.505 58.757 1.00 57.89 285 TYR B CA 1
ATOM 5496 C C . TYR B 1 285 ? 46.558 185.496 58.920 1.00 60.79 285 TYR B C 1
ATOM 5497 O O . TYR B 1 285 ? 46.795 184.676 58.025 1.00 65.24 285 TYR B O 1
ATOM 5506 N N . GLU B 1 286 ? 47.241 185.522 60.069 1.00 61.21 286 GLU B N 1
ATOM 5507 C CA . GLU B 1 286 ? 48.326 184.579 60.329 1.00 67.45 286 GLU B CA 1
ATOM 5508 C C . GLU B 1 286 ? 47.839 183.131 60.277 1.00 70.44 286 GLU B C 1
ATOM 5509 O O . GLU B 1 286 ? 48.497 182.268 59.683 1.00 70.85 286 GLU B O 1
ATOM 5515 N N . ALA B 1 287 ? 46.691 182.840 60.895 1.00 74.22 287 ALA B N 1
ATOM 5516 C CA . ALA B 1 287 ? 46.078 181.522 60.739 1.00 74.10 287 ALA B CA 1
ATOM 5517 C C . ALA B 1 287 ? 45.456 181.319 59.362 1.00 77.98 287 ALA B C 1
ATOM 5518 O O . ALA B 1 287 ? 44.949 180.226 59.086 1.00 68.13 287 ALA B O 1
ATOM 5520 N N . GLY B 1 288 ? 45.510 182.329 58.491 1.00 89.28 288 GLY B N 1
ATOM 5521 C CA . GLY B 1 288 ? 44.779 182.343 57.237 1.00 75.60 288 GLY B CA 1
ATOM 5522 C C . GLY B 1 288 ? 45.189 181.317 56.199 1.00 78.87 288 GLY B C 1
ATOM 5523 O O . GLY B 1 288 ? 44.466 180.343 55.970 1.00 88.64 288 GLY B O 1
ATOM 5524 N N . LEU B 1 289 ? 46.339 181.526 55.555 1.00 78.24 289 LEU B N 1
ATOM 5525 C CA . LEU B 1 289 ? 46.766 180.714 54.422 1.00 81.09 289 LEU B CA 1
ATOM 5526 C C . LEU B 1 289 ? 47.588 179.485 54.839 1.00 85.80 289 LEU B C 1
ATOM 5527 O O . LEU B 1 289 ? 48.359 178.959 54.026 1.00 93.15 289 LEU B O 1
ATOM 5532 N N . ASP B 1 290 ? 47.414 179.002 56.070 1.00 89.66 290 ASP B N 1
ATOM 5533 C CA . ASP B 1 290 ? 48.128 177.820 56.566 1.00 93.95 290 ASP B CA 1
ATOM 5534 C C . ASP B 1 290 ? 47.328 176.525 56.341 1.00 105.07 290 ASP B C 1
ATOM 5535 O O . ASP B 1 290 ? 46.144 176.468 56.677 1.00 106.19 290 ASP B O 1
ATOM 5537 N N . PRO B 1 291 ? 47.971 175.473 55.786 1.00 106.02 291 PRO B N 1
ATOM 5538 C CA . PRO B 1 291 ? 49.355 175.399 55.301 1.00 96.69 291 PRO B CA 1
ATOM 5539 C C . PRO B 1 291 ? 49.530 175.270 53.775 1.00 101.08 291 PRO B C 1
ATOM 5540 O O . PRO B 1 291 ? 50.640 174.975 53.330 1.00 105.07 291 PRO B O 1
ATOM 5544 N N . ALA B 1 292 ? 48.478 175.475 52.988 1.00 102.48 292 ALA B N 1
ATOM 5545 C CA . ALA B 1 292 ? 48.574 175.255 51.543 1.00 94.96 292 ALA B CA 1
ATOM 5546 C C . ALA B 1 292 ? 48.626 176.568 50.764 1.00 94.87 292 ALA B C 1
ATOM 5547 O O . ALA B 1 292 ? 48.087 176.668 49.657 1.00 80.76 292 ALA B O 1
ATOM 5549 N N . GLN B 1 294 ? 48.754 176.721 46.267 1.00 84.08 294 GLN B N 1
ATOM 5550 C CA . GLN B 1 294 ? 49.761 176.868 45.233 1.00 92.34 294 GLN B CA 1
ATOM 5551 C C . GLN B 1 294 ? 50.700 177.990 45.595 1.00 101.25 294 GLN B C 1
ATOM 5552 O O . GLN B 1 294 ? 51.719 178.200 44.946 1.00 97.54 294 GLN B O 1
ATOM 5558 N N . ARG B 1 295 ? 50.366 178.733 46.636 1.00 106.73 295 ARG B N 1
ATOM 5559 C CA . ARG B 1 295 ? 51.291 179.807 46.982 1.00 104.34 295 ARG B CA 1
ATOM 5560 C C . ARG B 1 295 ? 52.225 179.427 48.128 1.00 104.10 295 ARG B C 1
ATOM 5561 O O . ARG B 1 295 ? 53.425 179.720 48.067 1.00 99.61 295 ARG B O 1
ATOM 5569 N N . ILE B 1 296 ? 51.702 178.770 49.168 1.00 101.10 296 ILE B N 1
ATOM 5570 C CA . ILE B 1 296 ? 52.492 178.525 50.373 1.00 103.76 296 ILE B CA 1
ATOM 5571 C C . ILE B 1 296 ? 53.424 177.336 50.185 1.00 103.78 296 ILE B C 1
ATOM 5572 O O . ILE B 1 296 ? 54.629 177.423 50.447 1.00 101.28 296 ILE B O 1
ATOM 5577 N N . GLU B 1 297 ? 52.885 176.206 49.734 1.00 106.34 297 GLU B N 1
ATOM 5578 C CA . GLU B 1 297 ? 53.699 175.013 49.556 1.00 103.75 297 GLU B CA 1
ATOM 5579 C C . GLU B 1 297 ? 54.734 175.162 48.443 1.00 99.42 297 GLU B C 1
ATOM 5580 O O . GLU B 1 297 ? 55.600 174.291 48.307 1.00 94.94 297 GLU B O 1
ATOM 5586 N N . ALA B 1 298 ? 54.683 176.248 47.667 1.00 99.17 298 ALA B N 1
ATOM 5587 C CA . ALA B 1 298 ? 55.606 176.455 46.554 1.00 96.09 298 ALA B CA 1
ATOM 5588 C C . ALA B 1 298 ? 56.922 177.103 46.971 1.00 99.66 298 ALA B C 1
ATOM 5589 O O . ALA B 1 298 ? 57.948 176.877 46.316 1.00 95.16 298 ALA B O 1
ATOM 5591 N N . LEU B 1 299 ? 56.922 177.912 48.034 1.00 102.04 299 LEU B N 1
ATOM 5592 C CA . LEU B 1 299 ? 58.171 178.503 48.507 1.00 102.42 299 LEU B CA 1
ATOM 5593 C C . LEU B 1 299 ? 58.924 177.553 49.430 1.00 92.74 299 LEU B C 1
ATOM 5594 O O . LEU B 1 299 ? 60.157 177.484 49.378 1.00 86.70 299 LEU B O 1
ATOM 5599 N N . SER B 1 300 ? 58.203 176.817 50.282 1.00 91.50 300 SER B N 1
ATOM 5600 C CA . SER B 1 300 ? 58.824 175.704 50.993 1.00 88.16 300 SER B CA 1
ATOM 5601 C C . SER B 1 300 ? 59.422 174.702 50.017 1.00 84.91 300 SER B C 1
ATOM 5602 O O . SER B 1 300 ? 60.347 173.963 50.371 1.00 94.87 300 SER B O 1
ATOM 5605 N N . LYS B 1 301 ? 58.906 174.666 48.788 1.00 85.32 301 LYS B N 1
ATOM 5606 C CA . LYS B 1 301 ? 59.483 173.833 47.740 1.00 93.97 301 LYS B CA 1
ATOM 5607 C C . LYS B 1 301 ? 60.676 174.524 47.087 1.00 91.18 301 LYS B C 1
ATOM 5608 O O . LYS B 1 301 ? 61.726 173.905 46.880 1.00 86.99 301 LYS B O 1
ATOM 5614 N N . GLN B 1 302 ? 60.536 175.810 46.759 1.00 89.66 302 GLN B N 1
ATOM 5615 C CA . GLN B 1 302 ? 61.669 176.560 46.234 1.00 81.18 302 GLN B CA 1
ATOM 5616 C C . GLN B 1 302 ? 62.706 176.879 47.303 1.00 77.08 302 GLN B C 1
ATOM 5617 O O . GLN B 1 302 ? 63.797 177.344 46.966 1.00 77.67 302 GLN B O 1
ATOM 5623 N N . LEU B 1 303 ? 62.400 176.633 48.570 1.00 82.13 303 LEU B N 1
ATOM 5624 C CA . LEU B 1 303 ? 63.374 176.788 49.640 1.00 77.19 303 LEU B CA 1
ATOM 5625 C C . LEU B 1 303 ? 63.801 175.431 50.203 1.00 85.14 303 LEU B C 1
ATOM 5626 O O . LEU B 1 303 ? 64.500 174.662 49.542 1.00 85.28 303 LEU B O 1
ATOM 5631 N N . VAL B 1 315 ? 60.594 177.916 64.341 1.00 69.15 315 VAL B N 1
ATOM 5632 C CA . VAL B 1 315 ? 61.431 178.940 63.720 1.00 71.80 315 VAL B CA 1
ATOM 5633 C C . VAL B 1 315 ? 62.409 178.299 62.741 1.00 80.35 315 VAL B C 1
ATOM 5634 O O . VAL B 1 315 ? 62.709 177.109 62.835 1.00 89.07 315 VAL B O 1
ATOM 5638 N N . LEU B 1 316 ? 62.895 179.099 61.796 1.00 81.54 316 LEU B N 1
ATOM 5639 C CA . LEU B 1 316 ? 63.854 178.648 60.803 1.00 80.91 316 LEU B CA 1
ATOM 5640 C C . LEU B 1 316 ? 65.283 178.808 61.310 1.00 75.39 316 LEU B C 1
ATOM 5641 O O . LEU B 1 316 ? 65.591 179.714 62.092 1.00 70.96 316 LEU B O 1
ATOM 5646 N N . GLN B 1 317 ? 66.153 177.906 60.853 1.00 77.59 317 GLN B N 1
ATOM 5647 C CA . GLN B 1 317 ? 67.576 177.925 61.163 1.00 84.34 317 GLN B CA 1
ATOM 5648 C C . GLN B 1 317 ? 68.367 177.701 59.879 1.00 83.90 317 GLN B C 1
ATOM 5649 O O . GLN B 1 317 ? 67.839 177.205 58.879 1.00 80.85 317 GLN B O 1
ATOM 5655 N N . GLU B 1 318 ? 69.656 178.050 59.926 1.00 81.78 318 GLU B N 1
ATOM 5656 C CA . GLU B 1 318 ? 70.502 177.990 58.736 1.00 85.26 318 GLU B CA 1
ATOM 5657 C C . GLU B 1 318 ? 70.593 176.594 58.123 1.00 92.65 318 GLU B C 1
ATOM 5658 O O . GLU B 1 318 ? 71.138 176.463 57.024 1.00 96.23 318 GLU B O 1
ATOM 5664 N N . LYS B 1 319 ? 70.082 175.553 58.788 1.00 96.54 319 LYS B N 1
ATOM 5665 C CA . LYS B 1 319 ? 70.234 174.185 58.297 1.00 94.84 319 LYS B CA 1
ATOM 5666 C C . LYS B 1 319 ? 69.000 173.643 57.584 1.00 90.34 319 LYS B C 1
ATOM 5667 O O . LYS B 1 319 ? 69.117 172.659 56.843 1.00 86.54 319 LYS B O 1
ATOM 5669 N N . ASP B 1 320 ? 67.831 174.264 57.769 1.00 90.41 320 ASP B N 1
ATOM 5670 C CA . ASP B 1 320 ? 66.591 173.699 57.238 1.00 90.07 320 ASP B CA 1
ATOM 5671 C C . ASP B 1 320 ? 66.507 173.806 55.717 1.00 90.72 320 ASP B C 1
ATOM 5672 O O . ASP B 1 320 ? 65.962 172.909 55.061 1.00 86.40 320 ASP B O 1
ATOM 5677 N N . PHE B 1 321 ? 67.041 174.881 55.143 1.00 82.38 321 PHE B N 1
ATOM 5678 C CA . PHE B 1 321 ? 66.846 175.184 53.734 1.00 80.21 321 PHE B CA 1
ATOM 5679 C C . PHE B 1 321 ? 67.637 174.226 52.842 1.00 87.05 321 PHE B C 1
ATOM 5680 O O . PHE B 1 321 ? 68.635 173.626 53.250 1.00 92.03 321 PHE B O 1
ATOM 5688 N N . ASN B 1 322 ? 67.116 174.012 51.630 1.00 79.97 322 ASN B N 1
ATOM 5689 C CA . ASN B 1 322 ? 67.840 173.386 50.514 1.00 89.82 322 ASN B CA 1
ATOM 5690 C C . ASN B 1 322 ? 67.583 174.074 49.172 1.00 90.15 322 ASN B C 1
ATOM 5691 O O . ASN B 1 322 ? 66.929 173.551 48.293 1.00 90.63 322 ASN B O 1
ATOM 5693 N N . LEU B 1 323 ? 68.101 175.266 49.018 1.00 89.06 323 LEU B N 1
ATOM 5694 C CA . LEU B 1 323 ? 67.759 176.064 47.850 1.00 89.74 323 LEU B CA 1
ATOM 5695 C C . LEU B 1 323 ? 68.032 175.270 46.576 1.00 95.14 323 LEU B C 1
ATOM 5696 O O . LEU B 1 323 ? 69.150 174.771 46.391 1.00 95.09 323 LEU B O 1
ATOM 5701 N N . PRO B 1 324 ? 67.054 175.136 45.679 1.00 96.61 324 PRO B N 1
ATOM 5702 C CA . PRO B 1 324 ? 67.250 174.292 44.494 1.00 102.03 324 PRO B CA 1
ATOM 5703 C C . PRO B 1 324 ? 68.428 174.763 43.654 1.00 106.27 324 PRO B C 1
ATOM 5704 O O . PRO B 1 324 ? 68.665 175.962 43.491 1.00 100.28 324 PRO B O 1
ATOM 5708 N N . LYS B 1 325 ? 69.167 173.798 43.117 1.00 104.95 325 LYS B N 1
ATOM 5709 C CA . LYS B 1 325 ? 70.313 174.091 42.269 1.00 106.43 325 LYS B CA 1
ATOM 5710 C C . LYS B 1 325 ? 69.862 174.702 40.943 1.00 115.00 325 LYS B C 1
ATOM 5711 O O . LYS B 1 325 ? 70.658 175.298 40.215 1.00 113.33 325 LYS B O 1
ATOM 5717 N N . THR B 1 329 ? 62.974 181.262 39.653 1.00 84.74 329 THR B N 1
ATOM 5718 C CA . THR B 1 329 ? 63.276 182.522 40.334 1.00 93.92 329 THR B CA 1
ATOM 5719 C C . THR B 1 329 ? 64.757 182.612 40.738 1.00 84.90 329 THR B C 1
ATOM 5720 O O . THR B 1 329 ? 65.351 181.615 41.157 1.00 83.29 329 THR B O 1
ATOM 5724 N N . PRO B 1 330 ? 65.344 183.806 40.607 1.00 74.47 330 PRO B N 1
ATOM 5725 C CA . PRO B 1 330 ? 66.785 183.956 40.857 1.00 69.75 330 PRO B CA 1
ATOM 5726 C C . PRO B 1 330 ? 67.161 183.601 42.288 1.00 66.87 330 PRO B C 1
ATOM 5727 O O . PRO B 1 330 ? 66.421 183.879 43.235 1.00 63.60 330 PRO B O 1
ATOM 5731 N N . ILE B 1 331 ? 68.343 182.997 42.437 1.00 65.34 331 ILE B N 1
ATOM 5732 C CA . ILE B 1 331 ? 68.810 182.601 43.761 1.00 60.65 331 ILE B CA 1
ATOM 5733 C C . ILE B 1 331 ? 68.884 183.813 44.677 1.00 60.87 331 ILE B C 1
ATOM 5734 O O . ILE B 1 331 ? 68.722 183.689 45.898 1.00 56.27 331 ILE B O 1
ATOM 5739 N N . GLY B 1 332 ? 69.105 185.002 44.109 1.00 61.66 332 GLY B N 1
ATOM 5740 C CA . GLY B 1 332 ? 69.192 186.199 44.929 1.00 56.93 332 GLY B CA 1
ATOM 5741 C C . GLY B 1 332 ? 67.937 186.438 45.746 1.00 53.51 332 GLY B C 1
ATOM 5742 O O . GLY B 1 332 ? 68.007 186.685 46.953 1.00 51.22 332 GLY B O 1
ATOM 5743 N N . ILE B 1 333 ? 66.772 186.379 45.093 1.00 55.57 333 ILE B N 1
ATOM 5744 C CA . ILE B 1 333 ? 65.497 186.477 45.803 1.00 54.64 333 ILE B CA 1
ATOM 5745 C C . ILE B 1 333 ? 65.394 185.390 46.868 1.00 53.85 333 ILE B C 1
ATOM 5746 O O . ILE B 1 333 ? 64.987 185.647 48.010 1.00 49.47 333 ILE B O 1
ATOM 5751 N N . LEU B 1 334 ? 65.755 184.156 46.504 1.00 52.57 334 LEU B N 1
ATOM 5752 C CA . LEU B 1 334 ? 65.693 183.045 47.447 1.00 52.43 334 LEU B CA 1
ATOM 5753 C C . LEU B 1 334 ? 66.534 183.325 48.686 1.00 50.80 334 LEU B C 1
ATOM 5754 O O . LEU B 1 334 ? 66.062 183.168 49.819 1.00 48.74 334 LEU B O 1
ATOM 5759 N N . LYS B 1 335 ? 67.794 183.732 48.490 1.00 48.97 335 LYS B N 1
ATOM 5760 C CA . LYS B 1 335 ? 68.665 183.980 49.635 1.00 47.59 335 LYS B CA 1
ATOM 5761 C C . LYS B 1 335 ? 68.234 185.223 50.399 1.00 43.57 335 LYS B C 1
ATOM 5762 O O . LYS B 1 335 ? 68.322 185.255 51.630 1.00 39.15 335 LYS B O 1
ATOM 5768 N N . SER B 1 336 ? 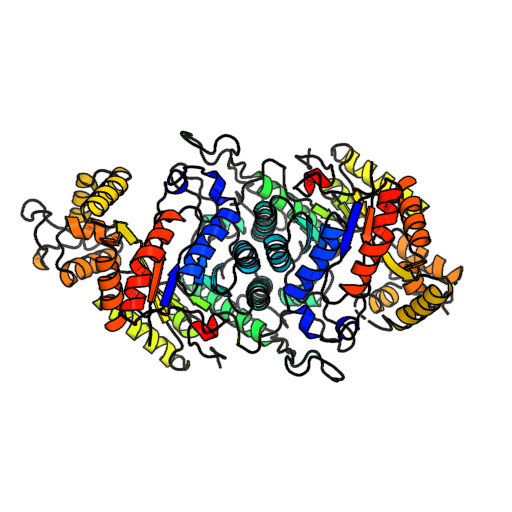67.732 186.239 49.696 1.00 44.91 336 SER B N 1
ATOM 5769 C CA . SER B 1 336 ? 67.162 187.397 50.379 1.00 48.46 336 SER B CA 1
ATOM 5770 C C . SER B 1 336 ? 66.057 186.986 51.342 1.00 47.62 336 SER B C 1
ATOM 5771 O O . SER B 1 336 ? 65.882 187.613 52.393 1.00 43.72 336 SER B O 1
ATOM 5774 N N . MET B 1 337 ? 65.290 185.947 50.996 1.00 46.38 337 MET B N 1
ATOM 5775 C CA . MET B 1 337 ? 64.235 185.502 51.892 1.00 50.14 337 MET B CA 1
ATOM 5776 C C . MET B 1 337 ? 64.817 184.720 53.059 1.00 45.91 337 MET B C 1
ATOM 5777 O O . MET B 1 337 ? 64.392 184.896 54.208 1.00 46.62 337 MET B O 1
ATOM 5782 N N . VAL B 1 338 ? 65.792 183.860 52.780 1.00 44.40 338 VAL B N 1
ATOM 5783 C CA . VAL B 1 338 ? 66.523 183.199 53.854 1.00 47.05 338 VAL B CA 1
ATOM 5784 C C . VAL B 1 338 ? 67.153 184.230 54.783 1.00 53.50 338 VAL B C 1
ATOM 5785 O O . VAL B 1 338 ? 67.185 184.043 56.006 1.00 56.65 338 VAL B O 1
ATOM 5789 N N . ASP B 1 339 ? 67.668 185.331 54.217 1.00 49.60 339 ASP B N 1
ATOM 5790 C CA . ASP B 1 339 ? 68.259 186.387 55.040 1.00 52.51 339 ASP B CA 1
ATOM 5791 C C . ASP B 1 339 ? 67.220 187.026 55.947 1.00 56.24 339 ASP B C 1
ATOM 5792 O O . ASP B 1 339 ? 67.507 187.340 57.108 1.00 57.27 339 ASP B O 1
ATOM 5797 N N . VAL B 1 340 ? 66.011 187.247 55.430 1.00 55.01 340 VAL B N 1
ATOM 5798 C CA . VAL B 1 340 ? 64.961 187.865 56.234 1.00 55.30 340 VAL B CA 1
ATOM 5799 C C . VAL B 1 340 ? 64.505 186.922 57.345 1.00 62.85 340 VAL B C 1
ATOM 5800 O O . VAL B 1 340 ? 64.250 187.355 58.474 1.00 65.54 340 VAL B O 1
ATOM 5804 N N . ALA B 1 341 ? 64.387 185.621 57.047 1.00 58.45 341 ALA B N 1
ATOM 5805 C CA . ALA B 1 341 ? 63.943 184.673 58.069 1.00 59.22 341 ALA B CA 1
ATOM 5806 C C . ALA B 1 341 ? 64.981 184.491 59.169 1.00 64.35 341 ALA B C 1
ATOM 5807 O O . ALA B 1 341 ? 64.619 184.227 60.322 1.00 73.26 341 ALA B O 1
ATOM 5809 N N . LEU B 1 342 ? 66.266 184.618 58.835 1.00 64.83 342 LEU B N 1
ATOM 5810 C CA . LEU B 1 342 ? 67.327 184.436 59.822 1.00 71.16 342 LEU B CA 1
ATOM 5811 C C . LEU B 1 342 ? 67.564 185.689 60.654 1.00 63.97 342 LEU B C 1
ATOM 5812 O O . LEU B 1 342 ? 67.864 185.585 61.848 1.00 66.14 342 LEU B O 1
ATOM 5817 N N . ASP B 1 343 ? 67.409 186.871 60.064 1.00 70.88 343 ASP B N 1
ATOM 5818 C CA . ASP B 1 343 ? 67.648 188.132 60.758 1.00 72.82 343 ASP B CA 1
ATOM 5819 C C . ASP B 1 343 ? 66.446 188.611 61.563 1.00 78.29 343 ASP B C 1
ATOM 5820 O O . ASP B 1 343 ? 66.446 189.765 62.004 1.00 84.66 343 ASP B O 1
ATOM 5825 N N . GLU B 1 344 ? 65.435 187.763 61.757 1.00 76.88 344 GLU B N 1
ATOM 5826 C CA . GLU B 1 344 ? 64.298 188.062 62.632 1.00 78.05 344 GLU B CA 1
ATOM 5827 C C . GLU B 1 344 ? 63.923 186.831 63.461 1.00 73.64 344 GLU B C 1
ATOM 5828 O O . GLU B 1 344 ? 62.932 186.150 63.186 1.00 69.46 344 GLU B O 1
ATOM 5834 N N . LEU B 1 346 ? 62.159 184.154 62.410 1.00 54.18 346 LEU B N 1
ATOM 5835 C CA . LEU B 1 346 ? 60.907 183.973 61.693 1.00 66.57 346 LEU B CA 1
ATOM 5836 C C . LEU B 1 346 ? 60.710 182.514 61.261 1.00 75.69 346 LEU B C 1
ATOM 5837 O O . LEU B 1 346 ? 61.630 181.871 60.737 1.00 73.56 346 LEU B O 1
ATOM 5839 N N . SER B 1 347 ? 59.490 182.027 61.434 1.00 72.12 347 SER B N 1
ATOM 5840 C CA . SER B 1 347 ? 59.056 180.712 61.016 1.00 72.32 347 SER B CA 1
ATOM 5841 C C . SER B 1 347 ? 58.663 180.746 59.574 1.00 72.88 347 SER B C 1
ATOM 5842 O O . SER B 1 347 ? 58.867 181.725 58.901 1.00 70.81 347 SER B O 1
ATOM 5845 N N . LEU B 1 348 ? 58.119 179.664 59.070 1.00 68.01 348 LEU B N 1
ATOM 5846 C CA . LEU B 1 348 ? 57.540 179.763 57.736 1.00 68.90 348 LEU B CA 1
ATOM 5847 C C . LEU B 1 348 ? 56.219 180.518 57.774 1.00 76.56 348 LEU B C 1
ATOM 5848 O O . LEU B 1 348 ? 55.904 181.266 56.841 1.00 74.39 348 LEU B O 1
ATOM 5853 N N . ARG B 1 349 ? 55.441 180.334 58.848 1.00 80.55 349 ARG B N 1
ATOM 5854 C CA . ARG B 1 349 ? 54.176 181.043 58.995 1.00 81.95 349 ARG B CA 1
ATOM 5855 C C . ARG B 1 349 ? 54.391 182.511 59.345 1.00 83.12 349 ARG B C 1
ATOM 5856 O O . ARG B 1 349 ? 53.492 183.331 59.126 1.00 77.46 349 ARG B O 1
ATOM 5864 N N . GLN B 1 350 ? 55.565 182.860 59.870 1.00 79.30 350 GLN B N 1
ATOM 5865 C CA . GLN B 1 350 ? 55.918 184.255 60.099 1.00 74.68 350 GLN B CA 1
ATOM 5866 C C . GLN B 1 350 ? 56.583 184.884 58.884 1.00 70.21 350 GLN B C 1
ATOM 5867 O O . GLN B 1 350 ? 56.474 186.099 58.684 1.00 69.77 350 GLN B O 1
ATOM 5873 N N . LEU B 1 351 ? 57.259 184.076 58.065 1.00 71.96 351 LEU B N 1
ATOM 5874 C CA . LEU B 1 351 ? 57.956 184.582 56.889 1.00 65.29 351 LEU B CA 1
ATOM 5875 C C . LEU B 1 351 ? 56.991 184.900 55.754 1.00 64.79 351 LEU B C 1
ATOM 5876 O O . LEU B 1 351 ? 57.179 185.890 55.040 1.00 60.13 351 LEU B O 1
ATOM 5881 N N . ALA B 1 352 ? 55.972 184.060 55.554 1.00 66.34 352 ALA B N 1
ATOM 5882 C CA . ALA B 1 352 ? 54.989 184.342 54.512 1.00 70.84 352 ALA B CA 1
ATOM 5883 C C . ALA B 1 352 ? 54.242 185.636 54.808 1.00 68.64 352 ALA B C 1
ATOM 5884 O O . ALA B 1 352 ? 54.043 186.468 53.913 1.00 63.85 352 ALA B O 1
ATOM 5886 N N . LEU B 1 353 ? 53.821 185.818 56.062 1.00 65.15 353 LEU B N 1
ATOM 5887 C CA . LEU B 1 353 ? 53.285 187.098 56.509 1.00 59.20 353 LEU B CA 1
ATOM 5888 C C . LEU B 1 353 ? 54.180 188.242 56.056 1.00 57.45 353 LEU B C 1
ATOM 5889 O O . LEU B 1 353 ? 53.750 189.152 55.338 1.00 54.41 353 LEU B O 1
ATOM 5894 N N . ARG B 1 354 ? 55.447 188.192 56.470 1.00 60.38 354 ARG B N 1
ATOM 5895 C CA . ARG B 1 354 ? 56.386 189.272 56.202 1.00 62.12 354 ARG B CA 1
ATOM 5896 C C . ARG B 1 354 ? 56.456 189.618 54.716 1.00 59.14 354 ARG B C 1
ATOM 5897 O O . ARG B 1 354 ? 56.606 190.796 54.362 1.00 52.35 354 ARG B O 1
ATOM 5905 N N . MET B 1 355 ? 56.318 188.617 53.837 1.00 55.65 355 MET B N 1
ATOM 5906 C CA . MET B 1 355 ? 56.533 188.806 52.403 1.00 63.20 355 MET B CA 1
ATOM 5907 C C . MET B 1 355 ? 55.397 189.541 51.695 1.00 56.92 355 MET B C 1
ATOM 5908 O O . MET B 1 355 ? 55.634 190.137 50.644 1.00 53.40 355 MET B O 1
ATOM 5913 N N . ARG B 1 356 ? 54.178 189.516 52.228 1.00 53.68 356 ARG B N 1
ATOM 5914 C CA . ARG B 1 356 ? 53.024 190.077 51.533 1.00 53.53 356 ARG B CA 1
ATOM 5915 C C . ARG B 1 356 ? 52.430 191.307 52.204 1.00 41.16 356 ARG B C 1
ATOM 5916 O O . ARG B 1 356 ? 51.956 192.211 51.514 1.00 35.71 356 ARG B O 1
ATOM 5924 N N . LEU B 1 357 ? 52.462 191.364 53.525 1.00 37.45 357 LEU B N 1
ATOM 5925 C CA . LEU B 1 357 ? 51.536 192.194 54.270 1.00 36.81 357 LEU B CA 1
ATOM 5926 C C . LEU B 1 357 ? 52.012 193.630 54.374 1.00 36.84 357 LEU B C 1
ATOM 5927 O O . LEU B 1 357 ? 53.203 193.900 54.551 1.00 35.20 357 LEU B O 1
ATOM 5932 N N . ILE B 1 358 ? 51.061 194.548 54.257 1.00 31.66 358 ILE B N 1
ATOM 5933 C CA . ILE B 1 358 ? 51.195 195.898 54.767 1.00 34.88 358 ILE B CA 1
ATOM 5934 C C . ILE B 1 358 ? 49.993 196.078 55.680 1.00 36.76 358 ILE B C 1
ATOM 5935 O O . ILE B 1 358 ? 48.864 196.262 55.210 1.00 34.25 358 ILE B O 1
ATOM 5940 N N . ALA B 1 359 ? 50.222 195.970 56.985 1.00 35.38 359 ALA B N 1
ATOM 5941 C CA . ALA B 1 359 ? 49.175 196.032 57.997 1.00 36.02 359 ALA B CA 1
ATOM 5942 C C . ALA B 1 359 ? 49.313 197.322 58.788 1.00 34.60 359 ALA B C 1
ATOM 5943 O O . ALA B 1 359 ? 50.404 197.653 59.251 1.00 31.75 359 ALA B O 1
ATOM 5945 N N . GLY B 1 360 ? 48.218 198.045 58.958 1.00 32.66 360 GLY B N 1
ATOM 5946 C CA . GLY B 1 360 ? 48.301 199.243 59.766 1.00 29.21 360 GLY B CA 1
ATOM 5947 C C . GLY B 1 360 ? 46.968 199.940 59.823 1.00 34.66 360 GLY B C 1
ATOM 5948 O O . GLY B 1 360 ? 45.930 199.392 59.440 1.00 33.14 360 GLY B O 1
ATOM 5949 N N . THR B 1 361 ? 47.010 201.151 60.342 1.00 34.58 361 THR B N 1
ATOM 5950 C CA . THR B 1 361 ? 45.872 202.023 60.239 1.00 33.35 361 THR B CA 1
ATOM 5951 C C . THR B 1 361 ? 45.851 202.598 58.835 1.00 33.84 361 THR B C 1
ATOM 5952 O O . THR B 1 361 ? 46.837 202.504 58.113 1.00 30.64 361 THR B O 1
ATOM 5956 N N . PRO B 1 362 ? 44.728 203.186 58.421 1.00 36.80 362 PRO B N 1
ATOM 5957 C CA . PRO B 1 362 ? 44.678 203.810 57.092 1.00 35.77 362 PRO B CA 1
ATOM 5958 C C . PRO B 1 362 ? 45.818 204.779 56.855 1.00 35.70 362 PRO B C 1
ATOM 5959 O O . PRO B 1 362 ? 46.424 204.780 55.775 1.00 31.59 362 PRO B O 1
ATOM 5963 N N . ASP B 1 363 ? 46.152 205.600 57.847 1.00 33.30 363 ASP B N 1
ATOM 5964 C CA . ASP B 1 363 ? 47.220 206.565 57.614 1.00 39.16 363 ASP B CA 1
ATOM 5965 C C . ASP B 1 363 ? 48.564 205.871 57.513 1.00 33.87 363 ASP B C 1
ATOM 5966 O O . ASP B 1 363 ? 49.389 206.229 56.667 1.00 32.58 363 ASP B O 1
ATOM 5971 N N . GLN B 1 364 ? 48.786 204.854 58.338 1.00 30.79 364 GLN B N 1
ATOM 5972 C CA . GLN B 1 364 ? 50.027 204.101 58.236 1.00 35.86 364 GLN B CA 1
ATOM 5973 C C . GLN B 1 364 ? 50.173 203.492 56.847 1.00 33.56 364 GLN B C 1
ATOM 5974 O O . GLN B 1 364 ? 51.230 203.589 56.221 1.00 32.72 364 GLN B O 1
ATOM 5980 N N . VAL B 1 365 ? 49.109 202.870 56.339 1.00 34.46 365 VAL B N 1
ATOM 5981 C CA . VAL B 1 365 ? 49.204 202.196 55.050 1.00 32.83 365 VAL B CA 1
ATOM 5982 C C . VAL B 1 365 ? 49.473 203.209 53.949 1.00 29.26 365 VAL B C 1
ATOM 5983 O O . VAL B 1 365 ? 50.377 203.032 53.120 1.00 27.99 365 VAL B O 1
ATOM 5987 N N . ALA B 1 366 ? 48.729 204.312 53.953 1.00 30.96 366 ALA B N 1
ATOM 5988 C CA . ALA B 1 366 ? 48.954 205.335 52.943 1.00 29.54 366 ALA B CA 1
ATOM 5989 C C . ALA B 1 366 ? 50.393 205.838 52.983 1.00 31.40 366 ALA B C 1
ATOM 5990 O O . ALA B 1 366 ? 51.004 206.092 51.937 1.00 28.80 366 ALA B O 1
ATOM 5992 N N . ASP B 1 367 ? 50.965 205.962 54.181 1.00 31.54 367 ASP B N 1
ATOM 5993 C CA . ASP B 1 367 ? 52.301 206.533 54.282 1.00 31.97 367 ASP B CA 1
ATOM 5994 C C . ASP B 1 367 ? 53.349 205.598 53.711 1.00 31.85 367 ASP B C 1
ATOM 5995 O O . ASP B 1 367 ? 54.245 206.042 52.989 1.00 35.18 367 ASP B O 1
ATOM 6000 N N . ARG B 1 368 ? 53.259 204.304 54.018 1.00 32.28 368 ARG B N 1
ATOM 6001 C CA . ARG B 1 368 ? 54.179 203.349 53.411 1.00 28.94 368 ARG B CA 1
ATOM 6002 C C . ARG B 1 368 ? 54.085 203.387 51.889 1.00 28.70 368 ARG B C 1
ATOM 6003 O O . ARG B 1 368 ? 55.107 203.363 51.192 1.00 27.49 368 ARG B O 1
ATOM 6011 N N . LEU B 1 369 ? 52.861 203.400 51.354 1.00 30.34 369 LEU B N 1
ATOM 6012 C CA . LEU B 1 369 ? 52.699 203.387 49.908 1.00 28.92 369 LEU B CA 1
ATOM 6013 C C . LEU B 1 369 ? 53.318 204.632 49.305 1.00 27.74 369 LEU B C 1
ATOM 6014 O O . LEU B 1 369 ? 54.037 204.558 48.298 1.00 26.74 369 LEU B O 1
ATOM 6019 N N . ILE B 1 370 ? 53.039 205.791 49.917 1.00 27.04 370 ILE B N 1
ATOM 6020 C CA . ILE B 1 370 ? 53.583 207.057 49.433 1.00 31.00 370 ILE B CA 1
ATOM 6021 C C . ILE B 1 370 ? 55.102 207.059 49.535 1.00 32.94 370 ILE B C 1
ATOM 6022 O O . ILE B 1 370 ? 55.799 207.556 48.641 1.00 28.25 370 ILE B O 1
ATOM 6027 N N . ASP B 1 371 ? 55.633 206.480 50.611 1.00 33.27 371 ASP B N 1
ATOM 6028 C CA . ASP B 1 371 ? 57.077 206.445 50.826 1.00 35.87 371 ASP B CA 1
ATOM 6029 C C . ASP B 1 371 ? 57.789 205.693 49.708 1.00 35.69 371 ASP B C 1
ATOM 6030 O O . ASP B 1 371 ? 58.769 206.185 49.144 1.00 35.19 371 ASP B O 1
ATOM 6035 N N . TRP B 1 372 ? 57.311 204.489 49.383 1.00 33.94 372 TRP B N 1
ATOM 6036 C CA . TRP B 1 372 ? 57.913 203.699 48.310 1.00 35.21 372 TRP B CA 1
ATOM 6037 C C . TRP B 1 372 ? 57.798 204.395 46.961 1.00 31.22 372 TRP B C 1
ATOM 6038 O O . TRP B 1 372 ? 58.707 204.309 46.128 1.00 32.54 372 TRP B O 1
ATOM 6049 N N . TRP B 1 373 ? 56.678 205.078 46.721 1.00 28.83 373 TRP B N 1
ATOM 6050 C CA . TRP B 1 373 ? 56.410 205.633 45.400 1.00 30.76 373 TRP B CA 1
ATOM 6051 C C . TRP B 1 373 ? 57.177 206.926 45.156 1.00 31.20 373 TRP B C 1
ATOM 6052 O O . TRP B 1 373 ? 57.699 207.132 44.058 1.00 30.74 373 TRP B O 1
ATOM 6063 N N . GLN B 1 374 ? 57.236 207.821 46.151 1.00 29.91 374 GLN B N 1
ATOM 6064 C CA . GLN B 1 374 ? 57.952 209.078 45.954 1.00 35.29 374 GLN B CA 1
ATOM 6065 C C . GLN B 1 374 ? 59.459 208.872 45.885 1.00 37.10 374 GLN B C 1
ATOM 6066 O O . GLN B 1 374 ? 60.154 209.676 45.257 1.00 42.43 374 GLN B O 1
ATOM 6072 N N . ASP B 1 375 ? 59.975 207.811 46.498 1.00 32.61 375 ASP B N 1
ATOM 6073 C CA . ASP B 1 375 ? 61.370 207.414 46.326 1.00 38.82 375 ASP B CA 1
ATOM 6074 C C . ASP B 1 375 ? 61.605 206.569 45.078 1.00 39.09 375 ASP B C 1
ATOM 6075 O O . ASP B 1 375 ? 62.725 206.090 44.880 1.00 40.52 375 ASP B O 1
ATOM 6080 N N . GLU B 1 376 ? 60.578 206.362 44.251 1.00 33.27 376 GLU B N 1
ATOM 6081 C CA 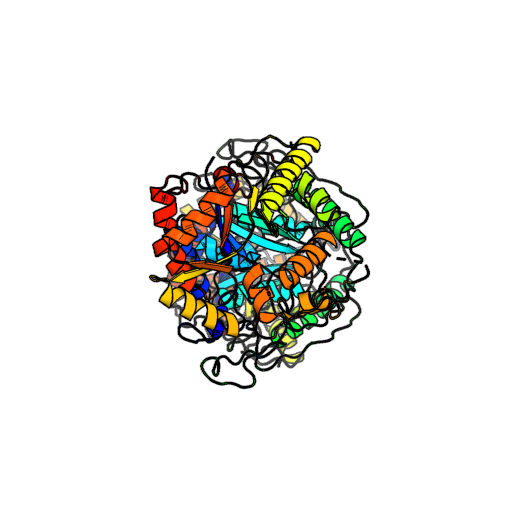. GLU B 1 376 ? 60.686 205.634 42.988 1.00 31.79 376 GLU B CA 1
ATOM 6082 C C . GLU B 1 376 ? 61.161 204.193 43.178 1.00 29.73 376 GLU B C 1
ATOM 6083 O O . GLU B 1 376 ? 61.857 203.636 42.332 1.00 29.82 376 GLU B O 1
ATOM 6089 N N . ALA B 1 377 ? 60.779 203.576 44.291 1.00 25.46 377 ALA B N 1
ATOM 6090 C CA . ALA B 1 377 ? 60.856 202.131 44.418 1.00 30.71 377 ALA B CA 1
ATOM 6091 C C . ALA B 1 377 ? 59.705 201.432 43.700 1.00 29.87 377 ALA B C 1
ATOM 6092 O O . ALA B 1 377 ? 59.725 200.203 43.572 1.00 30.44 377 ALA B O 1
ATOM 6094 N N . ALA B 1 378 ? 58.721 202.191 43.220 1.00 26.97 378 ALA B N 1
ATOM 6095 C CA . ALA B 1 378 ? 57.496 201.647 42.655 1.00 28.74 378 ALA B CA 1
ATOM 6096 C C . ALA B 1 378 ? 56.760 202.770 41.939 1.00 26.08 378 ALA B C 1
ATOM 6097 O O . ALA B 1 378 ? 56.802 203.920 42.380 1.00 23.50 378 ALA B O 1
ATOM 6099 N N . ASP B 1 379 ? 56.116 202.448 40.821 1.00 23.94 379 ASP B N 1
ATOM 6100 C CA . ASP B 1 379 ? 55.309 203.463 40.156 1.00 26.46 379 ASP B CA 1
ATOM 6101 C C . ASP B 1 379 ? 53.856 203.428 40.617 1.00 22.22 379 ASP B C 1
ATOM 6102 O O . ASP B 1 379 ? 53.082 204.332 40.294 1.00 26.86 379 ASP B O 1
ATOM 6107 N N . GLY B 1 380 ? 53.513 202.434 41.425 1.00 24.63 380 GLY B N 1
ATOM 6108 C CA . GLY B 1 380 ? 52.150 202.158 41.819 1.00 23.57 380 GLY B CA 1
ATOM 6109 C C . GLY B 1 380 ? 52.155 200.782 42.446 1.00 19.85 380 GLY B C 1
ATOM 6110 O O . GLY B 1 380 ? 53.222 200.192 42.628 1.00 25.58 380 GLY B O 1
ATOM 6111 N N . PHE B 1 381 ? 50.965 200.260 42.739 1.00 22.15 381 PHE B N 1
ATOM 6112 C CA . PHE B 1 381 ? 50.877 198.964 43.424 1.00 19.17 381 PHE B CA 1
ATOM 6113 C C . PHE B 1 381 ? 49.676 198.172 42.954 1.00 24.13 381 PHE B C 1
ATOM 6114 O O . PHE B 1 381 ? 48.648 198.734 42.564 1.00 21.31 381 PHE B O 1
ATOM 6122 N N . VAL B 1 382 ? 49.801 196.852 43.051 1.00 22.51 382 VAL B N 1
ATOM 6123 C CA . VAL B 1 382 ? 48.675 195.951 42.906 1.00 19.17 382 VAL B CA 1
ATOM 6124 C C . VAL B 1 382 ? 48.163 195.632 44.315 1.00 23.53 382 VAL B C 1
ATOM 6125 O O . VAL B 1 382 ? 48.916 195.142 45.159 1.00 21.50 382 VAL B O 1
ATOM 6129 N N . ILE B 1 383 ? 46.891 195.953 44.570 1.00 23.23 383 ILE B N 1
ATOM 6130 C CA . ILE B 1 383 ? 46.206 195.667 45.831 1.00 21.85 383 ILE B CA 1
ATOM 6131 C C . ILE B 1 383 ? 45.651 194.250 45.766 1.00 20.55 383 ILE B C 1
ATOM 6132 O O . ILE B 1 383 ? 44.803 193.955 44.913 1.00 23.53 383 ILE B O 1
ATOM 6137 N N . ASN B 1 384 ? 46.101 193.379 46.669 1.00 18.52 384 ASN B N 1
ATOM 6138 C CA . ASN B 1 384 ? 45.660 191.976 46.736 1.00 16.58 384 ASN B CA 1
ATOM 6139 C C . ASN B 1 384 ? 44.816 191.799 48.007 1.00 26.60 384 ASN B C 1
ATOM 6140 O O . ASN B 1 384 ? 45.347 191.508 49.081 1.00 24.76 384 ASN B O 1
ATOM 6145 N N . ALA B 1 385 ? 43.496 191.969 47.875 1.00 25.96 385 ALA B N 1
ATOM 6146 C CA . ALA B 1 385 ? 42.593 191.913 49.032 1.00 23.33 385 ALA B CA 1
ATOM 6147 C C . ALA B 1 385 ? 42.424 190.487 49.559 1.00 23.17 385 ALA B C 1
ATOM 6148 O O . ALA B 1 385 ? 42.079 189.584 48.789 1.00 23.57 385 ALA B O 1
ATOM 6150 N N . PRO B 1 386 ? 42.614 190.259 50.869 1.00 24.50 386 PRO B N 1
ATOM 6151 C CA . PRO B 1 386 ? 42.345 188.927 51.460 1.00 25.80 386 PRO B CA 1
ATOM 6152 C C . PRO B 1 386 ? 40.926 188.393 51.250 1.00 26.08 386 PRO B C 1
ATOM 6153 O O . PRO B 1 386 ? 40.721 187.176 51.139 1.00 23.24 386 PRO B O 1
ATOM 6157 N N . LEU B 1 387 ? 39.932 189.265 51.252 1.00 21.85 387 LEU B N 1
ATOM 6158 C CA . LEU B 1 387 ? 38.541 188.877 51.085 1.00 23.56 387 LEU B CA 1
ATOM 6159 C C . LEU B 1 387 ? 37.906 189.892 50.155 1.00 22.14 387 LEU B C 1
ATOM 6160 O O . LEU B 1 387 ? 38.038 191.099 50.368 1.00 20.06 387 LEU B O 1
ATOM 6165 N N . LEU B 1 388 ? 37.251 189.404 49.119 1.00 16.83 388 LEU B N 1
ATOM 6166 C CA . LEU B 1 388 ? 36.580 190.303 48.198 1.00 25.84 388 LEU B CA 1
ATOM 6167 C C . LEU B 1 388 ? 35.069 190.145 48.386 1.00 24.67 388 LEU B C 1
ATOM 6168 O O . LEU B 1 388 ? 34.606 189.047 48.643 1.00 20.61 388 LEU B O 1
ATOM 6173 N N . PRO B 1 389 ? 34.301 191.247 48.286 1.00 28.80 389 PRO B N 1
ATOM 6174 C CA . PRO B 1 389 ? 34.758 192.622 48.042 1.00 24.29 389 PRO B CA 1
ATOM 6175 C C . PRO B 1 389 ? 35.123 193.359 49.315 1.00 24.20 389 PRO B C 1
ATOM 6176 O O . PRO B 1 389 ? 35.687 194.443 49.222 1.00 24.99 389 PRO B O 1
ATOM 6180 N N . ASP B 1 390 ? 34.825 192.744 50.470 1.00 22.12 390 ASP B N 1
ATOM 6181 C CA . ASP B 1 390 ? 34.894 193.419 51.774 1.00 27.66 390 ASP B CA 1
ATOM 6182 C C . ASP B 1 390 ? 36.204 194.167 51.991 1.00 24.98 390 ASP B C 1
ATOM 6183 O O . ASP B 1 390 ? 36.193 195.326 52.411 1.00 26.67 390 ASP B O 1
ATOM 6188 N N . ALA B 1 391 ? 37.346 193.504 51.772 1.00 24.68 391 ALA B N 1
ATOM 6189 C CA . ALA B 1 391 ? 38.624 194.110 52.150 1.00 20.52 391 ALA B CA 1
ATOM 6190 C C . ALA B 1 391 ? 39.031 195.186 51.154 1.00 27.04 391 ALA B C 1
ATOM 6191 O O . ALA B 1 391 ? 39.648 196.189 51.530 1.00 24.44 391 ALA B O 1
ATOM 6193 N N . LEU B 1 392 ? 38.666 195.006 49.888 1.00 24.85 392 LEU B N 1
ATOM 6194 C CA . LEU B 1 392 ? 38.881 196.056 48.900 1.00 23.24 392 LEU B CA 1
ATOM 6195 C C . LEU B 1 392 ? 37.980 197.240 49.176 1.00 23.31 392 LEU B C 1
ATOM 6196 O O . LEU B 1 392 ? 38.372 198.392 48.963 1.00 19.91 392 LEU B O 1
ATOM 6201 N N . GLU B 1 393 ? 36.754 196.973 49.636 1.00 21.40 393 GLU B N 1
ATOM 6202 C CA . GLU B 1 393 ? 35.870 198.059 50.035 1.00 23.12 393 GLU B CA 1
ATOM 6203 C C . GLU B 1 393 ? 36.466 198.862 51.184 1.00 25.82 393 GLU B C 1
ATOM 6204 O O . GLU B 1 393 ? 36.361 200.096 51.208 1.00 22.53 393 GLU B O 1
ATOM 6210 N N . ILE B 1 394 ? 37.086 198.186 52.157 1.00 20.35 394 ILE B N 1
ATOM 6211 C CA . ILE B 1 394 ? 37.752 198.932 53.226 1.00 27.58 394 ILE B CA 1
ATOM 6212 C C . ILE B 1 394 ? 38.886 199.779 52.654 1.00 21.82 394 ILE B C 1
ATOM 6213 O O . ILE B 1 394 ? 39.077 200.939 53.042 1.00 27.10 394 ILE B O 1
ATOM 6218 N N . PHE B 1 395 ? 39.685 199.201 51.756 1.00 24.31 395 PHE B N 1
ATOM 6219 C CA . PHE B 1 395 ? 40.805 199.948 51.194 1.00 20.27 395 PHE B CA 1
ATOM 6220 C C . PHE B 1 395 ? 40.305 201.164 50.419 1.00 20.79 395 PHE B C 1
ATOM 6221 O O . PHE B 1 395 ? 40.844 202.268 50.552 1.00 17.20 395 PHE B O 1
ATOM 6229 N N . VAL B 1 396 ? 39.260 200.985 49.616 1.00 23.21 396 VAL B N 1
ATOM 6230 C CA . VAL B 1 396 ? 38.739 202.103 48.841 1.00 20.44 396 VAL B CA 1
ATOM 6231 C C . VAL B 1 396 ? 38.110 203.147 49.761 1.00 23.27 396 VAL B C 1
ATOM 6232 O O . VAL B 1 396 ? 38.302 204.354 49.567 1.00 24.11 396 VAL B O 1
ATOM 6236 N N . ASP B 1 397 ? 37.405 202.710 50.818 1.00 20.70 397 ASP B N 1
ATOM 6237 C CA . ASP B 1 397 ? 36.709 203.677 51.676 1.00 27.44 397 ASP B CA 1
ATOM 6238 C C . ASP B 1 397 ? 37.659 204.492 52.568 1.00 24.96 397 ASP B C 1
ATOM 6239 O O . ASP B 1 397 ? 37.323 205.615 52.946 1.00 27.59 397 ASP B O 1
ATOM 6244 N N . GLN B 1 398 ? 38.791 203.937 52.953 1.00 25.50 398 GLN B N 1
ATOM 6245 C CA . GLN B 1 398 ? 39.652 204.548 53.953 1.00 24.63 398 GLN B CA 1
ATOM 6246 C C . GLN B 1 398 ? 41.097 204.886 53.572 1.00 23.57 398 GLN B C 1
ATOM 6247 O O . GLN B 1 398 ? 41.645 205.791 54.066 1.00 26.32 398 GLN B O 1
ATOM 6253 N N . VAL B 1 399 ? 41.707 204.139 52.700 1.00 22.42 399 VAL B N 1
ATOM 6254 C CA . VAL B 1 399 ? 43.059 204.491 52.285 1.00 26.07 399 VAL B CA 1
ATOM 6255 C C . VAL B 1 399 ? 43.042 205.390 51.053 1.00 24.59 399 VAL B C 1
ATOM 6256 O O . VAL B 1 399 ? 43.718 206.415 51.020 1.00 26.86 399 VAL B O 1
ATOM 6260 N N . VAL B 1 400 ? 42.278 205.038 50.011 1.00 27.81 400 VAL B N 1
ATOM 6261 C CA . VAL B 1 400 ? 42.250 205.868 48.805 1.00 22.92 400 VAL B CA 1
ATOM 6262 C C . VAL B 1 400 ? 42.005 207.344 49.148 1.00 23.70 400 VAL B C 1
ATOM 6263 O O . VAL B 1 400 ? 42.749 208.199 48.652 1.00 24.74 400 VAL B O 1
ATOM 6267 N N . PRO B 1 401 ? 40.998 207.707 49.959 1.00 23.54 401 PRO B N 1
ATOM 6268 C CA . PRO B 1 401 ? 40.792 209.132 50.288 1.00 28.57 401 PRO B CA 1
ATOM 6269 C C . PRO B 1 401 ? 42.012 209.806 50.897 1.00 27.33 401 PRO B C 1
ATOM 6270 O O . PRO B 1 401 ? 42.223 210.997 50.651 1.00 29.13 401 PRO B O 1
ATOM 6274 N N . ILE B 1 402 ? 42.817 209.096 51.689 1.00 25.84 402 ILE B N 1
ATOM 6275 C CA . ILE B 1 402 ? 44.067 209.684 52.162 1.00 26.02 402 ILE B CA 1
ATOM 6276 C C . ILE B 1 402 ? 45.013 209.944 50.992 1.00 27.91 402 ILE B C 1
ATOM 6277 O O . ILE B 1 402 ? 45.571 211.040 50.856 1.00 27.28 402 ILE B O 1
ATOM 6282 N N . LEU B 1 403 ? 45.210 208.946 50.127 1.00 27.41 403 LEU B N 1
ATOM 6283 C CA . LEU B 1 403 ? 46.069 209.159 48.963 1.00 26.38 403 LEU B CA 1
ATOM 6284 C C . LEU B 1 403 ? 45.602 210.360 48.147 1.00 27.03 403 LEU B C 1
ATOM 6285 O O . LEU B 1 403 ? 46.418 211.171 47.698 1.00 28.51 403 LEU B O 1
ATOM 6290 N N . GLN B 1 404 ? 44.290 210.516 47.977 1.00 26.51 404 GLN B N 1
ATOM 6291 C CA . GLN B 1 404 ? 43.781 211.635 47.191 1.00 26.69 404 GLN B CA 1
ATOM 6292 C C . GLN B 1 404 ? 44.040 212.976 47.878 1.00 30.79 404 GLN B C 1
ATOM 6293 O O . GLN B 1 404 ? 44.461 213.940 47.232 1.00 32.84 404 GLN B O 1
ATOM 6299 N N . SER B 1 405 ? 43.763 213.079 49.180 1.00 30.16 405 SER B N 1
ATOM 6300 C CA . SER B 1 405 ? 43.976 214.371 49.840 1.00 31.40 405 SER B CA 1
ATOM 6301 C C . SER B 1 405 ? 45.459 214.711 49.944 1.00 31.94 405 SER B C 1
ATOM 6302 O O . SER B 1 405 ? 45.821 215.890 49.996 1.00 31.58 405 SER B O 1
ATOM 6305 N N . ARG B 1 406 ? 46.327 213.704 49.973 1.00 33.35 406 ARG B N 1
ATOM 6306 C CA . ARG B 1 406 ? 47.752 213.964 49.845 1.00 29.51 406 ARG B CA 1
ATOM 6307 C C . ARG B 1 406 ? 48.130 214.427 48.447 1.00 34.88 406 ARG B C 1
ATOM 6308 O O . ARG B 1 406 ? 49.249 214.907 48.250 1.00 34.40 406 ARG B O 1
ATOM 6316 N N . GLY B 1 407 ? 47.232 214.309 47.477 1.00 35.63 407 GLY B N 1
ATOM 6317 C CA . GLY B 1 407 ? 47.531 214.786 46.150 1.00 30.59 407 GLY B CA 1
ATOM 6318 C C . GLY B 1 407 ? 48.285 213.818 45.266 1.00 29.79 407 GLY B C 1
ATOM 6319 O O . GLY B 1 407 ? 48.813 214.244 44.236 1.00 27.61 407 GLY B O 1
ATOM 6320 N N . VAL B 1 408 ? 48.358 212.534 45.615 1.00 27.37 408 VAL B N 1
ATOM 6321 C CA . VAL B 1 408 ? 49.143 211.581 44.830 1.00 30.97 408 VAL B CA 1
ATOM 6322 C C . VAL B 1 408 ? 48.276 210.624 44.017 1.00 29.41 408 VAL B C 1
ATOM 6323 O O . VAL B 1 408 ? 48.820 209.826 43.242 1.00 25.72 408 VAL B O 1
ATOM 6327 N N . PHE B 1 409 ? 46.954 210.680 44.159 1.00 30.10 409 PHE B N 1
ATOM 6328 C CA . PHE B 1 409 ? 46.073 209.781 43.453 1.00 29.02 409 PHE B CA 1
ATOM 6329 C C . PHE B 1 409 ? 44.862 210.572 42.978 1.00 26.57 409 PHE B C 1
ATOM 6330 O O . PHE B 1 409 ? 44.285 211.330 43.767 1.00 25.75 409 PHE B O 1
ATOM 6338 N N . PRO B 1 410 ? 44.428 210.387 41.724 1.00 24.72 410 PRO B N 1
ATOM 6339 C CA . PRO B 1 410 ? 43.335 211.214 41.186 1.00 27.60 410 PRO B CA 1
ATOM 6340 C C . PRO B 1 410 ? 42.007 210.970 41.877 1.00 22.97 410 PRO B C 1
ATOM 6341 O O . PRO B 1 410 ? 41.725 209.877 42.379 1.00 25.09 410 PRO B O 1
ATOM 6345 N N . ARG B 1 411 ? 41.172 212.010 41.855 1.00 22.22 411 ARG B N 1
ATOM 6346 C CA . ARG B 1 411 ? 39.784 211.964 42.283 1.00 26.18 411 ARG B CA 1
ATOM 6347 C C . ARG B 1 411 ? 38.810 211.602 41.155 1.00 26.68 411 ARG B C 1
ATOM 6348 O O . ARG B 1 411 ? 37.642 211.324 41.436 1.00 27.65 411 ARG B O 1
ATOM 6356 N N . SER B 1 412 ? 39.245 211.606 39.897 1.00 27.00 412 SER B N 1
ATOM 6357 C CA . SER B 1 412 ? 38.350 211.384 38.769 1.00 27.38 412 SER B CA 1
ATOM 6358 C C . SER B 1 412 ? 39.075 210.617 37.674 1.00 25.62 412 SER B C 1
ATOM 6359 O O . SER B 1 412 ? 40.305 210.552 37.651 1.00 25.75 412 SER B O 1
ATOM 6362 N N . TYR B 1 413 ? 38.293 210.033 36.757 1.00 20.57 413 TYR B N 1
ATOM 6363 C CA . TYR B 1 413 ? 38.828 209.421 35.545 1.00 26.49 413 TYR B CA 1
ATOM 6364 C C . TYR B 1 413 ? 38.901 210.498 34.470 1.00 23.55 413 TYR B C 1
ATOM 6365 O O . TYR B 1 413 ? 37.877 210.921 33.941 1.00 33.32 413 TYR B O 1
ATOM 6374 N N . THR B 1 414 ? 40.106 210.932 34.126 1.00 28.90 414 THR B N 1
ATOM 6375 C CA . THR B 1 414 ? 40.258 211.991 33.140 1.00 27.71 414 THR B CA 1
ATOM 6376 C C . THR B 1 414 ? 40.648 211.469 31.769 1.00 24.83 414 THR B C 1
ATOM 6377 O O . THR B 1 414 ? 40.705 212.256 30.821 1.00 32.77 414 THR B O 1
ATOM 6381 N N . GLU B 1 415 ? 40.894 210.161 31.639 1.00 19.09 415 GLU B N 1
ATOM 6382 C CA . GLU B 1 415 ? 41.158 209.499 30.364 1.00 26.31 415 GLU B CA 1
ATOM 6383 C C . GLU B 1 415 ? 40.296 208.245 30.276 1.00 26.06 415 GLU B C 1
ATOM 6384 O O . GLU B 1 415 ? 39.980 207.627 31.294 1.00 20.40 415 GLU B O 1
ATOM 6390 N N . SER B 1 416 ? 39.879 207.883 29.058 1.00 22.15 416 SER B N 1
ATOM 6391 C CA . SER B 1 416 ? 38.917 206.797 28.915 1.00 27.75 416 SER B CA 1
ATOM 6392 C C . SER B 1 416 ? 39.548 205.498 28.432 1.00 25.36 416 SER B C 1
ATOM 6393 O O . SER B 1 416 ? 38.858 204.484 28.392 1.00 27.20 416 SER B O 1
ATOM 6396 N N . THR B 1 417 ? 40.825 205.502 28.068 1.00 22.44 417 THR B N 1
ATOM 6397 C CA . THR B 1 417 ? 41.537 204.299 27.673 1.00 23.04 417 THR B CA 1
ATOM 6398 C C . THR B 1 417 ? 42.629 204.011 28.692 1.00 20.38 417 THR B C 1
ATOM 6399 O O . THR B 1 417 ? 43.189 204.927 29.291 1.00 18.27 417 THR B O 1
ATOM 6403 N N . LEU B 1 418 ? 42.942 202.727 28.865 1.00 20.36 418 LEU B N 1
ATOM 6404 C CA . LEU B 1 418 ? 44.015 202.347 29.778 1.00 21.55 418 LEU B CA 1
ATOM 6405 C C . LEU B 1 418 ? 45.373 202.867 29.295 1.00 22.10 418 LEU B C 1
ATOM 6406 O O . LEU B 1 418 ? 46.192 203.326 30.096 1.00 18.39 418 LEU B O 1
ATOM 6411 N N . ARG B 1 419 ? 45.622 202.836 27.987 1.00 22.48 419 ARG B N 1
ATOM 6412 C CA . ARG B 1 419 ? 46.895 203.332 27.480 1.00 19.16 419 ARG B CA 1
ATOM 6413 C C . ARG B 1 419 ? 47.112 204.795 27.857 1.00 22.65 419 ARG B C 1
ATOM 6414 O O . ARG B 1 419 ? 48.170 205.153 28.380 1.00 25.19 419 ARG B O 1
ATOM 6422 N N . GLU B 1 420 ? 46.114 205.649 27.626 1.00 22.77 420 GLU B N 1
ATOM 6423 C CA . GLU B 1 420 ? 46.265 207.070 27.937 1.00 26.09 420 GLU B CA 1
ATOM 6424 C C . GLU B 1 420 ? 46.233 207.322 29.436 1.00 25.73 420 GLU B C 1
ATOM 6425 O O . GLU B 1 420 ? 46.952 208.192 29.937 1.00 28.45 420 GLU B O 1
ATOM 6431 N N . ARG B 1 421 ? 45.371 206.610 30.162 1.00 24.31 421 ARG B N 1
ATOM 6432 C CA . ARG B 1 421 ? 45.352 206.714 31.618 1.00 24.52 421 ARG B CA 1
ATOM 6433 C C . ARG B 1 421 ? 46.739 206.469 32.223 1.00 23.76 421 ARG B C 1
ATOM 6434 O O . ARG B 1 421 ? 47.153 207.159 33.154 1.00 27.16 421 ARG B O 1
ATOM 6442 N N . LEU B 1 422 ? 47.433 205.434 31.764 1.00 25.27 422 LEU B N 1
ATOM 6443 C CA . LEU B 1 422 ? 48.764 205.133 32.285 1.00 25.09 422 LEU B CA 1
ATOM 6444 C C . LEU B 1 422 ? 49.843 206.047 31.719 1.00 24.90 422 LEU B C 1
ATOM 6445 O O . LEU B 1 422 ? 51.017 205.881 32.062 1.00 21.89 422 LEU B O 1
ATOM 6450 N N . GLY B 1 423 ? 49.476 206.994 30.852 1.00 30.05 423 GLY B N 1
ATOM 6451 C CA . GLY B 1 423 ? 50.446 207.903 30.279 1.00 26.35 423 GLY B CA 1
ATOM 6452 C C . GLY B 1 423 ? 51.477 207.230 29.406 1.00 30.86 423 GLY B C 1
ATOM 6453 O O . GLY B 1 423 ? 52.562 207.780 29.211 1.00 36.48 423 GLY B O 1
ATOM 6454 N N . LEU B 1 424 ? 51.167 206.049 28.873 1.00 27.28 424 LEU B N 1
ATOM 6455 C CA . LEU B 1 424 ? 52.073 205.319 28.004 1.00 29.27 424 LEU B CA 1
ATOM 6456 C C . LEU B 1 424 ? 51.993 205.849 26.578 1.00 30.31 424 LEU B C 1
ATOM 6457 O O . LEU B 1 424 ? 51.014 206.503 26.211 1.00 29.57 424 LEU B O 1
ATOM 6462 N N . PRO B 1 425 ? 53.010 205.561 25.753 1.00 29.11 425 PRO B N 1
ATOM 6463 C CA . PRO B 1 425 ? 53.012 206.051 24.366 1.00 30.31 425 PRO B CA 1
ATOM 6464 C C . PRO B 1 425 ? 51.988 205.350 23.486 1.00 31.06 425 PRO B C 1
ATOM 6465 O O . PRO B 1 425 ? 51.620 204.192 23.704 1.00 27.41 425 PRO B O 1
ATOM 6469 N N . ARG B 1 426 ? 51.561 206.071 22.446 1.00 31.37 426 ARG B N 1
ATOM 6470 C CA . ARG B 1 426 ? 50.501 205.578 21.575 1.00 32.39 426 ARG B CA 1
ATOM 6471 C C . ARG B 1 426 ? 50.961 204.367 20.776 1.00 34.18 426 ARG B C 1
ATOM 6472 O O . ARG B 1 426 ? 50.187 203.428 20.576 1.00 27.86 426 ARG B O 1
ATOM 6480 N N . ASN B 1 427 ? 52.215 204.369 20.319 1.00 34.49 427 ASN B N 1
ATOM 6481 C CA . ASN B 1 427 ? 52.834 203.241 19.623 1.00 33.46 427 ASN B CA 1
ATOM 6482 C C . ASN B 1 427 ? 53.966 202.736 20.509 1.00 39.14 427 ASN B C 1
ATOM 6483 O O . ASN B 1 427 ? 55.092 203.251 20.438 1.00 43.81 427 ASN B O 1
ATOM 6488 N N . PRO B 1 428 ? 53.729 201.719 21.341 1.00 35.30 428 PRO B N 1
ATOM 6489 C CA . PRO B 1 428 ? 54.723 201.380 22.366 1.00 36.42 428 PRO B CA 1
ATOM 6490 C C . PRO B 1 428 ? 56.012 200.798 21.809 1.00 42.79 428 PRO B C 1
ATOM 6491 O O . PRO B 1 428 ? 57.037 200.859 22.497 1.00 44.01 428 PRO B O 1
ATOM 6495 N N . LEU B 1 429 ? 56.001 200.209 20.610 1.00 43.56 429 LEU B N 1
ATOM 6496 C CA . LEU B 1 429 ? 57.213 199.551 20.132 1.00 50.12 429 LEU B CA 1
ATOM 6497 C C . LEU B 1 429 ? 58.274 200.574 19.755 1.00 58.79 429 LEU B C 1
ATOM 6498 O O . LEU B 1 429 ? 59.459 200.387 20.058 1.00 59.49 429 LEU B O 1
ATOM 6503 N N . GLY B 1 430 ? 57.869 201.666 19.110 1.00 67.10 430 GLY B N 1
ATOM 6504 C CA . GLY B 1 430 ? 58.786 202.744 18.774 1.00 70.95 430 GLY B CA 1
ATOM 6505 C C . GLY B 1 430 ? 58.466 203.457 17.475 1.00 67.33 430 GLY B C 1
ATOM 6506 O O . GLY B 1 430 ? 59.362 203.742 16.678 1.00 73.31 430 GLY B O 1
#

Radius of gyration: 29.04 Å; Cα contacts (8 Å, |Δi|>4): 1753; chains: 2; bounding box: 72×58×95 Å

B-factor: mean 33.04, std 16.63, range [10.72, 120.99]

Nearest PDB structures (foldseek):
  5dqp-assembly1_A  TM=1.002E+00  e=4.918E-92  EDTA-degrading bacterium BNC1
  3sdo-assembly1_A  TM=8.017E-01  e=5.914E-36  Burkholderia pseudomallei 1710b
  3sdo-assembly1_B  TM=8.643E-01  e=4.513E-33  Burkholderia pseudomallei 1710b
  5xkc-assembly1_C  TM=7.801E-01  e=1.650E-35  Bacillus subtilis
  5tlc-assembly1_D  TM=8.570E-01  e=2.445E-32  Bacillus subtilis

Solvent-accessible surface area: 32870 Å² total; per-residue (Å²): 153,52,0,28,0,3,0,50,1,9,1,0,2,40,47,64,75,1,2,61,87,39,150,12,54,5,21,36,0,9,67,12,81,15,1,12,128,2,0,66,10,0,66,119,2,63,0,1,0,0,6,3,16,15,64,14,15,16,81,56,62,69,165,50,18,8,45,34,5,6,7,3,7,1,6,0,1,2,0,9,2,89,0,68,44,0,0,0,0,0,6,13,8,1,14,25,23,50,6,0,33,5,0,5,7,0,9,0,1,4,17,12,12,36,3,17,1,0,0,4,5,36,26,10,54,44,94,51,0,0,38,3,36,28,50,86,51,47,90,70,92,63,45,25,73,66,0,24,16,0,1,74,1,0,11,24,0,3,63,6,0,87,7,24,72,104,104,5,119,30,146,32,133,83,8,4,15,95,39,129,55,47,110,37,132,34,156,60,19,116,4,26,9,18,0,2,1,1,29,10,80,37,3,10,3,2,3,0,7,45,26,56,42,116,53,0,74,123,10,4,8,66,10,1,2,0,8,20,17,129,12,5,1,41,50,40,9,122,134,45,3,60,85,14,81,51,36,3,122,88,84,66,16,50,118,56,6,12,21,1,2,2,27,12,20,2,15,18,4,71,68,95,64,63,19,138,132,35,26,60,91,27,43,91,65,44,73,85,33,151,67,75,13,66,36,18,4,145,70,0,21,8,61,57,157,205,20,87,35,83,73,87,4,115,109,184,20,18,96,51,42,107,147,37,117,28,89,98,43,89,0,99,24,11,4,35,0,0,64,51,43,148,22,5,0,116,97,0,18,36,17,41,101,5,6,29,2,17,13,73,102,1,0,72,73,3,27,66,5,18,117,54,62,1,0,7,0,0,0,0,16,2,8,31,5,7,40,20,0,61,59,0,6,67,60,0,2,54,31,0,24,86,130,65,11,9,37,149,60,44,110,57,78,6,2,7,81,9,7,56,15,26,159,92,6,74,77,153,54,0,33,0,4,0,17,2,6,1,0,0,15,30,11,64,1,2,59,87,39,176,11,55,5,19,39,0,8,68,14,60,21,1,4,116,4,0,53,9,0,63,118,3,63,0,2,0,0,15,1,19,17,43,16,10,16,81,56,41,76,100,23,12,10,42,20,4,4,8,3,8,1,4,0,1,3,0,7,2,91,0,68,46,0,0,0,0,0,7,14,12,0,13,26,24,47,7,0,32,8,0,6,7,0,9,0,1,4,15,11,11,36,3,20,0,0,0,7,7,36,35,10,62,32,98,49,0,0,38,4,37,30,46,91,46,44,86,64,81,50,36,31,80,69,1,38,14,0,0,74,2,0,6,24,0,4,52,1,0,85,6,22,64,145,102,6,122,27,151,30,128,79,8,4,14,104,41,88,68,45,110,36,134,37,141,56,23,122,4,24,9,21,0,2,1,2,22,8,76,41,1,7,3,2,0,0,5,42,20,37,15,108,52,1,82,134,10,3,9,71,9,0,4,2,9,26,14,87,19,42,59,50,93,50,0,111,168,29,2,62,98,14,75,47,39,4,121,90,91,55,13,55,122,60,5,13,9,0,2,10,40,7,0,4,16,22,2,92,70,111,55,51,10,129,143,39,20,61,102,16,49,70,23,20,48,93,5,103,77,42,90,37,64,60,162,48,27,145,22,105,154,72,79,38,80,44,68,257,103,50,82,42,62,6,112,49,11,20,76,38,2,79,116,109,11,30,99,123,93,10,28,24,156,33,41,26,25,38,0,19,21,76,84,0,0,62,119,1,15,56,21,24,103,46,65,0,0,10,0,8,4,0,17,0,15,31,4,21,39,21,0,66,67,0,6,69,68,0,2,56,28,0,25,82,108,62,16,7,36,146,58,43,108,64,80,4,2,6,91,10,10,54,12,28,144,70,10,76,87

Foldseek 3Di:
DFFAEEEEQFQFFDAFCQCCPDVGPVCCNVPLVLRLVQVVLCVQLVHQAYEQDDFPAFDPDVRGRTRDPDQFLVSLLVNLVPDAQHAYEYEDELAPDDLLVVLQSQLVSCVVSVARYAYAYHHDDDQRRQVVVVHGDDDPVVRLVSSLVSLVSSLQQQAQFAADPVPCDDDDPCRRPHHHFPQDDDPPDGGTDNRPRHADPLAGHAYAYEDDDPSSLLSCLQRHQEYEDAPFALVVLQVVLVSSQVSNVVVVWDHNRHFYAYEFEEAADQDVVRLVVSVVVVCVSDPHLVVLLVVLCVQFVADCVVAPQFAFDDPVRGDHDPDDPDDPVVSVSLVNRSVNVRGGSSVSSVVNHHHTDYLVVVLVVQCVSCVSNSGSYYYYRYRGPPVRVSVCSVRNSVVSVVVVRHDSDSPDRHSCVSSVHDSYRND/DFFAEEAEQWQFFDFFCQCCPDVGPVCLNVPLVLRLVLVVLCVQLVHQAYEQDDAPADDPPVRGRTGHPDQVLVSLLSNLVPDAQHAYEHEDELAPDDLLVVLQSQLVSCVVSVARYAYAYHHDDDQRRQVVVVHGHDPPVVRLVSSLLSVVSSLCQQAQWAADPPPCDDDDPCRRPHHAFPQDDDDPDGGTDNHPRHADPQAGHQYAFEDLDPSSLLSCLQRHQEYEYQQQDLVSLQVVQVVSQVSVVVLVWDHLRYFYAYAAEEAADADPVVLVVRLVVCLVTRPPHVPRVVLQVCWCDDPPSTDHPVSDVVVNVVLVVVNHVPARSSRSVSSRHYDTDHLVSSLVVQCVSCVSNSGSYYYYRYRGPPVRVSVCSVRNSVVSVVVPRRDSHNPDRHSCVSSVHDSYRND

Organism: NCBI:txid85561

InterPro domains:
  IPR011251 Luciferase-like domain [PF00296] (33-375)
  IPR016215 Nitrilotriacetate monooxygenase component A/pristinamycin IIA synthase subunit A [PIRSF000337] (3-428)
  IPR016215 Nitrilotriacetate monooxygenase component A/pristinamycin IIA synthase subunit A [TIGR03860] (10-421)
  IPR036661 Luciferase-like domain superfamily [G3DSA:3.20.20.30] (1-430)
  IPR036661 Luciferase-like domain superfamily [SSF51679] (3-426)
  IPR051260 Diverse substrate monooxygenases [PTHR30011] (1-423)

CATH classification: 3.20.20.30

Secondary structure (DSSP, 8-state):
---EEEEE--TT-SSTTGGGSTT-BGGGGG-HHHHHHHHHHHHHTT-SEEEE---S-----TTS--S--S-HHHHHHHHHHHS-S-EEEEEEESSSS-HHHHHHHHHHHHHHTTS-EEEEEE----HHHHHHTT--PPPHHHHHHHHHHHHHHHHHHHTTEE--GGG-BS--S-TT-EE----EE-SS-EE----SSPPPTT-SPPEEEE--SHHHHHHHHHH-SEEEEE---HHHHHHHHHHHHHHHHHTTPPTT--EEEEEE-EEE-SSHHHHHHHHHHHHHTSS-HHHHHHHHHHHHT--TTTS-TTSPP-GGG----SS-SS-HHHHHHHHHHHHHHT--HHHHHHHTT-EEE-HHHHHHHHHHHHHTTS-SEEEE--SSTTHHHHHIIIIIHHHHHHTTSS-SS---SSHHHHTT--SSS--/---EEEEE--TT-SSTTGGGSTT-BGGGGG-HHHHHHHHHHHHHTT-SEEEE---S-----TTS--S-SS-HHHHHHHHHHHS-S-EEEEEEESTTS-HHHHHHHHHHHHHHTTS-EEEEEE----HHHHHTTT-PPPPHHHHHHHHHHHHHHHHHHHTSEE--TTS-BS--S-TT-EE----EE-SS-EE----SSPPPTT-SPPEEE---SHHHHHHHHHH-SEEEE---SHHHHHHHHHHHHHHHHHTTPPTT--EEEEEEEEEE-SSHHHHHHHHHHHHTTS-----HHHHHHH----TTT-------HHHHHHHHHHHH----HHHHHHHHHEEEE-HHHHHHHHHHHHHTTS-SEEEE--SSTTHHHHHIIIIIHHHHHHTTSS-SS---SSHHHHTT--SSS--